Protein AF-0000000075743133 (afdb_homodimer)

Foldseek 3Di:
DFQAEEFEDEQDDQDPNDPLVLLLVLLVVLVVLAHQEYEYEDEAQVQPVDVPHGDPPVVVSNLVSSVVVRHAYEYEYHDQQHHLCVCVVVVLFFFAFLVGDTDHDDRQRHTHCLPPVSVVSSLVSLLVVLVSQVPRPRYAEYAYDEADFQLSPDQDPVNASGGDGQGPSVLVLLLVVVCVVQVFVVSVCVLQVHDDPGSSRDGQDGPDDPGLLQSLLSVLVCLQVVSLVVLLVSVVSSCVRDVDHFYEYEHQWQCLAPCQCSGGGHDLLSNLLRGQEYEYAQEQQAQPDPDRDVLSRLVRLQSNQQSNVNNPHAYAHPEYFQFWHFFAPGTTDTDDLLNRLLSVVSNLLSQHSHYYYYHQEFRCDDGRHPTRHNQYNVSHGDSNSSSNSLSSNLCRVCNLQSNQKDFDDAQEEEEREVLLSSVCCVPPVPPSNPSSLLSSLVSLLCQLQQGDYHYDYLVCLLVLVNQSHQEYEYFPQQEHELSNLVSVLVNFQVRHEYEYEANHCQAYSSGDGDPFPNPNPCCQQQFFTWPDKDFDAKWWKAFCPCPFPQDDGGDIAIAHGMAIFTPGPFAAGTPIPVDDPTHQWGWHRRNNGIYIYHRGSLSNQCSVPNPSRCSSSRVVSSCVVSVHHRQKDKDKPDRSQWHWTWIDRPQKIKIKIWGNAQAKMKMKMAGDVVRPNLAWDWWAFSSPRDIFTDHGRMGIDMDHGSDMGTTIRHD/DFLAEEFEDEQDDLDPRDPLVLLLVLLVVLVVLAHQEYEYEDEAQVQPVDVPHGDPVVVVSNLVSSVVVRHAYEYEYHDQQHHLCVCVVVVLFFAAFLVRDTDHDDRFRHTHCLPPVSVVSSLVSLLVVLVSQVPRPSYAEYAYDEADFQLSPDDDVVNASGGDGQGPSVLVLLLVVVCVVQVFVVSVCVLQVHDDPGSSPDGQDHDDPDGLLQSLLSVLVSLQVVRLVVLLVSVVSSCVRDVDHFYEYEHAWQCLAPCQCSGGGHDLLSNLLRGQEYEYAQEQQAQPDPDRDVLSRLVRLQSNQQSNVNNPHAYAHPEYFQWWHFFAPTTTDTQDLLNRLLSVVSNLLSQHSHYYYYHQEFRCDDGRHPTRHQQYNVSDGDSNSSSNSLSSNLCRVCNLQSNQKDFDDAQEEEEREVLLSSSQCSNDVVRNNVSSLLSSLVSLLCQLQQGDYHYDYLVCLLVLVNQSHQEYEYFPQQEHELSNLVSVLVNFQVAHEYEYEANHCQAYSSGHGDPFPNPNPCCQQQFFTWPDKDFDAKWWKAFCDCPFPQDDGGDIAIAHGMAIFTPGPFAAGIPIPVDDPTGQWGWHHRNNGIYIYHRHSLSNQCSVPNPSRCSSSRVVSSCVVSVHHRQKDKDKPDRSQWHWTWIDRPQKIKIKIWGNFQAKMKMKMAGDVVRPNLAWFWWAFSSPRDIWTDHGRMGIDMDHGSDMGTTITHD

Radius of gyration: 36.22 Å; Cα contacts (8 Å, |Δi|>4): 3420; chains: 2; bounding box: 67×106×87 Å

Nearest PDB structures (foldseek):
  7omi-assembly2_FFF  TM=8.482E-01  e=2.750E-44  Bacteroides salyersiae
  6t7g-assembly1_CCC  TM=8.449E-01  e=3.280E-44  Bacteroides salyersiae CL02T12C01
  6t7g-assembly2_EEE  TM=8.484E-01  e=9.447E-44  Bacteroides salyersiae CL02T12C01
  6t5o-assembly1_AAA  TM=8.511E-01  e=2.885E-43  Bacteroides salyersiae
  6t75-assembly1_AAA  TM=8.515E-01  e=4.105E-43  Bacteroides salyersiae

Organism: Caldivirga maquilingensis (strain ATCC 700844 / DSM 13496 / JCM 10307 / IC-167) (NCBI:txid397948)

Secondary structure (DSSP, 8-state):
----EEEE---BTTB----HHHHHHHHHHHHHHT-SEEEEEEEHHHH-SBTTB---HHHHHHHHHHHHTT-EEEEEEETTS--TTHHHH-GGGSEE-TTSPEEPPSSSS---TTSHHHHHHHHHHHHHHHHHHTTSTTEEEEEEEES--SSTTPPPTTS-------SHHHHHHHHHHHHHHHSSHHHHHHHHT---SSGGG-----S-SB--SHHHHHHHHHHHHHHHHHHHHHHHHHHTT--SS-EEEEESS-TTTT--GGG----HHHHHTTSSEEEEEE-TT-TT-SS--HHHHHHHHHHHHHHHHHTT--EEEEEEE-S--EETTEE-PPPPHHHHHHHHHHHHHTT-S-EEEE-SSPP-SSTTTT-S-SS-TTSPPPHHHHHHHHHHHHHHHTHHHHHH-EEPPPSEEEEE-HHHHHHHHHH-SS-TTHHHHHHHHHHHHHHHTT--EEEEEHHHHHTT--TT-SEEEETT--EE-HHHHHHHHHHHHTT-EEEE-TTTT-EETTSBPPSSSSSTTHHHHHTEEEEEEEEEEEEEEEE--S-STT--TT-EEEEEEEEEEEEESSEEEEEETTEEEEEEEEEEEETTEEEEEESS-HHHHHHHHGGGGSHHHHHHHHHHHTT---SEEEEESSTT-EEEEEEEETTEEEEEEEE-SSS-EEEEEEE-TTT----SEEEEETTT--EEEEBTTEEEEEEPTT-EEEEEE--/----EEEE---BTTB----HHHHHHHHHHHHHHT-SEEEEEEEHHHH-SBTTB---HHHHHHHHHHHHTT-EEEEEEETTS--TTHHHH-GGGSEE-TTSPEEPPSSBS---TTSHHHHHHHHHHHHHHHHHHTTSTTEEEEEEEES--SSTT---TTS-------SHHHHHHHHHHHHHHHSSHHHHHHHHT---SSGGG-----S-SS--SHHHHHHHHHHHHHHHHHHHHHHHHHHTT-SSS-EEEEESS-TTTT--GGG----HHHHHTTSSEEEEEE-TT-TT-SS--HHHHHHHHHHHHHHHHHTT--EEEEEEE-S--EETTEE-PPPPHHHHHHHHHHHHHTT-S-EEEE-SSPP-BSTTTT-S-SS-TTSPPPHHHHHHHHHHHHHHHTHHHHHH-EEPPPSEEEEE-HHHHHHHHHH-GGGHHHHHHHHHHHHHHHHHTT--EEEEEHHHHHTT--TT-SEEEETT--EE-HHHHHHHHHHHHTT-EEEE-TTTT-EETTSPPPSSSSSTTHHHHHTEEEEEEEEEEEEEEEE--S-STT--TT-EEEEEEEEEEEEESSEEEEEETTEEEEEEEEEEEETTEEEEEESS-HHHHHHHHGGGGSHHHHHHHHHHHTT---SEEEEESSTT-EEEEEEEETTEEEEEEEE-SSS-EEEEEEE-TTT----SEEEEETTT--EEEEBTTEEEEEEPTT-EEEEEE--

Sequence (1430 aa):
MSFPVSVWYGVGSVTPLFDEETIKRDLKNIKEAGFKYVRGWVNWRDSEPRPGEYDFSGVENLLKTANDIGLRVILQVYLEFAPDWLPKLHPDSLYVSESGSVIMPQGSPGVCLDHPGVRARAEEFMRKLAQVVIKYPNFYVWDLWSEPNVIQWIYQPTGWRGLFCYCNYSKGRFRDWLKTIYGNVNTLNKAWHRSYLEFNDVEPPRFVSLHFARDNIDWLTFNIVKLKEDLEWRVKVIRSIDNNHPVVSHSHGGTSVFSNPLFGEPDDWEMASVVDAWGTSFYPKHAGRVKVDHVLDSLVLDAARSAALASGKPYWIGELQAGQGVGGLKAVEPVTPDDVALWMWQAIAHEAKAINIYHWYPMMLGFESGGYGLINPDGSLTDRARKAGETARVIYENSDLFLKAKLIDSSVAILYNIESYKWLWIAQRHSSDVLSRSILGVYRVLFNSNYNVDLVSIRQVEGNLISKYKVLIAPLSLVMTLKAALGLRNFVSNGGLLLVDSRFAAIRSDGYIDSGTPAYGLSEVIGGYEDGYMSVDKVNLRITSNLIPGLKTGDLIIGSNYVSWLNSKANEVGVSEFNLSKPSITINDYGKGKAIYVGTSIGLSYEANGPGSGVGKLIEGIMNIAMVQPPVEVKSTREGYIEVRIMRSGADYLLFIINHSYGDQLVNVRINENVINVGNASIKDLVTGASISITNNELQLTLRGRQVVVGLVSIMSFPVSVWYGVGSVTPLFDEETIKRDLKNIKEAGFKYVRGWVNWRDSEPRPGEYDFSGVENLLKTANDIGLRVILQVYLEFAPDWLPKLHPDSLYVSESGSVIMPQGSPGVCLDHPGVRARAEEFMRKLAQVVIKYPNFYVWDLWSEPNVIQWIYQPTGWRGLFCYCNYSKGRFRDWLKTIYGNVNTLNKAWHRSYLEFNDVEPPRFVSLHFARDNIDWLTFNIVKLKEDLEWRVKVIRSIDNNHPVVSHSHGGTSVFSNPLFGEPDDWEMASVVDAWGTSFYPKHAGRVKVDHVLDSLVLDAARSAALASGKPYWIGELQAGQGVGGLKAVEPVTPDDVALWMWQAIAHEAKAINIYHWYPMMLGFESGGYGLINPDGSLTDRARKAGETARVIYENSDLFLKAKLIDSSVAILYNIESYKWLWIAQRHSSDVLSRSILGVYRVLFNSNYNVDLVSIRQVEGNLISKYKVLIAPLSLVMTLKAALGLRNFVSNGGLLLVDSRFAAIRSDGYIDSGTPAYGLSEVIGGYEDGYMSVDKVNLRITSNLIPGLKTGDLIIGSNYVSWLNSKANEVGVSEFNLSKPSITINDYGKGKAIYVGTSIGLSYEANGPGSGVGKLIEGIMNIAMVQPPVEVKSTREGYIEVRIMRSGADYLLFIINHSYGDQLVNVRINENVINVGNASIKDLVTGASISITNNELQLTLRGRQVVVGLVSI

InterPro domains:
  IPR003476 Glycoside hydrolase, family 42 [PTHR36447] (9-674)
  IPR013529 Glycoside hydrolase, family 42, N-terminal [PF02449] (19-385)
  IPR013738 Beta-galactosidase trimerisation [PF08532] (411-602)
  IPR017853 Glycoside hydrolase superfamily [SSF51445] (9-400)
  IPR029062 Class I glutamine amidotransferase-like [G3DSA:3.40.50.880] (409-620)
  IPR029062 Class I glutamine amidotransferase-like [SSF52317] (408-603)

Solvent-accessible surface area (backbone atoms only — not comparable to full-atom values): 70613 Å² total; per-residue (Å²): 121,76,42,47,43,26,36,29,51,58,73,32,98,66,33,78,78,62,52,71,66,53,48,52,49,48,52,48,49,45,42,73,37,36,37,54,33,33,26,36,44,48,44,43,24,74,28,33,77,44,95,91,42,73,48,59,61,69,56,49,50,51,52,50,56,33,42,76,75,67,29,31,34,32,39,34,40,37,67,55,36,39,42,84,62,48,49,76,80,36,67,84,27,44,31,15,37,71,64,62,48,74,44,74,60,69,53,63,39,25,61,37,64,60,28,65,71,52,34,52,51,52,50,48,51,48,46,56,48,51,67,57,52,71,72,42,87,38,54,54,35,40,30,66,37,78,42,63,48,45,36,46,84,48,80,37,92,56,73,42,56,55,71,41,55,61,29,75,44,41,48,47,52,49,44,54,51,46,40,72,74,44,69,45,48,67,55,41,18,65,68,50,60,54,25,52,86,42,60,90,65,67,70,81,77,57,56,68,46,57,36,60,40,33,51,54,50,48,51,52,48,47,57,31,50,45,50,42,51,52,51,44,47,53,50,51,54,46,46,75,77,46,79,79,56,52,41,32,37,22,37,74,30,26,51,76,54,69,40,32,65,69,56,28,44,50,54,56,52,61,46,17,62,70,40,60,28,19,21,22,31,47,57,71,54,39,47,86,51,91,65,79,47,73,61,59,47,51,47,35,45,31,39,27,33,28,24,8,45,72,58,73,24,53,19,30,33,60,28,26,54,45,23,29,15,33,41,72,88,44,65,45,71,74,58,48,36,49,52,44,40,36,52,55,50,49,42,44,61,55,43,31,52,33,39,25,33,34,26,43,53,30,35,71,54,70,63,33,44,73,13,27,13,29,28,42,87,87,69,47,81,34,68,38,33,44,39,43,14,50,49,37,40,50,44,52,75,41,10,64,54,53,62,54,32,36,60,60,85,44,45,35,33,36,47,44,47,64,62,25,50,55,47,37,52,71,39,30,77,86,53,54,56,55,58,22,45,18,48,49,22,48,47,45,48,38,50,66,56,38,39,56,63,36,45,39,46,47,65,38,31,43,65,61,67,56,75,79,35,43,33,42,35,32,58,63,31,30,33,35,45,69,52,32,43,53,22,50,49,52,41,20,37,71,43,16,33,37,41,38,23,31,61,40,21,43,28,36,73,67,38,34,53,48,61,45,33,27,35,81,65,44,23,62,44,43,22,31,33,61,70,49,56,28,48,39,79,68,45,52,30,38,26,68,31,66,83,43,51,90,46,44,63,69,40,57,33,44,26,13,63,31,41,29,29,30,54,57,83,33,46,64,34,16,23,30,81,90,38,81,88,34,35,19,21,31,44,10,78,27,79,62,14,32,17,34,38,34,24,17,34,56,16,44,13,29,65,74,51,38,79,80,13,32,50,54,49,52,53,52,13,52,32,55,74,64,69,56,73,41,55,40,48,78,49,50,75,59,76,79,34,66,49,69,39,55,26,40,29,87,83,32,34,39,40,34,43,34,30,75,41,82,52,69,33,52,36,38,41,36,46,29,57,88,73,50,70,61,40,68,43,62,25,37,21,70,81,78,65,45,76,44,64,28,53,78,30,27,37,73,50,76,40,47,42,33,34,65,45,44,21,41,36,75,116,121,75,42,49,42,27,36,29,51,60,75,31,85,65,30,80,72,61,51,70,66,51,51,53,52,49,52,48,49,45,42,71,36,38,37,54,33,34,27,36,48,48,44,42,18,74,28,31,53,44,95,91,41,74,48,60,64,67,55,48,49,51,53,51,55,32,43,75,73,65,28,32,34,33,40,34,42,37,67,52,36,40,40,57,43,48,48,77,81,36,66,86,27,42,31,16,37,72,88,64,33,69,43,71,62,54,50,40,35,26,62,38,63,60,27,66,72,52,35,52,50,52,50,50,50,50,46,56,48,51,67,57,51,72,71,41,86,38,55,52,35,39,29,67,37,79,40,64,48,45,36,43,64,42,45,41,72,70,75,45,57,57,70,36,55,60,29,73,43,40,48,47,53,48,43,54,52,47,41,73,75,47,68,45,50,67,55,41,18,63,68,52,72,53,84,63,91,45,61,88,67,65,72,81,76,62,94,65,85,86,68,73,48,34,51,52,48,48,51,52,49,47,56,31,50,47,50,43,53,52,50,46,48,53,50,50,54,46,46,73,78,46,80,79,55,51,40,31,36,22,41,75,28,30,53,75,55,70,37,33,67,68,54,28,44,55,54,59,51,63,47,18,62,70,39,62,28,19,21,24,28,47,56,72,53,38,47,88,49,92,68,77,47,71,61,59,49,50,49,32,44,31,41,33,32,27,25,8,44,73,58,73,23,54,21,30,32,58,28,26,53,43,23,30,14,32,41,41,84,42,29,35,69,70,60,49,37,49,54,42,39,35,52,54,51,49,42,44,63,54,43,31,52,32,41,24,34,34,26,43,54,28,34,35,35,27,41,35,44,72,12,26,14,29,29,42,66,66,69,48,81,35,67,37,35,44,38,43,13,52,49,38,40,51,46,51,77,40,11,65,56,53,65,55,34,36,64,59,84,43,45,35,31,38,47,45,49,64,62,25,50,55,49,30,52,69,74,36,72,88,42,43,61,52,57,19,42,17,48,48,21,48,47,45,48,39,51,67,56,36,40,57,63,36,46,39,47,47,66,38,32,43,65,61,67,56,73,80,34,44,34,41,37,33,59,62,32,31,35,35,43,68,51,32,43,52,22,50,48,50,42,19,36,72,43,16,32,37,40,38,23,31,60,39,20,43,27,37,72,68,59,47,67,54,103,42,33,25,34,82,63,44,22,63,42,42,20,32,32,60,69,47,68,50,79,37,81,67,44,55,30,38,26,68,31,68,82,43,51,89,45,43,62,70,39,59,34,44,25,14,61,33,42,29,30,31,55,59,84,34,45,64,33,18,23,30,81,90,38,81,89,33,34,20,21,31,46,11,77,26,80,63,15,33,18,35,38,33,24,18,33,57,16,45,14,30,65,74,51,39,78,81,14,31,52,55,50,51,51,53,12,51,32,55,74,65,70,56,75,43,54,38,49,80,49,49,77,58,74,80,34,68,49,70,40,55,27,39,29,86,80,31,33,38,40,35,43,35,32,75,40,83,53,70,33,51,38,38,42,37,44,30,57,88,73,51,70,61,41,70,43,61,26,37,23,70,81,79,66,46,78,43,64,27,53,77,30,27,34,73,51,75,41,51,41,32,36,64,43,43,24,43,36,76,114

Structure (mmCIF, N/CA/C/O backbone):
data_AF-0000000075743133-model_v1
#
loop_
_entity.id
_entity.type
_entity.pdbx_description
1 polymer beta-galactosidase
#
loop_
_atom_site.group_PDB
_atom_site.id
_atom_site.type_symbol
_atom_site.label_atom_id
_atom_site.label_alt_id
_atom_site.label_comp_id
_atom_site.label_asym_id
_atom_site.label_entity_id
_atom_site.label_seq_id
_atom_site.pdbx_PDB_ins_code
_atom_site.Cartn_x
_atom_site.Cartn_y
_atom_site.Cartn_z
_atom_site.occupancy
_atom_site.B_iso_or_equiv
_atom_site.auth_seq_id
_atom_site.auth_comp_id
_atom_site.auth_asym_id
_atom_site.auth_atom_id
_atom_site.pdbx_PDB_model_num
ATOM 1 N N . MET A 1 1 ? -4.383 47.438 21.5 1 57.47 1 MET A N 1
ATOM 2 C CA . MET A 1 1 ? -4.852 46.031 21.594 1 57.47 1 MET A CA 1
ATOM 3 C C . MET A 1 1 ? -3.783 45.156 22.219 1 57.47 1 MET A C 1
ATOM 5 O O . MET A 1 1 ? -2.594 45.312 21.938 1 57.47 1 MET A O 1
ATOM 9 N N . SER A 1 2 ? -4.105 44.5 23.266 1 75.44 2 SER A N 1
ATOM 10 C CA . SER A 1 2 ? -3.143 43.656 24 1 75.44 2 SER A CA 1
ATOM 11 C C . SER A 1 2 ? -2.939 42.312 23.297 1 75.44 2 SER A C 1
ATOM 13 O O . SER A 1 2 ? -3.891 41.75 22.781 1 75.44 2 SER A O 1
ATOM 15 N N . PHE A 1 3 ? -1.639 42.062 23.141 1 82.88 3 PHE A N 1
ATOM 16 C CA . PHE A 1 3 ? -1.274 40.75 22.672 1 82.88 3 PHE A CA 1
ATOM 17 C C . PHE A 1 3 ? -1.817 39.656 23.609 1 82.88 3 PHE A C 1
ATOM 19 O O . PHE A 1 3 ? -1.392 39.562 24.766 1 82.88 3 PHE A O 1
ATOM 26 N N . PRO A 1 4 ? -2.703 38.844 23.156 1 89.19 4 PRO A N 1
ATOM 27 C CA . PRO A 1 4 ? -3.328 37.906 24.078 1 89.19 4 PRO A CA 1
ATOM 28 C C . PRO A 1 4 ? -2.432 36.719 24.406 1 89.19 4 PRO A C 1
ATOM 30 O O . PRO A 1 4 ? -1.985 36 23.516 1 89.19 4 PRO A O 1
ATOM 33 N N . VAL A 1 5 ? -2.068 36.531 25.672 1 96.62 5 VAL A N 1
ATOM 34 C CA . VAL A 1 5 ? -1.506 35.312 26.234 1 96.62 5 VAL A CA 1
ATOM 35 C C . VAL A 1 5 ? -2.445 34.75 27.297 1 96.62 5 VAL A C 1
ATOM 37 O O . VAL A 1 5 ? -2.625 35.375 28.359 1 96.62 5 VAL A O 1
ATOM 40 N N . SER A 1 6 ? -3.002 33.656 26.953 1 96.06 6 SER A N 1
ATOM 41 C CA . SER A 1 6 ? -3.998 33.062 27.844 1 96.06 6 SER A CA 1
ATOM 42 C C . SER A 1 6 ? -3.541 31.719 28.344 1 96.06 6 SER A C 1
ATOM 44 O O . SER A 1 6 ? -2.584 31.141 27.828 1 96.06 6 SER A O 1
ATOM 46 N N . VAL A 1 7 ? -4.176 31.25 29.344 1 95 7 VAL A N 1
ATOM 47 C CA . VAL A 1 7 ? -4.004 29.891 29.844 1 95 7 VAL A CA 1
ATOM 48 C C . VAL A 1 7 ? -5.359 29.188 29.906 1 95 7 VAL A C 1
ATOM 50 O O . VAL A 1 7 ? -6.352 29.781 30.344 1 95 7 VAL A O 1
ATOM 53 N N . TRP A 1 8 ? -5.375 28.016 29.391 1 92.06 8 TRP A N 1
ATOM 54 C CA . TRP A 1 8 ? -6.594 27.219 29.375 1 92.06 8 TRP A CA 1
ATOM 55 C C . TRP A 1 8 ? -6.969 26.781 30.797 1 92.06 8 TRP A C 1
ATOM 57 O O . TRP A 1 8 ? -6.145 26.219 31.516 1 92.06 8 TRP A O 1
ATOM 67 N N . TYR A 1 9 ? -8.094 27.25 31.188 1 89.75 9 TYR A N 1
ATOM 68 C CA . TYR A 1 9 ? -8.648 26.891 32.5 1 89.75 9 TYR A CA 1
ATOM 69 C C . TYR A 1 9 ? -10.047 26.297 32.344 1 89.75 9 TYR A C 1
ATOM 71 O O . TYR A 1 9 ? -11.008 27.031 32.094 1 89.75 9 TYR A O 1
ATOM 79 N N . GLY A 1 10 ? -10.219 25.078 31.969 1 69 10 GLY A N 1
ATOM 80 C CA . GLY A 1 10 ? -11.523 24.5 31.688 1 69 10 GLY A CA 1
ATOM 81 C C . GLY A 1 10 ? -12.195 23.922 32.906 1 69 10 GLY A C 1
ATOM 82 O O . GLY A 1 10 ? -11.562 23.203 33.688 1 69 10 GLY A O 1
ATOM 83 N N . VAL A 1 11 ? -13.375 24.594 33.312 1 51.75 11 VAL A N 1
ATOM 84 C CA . VAL A 1 11 ? -14.297 24.156 34.375 1 51.75 11 VAL A CA 1
ATOM 85 C C . VAL A 1 11 ? -15.211 23.062 33.812 1 51.75 11 VAL A C 1
ATOM 87 O O . VAL A 1 11 ? -15.742 23.172 32.719 1 51.75 11 VAL A O 1
ATOM 90 N N . GLY A 1 12 ? -14.883 21.625 34.094 1 49.81 12 GLY A N 1
ATOM 91 C CA . GLY A 1 12 ? -15.844 20.594 33.719 1 49.81 12 GLY A CA 1
ATOM 92 C C . GLY A 1 12 ? -15.258 19.203 33.719 1 49.81 12 GLY A C 1
ATOM 93 O O . GLY A 1 12 ? -14.328 18.906 34.469 1 49.81 12 GLY A O 1
ATOM 94 N N . SER A 1 13 ? -15.742 18.391 32.656 1 46.03 13 SER A N 1
ATOM 95 C CA . SER A 1 13 ? -15.703 16.938 32.688 1 46.03 13 SER A CA 1
ATOM 96 C C . SER A 1 1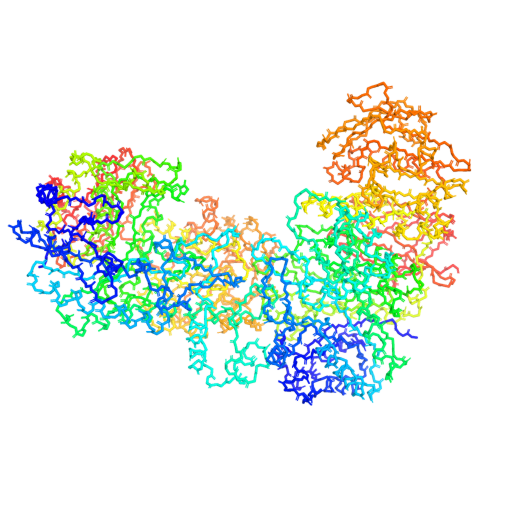3 ? -14.289 16.406 32.875 1 46.03 13 SER A C 1
ATOM 98 O O . SER A 1 13 ? -14.086 15.25 33.25 1 46.03 13 SER A O 1
ATOM 100 N N . VAL A 1 14 ? -13.32 17.109 32.375 1 47.72 14 VAL A N 1
ATOM 101 C CA . VAL A 1 14 ? -12 16.516 32.5 1 47.72 14 VAL A CA 1
ATOM 102 C C . VAL A 1 14 ? -11.305 17.062 33.75 1 47.72 14 VAL A C 1
ATOM 104 O O . VAL A 1 14 ? -10.273 16.547 34.156 1 47.72 14 VAL A O 1
ATOM 107 N N . THR A 1 15 ? -11.859 18.188 34.312 1 49.31 15 THR A N 1
ATOM 108 C CA . THR A 1 15 ? -11.352 18.688 35.594 1 49.31 15 THR A CA 1
ATOM 109 C C . THR A 1 15 ? -12.438 18.641 36.656 1 49.31 15 THR A C 1
ATOM 111 O O . THR A 1 15 ? -13.602 18.922 36.375 1 49.31 15 THR A O 1
ATOM 114 N N . PRO A 1 16 ? -12.133 17.953 37.719 1 49.81 16 PRO A N 1
ATOM 115 C CA . PRO A 1 16 ? -13.133 17.984 38.781 1 49.81 16 PRO A CA 1
ATOM 116 C C . PRO A 1 16 ? -13.789 19.344 38.969 1 49.81 16 PRO A C 1
ATOM 118 O O . PRO A 1 16 ? -13.156 20.375 38.719 1 49.81 16 PRO A O 1
ATOM 121 N N . LEU A 1 17 ? -15.234 19.359 38.844 1 54.22 17 LEU A N 1
ATOM 122 C CA . LEU A 1 17 ? -16 20.547 39.156 1 54.22 17 LEU A CA 1
ATOM 123 C C . LEU A 1 17 ? -15.406 21.297 40.344 1 54.22 17 LEU A C 1
ATOM 125 O O . LEU A 1 17 ? -15.367 20.766 41.438 1 54.22 17 LEU A O 1
ATOM 129 N N . PHE A 1 18 ? -14.625 22.25 40 1 67.75 18 PHE A N 1
ATOM 130 C CA . PHE A 1 18 ? -14.094 23.062 41.094 1 67.75 18 PHE A CA 1
ATOM 131 C C . PHE A 1 18 ? -15.18 23.953 41.688 1 67.75 18 PHE A C 1
ATOM 133 O O . PHE A 1 18 ? -16.062 24.422 40.938 1 67.75 18 PHE A O 1
ATOM 140 N N . ASP A 1 19 ? -15.359 23.922 42.906 1 76.31 19 ASP A N 1
ATOM 141 C CA . ASP A 1 19 ? -16.281 24.812 43.594 1 76.31 19 ASP A CA 1
ATOM 142 C C . ASP A 1 19 ? -15.922 26.281 43.344 1 76.31 19 ASP A C 1
ATOM 144 O O . ASP A 1 19 ? -14.867 26.578 42.781 1 76.31 19 ASP A O 1
ATOM 148 N N . GLU A 1 20 ? -16.797 27.109 43.594 1 82.69 20 GLU A N 1
ATOM 149 C CA . GLU A 1 20 ? -16.672 28.547 43.375 1 82.69 20 GLU A CA 1
ATOM 150 C C . GLU A 1 20 ? -15.406 29.094 44 1 82.69 20 GLU A C 1
ATOM 152 O O . GLU A 1 20 ? -14.742 29.969 43.438 1 82.69 20 GLU A O 1
ATOM 157 N N . GLU A 1 21 ? -15.133 28.562 45.156 1 85.88 21 GLU A N 1
ATOM 158 C CA . GLU A 1 21 ? -13.961 29.047 45.875 1 85.88 21 GLU A CA 1
ATOM 159 C C . GLU A 1 21 ? -12.672 28.688 45.156 1 85.88 21 GLU A C 1
ATOM 161 O O . GLU A 1 21 ? -11.727 29.469 45.094 1 85.88 21 GLU A O 1
ATOM 166 N N . THR A 1 22 ? -12.648 27.516 44.719 1 86.19 22 THR A N 1
ATOM 167 C CA . THR A 1 22 ? -11.484 27.062 43.969 1 86.19 22 THR A CA 1
ATOM 168 C C . THR A 1 22 ? -11.297 27.891 42.688 1 86.19 22 THR A C 1
ATOM 170 O O . THR A 1 22 ? -10.18 28.266 42.344 1 86.19 22 THR A O 1
ATOM 173 N N . ILE A 1 23 ? -12.352 28.156 42 1 88.88 23 ILE A N 1
ATOM 174 C CA . ILE A 1 23 ? -12.305 28.938 40.781 1 88.88 23 ILE A CA 1
ATOM 175 C C . ILE A 1 23 ? -11.766 30.344 41.062 1 88.88 23 ILE A C 1
ATOM 177 O O . ILE A 1 23 ? -10.906 30.844 40.344 1 88.88 23 ILE A O 1
ATOM 181 N N . LYS A 1 24 ? -12.305 30.922 42.125 1 91.12 24 LYS A N 1
ATOM 182 C CA . LYS A 1 24 ? -11.852 32.25 42.5 1 91.12 24 LYS A CA 1
ATOM 183 C C . LYS A 1 24 ? -10.359 32.25 42.812 1 91.12 24 LYS A C 1
ATOM 185 O O . LYS A 1 24 ? -9.625 33.125 42.375 1 91.12 24 LYS A O 1
ATOM 190 N N . ARG A 1 25 ? -9.992 31.266 43.562 1 91.5 25 ARG A N 1
ATOM 191 C CA . ARG A 1 25 ? -8.578 31.156 43.906 1 91.5 25 ARG A CA 1
ATOM 192 C C . ARG A 1 25 ? -7.707 30.984 42.688 1 91.5 25 ARG A C 1
ATOM 194 O O . ARG A 1 25 ? -6.684 31.656 42.531 1 91.5 25 ARG A O 1
ATOM 201 N N . ASP A 1 26 ? -8.078 30.062 41.906 1 92.62 26 ASP A N 1
ATOM 202 C CA . ASP A 1 26 ? -7.27 29.734 40.75 1 92.62 26 ASP A CA 1
ATOM 203 C C . ASP A 1 26 ? -7.18 30.922 39.781 1 92.62 26 ASP A C 1
ATOM 205 O O . ASP A 1 26 ? -6.109 31.219 39.25 1 92.62 26 ASP A O 1
ATOM 209 N N . LEU A 1 27 ? -8.281 31.594 39.531 1 94.88 27 LEU A N 1
ATOM 210 C CA . LEU A 1 27 ? -8.266 32.75 38.656 1 94.88 27 LEU A CA 1
ATOM 211 C C . LEU A 1 27 ? -7.402 33.875 39.25 1 94.88 27 LEU A C 1
ATOM 213 O O . LEU A 1 27 ? -6.711 34.594 38.5 1 94.88 27 LEU A O 1
ATOM 217 N N . LYS A 1 28 ? -7.496 34.031 40.5 1 95.31 28 LYS A N 1
ATOM 218 C CA . LYS A 1 28 ? -6.617 35 41.156 1 95.31 28 LYS A CA 1
ATOM 219 C C . LYS A 1 28 ? -5.148 34.625 40.969 1 95.31 28 LYS A C 1
ATOM 221 O O . LYS A 1 28 ? -4.316 35.5 40.688 1 95.31 28 LYS A O 1
ATOM 226 N N . ASN A 1 29 ? -4.871 33.312 41.156 1 94.94 29 ASN A N 1
ATOM 227 C CA . ASN A 1 29 ? -3.508 32.844 40.969 1 94.94 29 ASN A CA 1
ATOM 228 C C . ASN A 1 29 ? -3.033 33.062 39.531 1 94.94 29 ASN A C 1
ATOM 230 O O . ASN A 1 29 ? -1.873 33.406 39.312 1 94.94 29 ASN A O 1
ATOM 234 N N . ILE A 1 30 ? -3.895 32.812 38.562 1 96.19 30 ILE A N 1
ATOM 235 C CA . ILE A 1 30 ? -3.586 33.031 37.156 1 96.19 30 ILE A CA 1
ATOM 236 C C . ILE A 1 30 ? -3.264 34.5 36.938 1 96.19 30 ILE A C 1
ATOM 238 O O . ILE A 1 30 ? -2.262 34.844 36.281 1 96.19 30 ILE A O 1
ATOM 242 N N . LYS A 1 31 ? -4.07 35.375 37.5 1 96.19 31 LYS A N 1
ATOM 243 C CA . LYS A 1 31 ? -3.832 36.812 37.375 1 96.19 31 LYS A CA 1
ATOM 244 C C . LYS A 1 31 ? -2.525 37.219 38.062 1 96.19 31 LYS A C 1
ATOM 246 O O . LYS A 1 31 ? -1.721 37.938 37.5 1 96.19 31 LYS A O 1
ATOM 251 N N . GLU A 1 32 ? -2.33 36.688 39.219 1 95.56 32 GLU A N 1
ATOM 252 C CA . GLU A 1 32 ? -1.142 37.031 40 1 95.56 32 GLU A CA 1
ATOM 253 C C . GLU A 1 32 ? 0.127 36.531 39.312 1 95.56 32 GLU A C 1
ATOM 255 O O . GLU A 1 32 ? 1.196 37.125 39.469 1 95.56 32 GLU A O 1
ATOM 260 N N . ALA A 1 33 ? 0.019 35.375 38.688 1 94.44 33 ALA A N 1
ATOM 261 C CA . ALA A 1 33 ? 1.16 34.844 37.969 1 94.44 33 ALA A CA 1
ATOM 262 C C . ALA A 1 33 ? 1.562 35.781 36.812 1 94.44 33 ALA A C 1
ATOM 264 O O . ALA A 1 33 ? 2.705 35.75 36.344 1 94.44 33 ALA A O 1
ATOM 265 N N . GLY A 1 34 ? 0.585 36.531 36.312 1 94.88 34 GLY A N 1
ATOM 266 C CA . GLY A 1 34 ? 0.952 37.531 35.312 1 94.88 34 GLY A CA 1
ATOM 267 C C . GLY A 1 34 ? 0.047 37.5 34.094 1 94.88 34 GLY A C 1
ATOM 268 O O . GLY A 1 34 ? 0.196 38.312 33.188 1 94.88 34 GLY A O 1
ATOM 269 N N . PHE A 1 35 ? -0.963 36.688 34.062 1 96.75 35 PHE A N 1
ATOM 270 C CA . PHE A 1 35 ? -1.818 36.531 32.906 1 96.75 35 PHE A CA 1
ATOM 271 C C . PHE A 1 35 ? -2.967 37.531 32.938 1 96.75 35 PHE A C 1
ATOM 273 O O . PHE A 1 35 ? -3.461 37.875 34.031 1 96.75 35 PHE A O 1
ATOM 280 N N . LYS A 1 36 ? -3.361 37.938 31.75 1 96.94 36 LYS A N 1
ATOM 281 C CA . LYS A 1 36 ? -4.492 38.875 31.641 1 96.94 36 LYS A CA 1
ATOM 282 C C . LYS A 1 36 ? -5.684 38.188 30.969 1 96.94 36 LYS A C 1
ATOM 284 O O . LYS A 1 36 ? -6.793 38.719 30.969 1 96.94 36 LYS A O 1
ATOM 289 N N . TYR A 1 37 ? -5.504 37.062 30.406 1 96.94 37 TYR A N 1
ATOM 290 C CA . TYR A 1 37 ? -6.535 36.312 29.688 1 96.94 37 TYR A CA 1
ATOM 291 C C . TYR A 1 37 ? -6.625 34.875 30.203 1 96.94 37 TYR A C 1
ATOM 293 O O . TYR A 1 37 ? -5.621 34.281 30.625 1 96.94 37 TYR A O 1
ATOM 301 N N . VAL A 1 38 ? -7.77 34.344 30.188 1 95.62 38 VAL A N 1
ATOM 302 C CA . VAL A 1 38 ? -8.016 32.938 30.484 1 95.62 38 VAL A CA 1
ATOM 303 C C . VAL A 1 38 ? -8.914 32.344 29.406 1 95.62 38 VAL A C 1
ATOM 305 O O . VAL A 1 38 ? -9.781 33.031 28.859 1 95.62 38 VAL A O 1
ATOM 308 N N . ARG A 1 39 ? -8.609 31.125 28.984 1 95.19 39 ARG A N 1
ATOM 309 C CA . ARG A 1 39 ? -9.469 30.406 28.062 1 95.19 39 ARG A CA 1
ATOM 310 C C . ARG A 1 39 ? -10.305 29.344 28.781 1 95.19 39 ARG A C 1
ATOM 312 O O . ARG A 1 39 ? -9.75 28.406 29.344 1 95.19 39 ARG A O 1
ATOM 319 N N . GLY A 1 40 ? -11.531 29.609 28.781 1 91.81 40 GLY A N 1
ATOM 320 C CA . GLY A 1 40 ? -12.461 28.625 29.312 1 91.81 40 GLY A CA 1
ATOM 321 C C . GLY A 1 40 ? -13.039 27.703 28.266 1 91.81 40 GLY A C 1
ATOM 322 O O . GLY A 1 40 ? -12.688 27.797 27.094 1 91.81 40 GLY A O 1
ATOM 323 N N . TRP A 1 41 ? -13.883 26.781 28.719 1 89.56 41 TRP A N 1
ATOM 324 C CA . TRP A 1 41 ? -14.508 25.844 27.781 1 89.56 41 TRP A CA 1
ATOM 325 C C . TRP A 1 41 ? -15.977 25.641 28.141 1 89.56 41 TRP A C 1
ATOM 327 O O . TRP A 1 41 ? -16.375 25.766 29.297 1 89.56 41 TRP A O 1
ATOM 337 N N . VAL A 1 42 ? -16.734 25.484 27.172 1 91.25 42 VAL A N 1
ATOM 338 C CA . VAL A 1 42 ? -18.141 25.109 27.281 1 91.25 42 VAL A CA 1
ATOM 339 C C . VAL A 1 42 ? -18.422 23.938 26.344 1 91.25 42 VAL A C 1
ATOM 341 O O . VAL A 1 42 ? -18.047 23.953 25.172 1 91.25 42 VAL A O 1
ATOM 344 N N . ASN A 1 43 ? -18.953 22.875 26.891 1 89.69 43 ASN A N 1
ATOM 345 C CA . ASN A 1 43 ? -19.328 21.75 26.031 1 89.69 43 ASN A CA 1
ATOM 346 C C . ASN A 1 43 ? -20.844 21.562 26 1 89.69 43 ASN A C 1
ATOM 348 O O . ASN A 1 43 ? -21.547 21.938 26.938 1 89.69 43 ASN A O 1
ATOM 352 N N . TRP A 1 44 ? -21.281 21 24.984 1 92.38 44 TRP A N 1
ATOM 353 C CA . TRP A 1 44 ? -22.719 20.859 24.719 1 92.38 44 TRP A CA 1
ATOM 354 C C . TRP A 1 44 ? -23.375 19.938 25.719 1 92.38 44 TRP A C 1
ATOM 356 O O . TRP A 1 44 ? -24.438 20.25 26.266 1 92.38 44 TRP A O 1
ATOM 366 N N . ARG A 1 45 ? -22.781 18.828 26.016 1 90.62 45 ARG A N 1
ATOM 367 C CA . ARG A 1 45 ? -23.344 17.812 26.906 1 90.62 45 ARG A CA 1
ATOM 368 C C . ARG A 1 45 ? -23.688 18.406 28.266 1 90.62 45 ARG A C 1
ATOM 370 O O . ARG A 1 45 ? -24.828 18.312 28.719 1 90.62 45 ARG A O 1
ATOM 377 N N . ASP A 1 46 ? -22.719 19.109 28.859 1 88.19 46 ASP A N 1
ATOM 378 C CA . ASP A 1 46 ? -22.906 19.641 30.219 1 88.19 46 ASP A CA 1
ATOM 379 C C . ASP A 1 46 ? -23.859 20.844 30.203 1 88.19 46 ASP A C 1
ATOM 381 O O . ASP A 1 46 ? -24.531 21.109 31.203 1 88.19 46 ASP A O 1
ATOM 385 N N . SER A 1 47 ? -23.953 21.531 29.109 1 93.94 47 SER A N 1
ATOM 386 C CA . SER A 1 47 ? -24.75 22.75 29.016 1 93.94 47 SER A CA 1
ATOM 387 C C . SER A 1 47 ? -26.203 22.438 28.672 1 93.94 47 SER A C 1
ATOM 389 O O . SER A 1 47 ? -27.078 23.297 28.828 1 93.94 47 SER A O 1
ATOM 391 N N . GLU A 1 48 ? -26.469 21.25 28.203 1 94.81 48 GLU A N 1
ATOM 392 C CA . GLU A 1 48 ? -27.828 20.781 27.938 1 94.81 48 GLU A CA 1
ATOM 393 C C . GLU A 1 48 ? -28.047 19.391 28.516 1 94.81 48 GLU A C 1
ATOM 395 O O . GLU A 1 48 ? -28.25 18.438 27.781 1 94.81 48 GLU A O 1
ATOM 400 N N . PRO A 1 49 ? -28.172 19.344 29.797 1 93.75 49 PRO A N 1
ATOM 401 C CA . PRO A 1 49 ? -28.25 18.031 30.438 1 93.75 49 PRO A CA 1
ATOM 402 C C . PRO A 1 49 ? -29.531 17.281 30.094 1 93.75 49 PRO A C 1
ATOM 404 O O . PRO A 1 49 ? -29.578 16.047 30.219 1 93.75 49 PRO A O 1
ATOM 407 N N . ARG A 1 50 ? -30.719 18.031 29.828 1 91.88 50 ARG A N 1
ATOM 408 C CA . ARG A 1 50 ? -32 17.516 29.344 1 91.88 50 ARG A CA 1
ATOM 409 C C . ARG A 1 50 ? -32.469 18.25 28.094 1 91.88 50 ARG A C 1
ATOM 411 O O . ARG A 1 50 ? -32.094 19.422 27.891 1 91.88 50 ARG A O 1
ATOM 418 N N . PRO A 1 51 ? -33.125 17.578 27.203 1 95.06 51 PRO A N 1
ATOM 419 C CA . PRO A 1 51 ? -33.5 18.234 25.953 1 95.06 51 PRO A CA 1
ATOM 420 C C . PRO A 1 51 ? -34.156 19.594 26.172 1 95.06 51 PRO A C 1
ATOM 422 O O . PRO A 1 51 ? -35.219 19.672 26.797 1 95.06 51 PRO A O 1
ATOM 425 N N . GLY A 1 52 ? -33.5 20.594 25.703 1 95.19 52 GLY A N 1
ATOM 426 C CA . GLY A 1 52 ? -34.094 21.922 25.719 1 95.19 52 GLY A CA 1
ATOM 427 C C . GLY A 1 52 ? -33.844 22.672 27 1 95.19 52 GLY A C 1
ATOM 428 O O . GLY A 1 52 ? -34.25 23.844 27.141 1 95.19 52 GLY A O 1
ATOM 429 N N . GLU A 1 53 ? -33.312 22.094 27.922 1 96.94 53 GLU A N 1
ATOM 430 C CA . GLU A 1 53 ? -32.938 22.75 29.172 1 96.94 53 GLU A CA 1
ATOM 431 C C . GLU A 1 53 ? -31.453 23.078 29.203 1 96.94 53 GLU A C 1
ATOM 433 O O . GLU A 1 53 ? -30.609 22.188 29.25 1 96.94 53 GLU A O 1
ATOM 438 N N . TYR A 1 54 ? -31.172 24.359 29.203 1 97 54 TYR A N 1
ATOM 439 C CA . TYR A 1 54 ? -29.781 24.797 29.109 1 97 54 TYR A CA 1
ATOM 440 C C . TYR A 1 54 ? -29.281 25.297 30.469 1 97 54 TYR A C 1
ATOM 442 O O . TYR A 1 54 ? -30.016 25.969 31.203 1 97 54 TYR A O 1
ATOM 450 N N . ASP A 1 55 ? -28.141 24.859 30.812 1 94.69 55 ASP A N 1
ATOM 451 C CA . ASP A 1 55 ? -27.438 25.312 32 1 94.69 55 ASP A CA 1
ATOM 452 C C . ASP A 1 55 ? -26.094 25.922 31.656 1 94.69 55 ASP A C 1
ATOM 454 O O . ASP A 1 55 ? -25.125 25.203 31.406 1 94.69 55 ASP A O 1
ATOM 458 N N . PHE A 1 56 ? -26.078 27.25 31.734 1 94.88 56 PHE A N 1
ATOM 459 C CA . PHE A 1 56 ? -24.844 27.953 31.422 1 94.88 56 PHE A CA 1
ATOM 460 C C . PHE A 1 56 ? -24.219 28.547 32.688 1 94.88 56 PHE A C 1
ATOM 462 O O . PHE A 1 56 ? -23.375 29.453 32.594 1 94.88 56 PHE A O 1
ATOM 469 N N . SER A 1 57 ? -24.594 28.031 33.844 1 91.31 57 SER A N 1
ATOM 470 C CA . SER A 1 57 ? -24.156 28.609 35.094 1 91.31 57 SER A CA 1
ATOM 471 C C . SER A 1 57 ? -22.641 28.531 35.25 1 91.31 57 SER A C 1
ATOM 473 O O . SER A 1 57 ? -22.016 29.438 35.812 1 91.31 57 SER A O 1
ATOM 475 N N . GLY A 1 58 ? -22.047 27.406 34.781 1 87.88 58 GLY A N 1
ATOM 476 C CA . GLY A 1 58 ? -20.609 27.25 34.844 1 87.88 58 GLY A CA 1
ATOM 477 C C . GLY A 1 58 ? -19.844 28.312 34.094 1 87.88 58 GLY A C 1
ATOM 478 O O . GLY A 1 58 ? -18.922 28.938 34.625 1 87.88 58 GLY A O 1
ATOM 479 N N . VAL A 1 59 ? -20.234 28.562 32.875 1 92.12 59 VAL A N 1
ATOM 480 C CA . VAL A 1 59 ? -19.531 29.547 32.062 1 92.12 59 VAL A CA 1
ATOM 481 C C . VAL A 1 59 ? -19.844 30.953 32.562 1 92.12 59 VAL A C 1
ATOM 483 O O . VAL A 1 59 ? -18.984 31.844 32.531 1 92.12 59 VAL A O 1
ATOM 486 N N . GLU A 1 60 ? -21.062 31.188 33 1 93.25 60 GLU A N 1
ATOM 487 C CA . GLU A 1 60 ? -21.406 32.469 33.562 1 93.25 60 GLU A CA 1
ATOM 488 C C . GLU A 1 60 ? -20.562 32.75 34.812 1 93.25 60 GLU A C 1
ATOM 490 O O . GLU A 1 60 ? -20.109 33.875 35.031 1 93.25 60 GLU A O 1
ATOM 495 N N . ASN A 1 61 ? -20.469 31.75 35.625 1 91.12 61 ASN A N 1
ATOM 496 C CA . ASN A 1 61 ? -19.656 31.906 36.844 1 91.12 61 ASN A CA 1
ATOM 497 C C . ASN A 1 61 ? -18.203 32.25 36.469 1 91.12 61 ASN A C 1
ATOM 499 O O . ASN A 1 61 ? -17.578 33.062 37.156 1 91.12 61 ASN A O 1
ATOM 503 N N . LEU A 1 62 ? -17.641 31.562 35.531 1 92.25 62 LEU A N 1
ATOM 504 C CA . LEU A 1 62 ? -16.281 31.859 35.094 1 92.25 62 LEU A CA 1
ATOM 505 C C . LEU A 1 62 ? -16.172 33.281 34.594 1 92.25 62 LEU A C 1
ATOM 507 O O . LEU A 1 62 ? -15.25 34.031 35 1 92.25 62 LEU A O 1
ATOM 511 N N . LEU A 1 63 ? -17.125 33.75 33.75 1 94.88 63 LEU A N 1
ATOM 512 C CA . LEU A 1 63 ? -17.109 35.094 33.188 1 94.88 63 LEU A CA 1
ATOM 513 C C . LEU A 1 63 ? -17.25 36.156 34.25 1 94.88 63 LEU A C 1
ATOM 515 O O . LEU A 1 63 ? -16.516 37.156 34.25 1 94.88 63 LEU A O 1
ATOM 519 N N . LYS A 1 64 ? -18.172 35.906 35.156 1 94.94 64 LYS A N 1
ATOM 520 C CA . LYS A 1 64 ? -18.406 36.875 36.219 1 94.94 64 LYS A CA 1
ATOM 521 C C . LYS A 1 64 ? -17.172 37 37.125 1 94.94 64 LYS A C 1
ATOM 523 O O . LYS A 1 64 ? -16.719 38.094 37.406 1 94.94 64 LYS A O 1
ATOM 528 N N . THR A 1 65 ? -16.656 35.812 37.562 1 94.44 65 THR A N 1
ATOM 529 C CA . THR A 1 65 ? -15.5 35.781 38.469 1 94.44 65 THR A CA 1
ATOM 530 C C . THR A 1 65 ? -14.289 36.438 37.781 1 94.44 65 THR A C 1
ATOM 532 O O . THR A 1 65 ? -13.57 37.219 38.438 1 94.44 65 THR A O 1
ATOM 535 N N . ALA A 1 66 ? -14.023 36.094 36.562 1 96.38 66 ALA A N 1
ATOM 536 C CA . ALA A 1 66 ? -12.93 36.688 35.812 1 96.38 66 ALA A CA 1
ATOM 537 C C . ALA A 1 66 ? -13.102 38.219 35.688 1 96.38 66 ALA A C 1
ATOM 539 O O . ALA A 1 66 ? -12.141 38.969 35.812 1 96.38 66 ALA A O 1
ATOM 540 N N . ASN A 1 67 ? -14.352 38.656 35.375 1 96.62 67 ASN A N 1
ATOM 541 C CA . ASN A 1 67 ? -14.648 40.062 35.25 1 96.62 67 ASN A CA 1
ATOM 542 C C . ASN A 1 67 ? -14.344 40.844 36.531 1 96.62 67 ASN A C 1
ATOM 544 O O . ASN A 1 67 ? -13.789 41.938 36.5 1 96.62 67 ASN A O 1
ATOM 548 N N . ASP A 1 68 ? -14.688 40.312 37.625 1 96.44 68 ASP A N 1
ATOM 549 C CA . ASP A 1 68 ? -14.516 40.938 38.906 1 96.44 68 ASP A CA 1
ATOM 550 C C . ASP A 1 68 ? -13.047 41.25 39.188 1 96.44 68 ASP A C 1
ATOM 552 O O . ASP A 1 68 ? -12.727 42.156 39.938 1 96.44 68 ASP A O 1
ATOM 556 N N . ILE A 1 69 ? -12.156 40.438 38.625 1 96.44 69 ILE A N 1
ATOM 557 C CA . ILE A 1 69 ? -10.75 40.625 38.969 1 96.44 69 ILE A CA 1
ATOM 558 C C . ILE A 1 69 ? -10 41.125 37.719 1 96.44 69 ILE A C 1
ATOM 560 O O . ILE A 1 69 ? -8.766 41.156 37.719 1 96.44 69 ILE A O 1
ATOM 564 N N . GLY A 1 70 ? -10.688 41.406 36.625 1 96 70 GLY A N 1
ATOM 565 C CA . GLY A 1 70 ? -10.117 42.094 35.5 1 96 70 GLY A CA 1
ATOM 566 C C . GLY A 1 70 ? -9.477 41.156 34.469 1 96 70 GLY A C 1
ATOM 567 O O . GLY A 1 70 ? -8.539 41.562 33.781 1 96 70 GLY A O 1
ATOM 568 N N . LEU A 1 71 ? -9.812 39.938 34.438 1 96.69 71 LEU A N 1
ATOM 569 C CA . LEU A 1 71 ? -9.359 39 33.406 1 96.69 71 LEU A CA 1
ATOM 570 C C . LEU A 1 71 ? -10.32 39 32.25 1 96.69 71 LEU A C 1
ATOM 572 O O . LEU A 1 71 ? -11.539 39.062 32.406 1 96.69 71 LEU A O 1
ATOM 576 N N . ARG A 1 72 ? -9.844 38.844 31.016 1 97.31 72 ARG A N 1
ATOM 577 C CA . ARG A 1 72 ? -10.648 38.625 29.828 1 97.31 72 ARG A CA 1
ATOM 578 C C . ARG A 1 72 ? -10.734 37.125 29.516 1 97.31 72 ARG A C 1
ATOM 580 O O . ARG A 1 72 ? -9.836 36.344 29.875 1 97.31 72 ARG A O 1
ATOM 587 N N . VAL A 1 73 ? -11.844 36.781 28.828 1 95.88 73 VAL A N 1
ATOM 588 C CA . VAL A 1 73 ? -12.094 35.344 28.703 1 95.88 73 VAL A CA 1
ATOM 589 C C . VAL A 1 73 ? -12.227 35 27.219 1 95.88 73 VAL A C 1
ATOM 591 O O . VAL A 1 73 ? -12.992 35.625 26.484 1 95.88 73 VAL A O 1
ATOM 594 N N . ILE A 1 74 ? -11.414 34.094 26.719 1 96.12 74 ILE A N 1
ATOM 595 C CA . ILE A 1 74 ? -11.609 33.344 25.469 1 96.12 74 ILE A CA 1
ATOM 596 C C . ILE A 1 74 ? -12.422 32.094 25.75 1 96.12 74 ILE A C 1
ATOM 598 O O . ILE A 1 74 ? -12.195 31.391 26.734 1 96.12 74 ILE A O 1
ATOM 602 N N . LEU A 1 75 ? -13.383 31.828 24.922 1 95.81 75 LEU A N 1
ATOM 603 C CA . LEU A 1 75 ? -14.25 30.688 25.219 1 95.81 75 LEU A CA 1
ATOM 604 C C . LEU A 1 75 ? -14.156 29.641 24.109 1 95.81 75 LEU A C 1
ATOM 606 O O . LEU A 1 75 ? -14.469 29.938 22.938 1 95.81 75 LEU A O 1
ATOM 610 N N . GLN A 1 76 ? -13.719 28.484 24.406 1 95.44 76 GLN A N 1
ATOM 611 C CA . GLN A 1 76 ? -13.727 27.328 23.516 1 95.44 76 GLN A CA 1
ATOM 612 C C . GLN A 1 76 ? -15.07 26.609 23.562 1 95.44 76 GLN A C 1
ATOM 614 O O . GLN A 1 76 ? -15.547 26.25 24.656 1 95.44 76 GLN A O 1
ATOM 619 N N . VAL A 1 77 ? -15.633 26.391 22.406 1 94.69 77 VAL A N 1
ATOM 620 C CA . VAL A 1 77 ? -16.906 25.688 22.312 1 94.69 77 VAL A CA 1
ATOM 621 C C . VAL A 1 77 ? -16.672 24.266 21.812 1 94.69 77 VAL A C 1
ATOM 623 O O . VAL A 1 77 ? -16.109 24.078 20.734 1 94.69 77 VAL A O 1
ATOM 626 N N . TYR A 1 78 ? -17.141 23.297 22.547 1 91.19 78 TYR A N 1
ATOM 627 C CA . TYR A 1 78 ? -16.922 21.906 22.172 1 91.19 78 TYR A CA 1
ATOM 628 C C . TYR A 1 78 ? -18.25 21.203 21.859 1 91.19 78 TYR A C 1
ATOM 630 O O . TYR A 1 78 ? -18.844 20.578 22.75 1 91.19 78 TYR A O 1
ATOM 638 N N . LEU A 1 79 ? -18.578 21.109 20.625 1 90.25 79 LEU A N 1
ATOM 639 C CA . LEU A 1 79 ? -19.828 20.516 20.172 1 90.25 79 LEU A CA 1
ATOM 640 C C . LEU A 1 79 ? -19.719 18.984 20.156 1 90.25 79 LEU A C 1
ATOM 642 O O . LEU A 1 79 ? -20.734 18.297 20.281 1 90.25 79 LEU A O 1
ATOM 646 N N . GLU A 1 80 ? -18.516 18.484 20 1 87.31 80 GLU A N 1
ATOM 647 C CA . GLU A 1 80 ? -18.281 17.047 19.812 1 87.31 80 GLU A CA 1
ATOM 648 C C . GLU A 1 80 ? -18.625 16.266 21.078 1 87.31 80 GLU A C 1
ATOM 650 O O . GLU A 1 80 ? -18.922 15.078 21.016 1 87.31 80 GLU A O 1
ATOM 655 N N . PHE A 1 81 ? -18.547 16.922 22.172 1 87.56 81 PHE A N 1
ATOM 656 C CA . PHE A 1 81 ? -19.094 16.359 23.406 1 87.56 81 PHE A CA 1
ATOM 657 C C . PHE A 1 81 ? -20.609 16.547 23.453 1 87.56 81 PHE A C 1
ATOM 659 O O . PHE A 1 81 ? -21.094 17.438 24.172 1 87.56 81 PHE A O 1
ATOM 666 N N . ALA A 1 82 ? -21.297 15.719 22.781 1 90.38 82 ALA A N 1
ATOM 667 C CA . ALA A 1 82 ? -22.734 15.844 22.609 1 90.38 82 ALA A CA 1
ATOM 668 C C . ALA A 1 82 ? -23.484 15.156 23.75 1 90.38 82 ALA A C 1
ATOM 670 O O . ALA A 1 82 ? -22.969 14.227 24.375 1 90.38 82 ALA A O 1
ATOM 671 N N . PRO A 1 83 ? -24.703 15.648 24.016 1 92.62 83 PRO A N 1
ATOM 672 C CA . PRO A 1 83 ? -25.5 15.016 25.062 1 92.62 83 PRO A CA 1
ATOM 673 C C . PRO A 1 83 ? -25.75 13.531 24.781 1 92.62 83 PRO A C 1
ATOM 675 O O . PRO A 1 83 ? -26.078 13.156 23.656 1 92.62 83 PRO A O 1
ATOM 678 N N . ASP A 1 84 ? -25.734 12.711 25.875 1 90.5 84 ASP A N 1
ATOM 679 C CA . ASP A 1 84 ? -25.891 11.266 25.75 1 90.5 84 ASP A CA 1
ATOM 680 C C . ASP A 1 84 ? -27.344 10.891 25.469 1 90.5 84 ASP A C 1
ATOM 682 O O . ASP A 1 84 ? -27.625 9.75 25.078 1 90.5 84 ASP A O 1
ATOM 686 N N . TRP A 1 85 ? -28.25 11.805 25.688 1 92.69 85 TRP A N 1
ATOM 687 C CA . TRP A 1 85 ? -29.656 11.523 25.438 1 92.69 85 TRP A CA 1
ATOM 688 C C . TRP A 1 85 ? -30 11.656 23.969 1 92.69 85 TRP A C 1
ATOM 690 O O . TRP A 1 85 ? -31.062 11.227 23.516 1 92.69 85 TRP A O 1
ATOM 700 N N . LEU A 1 86 ? -29.156 12.227 23.141 1 93.44 86 LEU A N 1
ATOM 701 C CA . LEU A 1 86 ? -29.438 12.539 21.734 1 93.44 86 LEU A CA 1
ATOM 702 C C . LEU A 1 86 ? -29.766 11.273 20.953 1 93.44 86 LEU A C 1
ATOM 704 O O . LEU A 1 86 ? -30.703 11.266 20.141 1 93.44 86 LEU A O 1
ATOM 708 N N . PRO A 1 87 ? -29.016 10.18 21.141 1 92.06 87 PRO A N 1
ATOM 709 C CA . PRO A 1 87 ? -29.328 8.969 20.375 1 92.06 87 PRO A CA 1
ATOM 710 C C . PRO A 1 87 ? -30.703 8.406 20.688 1 92.06 87 PRO A C 1
ATOM 712 O O . PRO A 1 87 ? -31.312 7.723 19.859 1 92.06 87 PRO A O 1
ATOM 715 N N . LYS A 1 88 ? -31.188 8.641 21.906 1 92.81 88 LYS A N 1
ATOM 716 C CA . LYS A 1 88 ? -32.531 8.227 22.234 1 92.81 88 LYS A CA 1
ATOM 717 C C . LYS A 1 88 ? -33.562 8.984 21.391 1 92.81 88 LYS A C 1
ATOM 719 O O . LYS A 1 88 ? -34.531 8.398 20.922 1 92.81 88 LYS A O 1
ATOM 724 N N . LEU A 1 89 ? -33.344 10.242 21.25 1 94.38 89 LEU A N 1
ATOM 725 C CA . LEU A 1 89 ? -34.25 11.086 20.453 1 94.38 89 LEU A CA 1
ATOM 726 C C . LEU A 1 89 ? -34.031 10.859 18.969 1 94.38 89 LEU A C 1
ATOM 728 O O . LEU A 1 89 ? -34.969 10.953 18.172 1 94.38 89 LEU A O 1
ATOM 732 N N . HIS A 1 90 ? -32.781 10.664 18.609 1 95.5 90 HIS A N 1
ATOM 733 C CA . HIS A 1 90 ? -32.375 10.453 17.234 1 95.5 90 HIS A CA 1
ATOM 734 C C . HIS A 1 90 ? -31.5 9.211 17.094 1 95.5 90 HIS A C 1
ATOM 736 O O . HIS A 1 90 ? -30.297 9.312 16.844 1 95.5 90 HIS A O 1
ATOM 742 N N . PRO A 1 91 ? -32.094 8.055 17.047 1 94.5 91 PRO A N 1
ATOM 743 C CA . PRO A 1 91 ? -31.312 6.809 17.047 1 94.5 91 PRO A CA 1
ATOM 744 C C . PRO A 1 91 ? -30.453 6.648 15.805 1 94.5 91 PRO A C 1
ATOM 746 O O . PRO A 1 91 ? -29.438 5.938 15.828 1 94.5 91 PRO A O 1
ATOM 749 N N . ASP A 1 92 ? -30.781 7.305 14.734 1 95.19 92 ASP A N 1
ATOM 750 C CA . ASP A 1 92 ? -30.047 7.188 13.484 1 95.19 92 ASP A CA 1
ATOM 751 C C . ASP A 1 92 ? -28.953 8.258 13.383 1 95.19 92 ASP A C 1
ATOM 753 O O . ASP A 1 92 ? -28.422 8.508 12.297 1 95.19 92 ASP A O 1
ATOM 757 N N . SER A 1 93 ? -28.641 8.867 14.562 1 94.38 93 SER A N 1
ATOM 758 C CA . SER A 1 93 ? -27.641 9.93 14.562 1 94.38 93 SER A CA 1
ATOM 759 C C . SER A 1 93 ? -26.25 9.391 14.906 1 94.38 93 SER A C 1
ATOM 761 O O . SER A 1 93 ? -25.266 10.133 14.891 1 94.38 93 SER A O 1
ATOM 763 N N . LEU A 1 94 ? -26.141 8.172 15.203 1 93.38 94 LEU A N 1
ATOM 764 C CA . LEU A 1 94 ? -24.859 7.586 15.602 1 93.38 94 LEU A CA 1
ATOM 765 C C . LEU A 1 94 ? -23.922 7.477 14.414 1 93.38 94 LEU A C 1
ATOM 767 O O . LEU A 1 94 ? -24.359 7.258 13.281 1 93.38 94 LEU A O 1
ATOM 771 N N . TYR A 1 95 ? -22.594 7.605 14.688 1 91.12 95 TYR A N 1
ATOM 772 C CA . TYR A 1 95 ? -21.578 7.43 13.648 1 91.12 95 TYR A CA 1
ATOM 773 C C . TYR A 1 95 ? -21.562 5.988 13.148 1 91.12 95 TYR A C 1
ATOM 775 O O . TYR A 1 95 ? -21.859 5.059 13.906 1 91.12 95 TYR A O 1
ATOM 783 N N . VAL A 1 96 ? -21.281 5.871 11.891 1 89.69 96 VAL A N 1
ATOM 784 C CA . VAL A 1 96 ? -21.109 4.555 11.281 1 89.69 96 VAL A CA 1
ATOM 785 C C . VAL A 1 96 ? -19.719 4.445 10.664 1 89.69 96 VAL A C 1
ATOM 787 O O . VAL A 1 96 ? -19.297 5.328 9.906 1 89.69 96 VAL A O 1
ATOM 790 N N . SER A 1 97 ? -19.031 3.41 11.016 1 84 97 SER A N 1
ATOM 791 C CA . SER A 1 97 ? -17.688 3.184 10.516 1 84 97 SER A CA 1
ATOM 792 C C . SER A 1 97 ? -17.719 2.684 9.07 1 84 97 SER A C 1
ATOM 794 O O . SER A 1 97 ? -18.781 2.387 8.531 1 84 97 SER A O 1
ATOM 796 N N . GLU A 1 98 ? -16.547 2.615 8.445 1 80.75 98 GLU A N 1
ATOM 797 C CA . GLU A 1 98 ? -16.359 2.1 7.094 1 80.75 98 GLU A CA 1
ATOM 798 C C . GLU A 1 98 ? -16.875 0.667 6.977 1 80.75 98 GLU A C 1
ATOM 800 O O . GLU A 1 98 ? -17.406 0.274 5.938 1 80.75 98 GLU A O 1
ATOM 805 N N . SER A 1 99 ? -16.75 -0.098 8 1 77.56 99 SER A N 1
ATOM 806 C CA . SER A 1 99 ? -17.172 -1.496 8 1 77.56 99 SER A CA 1
ATOM 807 C C . SER A 1 99 ? -18.672 -1.624 8.234 1 77.56 99 SER A C 1
ATOM 809 O O . SER A 1 99 ? -19.219 -2.723 8.156 1 77.56 99 SER A O 1
ATOM 811 N N . GLY A 1 100 ? -19.297 -0.49 8.586 1 81.25 100 GLY A N 1
ATOM 812 C CA . GLY A 1 100 ? -20.734 -0.504 8.844 1 81.25 100 GLY A CA 1
ATOM 813 C C . GLY A 1 100 ? -21.062 -0.597 10.32 1 81.25 100 GLY A C 1
ATOM 814 O O . GLY A 1 100 ? -22.234 -0.565 10.703 1 81.25 100 GLY A O 1
ATOM 815 N N . SER A 1 101 ? -20.078 -0.636 11.117 1 81.44 101 SER A N 1
ATOM 816 C CA . SER A 1 101 ? -20.312 -0.718 12.562 1 81.44 101 SER A CA 1
ATOM 817 C C . SER A 1 101 ? -20.797 0.614 13.117 1 81.44 101 SER A C 1
ATOM 819 O O . SER A 1 101 ? -20.297 1.674 12.742 1 81.44 101 SER A O 1
ATOM 821 N N . VAL A 1 102 ? -21.781 0.495 13.969 1 87 102 VAL A N 1
ATOM 822 C CA . VAL A 1 102 ? -22.281 1.687 14.641 1 87 102 VAL A CA 1
ATOM 823 C C . VAL A 1 102 ? -21.375 2.037 15.82 1 87 102 VAL A C 1
ATOM 825 O O . VAL A 1 102 ? -21.031 1.168 16.625 1 87 102 VAL A O 1
ATOM 828 N N . ILE A 1 103 ? -21.031 3.285 15.875 1 85.62 103 ILE A N 1
ATOM 829 C CA . ILE A 1 103 ? -20.141 3.756 16.938 1 85.62 103 ILE A CA 1
ATOM 830 C C . ILE A 1 103 ? -20.953 4.453 18.016 1 85.62 103 ILE A C 1
ATOM 832 O O . ILE A 1 103 ? -21.609 5.469 17.766 1 85.62 103 ILE A O 1
ATOM 836 N N . MET A 1 104 ? -20.875 3.928 19.203 1 83.19 104 MET A N 1
ATOM 837 C CA . MET A 1 104 ? -21.594 4.504 20.328 1 83.19 104 MET A CA 1
ATOM 838 C C . MET A 1 104 ? -20.844 5.711 20.891 1 83.19 104 MET A C 1
ATOM 840 O O . MET A 1 104 ? -19.609 5.707 20.969 1 83.19 104 MET A O 1
ATOM 844 N N . PRO A 1 105 ? -21.594 6.672 21.25 1 83.19 105 PRO A N 1
ATOM 845 C CA . PRO A 1 105 ? -20.938 7.848 21.812 1 83.19 105 PRO A CA 1
ATOM 846 C C . PRO A 1 105 ? -20.328 7.582 23.188 1 83.19 105 PRO A C 1
ATOM 848 O O . PRO A 1 105 ? -20.906 6.848 24 1 83.19 105 PRO A O 1
ATOM 851 N N . GLN A 1 106 ? -19.062 7.852 23.391 1 74.31 106 GLN A N 1
ATOM 852 C CA . GLN A 1 106 ? -18.391 7.773 24.688 1 74.31 106 GLN A CA 1
ATOM 853 C C . GLN A 1 106 ? -17.578 9.039 24.969 1 74.31 106 GLN A C 1
ATOM 855 O O . GLN A 1 106 ? -16.391 8.961 25.266 1 74.31 106 GLN A O 1
ATOM 860 N N . GLY A 1 107 ? -18.219 10.195 24.953 1 67.31 107 GLY A N 1
ATOM 861 C CA . GLY A 1 107 ? -17.469 11.438 24.969 1 67.31 107 GLY A CA 1
ATOM 862 C C . GLY A 1 107 ? -17.094 11.922 23.578 1 67.31 107 GLY A C 1
ATOM 863 O O . GLY A 1 107 ? -17.953 12.336 22.812 1 67.31 107 GLY A O 1
ATOM 864 N N . SER A 1 108 ? -15.836 11.594 23.156 1 65.38 108 SER A N 1
ATOM 865 C CA . SER A 1 108 ? -15.438 11.703 21.75 1 65.38 108 SER A CA 1
ATOM 866 C C . SER A 1 108 ? -15.172 10.336 21.141 1 65.38 108 SER A C 1
ATOM 868 O O . SER A 1 108 ? -14.352 9.57 21.656 1 65.38 108 SER A O 1
ATOM 870 N N . PRO A 1 109 ? -16.141 9.781 20.172 1 69.44 109 PRO A N 1
ATOM 871 C CA . PRO A 1 109 ? -16.984 10.695 19.391 1 69.44 109 PRO A CA 1
ATOM 872 C C . PRO A 1 109 ? -18.391 10.844 19.984 1 69.44 109 PRO A C 1
ATOM 874 O O . PRO A 1 109 ? -18.828 9.984 20.75 1 69.44 109 PRO A O 1
ATOM 877 N N . GLY A 1 110 ? -19.031 11.906 19.766 1 81.5 110 GLY A N 1
ATOM 878 C CA . GLY A 1 110 ? -20.438 12.07 20.047 1 81.5 110 GLY A CA 1
ATOM 879 C C . GLY A 1 110 ? -21.328 11.461 18.969 1 81.5 110 GLY A C 1
ATOM 880 O O . GLY A 1 110 ? -21.25 10.266 18.703 1 81.5 110 GLY A O 1
ATOM 881 N N . VAL A 1 111 ? -22.141 12.367 18.438 1 90.31 111 VAL A N 1
ATOM 882 C CA . VAL A 1 111 ? -23.078 11.938 17.406 1 90.31 111 VAL A CA 1
ATOM 883 C C . VAL A 1 111 ? -22.797 12.695 16.109 1 90.31 111 VAL A C 1
ATOM 885 O O . VAL A 1 111 ? -22.062 13.695 16.109 1 90.31 111 VAL A O 1
ATOM 888 N N . CYS A 1 112 ? -23.312 12.148 15.008 1 93.94 112 CYS A N 1
ATOM 889 C CA . CYS A 1 112 ? -23.031 12.703 13.688 1 93.94 112 CYS A CA 1
ATOM 890 C C . CYS A 1 112 ? -23.797 14.008 13.469 1 93.94 112 CYS A C 1
ATOM 892 O O . CYS A 1 112 ? -25.031 14.023 13.484 1 93.94 112 CYS A O 1
ATOM 894 N N . LEU A 1 113 ? -23.047 15.078 13.133 1 94.06 113 LEU A N 1
ATOM 895 C CA . LEU A 1 113 ? -23.641 16.406 12.961 1 94.06 113 LEU A CA 1
ATOM 896 C C . LEU A 1 113 ? -24.266 16.547 11.578 1 94.06 113 LEU A C 1
ATOM 898 O O . LEU A 1 113 ? -24.922 17.547 11.297 1 94.06 113 LEU A O 1
ATOM 902 N N . ASP A 1 114 ? -24.141 15.578 10.703 1 96.12 114 ASP A N 1
ATOM 903 C CA . ASP A 1 114 ? -24.828 15.602 9.414 1 96.12 114 ASP A CA 1
ATOM 904 C C . ASP A 1 114 ? -26.312 15.312 9.586 1 96.12 114 ASP A C 1
ATOM 906 O O . ASP A 1 114 ? -27.109 15.578 8.68 1 96.12 114 ASP A O 1
ATOM 910 N N . HIS A 1 115 ? -26.672 14.672 10.688 1 96.62 115 HIS A N 1
ATOM 911 C CA . HIS A 1 115 ? -28.078 14.461 10.977 1 96.62 115 HIS A CA 1
ATOM 912 C C . HIS A 1 115 ? -28.797 15.781 11.195 1 96.62 115 HIS A C 1
ATOM 914 O O . HIS A 1 115 ? -28.422 16.562 12.078 1 96.62 115 HIS A O 1
ATOM 920 N N . PRO A 1 116 ? -29.859 15.984 10.43 1 97.38 116 PRO A N 1
ATOM 921 C CA . PRO A 1 116 ? -30.5 17.297 10.492 1 97.38 116 PRO A CA 1
ATOM 922 C C . PRO A 1 116 ? -31.062 17.625 11.875 1 97.38 116 PRO A C 1
ATOM 924 O O . PRO A 1 116 ? -31.016 18.766 12.32 1 97.38 116 PRO A O 1
ATOM 927 N N . GLY A 1 117 ? -31.594 16.656 12.539 1 97.06 117 GLY A N 1
ATOM 928 C CA . GLY A 1 117 ? -32.094 16.875 13.883 1 97.06 117 GLY A CA 1
ATOM 929 C C . GLY A 1 117 ? -31.016 17.25 14.875 1 97.06 117 GLY A C 1
ATOM 930 O O . GLY A 1 117 ? -31.203 18.141 15.703 1 97.06 117 GLY A O 1
ATOM 931 N N . VAL A 1 118 ? -29.906 16.547 14.836 1 96.5 118 VAL A N 1
ATOM 932 C CA . VAL A 1 118 ? -28.766 16.844 15.711 1 96.5 118 VAL A CA 1
ATOM 933 C C . VAL A 1 118 ? -28.219 18.234 15.391 1 96.5 118 VAL A C 1
ATOM 935 O O . VAL A 1 118 ? -27.922 19.016 16.297 1 96.5 118 VAL A O 1
ATOM 938 N N . ARG A 1 119 ? -28.078 18.547 14.133 1 97.25 119 ARG A N 1
ATOM 939 C CA . ARG A 1 119 ? -27.562 19.828 13.703 1 97.25 119 ARG A CA 1
ATOM 940 C C . ARG A 1 119 ? -28.438 20.969 14.195 1 97.25 119 ARG A C 1
ATOM 942 O O . ARG A 1 119 ? -27.922 22 14.641 1 97.25 119 ARG A O 1
ATOM 949 N N . ALA A 1 120 ? -29.719 20.812 14.102 1 97.62 120 ALA A N 1
ATOM 950 C CA . ALA A 1 120 ? -30.641 21.828 14.578 1 97.62 120 ALA A CA 1
ATOM 951 C C . ALA A 1 120 ? -30.484 22.078 16.078 1 97.62 120 ALA A C 1
ATOM 953 O O . ALA A 1 120 ? -30.516 23.219 16.531 1 97.62 120 ALA A O 1
ATOM 954 N N . ARG A 1 121 ? -30.297 21.016 16.781 1 97.06 121 ARG A N 1
ATOM 955 C CA . ARG A 1 121 ? -30.125 21.141 18.219 1 97.06 121 ARG A CA 1
ATOM 956 C C . ARG A 1 121 ? -28.781 21.797 18.547 1 97.06 121 ARG A C 1
ATOM 958 O O . ARG A 1 121 ? -28.703 22.594 19.484 1 97.06 121 ARG A O 1
ATOM 965 N N . ALA A 1 122 ? -27.781 21.438 17.859 1 97.12 122 ALA A N 1
ATOM 966 C CA . ALA A 1 122 ? -26.469 22.047 18.047 1 97.12 122 ALA A CA 1
ATOM 967 C C . ALA A 1 122 ? -26.516 23.547 17.766 1 97.12 122 ALA A C 1
ATOM 969 O O . ALA A 1 122 ? -25.891 24.344 18.469 1 97.12 122 ALA A O 1
ATOM 970 N N . GLU A 1 123 ? -27.234 23.875 16.719 1 98.06 123 GLU A N 1
ATOM 971 C CA . GLU A 1 123 ? -27.406 25.281 16.375 1 98.06 123 GLU A CA 1
ATOM 972 C C . GLU A 1 123 ? -28.094 26.047 17.516 1 98.06 123 GLU A C 1
ATOM 974 O O . GLU A 1 123 ? -27.656 27.141 17.875 1 98.06 123 GLU A O 1
ATOM 979 N N . GLU A 1 124 ? -29.109 25.469 18 1 97.88 124 GLU A N 1
ATOM 980 C CA . GLU A 1 124 ? -29.828 26.125 19.094 1 97.88 124 GLU A CA 1
ATOM 981 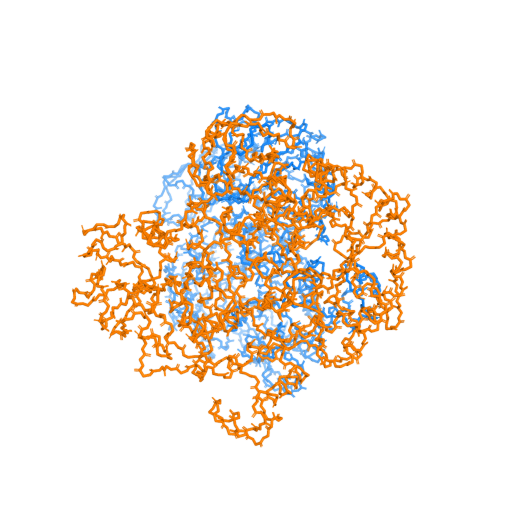C C . GLU A 1 124 ? -28.938 26.281 20.328 1 97.88 124 GLU A C 1
ATOM 983 O O . GLU A 1 124 ? -28.969 27.328 20.984 1 97.88 124 GLU A O 1
ATOM 988 N N . PHE A 1 125 ? -28.234 25.328 20.672 1 97.25 125 PHE A N 1
ATOM 989 C CA . PHE A 1 125 ? -27.281 25.406 21.781 1 97.25 125 PHE A CA 1
ATOM 990 C C . PHE A 1 125 ? -26.328 26.578 21.594 1 97.25 125 PHE A C 1
ATOM 992 O O . PHE A 1 125 ? -26.156 27.391 22.516 1 97.25 125 PHE A O 1
ATOM 999 N N . MET A 1 126 ? -25.703 26.656 20.359 1 98.31 126 MET A N 1
ATOM 1000 C CA . MET A 1 126 ? -24.75 27.719 20.094 1 98.31 126 MET A CA 1
ATOM 1001 C C . MET A 1 126 ? -25.422 29.094 20.188 1 98.31 126 MET A C 1
ATOM 1003 O O . MET A 1 126 ? -24.828 30.047 20.703 1 98.31 126 MET A O 1
ATOM 1007 N N . ARG A 1 127 ? -26.625 29.188 19.703 1 98.25 127 ARG A N 1
ATOM 1008 C CA . ARG A 1 127 ? -27.359 30.453 19.766 1 98.25 127 ARG A CA 1
ATOM 1009 C C . ARG A 1 127 ? -27.625 30.859 21.219 1 98.25 127 ARG A C 1
ATOM 1011 O O . ARG A 1 127 ? -27.375 32 21.594 1 98.25 127 ARG A O 1
ATOM 1018 N N . LYS A 1 128 ? -28.125 29.891 21.984 1 98.12 128 LYS A N 1
ATOM 1019 C CA . LYS A 1 128 ? -28.406 30.172 23.391 1 98.12 128 LYS A CA 1
ATOM 1020 C C . LYS A 1 128 ? -27.125 30.547 24.125 1 98.12 128 LYS A C 1
ATOM 1022 O O . LYS A 1 128 ? -27.141 31.469 24.953 1 98.12 128 LYS A O 1
ATOM 1027 N N . LEU A 1 129 ? -26.078 29.844 23.891 1 97.94 129 LEU A N 1
ATOM 1028 C CA . LEU A 1 129 ? -24.797 30.141 24.5 1 97.94 129 LEU A CA 1
ATOM 1029 C C . LEU A 1 129 ? -24.359 31.562 24.172 1 97.94 129 LEU A C 1
ATOM 1031 O O . LEU A 1 129 ? -23.938 32.312 25.047 1 97.94 129 LEU A O 1
ATOM 1035 N N . ALA A 1 130 ? -24.422 31.953 22.875 1 98.31 130 ALA A N 1
ATOM 1036 C CA . ALA A 1 130 ? -23.984 33.281 22.422 1 98.31 130 ALA A CA 1
ATOM 1037 C C . ALA A 1 130 ? -24.781 34.375 23.109 1 98.31 130 ALA A C 1
ATOM 1039 O O . ALA A 1 130 ? -24.219 35.375 23.516 1 98.31 130 ALA A O 1
ATOM 1040 N N . GLN A 1 131 ? -26.094 34.156 23.312 1 97.94 131 GLN A N 1
ATOM 1041 C CA . GLN A 1 131 ? -26.969 35.156 23.938 1 97.94 131 GLN A CA 1
ATOM 1042 C C . GLN A 1 131 ? -26.547 35.406 25.391 1 97.94 131 GLN A C 1
ATOM 1044 O O . GLN A 1 131 ? -26.688 36.531 25.891 1 97.94 131 GLN A O 1
ATOM 1049 N N . VAL A 1 132 ? -26.047 34.375 25.969 1 97.38 132 VAL A N 1
ATOM 1050 C CA . VAL A 1 132 ? -25.672 34.469 27.375 1 97.38 132 VAL A CA 1
ATOM 1051 C C . VAL A 1 132 ? -24.281 35.125 27.484 1 97.38 132 VAL A C 1
ATOM 1053 O O . VAL A 1 132 ? -24.094 36.031 28.266 1 97.38 132 VAL A O 1
ATOM 1056 N N . VAL A 1 133 ? -23.359 34.656 26.75 1 96.94 133 VAL A N 1
ATOM 1057 C CA . VAL A 1 133 ? -21.938 35 26.875 1 96.94 133 VAL A CA 1
ATOM 1058 C C . VAL A 1 133 ? -21.703 36.438 26.5 1 96.94 133 VAL A C 1
ATOM 1060 O O . VAL A 1 133 ? -20.891 37.125 27.125 1 96.94 133 VAL A O 1
ATOM 1063 N N . ILE A 1 134 ? -22.406 37.031 25.531 1 96.75 134 ILE A N 1
ATOM 1064 C CA . ILE A 1 134 ? -22.141 38.344 24.984 1 96.75 134 ILE A CA 1
ATOM 1065 C C . ILE A 1 134 ? -22.547 39.406 26 1 96.75 134 ILE A C 1
ATOM 1067 O O . ILE A 1 134 ? -22.188 40.594 25.859 1 96.75 134 ILE A O 1
ATOM 1071 N N . LYS A 1 135 ? -23.25 39.031 27.047 1 96.5 135 LYS A N 1
ATOM 1072 C CA . LYS A 1 135 ? -23.688 39.969 28.078 1 96.5 135 LYS A CA 1
ATOM 1073 C C . LYS A 1 135 ? -22.516 40.375 28.969 1 96.5 135 LYS A C 1
ATOM 1075 O O . LYS A 1 135 ? -22.594 41.375 29.719 1 96.5 135 LYS A O 1
ATOM 1080 N N . TYR A 1 136 ? -21.516 39.625 28.938 1 97.38 136 TYR A N 1
ATOM 1081 C CA . TYR A 1 136 ? -20.375 39.906 29.812 1 97.38 136 TYR A CA 1
ATOM 1082 C C . TYR A 1 136 ? -19.312 40.719 29.094 1 97.38 136 TYR A C 1
ATOM 1084 O O . TYR A 1 136 ? -18.766 40.281 28.078 1 97.38 136 TYR A O 1
ATOM 1092 N N . PRO A 1 137 ? -18.953 41.844 29.609 1 96.81 137 PRO A N 1
ATOM 1093 C CA . PRO A 1 137 ? -18.062 42.781 28.891 1 96.81 137 PRO A CA 1
ATOM 1094 C C . PRO A 1 137 ? -16.641 42.219 28.75 1 96.81 137 PRO A C 1
ATOM 1096 O O . PRO A 1 137 ? -15.891 42.688 27.875 1 96.81 137 PRO A O 1
ATOM 1099 N N . ASN A 1 138 ? -16.234 41.281 29.625 1 97 138 ASN A N 1
ATOM 1100 C CA . ASN A 1 138 ? -14.867 40.781 29.578 1 97 138 ASN A CA 1
ATOM 1101 C C . ASN A 1 138 ? -14.734 39.594 28.609 1 97 138 ASN A C 1
ATOM 1103 O O . ASN A 1 138 ? -13.633 39.125 28.375 1 97 138 ASN A O 1
ATOM 1107 N N . PHE A 1 139 ? -15.898 39.156 28.062 1 96.94 139 PHE A N 1
ATOM 1108 C CA . PHE A 1 139 ? -15.789 38.156 27.016 1 96.94 139 PHE A CA 1
ATOM 1109 C C . PHE A 1 139 ? -15.008 38.688 25.828 1 96.94 139 PHE A C 1
ATOM 1111 O O . PHE A 1 139 ? -15.234 39.844 25.406 1 96.94 139 PHE A O 1
ATOM 1118 N N . TYR A 1 140 ? -14.109 37.844 25.219 1 96.44 140 TYR A N 1
ATOM 1119 C CA . TYR A 1 140 ? -13.141 38.438 24.297 1 96.44 140 TYR A CA 1
ATOM 1120 C C . TYR A 1 140 ? -13.188 37.75 22.953 1 96.44 140 TYR A C 1
ATOM 1122 O O . TYR A 1 140 ? -13.203 38.375 21.906 1 96.44 140 TYR A O 1
ATOM 1130 N N . VAL A 1 141 ? -13.109 36.406 22.859 1 97 141 VAL A N 1
ATOM 1131 C CA . VAL A 1 141 ? -12.945 35.688 21.609 1 97 141 VAL A CA 1
ATOM 1132 C C . VAL A 1 141 ? -13.719 34.375 21.688 1 97 141 VAL A C 1
ATOM 1134 O O . VAL A 1 141 ? -13.75 33.719 22.719 1 97 141 VAL A O 1
ATOM 1137 N N . TRP A 1 142 ? -14.32 33.938 20.5 1 97.69 142 TRP A N 1
ATOM 1138 C CA . TRP A 1 142 ? -14.883 32.594 20.312 1 97.69 142 TRP A CA 1
ATOM 1139 C C . TRP A 1 142 ? -13.852 31.656 19.719 1 97.69 142 TRP A C 1
ATOM 1141 O O . TRP A 1 142 ? -13.281 31.938 18.656 1 97.69 142 TRP A O 1
ATOM 1151 N N . ASP A 1 143 ? -13.5 30.609 20.359 1 97.06 143 ASP A N 1
ATOM 1152 C CA . ASP A 1 143 ? -12.828 29.469 19.734 1 97.06 143 ASP A CA 1
ATOM 1153 C C . ASP A 1 143 ? -13.828 28.359 19.391 1 97.06 143 ASP A C 1
ATOM 1155 O O . ASP A 1 143 ? -14.211 27.578 20.266 1 97.06 143 ASP A O 1
ATOM 1159 N N . LEU A 1 144 ? -14.125 28.219 18.125 1 97.44 144 LEU A N 1
ATOM 1160 C CA . LEU A 1 144 ? -15.344 27.5 17.766 1 97.44 144 LEU A CA 1
ATOM 1161 C C . LEU A 1 144 ? -15.031 26.062 17.375 1 97.44 144 LEU A C 1
ATOM 1163 O O . LEU A 1 144 ? -15.945 25.266 17.172 1 97.44 144 LEU A O 1
ATOM 1167 N N . TRP A 1 145 ? -13.82 25.75 17.25 1 94.94 145 TRP A N 1
ATOM 1168 C CA . TRP A 1 145 ? -13.516 24.375 16.875 1 94.94 145 TRP A CA 1
ATOM 1169 C C . TRP A 1 145 ? -12.047 24.062 17.125 1 94.94 145 TRP A C 1
ATOM 1171 O O . TRP A 1 145 ? -11.18 24.406 16.328 1 94.94 145 TRP A O 1
ATOM 1181 N N . SER A 1 146 ? -11.82 23.297 18.172 1 92.06 146 SER A N 1
ATOM 1182 C CA . SER A 1 146 ? -10.477 22.828 18.484 1 92.06 146 SER A CA 1
ATOM 1183 C C . SER A 1 146 ? -10.133 21.562 17.703 1 92.06 146 SER A C 1
ATOM 1185 O O . SER A 1 146 ? -10.828 20.547 17.812 1 92.06 146 SER A O 1
ATOM 1187 N N . GLU A 1 147 ? -9.156 21.625 16.844 1 89.31 147 GLU A N 1
ATOM 1188 C CA . GLU A 1 147 ? -8.586 20.484 16.141 1 89.31 147 GLU A CA 1
ATOM 1189 C C . GLU A 1 147 ? -9.648 19.719 15.367 1 89.31 147 GLU A C 1
ATOM 1191 O O . GLU A 1 147 ? -9.805 18.5 15.547 1 89.31 147 GLU A O 1
ATOM 1196 N N . PRO A 1 148 ? -10.289 20.406 14.414 1 89.69 148 PRO A N 1
ATOM 1197 C CA . PRO A 1 148 ? -11.289 19.719 13.594 1 89.69 148 PRO A CA 1
ATOM 1198 C C . PRO A 1 148 ? -10.734 18.5 12.883 1 89.69 148 PRO A C 1
ATOM 1200 O O . PRO A 1 148 ? -9.625 18.531 12.344 1 89.69 148 PRO A O 1
ATOM 1203 N N . ASN A 1 149 ? -11.461 17.344 12.922 1 84.38 149 ASN A N 1
ATOM 1204 C CA . ASN A 1 149 ? -11.047 16.109 12.234 1 84.38 149 ASN A CA 1
ATOM 1205 C C . ASN A 1 149 ? -12.242 15.227 11.922 1 84.38 149 ASN A C 1
ATOM 1207 O O . ASN A 1 149 ? -13.273 15.297 12.594 1 84.38 149 ASN A O 1
ATOM 1211 N N . VAL A 1 150 ? -12.016 14.328 10.992 1 79.81 150 VAL A N 1
ATOM 1212 C CA . VAL A 1 150 ? -13.109 13.477 10.531 1 79.81 150 VAL A CA 1
ATOM 1213 C C . VAL A 1 150 ? -13.148 12.195 11.359 1 79.81 150 VAL A C 1
ATOM 1215 O O . VAL A 1 150 ? -14.188 11.531 11.43 1 79.81 150 VAL A O 1
ATOM 1218 N N . ILE A 1 151 ? -12.078 11.797 12.055 1 73.56 151 ILE A N 1
ATOM 1219 C CA . ILE A 1 151 ? -12.023 10.516 12.742 1 73.56 151 ILE A CA 1
ATOM 1220 C C . ILE A 1 151 ? -12.492 10.68 14.18 1 73.56 151 ILE A C 1
ATOM 1222 O O . ILE A 1 151 ? -12.648 9.688 14.906 1 73.56 151 ILE A O 1
ATOM 1226 N N . GLN A 1 152 ? -12.664 11.883 14.672 1 70.75 152 GLN A N 1
ATOM 1227 C CA . GLN A 1 152 ? -13.227 12.211 15.977 1 70.75 152 GLN A CA 1
ATOM 1228 C C . GLN A 1 152 ? -12.484 11.484 17.094 1 70.75 152 GLN A C 1
ATOM 1230 O O . GLN A 1 152 ? -13.102 10.992 18.031 1 70.75 152 GLN A O 1
ATOM 1235 N N . TRP A 1 153 ? -11.109 11.164 16.859 1 72.06 153 TRP A N 1
ATOM 1236 C CA . TRP A 1 153 ? -10.156 10.641 17.828 1 72.06 153 TRP A CA 1
ATOM 1237 C C . TRP A 1 153 ? -10.516 9.211 18.234 1 72.06 153 TRP A C 1
ATOM 1239 O O . TRP A 1 153 ? -10.273 8.797 19.375 1 72.06 153 TRP A O 1
ATOM 1249 N N . ILE A 1 154 ? -11.242 8.5 17.344 1 70.69 154 ILE A N 1
ATOM 1250 C CA . ILE A 1 154 ? -11.625 7.137 17.672 1 70.69 154 ILE A CA 1
ATOM 1251 C C . ILE A 1 154 ? -10.586 6.16 17.141 1 70.69 154 ILE A C 1
ATOM 1253 O O . ILE A 1 154 ? -10.039 6.359 16.047 1 70.69 154 ILE A O 1
ATOM 1257 N N . TYR A 1 155 ? -10.219 5.246 18.031 1 65.62 155 TYR A N 1
ATOM 1258 C CA . TYR A 1 155 ? -9.453 4.082 17.594 1 65.62 155 TYR A CA 1
ATOM 1259 C C . TYR A 1 155 ? -10.375 2.896 17.328 1 65.62 155 TYR A C 1
ATOM 1261 O O . TYR A 1 155 ? -11.195 2.533 18.156 1 65.62 155 TYR A O 1
ATOM 1269 N N . GLN A 1 156 ? -10.336 2.545 16.031 1 62.59 156 GLN A N 1
ATOM 1270 C CA . GLN A 1 156 ? -11.109 1.348 15.727 1 62.59 156 GLN A CA 1
ATOM 1271 C C . GLN A 1 156 ? -10.305 0.083 16.016 1 62.59 156 GLN A C 1
ATOM 1273 O O . GLN A 1 156 ? -9.078 0.086 15.906 1 62.59 156 GLN A O 1
ATOM 1278 N N . PRO A 1 157 ? -10.977 -0.854 16.531 1 57.88 157 PRO A N 1
ATOM 1279 C CA . PRO A 1 157 ? -10.289 -2.098 16.891 1 57.88 157 PRO A CA 1
ATOM 1280 C C . PRO A 1 157 ? -9.445 -2.65 15.742 1 57.88 157 PRO A C 1
ATOM 1282 O O . PRO A 1 157 ? -8.578 -3.502 15.953 1 57.88 157 PRO A O 1
ATOM 1285 N N . THR A 1 158 ? -9.805 -2.229 14.648 1 55.09 158 THR A N 1
ATOM 1286 C CA . THR A 1 158 ? -9.055 -2.773 13.523 1 55.09 158 THR A CA 1
ATOM 1287 C C . THR A 1 158 ? -7.688 -2.1 13.406 1 55.09 158 THR A C 1
ATOM 1289 O O . THR A 1 158 ? -6.844 -2.523 12.609 1 55.09 158 THR A O 1
ATOM 1292 N N . GLY A 1 159 ? -7.52 -1.234 14.422 1 53.19 159 GLY A N 1
ATOM 1293 C CA . GLY A 1 159 ? -6.266 -0.497 14.359 1 53.19 159 GLY A CA 1
ATOM 1294 C C . GLY A 1 159 ? -6.254 0.564 13.273 1 53.19 159 GLY A C 1
ATOM 1295 O O . GLY A 1 159 ? -5.32 1.365 13.195 1 53.19 159 GLY A O 1
ATOM 1296 N N . TRP A 1 160 ? -7.352 0.439 12.5 1 56.34 160 TRP A N 1
ATOM 1297 C CA . TRP A 1 160 ? -7.445 1.366 11.375 1 56.34 160 TRP A CA 1
ATOM 1298 C C . TRP A 1 160 ? -8.242 2.609 11.758 1 56.34 160 TRP A C 1
ATOM 1300 O O . TRP A 1 160 ? -9.266 2.514 12.445 1 56.34 160 TRP A O 1
ATOM 1310 N N . ARG A 1 161 ? -7.609 3.656 11.508 1 59.69 161 ARG A N 1
ATOM 1311 C CA . ARG A 1 161 ? -8.32 4.922 11.68 1 59.69 161 ARG A CA 1
ATOM 1312 C C . ARG A 1 161 ? -9.047 5.32 10.406 1 59.69 161 ARG A C 1
ATOM 1314 O O . ARG A 1 161 ? -8.539 6.121 9.617 1 59.69 161 ARG A O 1
ATOM 1321 N N . GLY A 1 162 ? -10.156 4.699 10.18 1 68 162 GLY A N 1
ATOM 1322 C CA . GLY A 1 162 ? -10.906 4.914 8.953 1 68 162 GLY A CA 1
ATOM 1323 C C . GLY A 1 162 ? -11.68 6.219 8.945 1 68 162 GLY A C 1
ATOM 1324 O O . GLY A 1 162 ? -12 6.762 10.008 1 68 162 GLY A O 1
ATOM 1325 N N . LEU A 1 163 ? -11.883 6.793 7.746 1 73.56 163 LEU A N 1
ATOM 1326 C CA . LEU A 1 163 ? -12.719 7.977 7.562 1 73.56 163 LEU A CA 1
ATOM 1327 C C . LEU A 1 163 ? -14.172 7.672 7.902 1 73.56 163 LEU A C 1
ATOM 1329 O O . LEU A 1 163 ? -14.664 6.578 7.621 1 73.56 163 LEU A O 1
ATOM 1333 N N . PHE A 1 164 ? -14.719 8.328 8.648 1 80.38 164 PHE A N 1
ATOM 1334 C CA . PHE A 1 164 ? -16.156 8.289 8.852 1 80.38 164 PHE A CA 1
ATOM 1335 C C . PHE A 1 164 ? -16.766 9.68 8.703 1 80.38 164 PHE A C 1
ATOM 1337 O O . PHE A 1 164 ? -16.047 10.68 8.703 1 80.38 164 PHE A O 1
ATOM 1344 N N . CYS A 1 165 ? -18.062 9.773 8.438 1 90.06 165 CYS A N 1
ATOM 1345 C CA . CYS A 1 165 ? -19.172 8.93 8.844 1 90.06 165 CYS A CA 1
ATOM 1346 C C . CYS A 1 165 ? -19.859 8.305 7.629 1 90.06 165 CYS A C 1
ATOM 1348 O O . CYS A 1 165 ? -20.094 8.992 6.633 1 90.06 165 CYS A O 1
ATOM 1350 N N . TYR A 1 166 ? -20.219 7.047 7.672 1 91.31 166 TYR A N 1
ATOM 1351 C CA . TYR A 1 166 ? -20.922 6.336 6.602 1 91.31 166 TYR A CA 1
ATOM 1352 C C . TYR A 1 166 ? -22.406 6.184 6.918 1 91.31 166 TYR A C 1
ATOM 1354 O O . TYR A 1 166 ? -23.062 5.289 6.391 1 91.31 166 TYR A O 1
ATOM 1362 N N . CYS A 1 167 ? -23.016 6.941 7.824 1 94.5 167 CYS A N 1
ATOM 1363 C CA . CYS A 1 167 ? -24.453 6.91 8.094 1 94.5 167 CYS A CA 1
ATOM 1364 C C . CYS A 1 167 ? -25.25 7.441 6.902 1 94.5 167 CYS A C 1
ATOM 1366 O O . CYS A 1 167 ? -24.672 8 5.969 1 94.5 167 CYS A O 1
ATOM 1368 N N . ASN A 1 168 ? -26.547 7.305 6.934 1 95.56 168 ASN A N 1
ATOM 1369 C CA . ASN A 1 168 ? -27.406 7.672 5.809 1 95.56 168 ASN A CA 1
ATOM 1370 C C . ASN A 1 168 ? -27.344 9.172 5.527 1 95.56 168 ASN A C 1
ATOM 1372 O O . ASN A 1 168 ? -27.453 9.594 4.375 1 95.56 168 ASN A O 1
ATOM 1376 N N . TYR A 1 169 ? -27.156 9.953 6.531 1 96.94 169 TYR A N 1
ATOM 1377 C CA . TYR A 1 169 ? -27.172 11.406 6.375 1 96.94 169 TYR A CA 1
ATOM 1378 C C . TYR A 1 169 ? -25.844 11.898 5.789 1 96.94 169 TYR A C 1
ATOM 1380 O O . TYR A 1 169 ? -25.828 12.773 4.922 1 96.94 169 TYR A O 1
ATOM 1388 N N . SER A 1 170 ? -24.75 11.328 6.285 1 96.38 170 SER A N 1
ATOM 1389 C CA . SER A 1 170 ? -23.469 11.68 5.711 1 96.38 170 SER A CA 1
ATOM 1390 C C . SER A 1 170 ? -23.375 11.242 4.254 1 96.38 170 SER A C 1
ATOM 1392 O O . SER A 1 170 ? -22.828 11.969 3.418 1 96.38 170 SER A O 1
ATOM 1394 N N . LYS A 1 171 ? -23.891 10.062 3.896 1 95.62 171 LYS A N 1
ATOM 1395 C CA . LYS A 1 171 ? -23.953 9.602 2.512 1 95.62 171 LYS A CA 1
ATOM 1396 C C . LYS A 1 171 ? -24.812 10.539 1.66 1 95.62 171 LYS A C 1
ATOM 1398 O O . LYS A 1 171 ? -24.469 10.82 0.508 1 95.62 171 LYS A O 1
ATOM 1403 N N . GLY A 1 172 ? -25.891 10.93 2.268 1 97.62 172 GLY A N 1
ATOM 1404 C CA . GLY A 1 172 ? -26.734 11.891 1.566 1 97.62 172 GLY A CA 1
ATOM 1405 C C . GLY A 1 172 ? -26.016 13.188 1.241 1 97.62 172 GLY A C 1
ATOM 1406 O O . GLY A 1 172 ? -26.125 13.695 0.122 1 97.62 172 GLY A O 1
ATOM 1407 N N . ARG A 1 173 ? -25.312 13.742 2.225 1 97.06 173 ARG A N 1
ATOM 1408 C CA . ARG A 1 173 ? -24.547 14.961 2.006 1 97.06 173 ARG A CA 1
ATOM 1409 C C . ARG A 1 173 ? -23.484 14.75 0.931 1 97.06 173 ARG A C 1
ATOM 1411 O O . ARG A 1 173 ? -23.234 15.641 0.119 1 97.06 173 ARG A O 1
ATOM 1418 N N . PHE A 1 174 ? -22.859 13.625 0.956 1 97.19 174 PHE A N 1
ATOM 1419 C CA . PHE A 1 174 ? -21.875 13.273 -0.063 1 97.19 174 PHE A CA 1
ATOM 1420 C C . PHE A 1 174 ? -22.5 13.281 -1.449 1 97.19 174 PHE A C 1
ATOM 1422 O O . PHE A 1 174 ? -21.953 13.859 -2.387 1 97.19 174 PHE A O 1
ATOM 1429 N N . ARG A 1 175 ? -23.641 12.656 -1.609 1 98 175 ARG A N 1
ATOM 1430 C CA . ARG A 1 175 ? -24.344 12.602 -2.883 1 98 175 ARG A CA 1
ATOM 1431 C C . ARG A 1 175 ? -24.719 14 -3.365 1 98 175 ARG A C 1
ATOM 1433 O O . ARG A 1 175 ? -24.609 14.305 -4.551 1 98 175 ARG A O 1
ATOM 1440 N N . ASP A 1 176 ? -25.141 14.836 -2.432 1 98.06 176 ASP A N 1
ATOM 1441 C CA . ASP A 1 176 ? -25.469 16.219 -2.793 1 98.06 176 ASP A CA 1
ATOM 1442 C C . ASP A 1 176 ? -24.219 16.953 -3.295 1 98.06 176 ASP A C 1
ATOM 1444 O O . ASP A 1 176 ? -24.297 17.703 -4.27 1 98.06 176 ASP A O 1
ATOM 1448 N N . TRP A 1 177 ? -23.109 16.734 -2.6 1 97.94 177 TRP A N 1
ATOM 1449 C CA . TRP A 1 177 ? -21.859 17.344 -3.029 1 97.94 177 TRP A CA 1
ATOM 1450 C C . TRP A 1 177 ? -21.453 16.828 -4.414 1 97.94 177 TRP A C 1
ATOM 1452 O O . TRP A 1 177 ? -21.062 17.625 -5.273 1 97.94 177 TRP A O 1
ATOM 1462 N N . LEU A 1 178 ? -21.609 15.547 -4.684 1 98.19 178 LEU A N 1
ATOM 1463 C CA . LEU A 1 178 ? -21.281 14.969 -5.984 1 98.19 178 LEU A CA 1
ATOM 1464 C C . LEU A 1 178 ? -22.141 15.578 -7.078 1 98.19 178 LEU A C 1
ATOM 1466 O O . LEU A 1 178 ? -21.688 15.766 -8.211 1 98.19 178 LEU A O 1
ATOM 1470 N N . LYS A 1 179 ? -23.422 15.883 -6.785 1 98.12 179 LYS A N 1
ATOM 1471 C CA . LYS A 1 179 ? -24.297 16.531 -7.754 1 98.12 179 LYS A CA 1
ATOM 1472 C C . LYS A 1 179 ? -23.734 17.891 -8.18 1 98.12 179 LYS A C 1
ATOM 1474 O O . LYS A 1 179 ? -23.844 18.266 -9.352 1 98.12 179 LYS A O 1
ATOM 1479 N N . THR A 1 180 ? -23.156 18.547 -7.207 1 97.56 180 THR A N 1
ATOM 1480 C CA . THR A 1 180 ? -22.594 19.875 -7.516 1 97.56 180 THR A CA 1
ATOM 1481 C C . THR A 1 180 ? -21.359 19.75 -8.383 1 97.56 180 THR A C 1
ATOM 1483 O O . THR A 1 180 ? -21.062 20.625 -9.195 1 97.56 180 THR A O 1
ATOM 1486 N N . ILE A 1 181 ? -20.625 18.703 -8.281 1 96.75 181 ILE A N 1
ATOM 1487 C CA . ILE A 1 181 ? -19.359 18.516 -8.977 1 96.75 181 ILE A CA 1
ATOM 1488 C C . ILE A 1 181 ? -19.609 17.953 -10.375 1 96.75 181 ILE A C 1
ATOM 1490 O O . ILE A 1 181 ? -19.031 18.422 -11.359 1 96.75 181 ILE A O 1
ATOM 1494 N N . TYR A 1 182 ? -20.562 17 -10.461 1 97.62 182 TYR A N 1
ATOM 1495 C CA . TYR A 1 182 ? -20.672 16.25 -11.703 1 97.62 182 TYR A CA 1
ATOM 1496 C C . TYR A 1 182 ? -21.938 16.641 -12.469 1 97.62 182 TYR A C 1
ATOM 1498 O O . TYR A 1 182 ? -22.062 16.375 -13.664 1 97.62 182 TYR A O 1
ATOM 1506 N N . GLY A 1 183 ? -22.906 17.188 -11.867 1 97.56 183 GLY A N 1
ATOM 1507 C CA . GLY A 1 183 ? -24.156 17.625 -12.492 1 97.56 183 GLY A CA 1
ATOM 1508 C C . GLY A 1 183 ? -25.156 16.5 -12.68 1 97.56 183 GLY A C 1
ATOM 1509 O O . GLY A 1 183 ? -26.312 16.625 -12.273 1 97.56 183 GLY A O 1
ATOM 1510 N N . ASN A 1 184 ? -24.719 15.336 -13.281 1 96.69 184 ASN A N 1
ATOM 1511 C CA . ASN A 1 184 ? -25.594 14.18 -13.477 1 96.69 184 ASN A CA 1
ATOM 1512 C C . ASN A 1 184 ? -24.844 12.867 -13.258 1 96.69 184 ASN A C 1
ATOM 1514 O O . ASN A 1 184 ? -23.609 12.836 -13.289 1 96.69 184 ASN A O 1
ATOM 1518 N N . VAL A 1 185 ? -25.688 11.805 -13.133 1 95.94 185 VAL A N 1
ATOM 1519 C CA . VAL A 1 185 ? -25.125 10.523 -12.711 1 95.94 185 VAL A CA 1
ATOM 1520 C C . VAL A 1 185 ? -24.297 9.922 -13.844 1 95.94 185 VAL A C 1
ATOM 1522 O O . VAL A 1 185 ? -23.328 9.203 -13.594 1 95.94 185 VAL A O 1
ATOM 1525 N N . ASN A 1 186 ? -24.594 10.172 -15.117 1 95 186 ASN A N 1
ATOM 1526 C CA . ASN A 1 186 ? -23.828 9.641 -16.25 1 95 186 ASN A CA 1
ATOM 1527 C C . ASN A 1 186 ? -22.391 10.172 -16.25 1 95 186 ASN A C 1
ATOM 1529 O O . ASN A 1 186 ? -21.453 9.43 -16.531 1 95 186 ASN A O 1
ATOM 1533 N N . THR A 1 187 ? -22.328 11.484 -15.945 1 96.31 187 THR A N 1
ATOM 1534 C CA . THR A 1 187 ? -21 12.094 -15.867 1 96.31 187 THR A CA 1
ATOM 1535 C C . THR A 1 187 ? -20.203 11.484 -14.727 1 96.31 187 THR A C 1
ATOM 1537 O O . THR A 1 187 ? -19 11.211 -14.875 1 96.31 187 THR A O 1
ATOM 1540 N N . LEU A 1 188 ? -20.859 11.266 -13.625 1 95.62 188 LEU A N 1
ATOM 1541 C CA . LEU A 1 188 ? -20.203 10.609 -12.5 1 95.62 188 LEU A CA 1
ATOM 1542 C C . LEU A 1 188 ? -19.781 9.195 -12.875 1 95.62 188 LEU A C 1
ATOM 1544 O O . LEU A 1 188 ? -18.656 8.781 -12.578 1 95.62 188 LEU A O 1
ATOM 1548 N N . ASN A 1 189 ? -20.641 8.422 -13.539 1 92.62 189 ASN A N 1
ATOM 1549 C CA . ASN A 1 189 ? -20.344 7.055 -13.945 1 92.62 189 ASN A CA 1
ATOM 1550 C C . ASN A 1 189 ? -19.125 6.988 -14.852 1 92.62 189 ASN A C 1
ATOM 1552 O O . ASN A 1 189 ? -18.297 6.086 -14.727 1 92.62 189 ASN A O 1
ATOM 1556 N N . LYS A 1 190 ? -19.031 7.906 -15.703 1 90.69 190 LYS A N 1
ATOM 1557 C CA . LYS A 1 190 ? -17.875 7.957 -16.594 1 90.69 190 LYS A CA 1
ATOM 1558 C C . LYS A 1 190 ? -16.594 8.203 -15.805 1 90.69 190 LYS A C 1
ATOM 1560 O O . LYS A 1 190 ? -15.57 7.555 -16.047 1 90.69 190 LYS A O 1
ATOM 1565 N N . ALA A 1 191 ? -16.672 9.125 -14.852 1 91.38 191 ALA A N 1
ATOM 1566 C CA . ALA A 1 191 ? -15.492 9.484 -14.07 1 91.38 191 ALA A CA 1
ATOM 1567 C C . ALA A 1 191 ? -15.07 8.344 -13.156 1 91.38 191 ALA A C 1
ATOM 1569 O O . ALA A 1 191 ? -13.875 8.078 -12.992 1 91.38 191 ALA A O 1
ATOM 1570 N N . TRP A 1 192 ? -16.109 7.699 -12.531 1 89.56 192 TRP A N 1
ATOM 1571 C CA . TRP A 1 192 ? -15.852 6.676 -11.531 1 89.56 192 TRP A CA 1
ATOM 1572 C C . TRP A 1 192 ? -15.75 5.297 -12.172 1 89.56 192 TRP A C 1
ATOM 1574 O O . TRP A 1 192 ? -15.328 4.332 -11.531 1 89.56 192 TRP A O 1
ATOM 1584 N N . HIS A 1 193 ? -16.078 5.152 -13.445 1 86.38 193 HIS A N 1
ATOM 1585 C CA . HIS A 1 193 ? -16.203 3.867 -14.125 1 86.38 193 HIS A CA 1
ATOM 1586 C C . HIS A 1 193 ? -17.234 2.979 -13.438 1 86.38 193 HIS A C 1
ATOM 1588 O O . HIS A 1 193 ? -16.922 1.847 -13.055 1 86.38 193 HIS A O 1
ATOM 1594 N N . ARG A 1 194 ? -18.453 3.537 -13.312 1 90.44 194 ARG A N 1
ATOM 1595 C CA . ARG A 1 194 ? -19.578 2.857 -12.68 1 90.44 194 ARG A CA 1
ATOM 1596 C C . ARG A 1 194 ? -20.812 2.863 -13.578 1 90.44 194 ARG A C 1
ATOM 1598 O O . ARG A 1 194 ? -20.75 3.326 -14.719 1 90.44 194 ARG A O 1
ATOM 1605 N N . SER A 1 195 ? -21.906 2.197 -13.172 1 91.69 195 SER A N 1
ATOM 1606 C CA . SER A 1 195 ? -23.172 2.152 -13.891 1 91.69 195 SER A CA 1
ATOM 1607 C C . SER A 1 195 ? -24.344 2.346 -12.945 1 91.69 195 SER A C 1
ATOM 1609 O O . SER A 1 195 ? -25.312 1.572 -12.977 1 91.69 195 SER A O 1
ATOM 1611 N N . TYR A 1 196 ? -24.266 3.375 -12.102 1 92.81 196 TYR A N 1
ATOM 1612 C CA . TYR A 1 196 ? -25.375 3.74 -11.25 1 92.81 196 TYR A CA 1
ATOM 1613 C C . TYR A 1 196 ? -26.562 4.246 -12.078 1 92.81 196 TYR A C 1
ATOM 1615 O O . TYR A 1 196 ? -26.375 4.816 -13.148 1 92.81 196 TYR A O 1
ATOM 1623 N N . LEU A 1 197 ? -27.828 4.043 -11.609 1 94.94 197 LEU A N 1
ATOM 1624 C CA . LEU A 1 197 ? -29 4.535 -12.312 1 94.94 197 LEU A CA 1
ATOM 1625 C C . LEU A 1 197 ? -29.328 5.965 -11.898 1 94.94 197 LEU A C 1
ATOM 1627 O O . LEU A 1 197 ? -29.859 6.746 -12.695 1 94.94 197 LEU A O 1
ATOM 1631 N N . GLU A 1 198 ? -29.078 6.305 -10.68 1 95.5 198 GLU A N 1
ATOM 1632 C CA . GLU A 1 198 ? -29.328 7.621 -10.109 1 95.5 198 GLU A CA 1
ATOM 1633 C C . GLU A 1 198 ? -28.375 7.922 -8.969 1 95.5 198 GLU A C 1
ATOM 1635 O O . GLU A 1 198 ? -27.688 7.023 -8.477 1 95.5 198 GLU A O 1
ATOM 1640 N N . PHE A 1 199 ? -28.312 9.18 -8.578 1 95.94 199 PHE A N 1
ATOM 1641 C CA . PHE A 1 199 ? -27.375 9.602 -7.547 1 95.94 199 PHE A CA 1
ATOM 1642 C C . PHE A 1 199 ? -27.656 8.883 -6.23 1 95.94 199 PHE A C 1
ATOM 1644 O O . PHE A 1 199 ? -26.734 8.602 -5.461 1 95.94 199 PHE A O 1
ATOM 1651 N N . ASN A 1 200 ? -28.891 8.539 -5.934 1 95 200 ASN A N 1
ATOM 1652 C CA . ASN A 1 200 ? -29.25 7.902 -4.672 1 95 200 ASN A CA 1
ATOM 1653 C C . ASN A 1 200 ? -28.641 6.504 -4.562 1 95 200 ASN A C 1
ATOM 1655 O O . ASN A 1 200 ? -28.625 5.914 -3.482 1 95 200 ASN A O 1
ATOM 1659 N N . ASP A 1 201 ? -28.094 5.977 -5.738 1 92.88 201 ASP A N 1
ATOM 1660 C CA . ASP A 1 201 ? -27.484 4.656 -5.746 1 92.88 201 ASP A CA 1
ATOM 1661 C C . ASP A 1 201 ? -26 4.738 -5.355 1 92.88 201 ASP A C 1
ATOM 1663 O O . ASP A 1 201 ? -25.375 3.717 -5.055 1 92.88 201 ASP A O 1
ATOM 1667 N N . VAL A 1 202 ? -25.469 5.902 -5.34 1 93.81 202 VAL A N 1
ATOM 1668 C CA . VAL A 1 202 ? -24.031 6.082 -5.18 1 93.81 202 VAL A CA 1
ATOM 1669 C C . VAL A 1 202 ? -23.641 5.809 -3.729 1 93.81 202 VAL A C 1
ATOM 1671 O O . VAL A 1 202 ? -24.281 6.297 -2.799 1 93.81 202 VAL A O 1
ATOM 1674 N N . GLU A 1 203 ? -22.578 4.98 -3.521 1 90.75 203 GLU A N 1
ATOM 1675 C CA . GLU A 1 203 ? -22 4.668 -2.213 1 90.75 203 GLU A CA 1
ATOM 1676 C C . GLU A 1 203 ? -20.562 5.148 -2.109 1 90.75 203 GLU A C 1
ATOM 1678 O O . GLU A 1 203 ? -19.797 5.039 -3.068 1 90.75 203 GLU A O 1
ATOM 1683 N N . PRO A 1 204 ? -20.25 5.723 -0.925 1 89.94 204 PRO A N 1
ATOM 1684 C CA . PRO A 1 204 ? -18.828 6.016 -0.752 1 89.94 204 PRO A CA 1
ATOM 1685 C C . PRO A 1 204 ? -17.953 4.766 -0.813 1 89.94 204 PRO A C 1
ATOM 1687 O O . PRO A 1 204 ? -18.375 3.689 -0.383 1 89.94 204 PRO A O 1
ATOM 1690 N N . PRO A 1 205 ? -16.766 4.914 -1.395 1 83.62 205 PRO A N 1
ATOM 1691 C CA . PRO A 1 205 ? -15.891 3.75 -1.49 1 83.62 205 PRO A CA 1
ATOM 1692 C C . PRO A 1 205 ? -15.453 3.223 -0.124 1 83.62 205 PRO A C 1
ATOM 1694 O O . PRO A 1 205 ? -15.25 4.004 0.808 1 83.62 205 PRO A O 1
ATOM 1697 N N . ARG A 1 206 ? -15.445 1.825 -0.095 1 77.56 206 ARG A N 1
ATOM 1698 C CA . ARG A 1 206 ? -14.969 1.115 1.09 1 77.56 206 ARG A CA 1
ATOM 1699 C C . ARG A 1 206 ? -13.898 0.094 0.724 1 77.56 206 ARG A C 1
ATOM 1701 O O . ARG A 1 206 ? -13.984 -0.557 -0.32 1 77.56 206 ARG A O 1
ATOM 1708 N N . PHE A 1 207 ? -12.953 -0.172 1.417 1 66.81 207 PHE A N 1
ATOM 1709 C CA . PHE A 1 207 ? -11.992 -1.265 1.357 1 66.81 207 PHE A CA 1
ATOM 1710 C C . PHE A 1 207 ? -11.523 -1.497 -0.074 1 66.81 207 PHE A C 1
ATOM 1712 O O . PHE A 1 207 ? -11.555 -2.627 -0.568 1 66.81 207 PHE A O 1
ATOM 1719 N N . VAL A 1 208 ? -11.156 -0.614 -0.853 1 62.38 208 VAL A N 1
ATOM 1720 C CA . VAL A 1 208 ? -10.867 -0.689 -2.281 1 62.38 208 VAL A CA 1
ATOM 1721 C C . VAL A 1 208 ? -9.477 -1.283 -2.502 1 62.38 208 VAL A C 1
ATOM 1723 O O . VAL A 1 208 ? -8.5 -0.843 -1.887 1 62.38 208 VAL A O 1
ATOM 1726 N N . SER A 1 209 ? -9.383 -2.492 -3.139 1 59.19 209 SER A N 1
ATOM 1727 C CA . SER A 1 209 ? -8.062 -2.963 -3.541 1 59.19 209 SER A CA 1
ATOM 1728 C C . SER A 1 209 ? -7.723 -2.506 -4.957 1 59.19 209 SER A C 1
ATOM 1730 O O . SER A 1 209 ? -6.676 -1.897 -5.18 1 59.19 209 SER A O 1
ATOM 1732 N N . LEU A 1 210 ? -8.68 -2.824 -5.949 1 64.62 210 LEU A N 1
ATOM 1733 C CA . LEU A 1 210 ? -8.461 -2.389 -7.324 1 64.62 210 LEU A CA 1
ATOM 1734 C C . LEU A 1 210 ? -9.281 -1.144 -7.641 1 64.62 210 LEU A C 1
ATOM 1736 O O . LEU A 1 210 ? -10.398 -1.245 -8.156 1 64.62 210 LEU A O 1
ATOM 1740 N N . HIS A 1 211 ? -8.797 0.026 -7.148 1 68.19 211 HIS A N 1
ATOM 1741 C CA . HIS A 1 211 ? -9.586 1.246 -7.305 1 68.19 211 HIS A CA 1
ATOM 1742 C C . HIS A 1 211 ? -9.133 2.035 -8.531 1 68.19 211 HIS A C 1
ATOM 1744 O O . HIS A 1 211 ? -7.984 1.907 -8.969 1 68.19 211 HIS A O 1
ATOM 1750 N N . PHE A 1 212 ? -10.164 2.758 -9.07 1 74.81 212 PHE A N 1
ATOM 1751 C CA . PHE A 1 212 ? -9.922 3.686 -10.164 1 74.81 212 PHE A CA 1
ATOM 1752 C C . PHE A 1 212 ? -9.516 5.059 -9.641 1 74.81 212 PHE A C 1
ATOM 1754 O O . PHE A 1 212 ? -9.328 5.996 -10.414 1 74.81 212 PHE A O 1
ATOM 1761 N N . ALA A 1 213 ? -9.383 5.176 -8.383 1 80.19 213 ALA A N 1
ATOM 1762 C CA . ALA A 1 213 ? -8.781 6.285 -7.648 1 80.19 213 ALA A CA 1
ATOM 1763 C C . ALA A 1 213 ? -9.766 7.434 -7.477 1 80.19 213 ALA A C 1
ATOM 1765 O O . ALA A 1 213 ? -9.852 8.031 -6.402 1 80.19 213 ALA A O 1
ATOM 1766 N N . ARG A 1 214 ? -10.609 7.719 -8.609 1 88.31 214 ARG A N 1
ATOM 1767 C CA . ARG A 1 214 ? -11.391 8.953 -8.602 1 88.31 214 ARG A CA 1
ATOM 1768 C C . ARG A 1 214 ? -12.453 8.914 -7.512 1 88.31 214 ARG A C 1
ATOM 1770 O O . ARG A 1 214 ? -12.727 9.93 -6.863 1 88.31 214 ARG A O 1
ATOM 1777 N N . ASP A 1 215 ? -13.102 7.785 -7.324 1 89.69 215 ASP A N 1
ATOM 1778 C CA . ASP A 1 215 ? -14.117 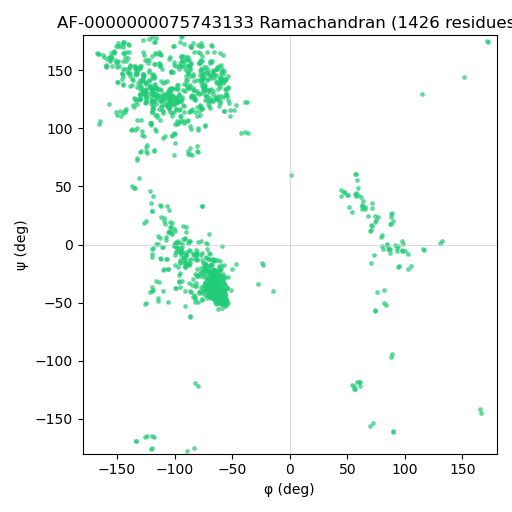7.664 -6.281 1 89.69 215 ASP A CA 1
ATOM 1779 C C . ASP A 1 215 ? -13.516 7.914 -4.898 1 89.69 215 ASP A C 1
ATOM 1781 O O . ASP A 1 215 ? -14.094 8.633 -4.086 1 89.69 215 ASP A O 1
ATOM 1785 N N . ASN A 1 216 ? -12.328 7.379 -4.652 1 87.06 216 ASN A N 1
ATOM 1786 C CA . ASN A 1 216 ? -11.641 7.59 -3.387 1 87.06 216 ASN A CA 1
ATOM 1787 C C . ASN A 1 216 ? -11.211 9.047 -3.219 1 87.06 216 ASN A C 1
ATOM 1789 O O . ASN A 1 216 ? -11.289 9.594 -2.121 1 87.06 216 ASN A O 1
ATOM 1793 N N . ILE A 1 217 ? -10.695 9.617 -4.312 1 89.75 217 ILE A N 1
ATOM 1794 C CA . ILE A 1 217 ? -10.289 11.023 -4.281 1 89.75 217 ILE A CA 1
ATOM 1795 C C . ILE A 1 217 ? -11.484 11.898 -3.93 1 89.75 217 ILE A C 1
ATOM 1797 O O . ILE A 1 217 ? -11.367 12.82 -3.115 1 89.75 217 ILE A O 1
ATOM 1801 N N . ASP A 1 218 ? -12.602 11.578 -4.535 1 92.88 218 ASP A N 1
ATOM 1802 C CA . ASP A 1 218 ? -13.805 12.359 -4.262 1 92.88 218 ASP A CA 1
ATOM 1803 C C . ASP A 1 218 ? -14.234 12.219 -2.805 1 92.88 218 ASP A C 1
ATOM 1805 O O . ASP A 1 218 ? -14.617 13.203 -2.166 1 92.88 218 ASP A O 1
ATOM 1809 N N . TRP A 1 219 ? -14.227 11.008 -2.312 1 91.62 219 TRP A N 1
ATOM 1810 C CA . TRP A 1 219 ? -14.625 10.781 -0.928 1 91.62 219 TRP A CA 1
ATOM 1811 C C . TRP A 1 219 ? -13.711 11.531 0.034 1 91.62 219 TRP A C 1
ATOM 1813 O O . TRP A 1 219 ? -14.188 12.18 0.967 1 91.62 219 TRP A O 1
ATOM 1823 N N . LEU A 1 220 ? -12.461 11.5 -0.185 1 88.44 220 LEU A N 1
ATOM 1824 C CA . LEU A 1 220 ? -11.5 12.219 0.64 1 88.44 220 LEU A CA 1
ATOM 1825 C C . LEU A 1 220 ? -11.703 13.727 0.529 1 88.44 220 LEU A C 1
ATOM 1827 O O . LEU A 1 220 ? -11.688 14.438 1.539 1 88.44 220 LEU A O 1
ATOM 1831 N N . THR A 1 221 ? -11.82 14.188 -0.69 1 91.88 221 THR A N 1
ATOM 1832 C CA . THR A 1 221 ? -12.023 15.609 -0.924 1 91.88 221 THR A CA 1
ATOM 1833 C C . THR A 1 221 ? -13.297 16.094 -0.234 1 91.88 221 THR A C 1
ATOM 1835 O O . THR A 1 221 ? -13.297 17.156 0.387 1 91.88 221 THR A O 1
ATOM 1838 N N . PHE A 1 222 ? -14.352 15.312 -0.354 1 94.56 222 PHE A N 1
ATOM 1839 C CA . PHE A 1 222 ? -15.602 15.656 0.305 1 94.56 222 PHE A CA 1
ATOM 1840 C C . PHE A 1 222 ? -15.391 15.828 1.806 1 94.56 222 PHE A C 1
ATOM 1842 O O . PHE A 1 222 ? -15.891 16.781 2.402 1 94.56 222 PHE A O 1
ATOM 1849 N N . ASN A 1 223 ? -14.703 14.883 2.438 1 91.56 223 ASN A N 1
ATOM 1850 C CA . ASN A 1 223 ? -14.492 14.938 3.879 1 91.56 223 ASN A CA 1
ATOM 1851 C C . ASN A 1 223 ? -13.695 16.188 4.273 1 91.56 223 ASN A C 1
ATOM 1853 O O . ASN A 1 223 ? -13.938 16.766 5.332 1 91.56 223 ASN A O 1
ATOM 1857 N N . ILE A 1 224 ? -12.805 16.594 3.465 1 89.56 224 ILE A N 1
ATOM 1858 C CA . ILE A 1 224 ? -12.031 17.812 3.709 1 89.56 224 ILE A CA 1
ATOM 1859 C C . ILE A 1 224 ? -12.938 19.031 3.588 1 89.56 224 ILE A C 1
ATOM 1861 O O . ILE A 1 224 ? -12.938 19.906 4.457 1 89.56 224 ILE A O 1
ATOM 1865 N N . VAL A 1 225 ? -13.734 19.062 2.557 1 92.25 225 VAL A N 1
ATOM 1866 C CA . VAL A 1 225 ? -14.641 20.188 2.303 1 92.25 225 VAL A CA 1
ATOM 1867 C C . VAL A 1 225 ? -15.695 20.25 3.4 1 92.25 225 VAL A C 1
ATOM 1869 O O . VAL A 1 225 ? -16.109 21.344 3.816 1 92.25 225 VAL A O 1
ATOM 1872 N N . LYS A 1 226 ? -16.078 19.094 3.754 1 94.44 226 LYS A N 1
ATOM 1873 C CA . LYS A 1 226 ? -17.109 19.016 4.789 1 94.44 226 LYS A CA 1
ATOM 1874 C C . LYS A 1 226 ? -16.656 19.703 6.07 1 94.44 226 LYS A C 1
ATOM 1876 O O . LYS A 1 226 ? -17.438 20.375 6.742 1 94.44 226 LYS A O 1
ATOM 1881 N N . LEU A 1 227 ? -15.469 19.562 6.465 1 93.12 227 LEU A N 1
ATOM 1882 C CA . LEU A 1 227 ? -14.945 20.203 7.664 1 93.12 227 LEU A CA 1
ATOM 1883 C C . LEU A 1 227 ? -14.992 21.719 7.535 1 93.12 227 LEU A C 1
ATOM 1885 O O . LEU A 1 227 ? -15.359 22.422 8.484 1 93.12 227 LEU A O 1
ATOM 1889 N N . LYS A 1 228 ? -14.602 22.219 6.41 1 95.5 228 LYS A N 1
ATOM 1890 C CA . LYS A 1 228 ? -14.68 23.656 6.172 1 95.5 228 LYS A CA 1
ATOM 1891 C C . LYS A 1 228 ? -16.125 24.156 6.262 1 95.5 228 LYS A C 1
ATOM 1893 O O . LYS A 1 228 ? -16.406 25.156 6.918 1 95.5 228 LYS A O 1
ATOM 1898 N N . GLU A 1 229 ? -17.016 23.391 5.609 1 96.94 229 GLU A N 1
ATOM 1899 C CA . GLU A 1 229 ? -18.422 23.766 5.605 1 96.94 229 GLU A CA 1
ATOM 1900 C C . GLU A 1 229 ? -19 23.766 7.02 1 96.94 229 GLU A C 1
ATOM 1902 O O . GLU A 1 229 ? -19.812 24.625 7.363 1 96.94 229 GLU A O 1
ATOM 1907 N N . ASP A 1 230 ? -18.625 22.797 7.746 1 96.69 230 ASP A N 1
ATOM 1908 C CA . ASP A 1 230 ? -19.109 22.719 9.125 1 96.69 230 ASP A CA 1
ATOM 1909 C C . ASP A 1 230 ? -18.562 23.859 9.961 1 96.69 230 ASP A C 1
ATOM 1911 O O . ASP A 1 230 ? -19.25 24.375 10.852 1 96.69 230 ASP A O 1
ATOM 1915 N N . LEU A 1 231 ? -17.297 24.266 9.773 1 97.69 231 LEU A N 1
ATOM 1916 C CA . LEU A 1 231 ? -16.766 25.438 10.453 1 97.69 231 LEU A CA 1
ATOM 1917 C C . LEU A 1 231 ? -17.5 26.703 10.016 1 97.69 231 LEU A C 1
ATOM 1919 O O . LEU A 1 231 ? -17.844 27.547 10.844 1 97.69 231 LEU A O 1
ATOM 1923 N N . GLU A 1 232 ? -17.75 26.844 8.711 1 98.38 232 GLU A N 1
ATOM 1924 C CA . GLU A 1 232 ? -18.516 27.969 8.203 1 98.38 232 GLU A CA 1
ATOM 1925 C C . GLU A 1 232 ? -19.891 28.047 8.875 1 98.38 232 GLU A C 1
ATOM 1927 O O . GLU A 1 232 ? -20.359 29.141 9.219 1 98.38 232 GLU A O 1
ATOM 1932 N N . TRP A 1 233 ? -20.438 26.906 8.961 1 98.25 233 TRP A N 1
ATOM 1933 C CA . TRP A 1 233 ? -21.734 26.828 9.609 1 98.25 233 TRP A CA 1
ATOM 1934 C C . TRP A 1 233 ? -21.656 27.312 11.055 1 98.25 233 TRP A C 1
ATOM 1936 O O . TRP A 1 233 ? -22.484 28.109 11.492 1 98.25 233 TRP A O 1
ATOM 1946 N N . ARG A 1 234 ? -20.719 26.891 11.844 1 98.38 234 ARG A N 1
ATOM 1947 C CA . ARG A 1 234 ? -20.531 27.344 13.219 1 98.38 234 ARG A CA 1
ATOM 1948 C C . ARG A 1 234 ? -20.375 28.859 13.289 1 98.38 234 ARG A C 1
ATOM 1950 O O . ARG A 1 234 ? -21 29.516 14.125 1 98.38 234 ARG A O 1
ATOM 1957 N N . VAL A 1 235 ? -19.531 29.359 12.414 1 98.56 235 VAL A N 1
ATOM 1958 C CA . VAL A 1 235 ? -19.25 30.781 12.383 1 98.56 235 VAL A CA 1
ATOM 1959 C C . VAL A 1 235 ? -20.531 31.547 12.055 1 98.56 235 VAL A C 1
ATOM 1961 O O . VAL A 1 235 ? -20.844 32.562 12.703 1 98.56 235 VAL A O 1
ATOM 1964 N N . LYS A 1 236 ? -21.25 31.062 11.094 1 98.5 236 LYS A N 1
ATOM 1965 C CA . LYS A 1 236 ? -22.5 31.719 10.688 1 98.5 236 LYS A CA 1
ATOM 1966 C C . LYS A 1 236 ? -23.484 31.781 11.836 1 98.5 236 LYS A C 1
ATOM 1968 O O . LYS A 1 236 ? -24.172 32.781 12.031 1 98.5 236 LYS A O 1
ATOM 1973 N N . VAL A 1 237 ? -23.609 30.672 12.531 1 98.5 237 VAL A N 1
ATOM 1974 C CA . VAL A 1 237 ? -24.531 30.609 13.656 1 98.5 237 VAL A CA 1
ATOM 1975 C C . VAL A 1 237 ? -24.156 31.656 14.695 1 98.5 237 VAL A C 1
ATOM 1977 O O . VAL A 1 237 ? -25.016 32.438 15.141 1 98.5 237 VAL A O 1
ATOM 1980 N N . ILE A 1 238 ? -22.922 31.734 15.117 1 98.56 238 ILE A N 1
ATOM 1981 C CA . ILE A 1 238 ? -22.469 32.688 16.141 1 98.56 238 ILE A CA 1
ATOM 1982 C C . ILE A 1 238 ? -22.625 34.094 15.625 1 98.56 238 ILE A C 1
ATOM 1984 O O . ILE A 1 238 ? -23.094 35 16.359 1 98.56 238 ILE A O 1
ATOM 1988 N N . ARG A 1 239 ? -22.312 34.406 14.344 1 98.19 239 ARG A N 1
ATOM 1989 C CA . ARG A 1 239 ? -22.375 35.75 13.75 1 98.19 239 ARG A CA 1
ATOM 1990 C C . ARG A 1 239 ? -23.812 36.25 13.664 1 98.19 239 ARG A C 1
ATOM 1992 O O . ARG A 1 239 ? -24.047 37.438 13.602 1 98.19 239 ARG A O 1
ATOM 1999 N N . SER A 1 240 ? -24.734 35.344 13.68 1 97.94 240 SER A N 1
ATOM 2000 C CA . SER A 1 240 ? -26.141 35.75 13.672 1 97.94 240 SER A CA 1
ATOM 2001 C C . SER A 1 240 ? -26.516 36.438 14.977 1 97.94 240 SER A C 1
ATOM 2003 O O . SER A 1 240 ? -27.516 37.156 15.039 1 97.94 240 SER A O 1
ATOM 2005 N N . ILE A 1 241 ? -25.719 36.25 15.992 1 98.25 241 ILE A N 1
ATOM 2006 C CA . ILE A 1 241 ? -26.016 36.812 17.297 1 98.25 241 ILE A CA 1
ATOM 2007 C C . ILE A 1 241 ? -24.906 37.781 17.703 1 98.25 241 ILE A C 1
ATOM 2009 O O . ILE A 1 241 ? -25.172 38.844 18.312 1 98.25 241 ILE A O 1
ATOM 2013 N N . ASP A 1 242 ? -23.688 37.469 17.422 1 97.94 242 ASP A N 1
ATOM 2014 C CA . ASP A 1 242 ? -22.516 38.219 17.859 1 97.94 242 ASP A CA 1
ATOM 2015 C C . ASP A 1 242 ? -21.578 38.531 16.688 1 97.94 242 ASP A C 1
ATOM 2017 O O . ASP A 1 242 ? -20.797 37.656 16.281 1 97.94 242 ASP A O 1
ATOM 2021 N N . ASN A 1 243 ? -21.578 39.781 16.297 1 95.12 243 ASN A N 1
ATOM 2022 C CA . ASN A 1 243 ? -20.703 40.188 15.195 1 95.12 243 ASN A CA 1
ATOM 2023 C C . ASN A 1 243 ? -19.516 41.031 15.695 1 95.12 243 ASN A C 1
ATOM 2025 O O . ASN A 1 243 ? -18.719 41.531 14.898 1 95.12 243 ASN A O 1
ATOM 2029 N N . ASN A 1 244 ? -19.406 41.125 16.906 1 95.19 244 ASN A N 1
ATOM 2030 C CA . ASN A 1 244 ? -18.406 42.031 17.469 1 95.19 244 ASN A CA 1
ATOM 2031 C C . ASN A 1 244 ? -17.156 41.281 17.906 1 95.19 244 ASN A C 1
ATOM 2033 O O . ASN A 1 244 ? -16.047 41.781 17.781 1 95.19 244 ASN A O 1
ATOM 2037 N N . HIS A 1 245 ? -17.281 40.125 18.438 1 97.12 245 HIS A N 1
ATOM 2038 C CA . HIS A 1 245 ? -16.125 39.406 18.984 1 97.12 245 HIS A CA 1
ATOM 2039 C C . HIS A 1 245 ? -15.477 38.531 17.906 1 97.12 245 HIS A C 1
ATOM 2041 O O . HIS A 1 245 ? -16.172 37.938 17.078 1 97.12 245 HIS A O 1
ATOM 2047 N N . PRO A 1 246 ? -14.125 38.438 17.875 1 96.81 246 PRO A N 1
ATOM 2048 C CA . PRO A 1 246 ? -13.438 37.594 16.906 1 96.81 246 PRO A CA 1
ATOM 2049 C C . PRO A 1 246 ? -13.758 36.125 17.078 1 96.81 246 PRO A C 1
ATOM 2051 O O . PRO A 1 246 ? -14.062 35.688 18.203 1 96.81 246 PRO A O 1
ATOM 2054 N N . VAL A 1 247 ? -13.695 35.375 15.977 1 97.81 247 VAL A N 1
ATOM 2055 C CA . VAL A 1 247 ? -13.859 33.938 15.945 1 97.81 247 VAL A CA 1
ATOM 2056 C C . VAL A 1 247 ? -12.562 33.281 15.484 1 97.81 247 VAL A C 1
ATOM 2058 O O . VAL A 1 247 ? -12.008 33.625 14.445 1 97.81 247 VAL A O 1
ATOM 2061 N N . VAL A 1 248 ? -12.055 32.312 16.297 1 97.62 248 VAL A N 1
ATOM 2062 C CA . VAL A 1 248 ? -10.805 31.641 15.938 1 97.62 248 VAL A CA 1
ATOM 2063 C C . VAL A 1 248 ? -11.008 30.125 15.945 1 97.62 248 VAL A C 1
ATOM 2065 O O . VAL A 1 248 ? -12.055 29.625 16.375 1 97.62 248 VAL A O 1
ATOM 2068 N N . SER A 1 249 ? -10.156 29.422 15.359 1 96.25 249 SER A N 1
ATOM 2069 C CA . SER A 1 249 ? -9.984 27.969 15.375 1 96.25 249 SER A CA 1
ATOM 2070 C C . SER A 1 249 ? -8.531 27.578 15.125 1 96.25 249 SER A C 1
ATOM 2072 O O . SER A 1 249 ? -7.691 28.438 14.859 1 96.25 249 SER A O 1
ATOM 2074 N N . HIS A 1 250 ? -8.188 26.344 15.422 1 94.12 250 HIS A N 1
ATOM 2075 C CA . HIS A 1 250 ? -6.801 25.938 15.211 1 94.12 250 HIS A CA 1
ATOM 2076 C C . HIS A 1 250 ? -6.707 24.438 14.906 1 94.12 250 HIS A C 1
ATOM 2078 O O . HIS A 1 250 ? -7.605 23.672 15.258 1 94.12 250 HIS A O 1
ATOM 2084 N N . SER A 1 251 ? -5.672 24.094 14.273 1 90.12 251 SER A N 1
ATOM 2085 C CA . SER A 1 251 ? -5.441 22.703 13.898 1 90.12 251 SER A CA 1
ATOM 2086 C C . SER A 1 251 ? -4.617 21.969 14.961 1 90.12 251 SER A C 1
ATOM 2088 O O . SER A 1 251 ? -4.09 22.594 15.883 1 90.12 251 SER A O 1
ATOM 2090 N N . HIS A 1 252 ? -4.594 20.484 14.984 1 81.44 252 HIS A N 1
ATOM 2091 C CA . HIS A 1 252 ? -3.824 19.625 15.875 1 81.44 252 HIS A CA 1
ATOM 2092 C C . HIS A 1 252 ? -2.326 19.781 15.641 1 81.44 252 HIS A C 1
ATOM 2094 O O . HIS A 1 252 ? -1.52 19.5 16.531 1 81.44 252 HIS A O 1
ATOM 2100 N N . GLY A 1 253 ? -1.963 20.281 14.766 1 71.06 253 GLY A N 1
ATOM 2101 C CA . GLY A 1 253 ? -0.597 20.469 14.297 1 71.06 253 GLY A CA 1
ATOM 2102 C C . GLY A 1 253 ? -0.496 20.594 12.789 1 71.06 253 GLY A C 1
ATOM 2103 O O . GLY A 1 253 ? -1.397 20.172 12.062 1 71.06 253 GLY A O 1
ATOM 2104 N N . GLY A 1 254 ? 0.305 21.328 12.383 1 58.75 254 GLY A N 1
ATOM 2105 C CA . GLY A 1 254 ? 0.397 21.75 10.992 1 58.75 254 GLY A CA 1
ATOM 2106 C C . GLY A 1 254 ? 0.186 20.609 10.008 1 58.75 254 GLY A C 1
ATOM 2107 O O . GLY A 1 254 ? 0.809 19.562 10.133 1 58.75 254 GLY A O 1
ATOM 2108 N N . THR A 1 255 ? -1.097 20.406 9.461 1 50.97 255 THR A N 1
ATOM 2109 C CA . THR A 1 255 ? -1.566 19.422 8.484 1 50.97 255 THR A CA 1
ATOM 2110 C C . THR A 1 255 ? -0.434 19 7.559 1 50.97 255 THR A C 1
ATOM 2112 O O . THR A 1 255 ? -0.449 17.891 7.016 1 50.97 255 THR A O 1
ATOM 2115 N N . SER A 1 256 ? 0.472 19.984 7.262 1 51.72 256 SER A N 1
ATOM 2116 C CA . SER A 1 256 ? 1.519 19.781 6.266 1 51.72 256 SER A CA 1
ATOM 2117 C C . SER A 1 256 ? 2.535 18.75 6.746 1 51.72 256 SER A C 1
ATOM 2119 O O . SER A 1 256 ? 3.209 18.109 5.938 1 51.72 256 SER A O 1
ATOM 2121 N N . VAL A 1 257 ? 2.643 18.656 8.008 1 51.94 257 VAL A N 1
ATOM 2122 C CA . VAL A 1 257 ? 3.809 17.891 8.445 1 51.94 257 VAL A CA 1
ATOM 2123 C C . VAL A 1 257 ? 3.355 16.609 9.156 1 51.94 257 VAL A C 1
ATOM 2125 O O . VAL A 1 257 ? 3.92 15.539 8.93 1 51.94 257 VAL A O 1
ATOM 2128 N N . PHE A 1 258 ? 2.484 16.703 10.039 1 49.5 258 PHE A N 1
ATOM 2129 C CA . PHE A 1 258 ? 2.256 15.523 10.875 1 49.5 258 PHE A CA 1
ATOM 2130 C C . PHE A 1 258 ? 0.903 14.898 10.562 1 49.5 258 PHE A C 1
ATOM 2132 O O . PHE A 1 258 ? 0.691 13.711 10.82 1 49.5 258 PHE A O 1
ATOM 2139 N N . SER A 1 259 ? -0.033 15.773 10.359 1 48.09 259 SER A N 1
ATOM 2140 C CA . SER A 1 259 ? -1.358 15.164 10.43 1 48.09 259 SER A CA 1
ATOM 2141 C C . SER A 1 259 ? -1.775 14.594 9.078 1 48.09 259 SER A C 1
ATOM 2143 O O . SER A 1 259 ? -1.971 15.344 8.117 1 48.09 259 SER A O 1
ATOM 2145 N N . ASN A 1 260 ? -1.318 13.453 8.875 1 51.09 260 ASN A N 1
ATOM 2146 C CA . ASN A 1 260 ? -1.615 12.625 7.715 1 51.09 260 ASN A CA 1
ATOM 2147 C C . ASN A 1 260 ? -3.119 12.5 7.488 1 51.09 260 ASN A C 1
ATOM 2149 O O . ASN A 1 260 ? -3.893 12.445 8.445 1 51.09 260 ASN A O 1
ATOM 2153 N N . PRO A 1 261 ? -3.605 13.109 6.426 1 51.38 261 PRO A N 1
ATOM 2154 C CA . PRO A 1 261 ? -5.016 12.812 6.156 1 51.38 261 PRO A CA 1
ATOM 2155 C C . PRO A 1 261 ? -5.465 11.492 6.77 1 51.38 261 PRO A C 1
ATOM 2157 O O . PRO A 1 261 ? -6.664 11.281 6.984 1 51.38 261 PRO A O 1
ATOM 2160 N N . LEU A 1 262 ? -4.453 10.688 7.094 1 52.88 262 LEU A N 1
ATOM 2161 C CA . LEU A 1 262 ? -4.793 9.461 7.801 1 52.88 262 LEU A CA 1
ATOM 2162 C C . LEU A 1 262 ? -5.465 9.773 9.133 1 52.88 262 LEU A C 1
ATOM 2164 O O . LEU A 1 262 ? -6.215 8.945 9.664 1 52.88 262 LEU A O 1
ATOM 2168 N N . PHE A 1 263 ? -5.25 11.133 9.391 1 59.78 263 PHE A N 1
ATOM 2169 C CA . PHE A 1 263 ? -5.828 11.484 10.68 1 59.78 263 PHE A CA 1
ATOM 2170 C C . PHE A 1 263 ? -7.113 12.281 10.5 1 59.78 263 PHE A C 1
ATOM 2172 O O . PHE A 1 263 ? -7.605 12.898 11.445 1 59.78 263 PHE A O 1
ATOM 2179 N N . GLY A 1 264 ? -7.551 12.312 9.305 1 74.25 264 GLY A N 1
ATOM 2180 C CA . GLY A 1 264 ? -8.836 12.953 9.07 1 74.25 264 GLY A CA 1
ATOM 2181 C C . GLY A 1 264 ? -8.797 14.461 9.211 1 74.25 264 GLY A C 1
ATOM 2182 O O . GLY A 1 264 ? -9.797 15.078 9.578 1 74.25 264 GLY A O 1
ATOM 2183 N N . GLU A 1 265 ? -7.656 15.133 8.883 1 79.56 265 GLU A N 1
ATOM 2184 C CA . GLU A 1 265 ? -7.461 16.562 9.133 1 79.56 265 GLU A CA 1
ATOM 2185 C C . GLU A 1 265 ? -7.984 17.391 7.969 1 79.56 265 GLU A C 1
ATOM 2187 O O . GLU A 1 265 ? -8.109 16.906 6.848 1 79.56 265 GLU A O 1
ATOM 2192 N N . PRO A 1 266 ? -8.266 18.688 8.281 1 87.31 266 PRO A N 1
ATOM 2193 C CA . PRO A 1 266 ? -8.719 19.594 7.227 1 87.31 266 PRO A CA 1
ATOM 2194 C C . PRO A 1 266 ? -7.57 20.203 6.434 1 87.31 266 PRO A C 1
ATOM 2196 O O . PRO A 1 266 ? -6.406 19.891 6.68 1 87.31 266 PRO A O 1
ATOM 2199 N N . ASP A 1 267 ? -7.902 20.922 5.395 1 89.5 267 ASP A N 1
ATOM 2200 C CA . ASP A 1 267 ? -6.977 21.812 4.695 1 89.5 267 ASP A CA 1
ATOM 2201 C C . ASP A 1 267 ? -6.836 23.141 5.434 1 89.5 267 ASP A C 1
ATOM 2203 O O . ASP A 1 267 ? -7.734 23.984 5.383 1 89.5 267 ASP A O 1
ATOM 2207 N N . ASP A 1 268 ? -5.68 23.391 6.012 1 91.88 268 ASP A N 1
ATOM 2208 C CA . ASP A 1 268 ? -5.484 24.562 6.855 1 91.88 268 ASP A CA 1
ATOM 2209 C C . ASP A 1 268 ? -5.715 25.859 6.07 1 91.88 268 ASP A C 1
ATOM 2211 O O . ASP A 1 268 ? -6.195 26.844 6.625 1 91.88 268 ASP A O 1
ATOM 2215 N N . TRP A 1 269 ? -5.301 25.891 4.824 1 92.81 269 TRP A N 1
ATOM 2216 C CA . TRP A 1 269 ? -5.477 27.078 4 1 92.81 269 TRP A CA 1
ATOM 2217 C C . TRP A 1 269 ? -6.957 27.391 3.805 1 92.81 269 TRP A C 1
ATOM 2219 O O . TRP A 1 269 ? -7.359 28.562 3.818 1 92.81 269 TRP A O 1
ATOM 2229 N N . GLU A 1 270 ? -7.715 26.359 3.688 1 92.38 270 GLU A N 1
ATOM 2230 C CA . GLU A 1 270 ? -9.156 26.547 3.516 1 92.38 270 GLU A CA 1
ATOM 2231 C C . GLU A 1 270 ? -9.82 26.922 4.832 1 92.38 270 GLU A C 1
ATOM 2233 O O . GLU A 1 270 ? -10.688 27.812 4.863 1 92.38 270 GLU A O 1
ATOM 2238 N N . MET A 1 271 ? -9.43 26.297 5.867 1 94.56 271 MET A N 1
ATOM 2239 C CA . MET A 1 271 ? -10 26.594 7.18 1 94.56 271 MET A CA 1
ATOM 2240 C C . MET A 1 271 ? -9.703 28.031 7.598 1 94.56 271 MET A C 1
ATOM 2242 O O . MET A 1 271 ? -10.555 28.688 8.18 1 94.56 271 MET A O 1
ATOM 2246 N N . ALA A 1 272 ? -8.508 28.484 7.273 1 95.44 272 ALA A N 1
ATOM 2247 C CA . ALA A 1 272 ? -8.07 29.828 7.66 1 95.44 272 ALA A CA 1
ATOM 2248 C C . ALA A 1 272 ? -8.953 30.891 7.035 1 95.44 272 ALA A C 1
ATOM 2250 O O . ALA A 1 272 ? -9.172 31.953 7.629 1 95.44 272 ALA A O 1
ATOM 2251 N N . SER A 1 273 ? -9.461 30.641 5.918 1 95.69 273 SER A N 1
ATOM 2252 C CA . SER A 1 273 ? -10.258 31.625 5.199 1 95.69 273 SER A CA 1
ATOM 2253 C C . SER A 1 273 ? -11.602 31.859 5.887 1 95.69 273 SER A C 1
ATOM 2255 O O . SER A 1 273 ? -12.297 32.844 5.598 1 95.69 273 SER A O 1
ATOM 2257 N N . VAL A 1 274 ? -11.977 31.016 6.828 1 97.38 274 VAL A N 1
ATOM 2258 C CA . VAL A 1 274 ? -13.328 30.984 7.383 1 97.38 274 VAL A CA 1
ATOM 2259 C C . VAL A 1 274 ? -13.359 31.812 8.672 1 97.38 274 VAL A C 1
ATOM 2261 O O . VAL A 1 274 ? -14.414 32.344 9.047 1 97.38 274 VAL A O 1
ATOM 2264 N N . VAL A 1 275 ? -12.234 31.969 9.375 1 97.88 275 VAL A N 1
ATOM 2265 C CA . VAL A 1 275 ? -12.211 32.531 10.711 1 97.88 275 VAL A CA 1
ATOM 2266 C C . VAL A 1 275 ? -11.398 33.844 10.703 1 97.88 275 VAL A C 1
ATOM 2268 O O . VAL A 1 275 ? -10.805 34.188 9.688 1 97.88 275 VAL A O 1
ATOM 2271 N N . ASP A 1 276 ? -11.422 34.5 11.867 1 97.44 276 ASP A N 1
ATOM 2272 C CA . ASP A 1 276 ? -10.688 35.75 11.992 1 97.44 276 ASP A CA 1
ATOM 2273 C C . ASP A 1 276 ? -9.203 35.5 12.25 1 97.44 276 ASP A C 1
ATOM 2275 O O . ASP A 1 276 ? -8.359 36.344 11.938 1 97.44 276 ASP A O 1
ATOM 2279 N N . ALA A 1 277 ? -8.875 34.406 12.828 1 97.19 277 ALA A N 1
ATOM 2280 C CA . ALA A 1 277 ? -7.504 33.906 13 1 97.19 277 ALA A CA 1
ATOM 2281 C C . ALA A 1 277 ? -7.457 32.375 13.008 1 97.19 277 ALA A C 1
ATOM 2283 O O . ALA A 1 277 ? -8.352 31.734 13.547 1 97.19 277 ALA A O 1
ATOM 2284 N N . TRP A 1 278 ? -6.488 31.844 12.383 1 95.69 278 TRP A N 1
ATOM 2285 C CA . TRP A 1 278 ? -6.266 30.406 12.336 1 95.69 278 TRP A CA 1
ATOM 2286 C C . TRP A 1 278 ? -4.953 30.031 13.023 1 95.69 278 TRP A C 1
ATOM 2288 O O . TRP A 1 278 ? -3.957 30.75 12.898 1 95.69 278 TRP A O 1
ATOM 2298 N N . GLY A 1 279 ? -4.984 28.984 13.844 1 94.62 279 GLY A N 1
ATOM 2299 C CA . GLY A 1 279 ? -3.785 28.641 14.594 1 94.62 279 GLY A CA 1
ATOM 2300 C C . GLY A 1 279 ? -3.455 27.172 14.562 1 94.62 279 GLY A C 1
ATOM 2301 O O . GLY A 1 279 ? -3.906 26.438 13.672 1 94.62 279 GLY A O 1
ATOM 2302 N N . THR A 1 280 ? -2.52 26.75 15.398 1 94.06 280 THR A N 1
ATOM 2303 C CA . THR A 1 280 ? -2.066 25.359 15.523 1 94.06 280 THR A CA 1
ATOM 2304 C C . THR A 1 280 ? -1.825 25 16.984 1 94.06 280 THR A C 1
ATOM 2306 O O . THR A 1 280 ? -1.563 25.875 17.812 1 94.06 280 THR A O 1
ATOM 2309 N N . SER A 1 281 ? -2.061 23.734 17.281 1 93.44 281 SER A N 1
ATOM 2310 C CA . SER A 1 281 ? -1.498 23.203 18.516 1 93.44 281 SER A CA 1
ATOM 2311 C C . SER A 1 281 ? 0.015 23.031 18.406 1 93.44 281 SER A C 1
ATOM 2313 O O . SER A 1 281 ? 0.536 22.703 17.344 1 93.44 281 SER A O 1
ATOM 2315 N N . PHE A 1 282 ? 0.73 23.312 19.438 1 94.31 282 PHE A N 1
ATOM 2316 C CA . PHE A 1 282 ? 2.188 23.281 19.469 1 94.31 282 PHE A CA 1
ATOM 2317 C C . PHE A 1 282 ? 2.701 22.547 20.688 1 94.31 282 PHE A C 1
ATOM 2319 O O . PHE A 1 282 ? 2.74 23.094 21.797 1 94.31 282 PHE A O 1
ATOM 2326 N N . TYR A 1 283 ? 3.107 21.25 20.5 1 92.69 283 TYR A N 1
ATOM 2327 C CA . TYR A 1 283 ? 3.531 20.359 21.578 1 92.69 283 TYR A CA 1
ATOM 2328 C C . TYR A 1 283 ? 4.922 19.797 21.297 1 92.69 283 TYR A C 1
ATOM 2330 O O . TYR A 1 283 ? 5.062 18.641 20.875 1 92.69 283 TYR A O 1
ATOM 2338 N N . PRO A 1 284 ? 5.969 20.5 21.609 1 93.12 284 PRO A N 1
ATOM 2339 C CA . PRO A 1 284 ? 7.328 20.062 21.281 1 93.12 284 PRO A CA 1
ATOM 2340 C C . PRO A 1 284 ? 7.734 18.781 22.016 1 93.12 284 PRO A C 1
ATOM 2342 O O . PRO A 1 284 ? 8.586 18.031 21.531 1 93.12 284 PRO A O 1
ATOM 2345 N N . LYS A 1 285 ? 7.184 18.516 23.188 1 92.19 285 LYS A N 1
ATOM 2346 C CA . LYS A 1 285 ? 7.504 17.328 23.969 1 92.19 285 LYS A CA 1
ATOM 2347 C C . LYS A 1 285 ? 6.266 16.453 24.188 1 92.19 285 LYS A C 1
ATOM 2349 O O . LYS A 1 285 ? 6.027 15.977 25.297 1 92.19 285 LYS A O 1
ATOM 2354 N N . HIS A 1 286 ? 5.539 16.344 23.156 1 88.31 286 HIS A N 1
ATOM 2355 C CA . HIS A 1 286 ? 4.359 15.492 23.219 1 88.31 286 HIS A CA 1
ATOM 2356 C C . HIS A 1 286 ? 4.746 14.023 23.375 1 88.31 286 HIS A C 1
ATOM 2358 O O . HIS A 1 286 ? 5.734 13.578 22.781 1 88.31 286 HIS A O 1
ATOM 2364 N N . ALA A 1 287 ? 3.977 13.227 23.984 1 76.06 287 ALA A N 1
ATOM 2365 C CA . ALA A 1 287 ? 4.262 11.812 24.25 1 76.06 287 ALA A CA 1
ATOM 2366 C C . ALA A 1 287 ? 4.234 11.008 22.953 1 76.06 287 ALA A C 1
ATOM 2368 O O . ALA A 1 287 ? 4.848 9.938 22.875 1 76.06 287 ALA A O 1
ATOM 2369 N N . GLY A 1 288 ? 3.477 11.461 21.953 1 74.94 288 GLY A N 1
ATOM 2370 C CA . GLY A 1 288 ? 3.369 10.75 20.688 1 74.94 288 GLY A CA 1
ATOM 2371 C C . GLY A 1 288 ? 4.578 10.938 19.781 1 74.94 288 GLY A C 1
ATOM 2372 O O . GLY A 1 288 ? 4.707 10.273 18.75 1 74.94 288 GLY A O 1
ATOM 2373 N N . ARG A 1 289 ? 5.445 11.797 20.109 1 75.88 289 ARG A N 1
ATOM 2374 C CA . ARG A 1 289 ? 6.633 12.039 19.297 1 75.88 289 ARG A CA 1
ATOM 2375 C C . ARG A 1 289 ? 7.734 11.031 19.625 1 75.88 289 ARG A C 1
ATOM 2377 O O . ARG A 1 289 ? 7.883 10.625 20.781 1 75.88 289 ARG A O 1
ATOM 2384 N N . VAL A 1 290 ? 8.406 10.703 18.625 1 62.75 290 VAL A N 1
ATOM 2385 C CA . VAL A 1 290 ? 9.516 9.781 18.812 1 62.75 290 VAL A CA 1
ATOM 2386 C C . VAL A 1 290 ? 10.695 10.5 19.469 1 62.75 290 VAL A C 1
ATOM 2388 O O . VAL A 1 290 ? 11.383 9.93 20.328 1 62.75 290 VAL A O 1
ATOM 2391 N N . LYS A 1 291 ? 10.969 11.758 19.078 1 76.81 291 LYS A N 1
ATOM 2392 C CA . LYS A 1 291 ? 12.07 12.562 19.609 1 76.81 291 LYS A CA 1
ATOM 2393 C C . LYS A 1 291 ? 11.734 14.047 19.578 1 76.81 291 LYS A C 1
ATOM 2395 O O . LYS A 1 291 ? 10.945 14.492 18.734 1 76.81 291 LYS A O 1
ATOM 2400 N N . VAL A 1 292 ? 12.32 14.75 20.453 1 84.44 292 VAL A N 1
ATOM 2401 C CA . VAL A 1 292 ? 12.25 16.203 20.406 1 84.44 292 VAL A CA 1
ATOM 2402 C C . VAL A 1 292 ? 13.016 16.719 19.188 1 84.44 292 VAL A C 1
ATOM 2404 O O . VAL A 1 292 ? 14.156 16.312 18.953 1 84.44 292 VAL A O 1
ATOM 2407 N N . ASP A 1 293 ? 12.375 17.484 18.344 1 91.5 293 ASP A N 1
ATOM 2408 C CA . ASP A 1 293 ? 12.945 18.016 17.109 1 91.5 293 ASP A CA 1
ATOM 2409 C C . ASP A 1 293 ? 12.539 19.469 16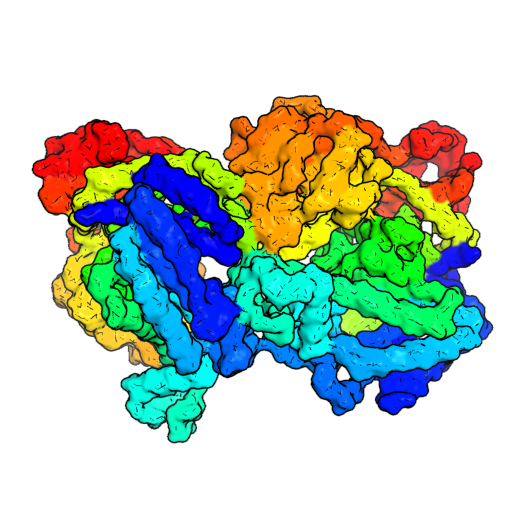.906 1 91.5 293 ASP A C 1
ATOM 2411 O O . ASP A 1 293 ? 11.453 19.75 16.391 1 91.5 293 ASP A O 1
ATOM 2415 N N . HIS A 1 294 ? 13.453 20.406 17.281 1 95 294 HIS A N 1
ATOM 2416 C CA . HIS A 1 294 ? 13.133 21.828 17.25 1 95 294 HIS A CA 1
ATOM 2417 C C . HIS A 1 294 ? 12.922 22.312 15.812 1 95 294 HIS A C 1
ATOM 2419 O O . HIS A 1 294 ? 12.258 23.312 15.586 1 95 294 HIS A O 1
ATOM 2425 N N . VAL A 1 295 ? 13.508 21.625 14.828 1 95.38 295 VAL A N 1
ATOM 2426 C CA . VAL A 1 295 ? 13.289 21.984 13.43 1 95.38 295 VAL A CA 1
ATOM 2427 C C . VAL A 1 295 ? 11.859 21.656 13.016 1 95.38 295 VAL A C 1
ATOM 2429 O O . VAL A 1 295 ? 11.203 22.438 12.328 1 95.38 295 VAL A O 1
ATOM 2432 N N . LEU A 1 296 ? 11.453 20.469 13.43 1 92.75 296 LEU A N 1
ATOM 2433 C CA . LEU A 1 296 ? 10.055 20.125 13.219 1 92.75 296 LEU A CA 1
ATOM 2434 C C . LEU A 1 296 ? 9.125 21.141 13.867 1 92.75 296 LEU A C 1
ATOM 2436 O O . LEU A 1 296 ? 8.094 21.5 13.305 1 92.75 296 LEU A O 1
ATOM 2440 N N . ASP A 1 297 ? 9.477 21.625 15.039 1 94.38 297 ASP A N 1
ATOM 2441 C CA . ASP A 1 297 ? 8.688 22.641 15.727 1 94.38 297 ASP A CA 1
ATOM 2442 C C . ASP A 1 297 ? 8.578 23.906 14.883 1 94.38 297 ASP A C 1
ATOM 2444 O O . ASP A 1 297 ? 7.477 24.438 14.703 1 94.38 297 ASP A O 1
ATOM 2448 N N . SER A 1 298 ? 9.664 24.312 14.375 1 96.12 298 SER A N 1
ATOM 2449 C CA . SER A 1 298 ? 9.68 25.516 13.539 1 96.12 298 SER A CA 1
ATOM 2450 C C . SER A 1 298 ? 8.844 25.312 12.281 1 96.12 298 SER A C 1
ATOM 2452 O O . SER A 1 298 ? 8.164 26.234 11.828 1 96.12 298 SER A O 1
ATOM 2454 N N . LEU A 1 299 ? 8.945 24.141 11.703 1 94.81 299 LEU A N 1
ATOM 2455 C CA . LEU A 1 299 ? 8.156 23.844 10.516 1 94.81 299 LEU A CA 1
ATOM 2456 C C . LEU A 1 299 ? 6.664 23.938 10.812 1 94.81 299 LEU A C 1
ATOM 2458 O O . LEU A 1 299 ? 5.902 24.5 10.023 1 94.81 299 LEU A O 1
ATOM 2462 N N . VAL A 1 300 ? 6.238 23.391 11.953 1 92.75 300 VAL A N 1
ATOM 2463 C CA . VAL A 1 300 ? 4.836 23.422 12.359 1 92.75 300 VAL A CA 1
ATOM 2464 C C . VAL A 1 300 ? 4.359 24.875 12.461 1 92.75 300 VAL A C 1
ATOM 2466 O O . VAL A 1 300 ? 3.281 25.219 11.969 1 92.75 300 VAL A O 1
ATOM 2469 N N . LEU A 1 301 ? 5.152 25.688 13.031 1 95.62 301 LEU A N 1
ATOM 2470 C CA . LEU A 1 301 ? 4.801 27.094 13.227 1 95.62 301 LEU A CA 1
ATOM 2471 C C . LEU A 1 301 ? 4.75 27.828 11.898 1 95.62 301 LEU A C 1
ATOM 2473 O O . LEU A 1 301 ? 3.797 28.578 11.625 1 95.62 301 LEU A O 1
ATOM 2477 N N . ASP A 1 302 ? 5.727 27.578 11.055 1 95.62 302 ASP A N 1
ATOM 2478 C CA . ASP A 1 302 ? 5.77 28.266 9.766 1 95.62 302 ASP A CA 1
ATOM 2479 C C . ASP A 1 302 ? 4.645 27.781 8.852 1 95.62 302 ASP A C 1
ATOM 2481 O O . ASP A 1 302 ? 4.109 28.547 8.055 1 95.62 302 ASP A O 1
ATOM 2485 N N . ALA A 1 303 ? 4.297 26.531 8.953 1 93.62 303 ALA A N 1
ATOM 2486 C CA . ALA A 1 303 ? 3.188 26 8.164 1 93.62 303 ALA A CA 1
ATOM 2487 C C . ALA A 1 303 ? 1.87 26.656 8.555 1 93.62 303 ALA A C 1
ATOM 2489 O O . ALA A 1 303 ? 1.097 27.094 7.695 1 93.62 303 ALA A O 1
ATOM 2490 N N . ALA A 1 304 ? 1.639 26.75 9.867 1 93.5 304 ALA A N 1
ATOM 2491 C CA . ALA A 1 304 ? 0.421 27.391 10.359 1 93.5 304 ALA A CA 1
ATOM 2492 C C . ALA A 1 304 ? 0.385 28.875 9.977 1 93.5 304 ALA A C 1
ATOM 2494 O O . ALA A 1 304 ? -0.649 29.375 9.539 1 93.5 304 ALA A O 1
ATOM 2495 N N . ARG A 1 305 ? 1.48 29.5 10.156 1 95.62 305 ARG A N 1
ATOM 2496 C CA . ARG A 1 305 ? 1.587 30.891 9.773 1 95.62 305 ARG A CA 1
ATOM 2497 C C . ARG A 1 305 ? 1.296 31.078 8.289 1 95.62 305 ARG A C 1
ATOM 2499 O O . ARG A 1 305 ? 0.513 31.953 7.91 1 95.62 305 ARG A O 1
ATOM 2506 N N . SER A 1 306 ? 1.927 30.219 7.473 1 95.69 306 SER A N 1
ATOM 2507 C CA . SER A 1 306 ? 1.767 30.328 6.023 1 95.69 306 SER A CA 1
ATOM 2508 C C . SER A 1 306 ? 0.311 30.125 5.617 1 95.69 306 SER A C 1
ATOM 2510 O O . SER A 1 306 ? -0.203 30.844 4.758 1 95.69 306 SER A O 1
ATOM 2512 N N . ALA A 1 307 ? -0.335 29.219 6.207 1 94.31 307 ALA A N 1
ATOM 2513 C CA . ALA A 1 307 ? -1.734 28.938 5.891 1 94.31 307 ALA A CA 1
ATOM 2514 C C . ALA A 1 307 ? -2.623 30.125 6.254 1 94.31 307 ALA A C 1
ATOM 2516 O O . ALA A 1 307 ? -3.475 30.547 5.461 1 94.31 307 ALA A O 1
ATOM 2517 N N . ALA A 1 308 ? -2.436 30.672 7.43 1 95.88 308 ALA A N 1
ATOM 2518 C CA . ALA A 1 308 ? -3.242 31.812 7.883 1 95.88 308 ALA A CA 1
ATOM 2519 C C . ALA A 1 308 ? -3.004 33.031 7.016 1 95.88 308 ALA A C 1
ATOM 2521 O O . ALA A 1 308 ? -3.953 33.688 6.555 1 95.88 308 ALA A O 1
ATOM 2522 N N . LEU A 1 309 ? -1.772 33.312 6.742 1 95.38 309 LEU A N 1
ATOM 2523 C CA . LEU A 1 309 ? -1.404 34.531 6.02 1 95.38 309 LEU A CA 1
ATOM 2524 C C . LEU A 1 309 ? -1.896 34.469 4.578 1 95.38 309 LEU A C 1
ATOM 2526 O O . LEU A 1 309 ? -2.146 35.5 3.961 1 95.38 309 LEU A O 1
ATOM 2530 N N . ALA A 1 310 ? -1.982 33.281 4.07 1 94.69 310 ALA A N 1
ATOM 2531 C CA . ALA A 1 310 ? -2.465 33.125 2.703 1 94.69 310 ALA A CA 1
ATOM 2532 C C . ALA A 1 310 ? -3.854 33.75 2.535 1 94.69 310 ALA A C 1
ATOM 2534 O O . ALA A 1 310 ? -4.223 34.156 1.439 1 94.69 310 ALA A O 1
ATOM 2535 N N . SER A 1 311 ? -4.609 33.781 3.578 1 95 311 SER A N 1
ATOM 2536 C CA . SER A 1 311 ? -5.938 34.406 3.533 1 95 311 SER A CA 1
ATOM 2537 C C . SER A 1 311 ? -5.934 35.781 4.195 1 95 311 SER A C 1
ATOM 2539 O O . SER A 1 311 ? -6.996 36.312 4.5 1 95 311 SER A O 1
ATOM 2541 N N . GLY A 1 312 ? -4.797 36.25 4.488 1 95.56 312 GLY A N 1
ATOM 2542 C CA . GLY A 1 312 ? -4.676 37.562 5.094 1 95.56 312 GLY A CA 1
ATOM 2543 C C . GLY A 1 312 ? -5.066 37.594 6.559 1 95.56 312 GLY A C 1
ATOM 2544 O O . GLY A 1 312 ? -5.441 38.625 7.094 1 95.56 312 GLY A O 1
ATOM 2545 N N . LYS A 1 313 ? -5.043 36.469 7.176 1 96.12 313 LYS A N 1
ATOM 2546 C CA . LYS A 1 313 ? -5.426 36.375 8.578 1 96.12 313 LYS A CA 1
ATOM 2547 C C . LYS A 1 313 ? -4.195 36.25 9.477 1 96.12 313 LYS A C 1
ATOM 2549 O O . LYS A 1 313 ? -3.156 35.75 9.047 1 96.12 313 LYS A O 1
ATOM 2554 N N . PRO A 1 314 ? -4.266 36.781 10.695 1 95.88 314 PRO A N 1
ATOM 2555 C CA . PRO A 1 314 ? -3.205 36.469 11.648 1 95.88 314 PRO A CA 1
ATOM 2556 C C . PRO A 1 314 ? -3.232 35 12.109 1 95.88 314 PRO A C 1
ATOM 2558 O O . PRO A 1 314 ? -4.246 34.312 11.945 1 95.88 314 PRO A O 1
ATOM 2561 N N . TYR A 1 315 ? -2.09 34.531 12.578 1 94.44 315 TYR A N 1
ATOM 2562 C CA . TYR A 1 315 ? -2.033 33.188 13.117 1 94.44 315 TYR A CA 1
ATOM 2563 C C . TYR A 1 315 ? -1.771 33.188 14.617 1 94.44 315 TYR A C 1
ATOM 2565 O O . TYR A 1 315 ? -1.189 34.156 15.141 1 94.44 315 TYR A O 1
ATOM 2573 N N . TRP A 1 316 ? -2.201 32.156 15.297 1 96.81 316 TRP A N 1
ATOM 2574 C CA . TRP A 1 316 ? -2.053 32.094 16.75 1 96.81 316 TRP A CA 1
ATOM 2575 C C . TRP A 1 316 ? -1.777 30.656 17.203 1 96.81 316 TRP A C 1
ATOM 2577 O O . TRP A 1 316 ? -1.838 29.719 16.406 1 96.81 316 TRP A O 1
ATOM 2587 N N . ILE A 1 317 ? -1.324 30.516 18.438 1 97.38 317 ILE A N 1
ATOM 2588 C CA . ILE A 1 317 ? -1.146 29.203 19.047 1 97.38 317 ILE A CA 1
ATOM 2589 C C . ILE A 1 317 ? -2.385 28.844 19.859 1 97.38 317 ILE A C 1
ATOM 2591 O O . ILE A 1 317 ? -2.639 29.438 20.922 1 97.38 317 ILE A O 1
ATOM 2595 N N . GLY A 1 318 ? -3.1 27.844 19.312 1 96.19 318 GLY A N 1
ATOM 2596 C CA . GLY A 1 318 ? -4.324 27.453 19.984 1 96.19 318 GLY A CA 1
ATOM 2597 C C . GLY A 1 318 ? -4.078 26.656 21.25 1 96.19 318 GLY A C 1
ATOM 2598 O O . GLY A 1 318 ? -4.855 26.734 22.203 1 96.19 318 GLY A O 1
ATOM 2599 N N . GLU A 1 319 ? -3.07 25.875 21.234 1 95.06 319 GLU A N 1
ATOM 2600 C CA . GLU A 1 319 ? -2.637 25.109 22.391 1 95.06 319 GLU A CA 1
ATOM 2601 C C . GLU A 1 319 ? -1.113 25.016 22.453 1 95.06 319 GLU A C 1
ATOM 2603 O O . GLU A 1 319 ? -0.479 24.438 21.578 1 95.06 319 GLU A O 1
ATOM 2608 N N . LEU A 1 320 ? -0.567 25.594 23.484 1 96.62 320 LEU A N 1
ATOM 2609 C CA . LEU A 1 320 ? 0.865 25.469 23.734 1 96.62 320 LEU A CA 1
ATOM 2610 C C . LEU A 1 320 ? 1.133 24.547 24.906 1 96.62 320 LEU A C 1
ATOM 2612 O O . LEU A 1 320 ? 0.573 24.719 26 1 96.62 320 LEU A O 1
ATOM 2616 N N . GLN A 1 321 ? 1.974 23.656 24.75 1 94.81 321 GLN A N 1
ATOM 2617 C CA . GLN A 1 321 ? 2.305 22.703 25.797 1 94.81 321 GLN A CA 1
ATOM 2618 C C . GLN A 1 321 ? 2.842 23.422 27.047 1 94.81 321 GLN A C 1
ATOM 2620 O O . GLN A 1 321 ? 3.68 24.312 26.922 1 94.81 321 GLN A O 1
ATOM 2625 N N . ALA A 1 322 ? 2.428 22.953 28.203 1 93.88 322 ALA A N 1
ATOM 2626 C CA . ALA A 1 322 ? 2.83 23.594 29.453 1 93.88 322 ALA A CA 1
ATOM 2627 C C . ALA A 1 322 ? 3.555 22.609 30.359 1 93.88 322 ALA A C 1
ATOM 2629 O O . ALA A 1 322 ? 4.41 23 31.156 1 93.88 322 ALA A O 1
ATOM 2630 N N . GLY A 1 323 ? 3.109 21.438 30.422 1 93.69 323 GLY A N 1
ATOM 2631 C CA . GLY A 1 323 ? 3.699 20.422 31.266 1 93.69 323 GLY A CA 1
ATOM 2632 C C . GLY A 1 323 ? 4.199 19.219 30.484 1 93.69 323 GLY A C 1
ATOM 2633 O O . GLY A 1 323 ? 4.195 19.219 29.25 1 93.69 323 GLY A O 1
ATOM 2634 N N . GLN A 1 324 ? 4.66 18.203 31.344 1 92.88 324 GLN A N 1
ATOM 2635 C CA . GLN A 1 324 ? 5.254 17 30.781 1 92.88 324 GLN A CA 1
ATOM 2636 C C . GLN A 1 324 ? 4.246 16.234 29.922 1 92.88 324 GLN A C 1
ATOM 2638 O O . GLN A 1 324 ? 3.072 16.125 30.266 1 92.88 324 GLN A O 1
ATOM 2643 N N . GLY A 1 325 ? 4.746 15.812 28.672 1 91.31 325 GLY A N 1
ATOM 2644 C CA . GLY A 1 325 ? 3.906 14.953 27.859 1 91.31 325 GLY A CA 1
ATOM 2645 C C . GLY A 1 325 ? 3.727 13.57 28.438 1 91.31 325 GLY A C 1
ATOM 2646 O O . GLY A 1 325 ? 4.707 12.867 28.703 1 91.31 325 GLY A O 1
ATOM 2647 N N . VAL A 1 326 ? 2.486 13.227 28.625 1 89.19 326 VAL A N 1
ATOM 2648 C CA . VAL A 1 326 ? 2.154 11.914 29.172 1 89.19 326 VAL A CA 1
ATOM 2649 C C . VAL A 1 326 ? 1.048 11.273 28.344 1 89.19 326 VAL A C 1
ATOM 2651 O O . VAL A 1 326 ? 0.123 11.953 27.891 1 89.19 326 VAL A O 1
ATOM 2654 N N . GLY A 1 327 ? 1.141 10.07 28.016 1 83.75 327 GLY A N 1
ATOM 2655 C CA . GLY A 1 327 ? 0.147 9.234 27.344 1 83.75 327 GLY A CA 1
ATOM 2656 C C . GLY A 1 327 ? 0.26 7.766 27.719 1 83.75 327 GLY A C 1
ATOM 2657 O O . GLY A 1 327 ? 1.234 7.105 27.359 1 83.75 327 GLY A O 1
ATOM 2658 N N . GLY A 1 328 ? -0.794 7.297 28.391 1 80.94 328 GLY A N 1
ATOM 2659 C CA . GLY A 1 328 ? -0.692 5.934 28.891 1 80.94 328 GLY A CA 1
ATOM 2660 C C . GLY A 1 328 ? 0.455 5.734 29.859 1 80.94 328 GLY A C 1
ATOM 2661 O O . GLY A 1 328 ? 0.549 6.434 30.859 1 80.94 328 GLY A O 1
ATOM 2662 N N . LEU A 1 329 ? 1.288 4.887 29.422 1 79.94 329 LEU A N 1
ATOM 2663 C CA . LEU A 1 329 ? 2.42 4.598 30.297 1 79.94 329 LEU A CA 1
ATOM 2664 C C . LEU A 1 329 ? 3.654 5.383 29.859 1 79.94 329 LEU A C 1
ATOM 2666 O O . LEU A 1 329 ? 4.676 5.371 30.562 1 79.94 329 LEU A O 1
ATOM 2670 N N . LYS A 1 330 ? 3.512 6.035 28.75 1 82.31 330 LYS A N 1
ATOM 2671 C CA . LYS A 1 330 ? 4.637 6.809 28.234 1 82.31 330 LYS A CA 1
ATOM 2672 C C . LYS A 1 330 ? 4.707 8.18 28.906 1 82.31 330 LYS A C 1
ATOM 2674 O O . LYS A 1 330 ? 3.691 8.867 29.031 1 82.31 330 LYS A O 1
ATOM 2679 N N . ALA A 1 331 ? 5.805 8.594 29.344 1 87.69 331 ALA A N 1
ATOM 2680 C CA . ALA A 1 331 ? 6.125 9.93 29.859 1 87.69 331 ALA A CA 1
ATOM 2681 C C . ALA A 1 331 ? 7.438 10.438 29.266 1 87.69 331 ALA A C 1
ATOM 2683 O O . ALA A 1 331 ? 8.469 9.781 29.375 1 87.69 331 ALA A O 1
ATOM 2684 N N . VAL A 1 332 ? 7.359 11.555 28.656 1 90 332 VAL A N 1
ATOM 2685 C CA . VAL A 1 332 ? 8.562 12.094 28.016 1 90 332 VAL A CA 1
ATOM 2686 C C . VAL A 1 332 ? 9.336 12.953 29.016 1 90 332 VAL A C 1
ATOM 2688 O O . VAL A 1 332 ? 8.961 13.031 30.188 1 90 332 VAL A O 1
ATOM 2691 N N . GLU A 1 333 ? 10.43 13.578 28.625 1 89 333 GLU A N 1
ATOM 2692 C CA . GLU A 1 333 ? 11.234 14.406 29.516 1 89 333 GLU A CA 1
ATOM 2693 C C . GLU A 1 333 ? 10.414 15.547 30.109 1 89 333 GLU A C 1
ATOM 2695 O O . GLU A 1 333 ? 9.562 16.125 29.422 1 89 333 GLU A O 1
ATOM 2700 N N . PRO A 1 334 ? 10.648 15.812 31.328 1 91.56 334 PRO A N 1
ATOM 2701 C CA . PRO A 1 334 ? 9.906 16.906 31.969 1 91.56 334 PRO A CA 1
ATOM 2702 C C . PRO A 1 334 ? 10.094 18.234 31.266 1 91.56 334 PRO A C 1
ATOM 2704 O O . PRO A 1 334 ? 11.164 18.516 30.719 1 91.56 334 PRO A O 1
ATOM 2707 N N . VAL A 1 335 ? 9.117 18.984 31.297 1 95.5 335 VAL A N 1
ATOM 2708 C CA . VAL A 1 335 ? 9.156 20.328 30.766 1 95.5 335 VAL A CA 1
ATOM 2709 C C . VAL A 1 335 ? 9.695 21.297 31.828 1 95.5 335 VAL A C 1
ATOM 2711 O O . VAL A 1 335 ? 9.195 21.328 32.938 1 95.5 335 VAL A O 1
ATOM 2714 N N . THR A 1 336 ? 10.688 22.047 31.5 1 96.31 336 THR A N 1
ATOM 2715 C CA . THR A 1 336 ? 11.297 23 32.406 1 96.31 336 THR A CA 1
ATOM 2716 C C . THR A 1 336 ? 10.703 24.391 32.219 1 96.31 336 THR A C 1
ATOM 2718 O O . THR A 1 336 ? 10.016 24.641 31.219 1 96.31 336 THR A O 1
ATOM 2721 N N . PRO A 1 337 ? 10.883 25.281 33.219 1 97.06 337 PRO A N 1
ATOM 2722 C CA . PRO A 1 337 ? 10.438 26.656 33.031 1 97.06 337 PRO A CA 1
ATOM 2723 C C . PRO A 1 337 ? 11.023 27.297 31.766 1 97.06 337 PRO A C 1
ATOM 2725 O O . PRO A 1 337 ? 10.32 28.016 31.047 1 97.06 337 PRO A O 1
ATOM 2728 N N . ASP A 1 338 ? 12.234 27 31.469 1 97 338 ASP A N 1
ATOM 2729 C CA . ASP A 1 338 ? 12.898 27.578 30.297 1 97 338 ASP A CA 1
ATOM 2730 C C . ASP A 1 338 ? 12.297 27.031 29 1 97 338 ASP A C 1
ATOM 2732 O O . ASP A 1 338 ? 12.25 27.734 27.984 1 97 338 ASP A O 1
ATOM 2736 N N . ASP A 1 339 ? 11.859 25.812 29.031 1 96.94 339 ASP A N 1
ATOM 2737 C CA . ASP A 1 339 ? 11.18 25.25 27.859 1 96.94 339 ASP A CA 1
ATOM 2738 C C . ASP A 1 339 ? 9.945 26.062 27.484 1 96.94 339 ASP A C 1
ATOM 2740 O O . ASP A 1 339 ? 9.773 26.438 26.328 1 96.94 339 ASP A O 1
ATOM 2744 N N . VAL A 1 340 ? 9.133 26.328 28.453 1 97.31 340 VAL A N 1
ATOM 2745 C CA . VAL A 1 340 ? 7.871 27.031 28.219 1 97.31 340 VAL A CA 1
ATOM 2746 C C . VAL A 1 340 ? 8.141 28.438 27.703 1 97.31 340 VAL A C 1
ATOM 2748 O O . VAL A 1 340 ? 7.516 28.875 26.734 1 97.31 340 VAL A O 1
ATOM 2751 N N . ALA A 1 341 ? 9.062 29.094 28.375 1 98 341 ALA A N 1
ATOM 2752 C CA . ALA A 1 341 ? 9.414 30.438 27.938 1 98 341 ALA A CA 1
ATOM 2753 C C . ALA A 1 341 ? 9.93 30.422 26.5 1 98 341 ALA A C 1
ATOM 2755 O O . ALA A 1 341 ? 9.539 31.266 25.688 1 98 341 ALA A O 1
ATOM 2756 N N . LEU A 1 342 ? 10.836 29.547 26.234 1 98.25 342 LEU A N 1
ATOM 2757 C CA . LEU A 1 342 ? 11.391 29.422 24.891 1 98.25 342 LEU A CA 1
ATOM 2758 C C . LEU A 1 342 ? 10.289 29.203 23.859 1 98.25 342 LEU A C 1
ATOM 2760 O O . LEU A 1 342 ? 10.266 29.859 22.812 1 98.25 342 LEU A O 1
ATOM 2764 N N . TRP A 1 343 ? 9.367 28.297 24.156 1 97.94 343 TRP A N 1
ATOM 2765 C CA . TRP A 1 343 ? 8.312 27.969 23.203 1 97.94 343 TRP A CA 1
ATOM 2766 C C . TRP A 1 343 ? 7.398 29.156 22.969 1 97.94 343 TRP A C 1
ATOM 2768 O O . TRP A 1 343 ? 6.914 29.375 21.859 1 97.94 343 TRP A O 1
ATOM 2778 N N . MET A 1 344 ? 7.102 29.938 23.969 1 98.38 344 MET A N 1
ATOM 2779 C CA . MET A 1 344 ? 6.316 31.156 23.812 1 98.38 344 MET A CA 1
ATOM 2780 C C . MET A 1 344 ? 7.023 32.156 22.906 1 98.38 344 MET A C 1
ATOM 2782 O O . MET A 1 344 ? 6.422 32.656 21.953 1 98.38 344 MET A O 1
ATOM 2786 N N . TRP A 1 345 ? 8.281 32.344 23.156 1 98.56 345 TRP A N 1
ATOM 2787 C CA . TRP A 1 345 ? 9.047 33.281 22.344 1 98.56 345 TRP A CA 1
ATOM 2788 C C . TRP A 1 345 ? 9.211 32.781 20.906 1 98.56 345 TRP A C 1
ATOM 2790 O O . TRP A 1 345 ? 9.188 33.531 19.953 1 98.56 345 TRP A O 1
ATOM 2800 N N . GLN A 1 346 ? 9.469 31.469 20.797 1 98.31 346 GLN A N 1
ATOM 2801 C CA . GLN A 1 346 ? 9.578 30.875 19.469 1 98.31 346 GLN A CA 1
ATOM 2802 C C . GLN A 1 346 ? 8.32 31.125 18.641 1 98.31 346 GLN A C 1
ATOM 2804 O O . GLN A 1 346 ? 8.391 31.453 17.453 1 98.31 346 GLN A O 1
ATOM 2809 N N . ALA A 1 347 ? 7.168 30.938 19.281 1 97.88 347 ALA A N 1
ATOM 2810 C CA . ALA A 1 347 ? 5.898 31.203 18.609 1 97.88 347 ALA A CA 1
ATOM 2811 C C . ALA A 1 347 ? 5.84 32.656 18.109 1 97.88 347 ALA A C 1
ATOM 2813 O O . ALA A 1 347 ? 5.461 32.875 16.953 1 97.88 347 ALA A O 1
ATOM 2814 N N . ILE A 1 348 ? 6.23 33.562 18.922 1 98.19 348 ILE A N 1
ATOM 2815 C CA . ILE A 1 348 ? 6.215 34.969 18.547 1 98.19 348 ILE A CA 1
ATOM 2816 C C . ILE A 1 348 ? 7.25 35.219 17.453 1 98.19 348 ILE A C 1
ATOM 2818 O O . ILE A 1 348 ? 6.992 35.969 16.5 1 98.19 348 ILE A O 1
ATOM 2822 N N . ALA A 1 349 ? 8.406 34.562 17.578 1 98 349 ALA A N 1
ATOM 2823 C CA . ALA A 1 349 ? 9.461 34.688 16.578 1 98 349 ALA A CA 1
ATOM 2824 C C . ALA A 1 349 ? 8.984 34.188 15.219 1 98 349 ALA A C 1
ATOM 2826 O O . ALA A 1 349 ? 9.578 34.531 14.188 1 98 349 ALA A O 1
ATOM 2827 N N . HIS A 1 350 ? 7.977 33.406 15.234 1 97.38 350 HIS A N 1
ATOM 2828 C CA . HIS A 1 350 ? 7.363 32.938 13.992 1 97.38 350 HIS A CA 1
ATOM 2829 C C . HIS A 1 350 ? 6.066 33.688 13.703 1 97.38 350 HIS A C 1
ATOM 2831 O O . HIS A 1 350 ? 5.203 33.188 12.977 1 97.38 350 HIS A O 1
ATOM 2837 N N . GLU A 1 351 ? 5.848 34.781 14.375 1 97.19 351 GLU A N 1
ATOM 2838 C CA . GLU A 1 351 ? 4.855 35.812 14.055 1 97.19 351 GLU A CA 1
ATOM 2839 C C . GLU A 1 351 ? 3.508 35.5 14.688 1 97.19 351 GLU A C 1
ATOM 2841 O O . GLU A 1 351 ? 2.465 35.938 14.203 1 97.19 351 GLU A O 1
ATOM 2846 N N . ALA A 1 352 ? 3.43 34.656 15.656 1 97.81 352 ALA A N 1
ATOM 2847 C CA . ALA A 1 352 ? 2.172 34.438 16.359 1 97.81 352 ALA A CA 1
ATOM 2848 C C . ALA A 1 352 ? 1.629 35.75 16.938 1 97.81 352 ALA A C 1
ATOM 2850 O O . ALA A 1 352 ? 2.391 36.562 17.453 1 97.81 352 ALA A O 1
ATOM 2851 N N . LYS A 1 353 ? 0.3 35.906 16.891 1 98 353 LYS A N 1
ATOM 2852 C CA . LYS A 1 353 ? -0.323 37.125 17.391 1 98 353 LYS A CA 1
ATOM 2853 C C . LYS A 1 353 ? -1.123 36.844 18.656 1 98 353 LYS A C 1
ATOM 2855 O O . LYS A 1 353 ? -1.714 37.75 19.234 1 98 353 LYS A O 1
ATOM 2860 N N . ALA A 1 354 ? -1.172 35.656 19.047 1 98 354 ALA A N 1
ATOM 2861 C CA . ALA A 1 354 ? -1.747 35.25 20.312 1 98 354 ALA A CA 1
ATOM 2862 C C . ALA A 1 354 ? -1.218 33.875 20.734 1 98 354 ALA A C 1
ATOM 2864 O O . ALA A 1 354 ? -0.776 33.094 19.891 1 98 354 ALA A O 1
ATOM 2865 N N . ILE A 1 355 ? -1.19 33.594 22.016 1 98.06 355 ILE A N 1
ATOM 2866 C CA . ILE A 1 355 ? -0.751 32.312 22.562 1 98.06 355 ILE A CA 1
ATOM 2867 C C . ILE A 1 355 ? -1.728 31.844 23.641 1 98.06 355 ILE A C 1
ATOM 2869 O O . ILE A 1 355 ? -2.049 32.594 24.562 1 98.06 355 ILE A O 1
ATOM 2873 N N . ASN A 1 356 ? -2.184 30.688 23.453 1 97.44 356 ASN A N 1
ATOM 2874 C CA . ASN A 1 356 ? -2.922 30.031 24.516 1 97.44 356 ASN A CA 1
ATOM 2875 C C . ASN A 1 356 ? -2.154 28.844 25.078 1 97.44 356 ASN A C 1
ATOM 2877 O O . ASN A 1 356 ? -1.87 27.875 24.359 1 97.44 356 ASN A O 1
ATOM 2881 N N . ILE A 1 357 ? -1.85 28.938 26.359 1 96.88 357 ILE A N 1
ATOM 2882 C CA . ILE A 1 357 ? -1.141 27.859 27.016 1 96.88 357 ILE A CA 1
ATOM 2883 C C . ILE A 1 357 ? -2.133 26.781 27.453 1 96.88 357 ILE A C 1
ATOM 2885 O O . ILE A 1 357 ? -3.178 27.094 28.031 1 96.88 357 ILE A O 1
ATOM 2889 N N . TYR A 1 358 ? -1.877 25.594 27.078 1 91.94 358 TYR A N 1
ATOM 2890 C CA . TYR A 1 358 ? -2.68 24.438 27.453 1 91.94 358 TYR A CA 1
ATOM 2891 C C . TYR A 1 358 ? -1.886 23.5 28.359 1 91.94 358 TYR A C 1
ATOM 2893 O O . TYR A 1 358 ? -0.882 22.922 27.922 1 91.94 358 TYR A O 1
ATOM 2901 N N . HIS A 1 359 ? -2.281 23.219 29.75 1 90.38 359 HIS A N 1
ATOM 2902 C CA . HIS A 1 359 ? -3.373 23.859 30.484 1 90.38 359 HIS A CA 1
ATOM 2903 C C . HIS A 1 359 ? -2.967 24.156 31.922 1 90.38 359 HIS A C 1
ATOM 2905 O O . HIS A 1 359 ? -1.824 23.906 32.312 1 90.38 359 HIS A O 1
ATOM 2911 N N . TRP A 1 360 ? -3.779 24.859 32.594 1 93.94 360 TRP A N 1
ATOM 2912 C CA . TRP A 1 360 ? -3.438 25.312 33.938 1 93.94 360 TRP A CA 1
ATOM 2913 C C . TRP A 1 360 ? -3.16 24.141 34.844 1 93.94 360 TRP A C 1
ATOM 2915 O O . TRP A 1 360 ? -2.064 24.016 35.406 1 93.94 360 TRP A O 1
ATOM 2925 N N . TYR A 1 361 ? -4.039 23.172 35 1 90.62 361 TYR A N 1
ATOM 2926 C CA . TYR A 1 361 ? -3.855 21.953 35.781 1 90.62 361 TYR A CA 1
ATOM 2927 C C . TYR A 1 361 ? -3.373 20.812 34.875 1 90.62 361 TYR A C 1
ATOM 2929 O O . TYR A 1 361 ? -3.646 20.797 33.688 1 90.62 361 TYR A O 1
ATOM 2937 N N . PRO A 1 362 ? -2.65 19.828 35.469 1 89.19 362 PRO A N 1
ATOM 2938 C CA . PRO A 1 362 ? -2.441 18.609 34.688 1 89.19 362 PRO A CA 1
ATOM 2939 C C . PRO A 1 362 ? -3.744 17.859 34.375 1 89.19 362 PRO A C 1
ATOM 2941 O O . PRO A 1 362 ? -4.746 18.078 35.062 1 89.19 362 PRO A O 1
ATOM 2944 N N . MET A 1 363 ? -3.721 17.172 33.281 1 87.5 363 MET A N 1
ATOM 2945 C CA . MET A 1 363 ? -4.871 16.312 33.031 1 87.5 363 MET A CA 1
ATOM 2946 C C . MET A 1 363 ? -5.133 15.398 34.219 1 87.5 363 MET A C 1
ATOM 2948 O O . MET A 1 363 ? -4.258 14.617 34.625 1 87.5 363 MET A O 1
ATOM 2952 N N . MET A 1 364 ? -6.305 15.523 34.719 1 82.19 364 MET A N 1
ATOM 2953 C CA . MET A 1 364 ? -6.57 14.875 36 1 82.19 364 MET A CA 1
ATOM 2954 C C . MET A 1 364 ? -7.156 13.484 35.812 1 82.19 364 MET A C 1
ATOM 2956 O O . MET A 1 364 ? -7.211 12.68 36.75 1 82.19 364 MET A O 1
ATOM 2960 N N . LEU A 1 365 ? -7.566 13.148 34.594 1 78.31 365 LEU A N 1
ATOM 2961 C CA . LEU A 1 365 ? -8.195 11.859 34.344 1 78.31 365 LEU A CA 1
ATOM 2962 C C . LEU A 1 365 ? -7.883 11.367 32.938 1 78.31 365 LEU A C 1
ATOM 2964 O O . LEU A 1 365 ? -7.605 12.172 32.031 1 78.31 365 LEU A O 1
ATOM 2968 N N . GLY A 1 366 ? -7.922 10.023 32.812 1 79.94 366 GLY A N 1
ATOM 2969 C CA . GLY A 1 366 ? -7.887 9.406 31.5 1 79.94 366 GLY A CA 1
ATOM 2970 C C . GLY A 1 366 ? -6.48 9.125 31.016 1 79.94 366 GLY A C 1
ATOM 2971 O O . GLY A 1 366 ? -5.539 9.062 31.812 1 79.94 366 GLY A O 1
ATOM 2972 N N . PHE A 1 367 ? -6.344 8.953 29.672 1 79.19 367 PHE A N 1
ATOM 2973 C CA . PHE A 1 367 ? -5.164 8.469 28.969 1 79.19 367 PHE A CA 1
ATOM 2974 C C . PHE A 1 367 ? -3.979 9.398 29.203 1 79.19 367 PHE A C 1
ATOM 2976 O O . PHE A 1 367 ? -2.83 8.945 29.25 1 79.19 367 PHE A O 1
ATOM 2983 N N . GLU A 1 368 ? -4.219 10.68 29.484 1 87.38 368 GLU A N 1
ATOM 2984 C CA . GLU A 1 368 ? -3.166 11.688 29.594 1 87.38 368 GLU A CA 1
ATOM 2985 C C . GLU A 1 368 ? -3.027 12.18 31.031 1 87.38 368 GLU A C 1
ATOM 2987 O O . GLU A 1 368 ? -2.445 13.234 31.281 1 87.38 368 GLU A O 1
ATOM 2992 N N . SER A 1 369 ? -3.469 11.344 32 1 85.44 369 SER A N 1
ATOM 2993 C CA . SER A 1 369 ? -3.484 11.719 33.406 1 85.44 369 SER A CA 1
ATOM 2994 C C . SER A 1 369 ? -2.08 12.047 33.906 1 85.44 369 SER A C 1
ATOM 2996 O O . SER A 1 369 ? -1.148 11.266 33.719 1 85.44 369 SER A O 1
ATOM 2998 N N . GLY A 1 370 ? -2.037 13.227 34.5 1 86.31 370 GLY A N 1
ATOM 2999 C CA . GLY A 1 370 ? -0.786 13.648 35.125 1 86.31 370 GLY A CA 1
ATOM 3000 C C . GLY A 1 370 ? 0.037 14.562 34.219 1 86.31 370 GLY A C 1
ATOM 3001 O O . GLY A 1 370 ? 1.013 15.164 34.688 1 86.31 370 GLY A O 1
ATOM 3002 N N . GLY A 1 371 ? -0.394 14.766 33.031 1 90.44 371 GLY A N 1
ATOM 3003 C CA . GLY A 1 371 ? 0.477 15.461 32.094 1 90.44 371 GLY A CA 1
ATOM 3004 C C . GLY A 1 371 ? -0.047 16.828 31.703 1 90.44 371 GLY A C 1
ATOM 3005 O O . GLY A 1 371 ? -1.154 17.203 32.094 1 90.44 371 GLY A O 1
ATOM 3006 N N . TYR A 1 372 ? 0.852 17.734 31.078 1 92.31 372 TYR A N 1
ATOM 3007 C CA . TYR A 1 372 ? 0.607 18.891 30.219 1 92.31 372 TYR A CA 1
ATOM 3008 C C . TYR A 1 372 ? 0.245 20.109 31.062 1 92.31 372 TYR A C 1
ATOM 3010 O O . TYR A 1 372 ? 0.072 21.219 30.516 1 92.31 372 TYR A O 1
ATOM 3018 N N . GLY A 1 373 ? 0.117 20 32.344 1 92.5 373 GLY A N 1
ATOM 3019 C CA . GLY A 1 373 ? -0.327 21.125 33.156 1 92.5 373 GLY A CA 1
ATOM 3020 C C . GLY A 1 373 ? 0.806 22.047 33.562 1 92.5 373 GLY A C 1
ATOM 3021 O O . GLY A 1 373 ? 1.951 21.609 33.688 1 92.5 373 GLY A O 1
ATOM 3022 N N . LEU A 1 374 ? 0.458 23.281 33.844 1 94.81 374 LEU A N 1
ATOM 3023 C CA . LEU A 1 374 ? 1.408 24.297 34.25 1 94.81 374 LEU A CA 1
ATOM 3024 C C . LEU A 1 374 ? 1.678 24.219 35.75 1 94.81 374 LEU A C 1
ATOM 3026 O O . LEU A 1 374 ? 2.766 24.562 36.219 1 94.81 374 LEU A O 1
ATOM 3030 N N . ILE A 1 375 ? 0.683 23.766 36.531 1 93.88 375 ILE A N 1
ATOM 3031 C CA . ILE A 1 375 ? 0.837 23.781 37.969 1 93.88 375 ILE A CA 1
ATOM 3032 C C . ILE A 1 375 ? 0.731 22.359 38.531 1 93.88 375 ILE A C 1
ATOM 3034 O O . ILE A 1 375 ? 0.55 21.406 37.75 1 93.88 375 ILE A O 1
ATOM 3038 N N . ASN A 1 376 ? 0.891 22.266 39.844 1 90.69 376 ASN A N 1
ATOM 3039 C CA . ASN A 1 376 ? 0.737 20.969 40.5 1 90.69 376 ASN A CA 1
ATOM 3040 C C . ASN A 1 376 ? -0.733 20.594 40.688 1 90.69 376 ASN A C 1
ATOM 3042 O O . ASN A 1 376 ? -1.592 21.484 40.75 1 90.69 376 ASN A O 1
ATOM 3046 N N . PRO A 1 377 ? -1.033 19.359 40.812 1 85.75 377 PRO A N 1
ATOM 3047 C CA . PRO A 1 377 ? -2.42 18.922 40.969 1 85.75 377 PRO A CA 1
ATOM 3048 C C . PRO A 1 377 ? -3.09 19.5 42.219 1 85.75 377 PRO A C 1
ATOM 3050 O O . PRO A 1 377 ? -4.316 19.641 42.25 1 85.75 377 PRO A O 1
ATOM 3053 N N . ASP A 1 378 ? -2.316 19.922 43.219 1 86.25 378 ASP A N 1
ATOM 3054 C CA . ASP A 1 378 ? -2.891 20.438 44.438 1 86.25 378 ASP A CA 1
ATOM 3055 C C . ASP A 1 378 ? -3.162 21.938 44.344 1 86.25 378 ASP A C 1
ATOM 3057 O O . ASP A 1 378 ? -3.586 22.562 45.312 1 86.25 378 ASP A O 1
ATOM 3061 N N . GLY A 1 379 ? -2.906 22.516 43.188 1 87 379 GLY A N 1
ATOM 3062 C CA . GLY A 1 379 ? -3.189 23.922 42.969 1 87 379 GLY A CA 1
ATOM 3063 C C . GLY A 1 379 ? -2.004 24.828 43.25 1 87 379 GLY A C 1
ATOM 3064 O O . GLY A 1 379 ? -2.047 26.031 42.969 1 87 379 GLY A O 1
ATOM 3065 N N . SER A 1 380 ? -0.912 24.219 43.719 1 91 380 SER A N 1
ATOM 3066 C CA . SER A 1 380 ? 0.261 25.047 44 1 91 380 SER A CA 1
ATOM 3067 C C . SER A 1 380 ? 0.995 25.438 42.719 1 91 380 SER A C 1
ATOM 3069 O O . SER A 1 380 ? 1.071 24.641 41.781 1 91 380 SER A O 1
ATOM 3071 N N . LEU A 1 381 ? 1.543 26.578 42.75 1 94.38 381 LEU A N 1
ATOM 3072 C CA . LEU A 1 381 ? 2.258 27.094 41.594 1 94.38 381 LEU A CA 1
ATOM 3073 C C . LEU A 1 381 ? 3.619 26.438 41.438 1 94.38 381 LEU A C 1
ATOM 3075 O O . LEU A 1 381 ? 4.297 26.156 42.438 1 94.38 381 LEU A O 1
ATOM 3079 N N . THR A 1 382 ? 3.984 26.172 40.281 1 95.31 382 THR A N 1
ATOM 3080 C CA . THR A 1 382 ? 5.312 25.656 39.938 1 95.31 382 THR A CA 1
ATOM 3081 C C . THR A 1 382 ? 6.199 26.781 39.406 1 95.31 382 THR A C 1
ATOM 3083 O O . THR A 1 382 ? 5.719 27.891 39.125 1 95.31 382 THR A O 1
ATOM 3086 N N . ASP A 1 383 ? 7.469 26.438 39.25 1 96.19 383 ASP A N 1
ATOM 3087 C CA . ASP A 1 383 ? 8.391 27.375 38.625 1 96.19 383 ASP A CA 1
ATOM 3088 C C . ASP A 1 383 ? 8.023 27.594 37.156 1 96.19 383 ASP A C 1
ATOM 3090 O O . ASP A 1 383 ? 8.234 28.672 36.594 1 96.19 383 ASP A O 1
ATOM 3094 N N . ARG A 1 384 ? 7.438 26.625 36.562 1 95.94 384 ARG A N 1
ATOM 3095 C CA . ARG A 1 384 ? 6.996 26.75 35.188 1 95.94 384 ARG A CA 1
ATOM 3096 C C . ARG A 1 384 ? 5.895 27.797 35.031 1 95.94 384 ARG A C 1
ATOM 3098 O O . ARG A 1 384 ? 5.93 28.625 34.125 1 95.94 384 ARG A O 1
ATOM 3105 N N . ALA A 1 385 ? 4.992 27.734 36 1 96.5 385 ALA A N 1
ATOM 3106 C CA . ALA A 1 385 ? 3.879 28.672 35.969 1 96.5 385 ALA A CA 1
ATOM 3107 C C . ALA A 1 385 ? 4.371 30.109 36.188 1 96.5 385 ALA A C 1
ATOM 3109 O O . ALA A 1 385 ? 3.91 31.031 35.531 1 96.5 385 ALA A O 1
ATOM 3110 N N . ARG A 1 386 ? 5.273 30.25 37.094 1 96.75 386 ARG A N 1
ATOM 3111 C CA . ARG A 1 386 ? 5.824 31.562 37.375 1 96.75 386 ARG A CA 1
ATOM 3112 C C . ARG A 1 386 ? 6.562 32.125 36.156 1 96.75 386 ARG A C 1
ATOM 3114 O O . ARG A 1 386 ? 6.375 33.281 35.781 1 96.75 386 ARG A O 1
ATOM 3121 N N . LYS A 1 387 ? 7.367 31.266 35.594 1 97.5 387 LYS A N 1
ATOM 3122 C CA . LYS A 1 387 ? 8.141 31.688 34.406 1 97.5 387 LYS A CA 1
ATOM 3123 C C . LYS A 1 387 ? 7.223 32.031 33.25 1 97.5 387 LYS A C 1
ATOM 3125 O O . LYS A 1 387 ? 7.469 33 32.531 1 97.5 387 LYS A O 1
ATOM 3130 N N . ALA A 1 388 ? 6.207 31.266 33.031 1 97.81 388 ALA A N 1
ATOM 3131 C CA . ALA A 1 388 ? 5.234 31.562 32 1 97.81 388 ALA A CA 1
ATOM 3132 C C . ALA A 1 388 ? 4.57 32.906 32.219 1 97.81 388 ALA A C 1
ATOM 3134 O O . ALA A 1 388 ? 4.398 33.688 31.281 1 97.81 388 ALA A O 1
ATOM 3135 N N . GLY A 1 389 ? 4.195 33.156 33.469 1 97.06 389 GLY A N 1
ATOM 3136 C CA . GLY A 1 389 ? 3.6 34.438 33.812 1 97.06 389 GLY A CA 1
ATOM 3137 C C . GLY A 1 389 ? 4.543 35.625 33.594 1 97.06 389 GLY A C 1
ATOM 3138 O O . GLY A 1 389 ? 4.133 36.688 33.125 1 97.06 389 GLY A O 1
ATOM 3139 N N . GLU A 1 390 ? 5.758 35.406 34.031 1 97.25 390 GLU A N 1
ATOM 3140 C CA . GLU A 1 390 ? 6.773 36.406 33.812 1 97.25 390 GLU A CA 1
ATOM 3141 C C . GLU A 1 390 ? 6.949 36.719 32.312 1 97.25 390 GLU A C 1
ATOM 3143 O O . GLU A 1 390 ? 7.066 37.875 31.938 1 97.25 390 GLU A O 1
ATOM 3148 N N . THR A 1 391 ? 7.012 35.688 31.578 1 98.12 391 THR A N 1
ATOM 3149 C CA . THR A 1 391 ? 7.133 35.844 30.125 1 98.12 391 THR A CA 1
ATOM 3150 C C . THR A 1 391 ? 5.922 36.562 29.547 1 98.12 391 THR A C 1
ATOM 3152 O O . THR A 1 391 ? 6.066 37.469 28.719 1 98.12 391 THR A O 1
ATOM 3155 N N . ALA A 1 392 ? 4.73 36.25 30.016 1 98.06 392 ALA A N 1
ATOM 3156 C CA . ALA A 1 392 ? 3.504 36.906 29.578 1 98.06 392 ALA A CA 1
ATOM 3157 C C . ALA A 1 392 ? 3.555 38.406 29.875 1 98.06 392 ALA A C 1
ATOM 3159 O O . ALA A 1 392 ? 3.129 39.219 29.062 1 98.06 392 ALA A O 1
ATOM 3160 N N . ARG A 1 393 ? 4.09 38.781 31.016 1 97.06 393 ARG A N 1
ATOM 3161 C CA . ARG A 1 393 ? 4.184 40.188 31.406 1 97.06 393 ARG A CA 1
ATOM 3162 C C . ARG A 1 393 ? 5.055 40.969 30.422 1 97.06 393 ARG A C 1
ATOM 3164 O O . ARG A 1 393 ? 4.711 42.094 30.031 1 97.06 393 ARG A O 1
ATOM 3171 N N . VAL A 1 394 ? 6.156 40.344 30.094 1 97.56 394 VAL A N 1
ATOM 3172 C CA . VAL A 1 394 ? 7.039 41 29.125 1 97.56 394 VAL A CA 1
ATOM 3173 C C . VAL A 1 394 ? 6.305 41.188 27.812 1 97.56 394 VAL A C 1
ATOM 3175 O O . VAL A 1 394 ? 6.422 42.219 27.172 1 97.56 394 VAL A O 1
ATOM 3178 N N . ILE A 1 395 ? 5.562 40.188 27.391 1 98.06 395 ILE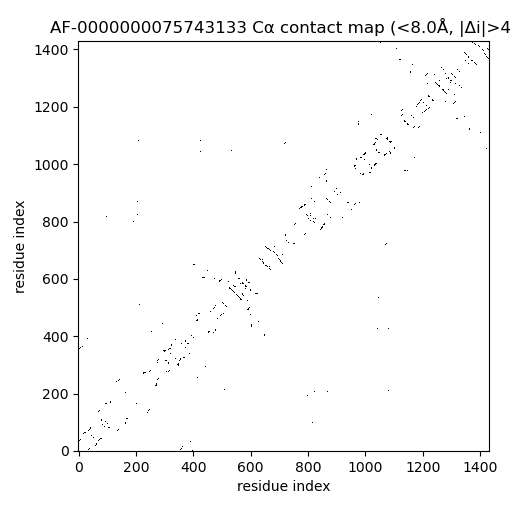 A N 1
ATOM 3179 C CA . ILE A 1 395 ? 4.812 40.25 26.141 1 98.06 395 ILE A CA 1
ATOM 3180 C C . ILE A 1 395 ? 3.764 41.375 26.219 1 98.06 395 ILE A C 1
ATOM 3182 O O . ILE A 1 395 ? 3.623 42.156 25.297 1 98.06 395 ILE A O 1
ATOM 3186 N N . TYR A 1 396 ? 3.053 41.5 27.422 1 97.06 396 TYR A N 1
ATOM 3187 C CA . TYR A 1 396 ? 2.045 42.562 27.625 1 97.06 396 TYR A CA 1
ATOM 3188 C C . TYR A 1 396 ? 2.67 43.938 27.562 1 97.06 396 TYR A C 1
ATOM 3190 O O . TYR A 1 396 ? 2.107 44.844 26.969 1 97.06 396 TYR A O 1
ATOM 3198 N N . GLU A 1 397 ? 3.756 44.031 28.109 1 96.31 397 GLU A N 1
ATOM 3199 C CA . GLU A 1 397 ? 4.434 45.312 28.188 1 96.31 397 GLU A CA 1
ATOM 3200 C C . GLU A 1 397 ? 4.859 45.781 26.797 1 96.31 397 GLU A C 1
ATOM 3202 O O . GLU A 1 397 ? 5.059 47 26.578 1 96.31 397 GLU A O 1
ATOM 3207 N N . ASN A 1 398 ? 5.023 44.875 25.922 1 96.12 398 ASN A N 1
ATOM 3208 C CA . ASN A 1 398 ? 5.469 45.156 24.578 1 96.12 398 ASN A CA 1
ATOM 3209 C C . ASN A 1 398 ? 4.441 44.719 23.531 1 96.12 398 ASN A C 1
ATOM 3211 O O . ASN A 1 398 ? 4.805 44.312 22.422 1 96.12 398 ASN A O 1
ATOM 3215 N N . SER A 1 399 ? 3.191 44.719 23.891 1 96.19 399 SER A N 1
ATOM 3216 C CA . SER A 1 399 ? 2.1 44.188 23.078 1 96.19 399 SER A CA 1
ATOM 3217 C C . SER A 1 399 ? 2.053 44.844 21.703 1 96.19 399 SER A C 1
ATOM 3219 O O . SER A 1 399 ? 1.947 44.188 20.688 1 96.19 399 SER A O 1
ATOM 3221 N N . ASP A 1 400 ? 2.053 46.188 21.609 1 95.19 400 ASP A N 1
ATOM 3222 C CA . ASP A 1 400 ? 1.951 46.906 20.344 1 95.19 400 ASP A CA 1
ATOM 3223 C C . ASP A 1 400 ? 3.08 46.5 19.406 1 95.19 400 ASP A C 1
ATOM 3225 O O . ASP A 1 400 ? 2.859 46.344 18.203 1 95.19 400 ASP A O 1
ATOM 3229 N N . LEU A 1 401 ? 4.258 46.375 19.984 1 94.81 401 LEU A N 1
ATOM 3230 C CA . LEU A 1 401 ? 5.43 45.969 19.203 1 94.81 401 LEU A CA 1
ATOM 3231 C C . LEU A 1 401 ? 5.223 44.594 18.578 1 94.81 401 LEU A C 1
ATOM 3233 O O . LEU A 1 401 ? 5.422 44.438 17.375 1 94.81 401 LEU A O 1
ATOM 3237 N N . PHE A 1 402 ? 4.809 43.625 19.359 1 96.62 402 PHE A N 1
ATOM 3238 C CA . PHE A 1 402 ? 4.691 42.25 18.891 1 96.62 402 PHE A CA 1
ATOM 3239 C C . PHE A 1 402 ? 3.494 42.094 17.969 1 96.62 402 PHE A C 1
ATOM 3241 O O . PHE A 1 402 ? 3.527 41.281 17.031 1 96.62 402 PHE A O 1
ATOM 3248 N N . LEU A 1 403 ? 2.385 42.844 18.156 1 96.19 403 LEU A N 1
ATOM 3249 C CA . LEU A 1 403 ? 1.202 42.75 17.297 1 96.19 403 LEU A CA 1
ATOM 3250 C C . LEU A 1 403 ? 1.499 43.312 15.906 1 96.19 403 LEU A C 1
ATOM 3252 O O . LEU A 1 403 ? 0.94 42.844 14.914 1 96.19 403 LEU A O 1
ATOM 3256 N N . LYS A 1 404 ? 2.363 44.25 15.828 1 95.38 404 LYS A N 1
ATOM 3257 C CA . LYS A 1 404 ? 2.695 44.906 14.547 1 95.38 404 LYS A CA 1
ATOM 3258 C C . LYS A 1 404 ? 3.838 44.156 13.859 1 95.38 404 LYS A C 1
ATOM 3260 O O . LYS A 1 404 ? 4.07 44.344 12.664 1 95.38 404 LYS A O 1
ATOM 3265 N N . ALA A 1 405 ? 4.551 43.344 14.586 1 95.75 405 ALA A N 1
ATOM 3266 C CA . ALA A 1 405 ? 5.762 42.688 14.086 1 95.75 405 ALA A CA 1
ATOM 3267 C C . ALA A 1 405 ? 5.43 41.688 12.977 1 95.75 405 ALA A C 1
ATOM 3269 O O . ALA A 1 405 ? 4.477 40.938 13.102 1 95.75 405 ALA A O 1
ATOM 3270 N N . LYS A 1 406 ? 6.145 41.75 11.922 1 95.5 406 LYS A N 1
ATOM 3271 C CA . LYS A 1 406 ? 6.047 40.812 10.805 1 95.5 406 LYS A CA 1
ATOM 3272 C C . LYS A 1 406 ? 7.418 40.25 10.43 1 95.5 406 LYS A C 1
ATOM 3274 O O . LYS A 1 406 ? 8.406 41 10.43 1 95.5 406 LYS A O 1
ATOM 3279 N N . LEU A 1 407 ? 7.414 39.031 10.219 1 95.25 407 LEU A N 1
ATOM 3280 C CA . LEU A 1 407 ? 8.656 38.438 9.727 1 95.25 407 LEU A CA 1
ATOM 3281 C C . LEU A 1 407 ? 9.07 39.062 8.406 1 95.25 407 LEU A C 1
ATOM 3283 O O . LEU A 1 407 ? 8.227 39.406 7.574 1 95.25 407 LEU A O 1
ATOM 3287 N N . ILE A 1 408 ? 10.328 39.219 8.273 1 92.56 408 ILE A N 1
ATOM 3288 C CA . ILE A 1 408 ? 10.82 39.688 6.98 1 92.56 408 ILE A CA 1
ATOM 3289 C C . ILE A 1 408 ? 10.383 38.688 5.887 1 92.56 408 ILE A C 1
ATOM 3291 O O . ILE A 1 408 ? 10.25 37.5 6.133 1 92.56 408 ILE A O 1
ATOM 3295 N N . ASP A 1 409 ? 10.211 39.219 4.711 1 90.25 409 ASP A N 1
ATOM 3296 C CA . ASP A 1 409 ? 9.664 38.438 3.6 1 90.25 409 ASP A CA 1
ATOM 3297 C C . ASP A 1 409 ? 10.594 37.281 3.24 1 90.25 409 ASP A C 1
ATOM 3299 O O . ASP A 1 409 ? 11.812 37.406 3.258 1 90.25 409 ASP A O 1
ATOM 3303 N N . SER A 1 410 ? 9.992 36.188 2.973 1 92.5 410 SER A N 1
ATOM 3304 C CA . SER A 1 410 ? 10.734 35.031 2.488 1 92.5 410 SER A CA 1
ATOM 3305 C C . SER A 1 410 ? 10.836 35.031 0.967 1 92.5 410 SER A C 1
ATOM 3307 O O . SER A 1 410 ? 9.859 35.344 0.278 1 92.5 410 SER A O 1
ATOM 3309 N N . SER A 1 411 ? 11.984 34.75 0.449 1 95.75 411 SER A N 1
ATOM 3310 C CA . SER A 1 411 ? 12.188 34.562 -0.986 1 95.75 411 SER A CA 1
ATOM 3311 C C . SER A 1 411 ? 12.07 33.094 -1.391 1 95.75 411 SER A C 1
ATOM 3313 O O . SER A 1 411 ? 12.07 32.781 -2.58 1 95.75 411 SER A O 1
ATOM 3315 N N . VAL A 1 412 ? 11.945 32.219 -0.396 1 98 412 VAL A N 1
ATOM 3316 C CA . VAL A 1 412 ? 11.93 30.797 -0.633 1 98 412 VAL A CA 1
ATOM 3317 C C . VAL A 1 412 ? 10.625 30.203 -0.095 1 98 412 VAL A C 1
ATOM 3319 O O . VAL A 1 412 ? 10.172 30.562 0.987 1 98 412 VAL A O 1
ATOM 3322 N N . ALA A 1 413 ? 10.008 29.344 -0.871 1 98.19 413 ALA A N 1
ATOM 3323 C CA . ALA A 1 413 ? 8.797 28.656 -0.427 1 98.19 413 ALA A CA 1
ATOM 3324 C C . ALA A 1 413 ? 8.883 27.156 -0.721 1 98.19 413 ALA A C 1
ATOM 3326 O O . ALA A 1 413 ? 9.57 26.734 -1.654 1 98.19 413 ALA A O 1
ATOM 3327 N N . ILE A 1 414 ? 8.281 26.359 0.096 1 97.44 414 ILE A N 1
ATOM 3328 C CA . ILE A 1 414 ? 8.07 24.938 -0.119 1 97.44 414 ILE A CA 1
ATOM 3329 C C . ILE A 1 414 ? 6.609 24.672 -0.497 1 97.44 414 ILE A C 1
ATOM 3331 O O . ILE A 1 414 ? 5.695 25.172 0.159 1 97.44 414 ILE A O 1
ATOM 3335 N N . LEU A 1 415 ? 6.375 23.938 -1.531 1 96.88 415 LEU A N 1
ATOM 3336 C CA . LEU A 1 415 ? 5.02 23.625 -1.969 1 96.88 415 LEU A CA 1
ATOM 3337 C C . LEU A 1 415 ? 4.41 22.531 -1.103 1 96.88 415 LEU A C 1
ATOM 3339 O O . LEU A 1 415 ? 4.977 21.438 -0.983 1 96.88 415 LEU A O 1
ATOM 3343 N N . TYR A 1 416 ? 3.352 22.828 -0.476 1 92.62 416 TYR A N 1
ATOM 3344 C CA . TYR A 1 416 ? 2.49 21.812 0.109 1 92.62 416 TYR A CA 1
ATOM 3345 C C . TYR A 1 416 ? 1.43 21.344 -0.887 1 92.62 416 TYR A C 1
ATOM 3347 O O . TYR A 1 416 ? 0.457 22.062 -1.138 1 92.62 416 TYR A O 1
ATOM 3355 N N . ASN A 1 417 ? 1.629 20.172 -1.384 1 92.62 417 ASN A N 1
ATOM 3356 C CA . ASN A 1 417 ? 0.756 19.625 -2.42 1 92.62 417 ASN A CA 1
ATOM 3357 C C . ASN A 1 417 ? -0.233 18.609 -1.846 1 92.62 417 ASN A C 1
ATOM 3359 O O . ASN A 1 417 ? 0.039 17.406 -1.834 1 92.62 417 ASN A O 1
ATOM 3363 N N . ILE A 1 418 ? -1.448 19.062 -1.5 1 89.56 418 ILE A N 1
ATOM 3364 C CA . ILE A 1 418 ? -2.453 18.234 -0.847 1 89.56 418 ILE A CA 1
ATOM 3365 C C . ILE A 1 418 ? -2.945 17.156 -1.816 1 89.56 418 ILE A C 1
ATOM 3367 O O . ILE A 1 418 ? -3.445 16.109 -1.396 1 89.56 418 ILE A O 1
ATOM 3371 N N . GLU A 1 419 ? -2.84 17.422 -3.146 1 91.31 419 GLU A N 1
ATOM 3372 C CA . GLU A 1 419 ? -3.246 16.422 -4.125 1 91.31 419 GLU A CA 1
ATOM 3373 C C . GLU A 1 419 ? -2.363 15.18 -4.043 1 91.31 419 GLU A C 1
ATOM 3375 O O . GLU A 1 419 ? -2.852 14.055 -4.164 1 91.31 419 GLU A O 1
ATOM 3380 N N . SER A 1 420 ? -1.078 15.414 -3.865 1 89.56 420 SER A N 1
ATOM 3381 C CA . SER A 1 420 ? -0.159 14.289 -3.691 1 89.56 420 SER A CA 1
ATOM 3382 C C . SER A 1 420 ? -0.448 13.531 -2.4 1 89.56 420 SER A C 1
ATOM 3384 O O . SER A 1 420 ? -0.304 12.312 -2.346 1 89.56 420 SER A O 1
ATOM 3386 N N . TYR A 1 421 ? -0.874 14.289 -1.484 1 83.19 421 TYR A N 1
ATOM 3387 C CA . TYR A 1 421 ? -1.246 13.664 -0.219 1 83.19 421 TYR A CA 1
ATOM 3388 C C . TYR A 1 421 ? -2.447 12.742 -0.396 1 83.19 421 TYR A C 1
ATOM 3390 O O . TYR A 1 421 ? -2.471 11.633 0.139 1 83.19 421 TYR A O 1
ATOM 3398 N N . LYS A 1 422 ? -3.416 13.156 -1.057 1 84.25 422 LYS A N 1
ATOM 3399 C CA . LYS A 1 422 ? -4.609 12.352 -1.306 1 84.25 422 LYS A CA 1
ATOM 3400 C C . LYS A 1 422 ? -4.258 11.055 -2.027 1 84.25 422 LYS A C 1
ATOM 3402 O O . LYS A 1 422 ? -4.77 9.984 -1.684 1 84.25 422 LYS A O 1
ATOM 3407 N N . TRP A 1 423 ? -3.385 11.211 -2.941 1 83.88 423 TRP A N 1
ATOM 3408 C CA . TRP A 1 423 ? -2.971 10.039 -3.703 1 83.88 423 TRP A CA 1
ATOM 3409 C C . TRP A 1 423 ? -2.211 9.055 -2.82 1 83.88 423 TRP A C 1
ATOM 3411 O O . TRP A 1 423 ? -2.387 7.84 -2.938 1 83.88 423 TRP A O 1
ATOM 3421 N N . LEU A 1 424 ? -1.371 9.594 -1.989 1 81.38 424 LEU A N 1
ATOM 3422 C CA . LEU A 1 424 ? -0.587 8.75 -1.098 1 81.38 424 LEU A CA 1
ATOM 3423 C C . LEU A 1 424 ? -1.495 7.977 -0.145 1 81.38 424 LEU A C 1
ATOM 3425 O O . LEU A 1 424 ? -1.197 6.836 0.215 1 81.38 424 LEU A O 1
ATOM 3429 N N . TRP A 1 425 ? -2.592 8.562 0.148 1 77.12 425 TRP A N 1
ATOM 3430 C CA . TRP A 1 425 ? -3.559 7.902 1.02 1 77.12 425 TRP A CA 1
ATOM 3431 C C . TRP A 1 425 ? -4.211 6.719 0.314 1 77.12 425 TRP A C 1
ATOM 3433 O O . TRP A 1 425 ? -4.488 5.691 0.938 1 77.12 425 TRP A O 1
ATOM 3443 N N . ILE A 1 426 ? -4.398 6.848 -0.921 1 76.44 426 ILE A N 1
ATOM 3444 C CA . ILE A 1 426 ? -5.082 5.824 -1.705 1 76.44 426 ILE A CA 1
ATOM 3445 C C . ILE A 1 426 ? -4.098 4.719 -2.076 1 76.44 426 ILE A C 1
ATOM 3447 O O . ILE A 1 426 ? -4.441 3.533 -2.029 1 76.44 426 ILE A O 1
ATOM 3451 N N . ALA A 1 427 ? -2.889 5.129 -2.523 1 70.44 427 ALA A N 1
ATOM 3452 C CA . ALA A 1 427 ? -1.907 4.184 -3.053 1 70.44 427 ALA A CA 1
ATOM 3453 C C . ALA A 1 427 ? -1.305 3.336 -1.935 1 70.44 427 ALA A C 1
ATOM 3455 O O . ALA A 1 427 ? -0.859 2.211 -2.172 1 70.44 427 ALA A O 1
ATOM 3456 N N . GLN A 1 428 ? -0.917 3.889 -0.864 1 61 428 GLN A N 1
ATOM 3457 C CA . GLN A 1 428 ? -0.262 3.162 0.219 1 61 428 GLN A CA 1
ATOM 3458 C C . GLN A 1 428 ? -0.939 3.441 1.558 1 61 428 GLN A C 1
ATOM 3460 O O . GLN A 1 428 ? -1.009 4.59 1.996 1 61 428 GLN A O 1
ATOM 3465 N N . ARG A 1 429 ? -1.74 2.635 1.957 1 51.38 429 ARG A N 1
ATOM 3466 C CA . ARG A 1 429 ? -2.275 3.004 3.264 1 51.38 429 ARG A CA 1
ATOM 3467 C C . ARG A 1 429 ? -1.16 3.15 4.293 1 51.38 429 ARG A C 1
ATOM 3469 O O . ARG A 1 429 ? -1.297 3.898 5.262 1 51.38 429 ARG A O 1
ATOM 3476 N N . HIS A 1 430 ? 0.091 2.471 4.164 1 49.19 430 HIS A N 1
ATOM 3477 C CA . HIS A 1 430 ? 1.007 2.443 5.297 1 49.19 430 HIS A CA 1
ATOM 3478 C C . HIS A 1 430 ? 2.094 3.502 5.156 1 49.19 430 HIS A C 1
ATOM 3480 O O . HIS A 1 430 ? 2.986 3.602 6 1 49.19 430 HIS A O 1
ATOM 3486 N N . SER A 1 431 ? 2.088 4.324 4.078 1 54.94 431 SER A N 1
ATOM 3487 C CA . SER A 1 431 ? 3.27 5.168 3.938 1 54.94 431 SER A CA 1
ATOM 3488 C C . SER A 1 431 ? 2.898 6.648 3.959 1 54.94 431 SER A C 1
ATOM 3490 O O . SER A 1 431 ? 3.514 7.457 3.264 1 54.94 431 SER A O 1
ATOM 3492 N N . SER A 1 432 ? 1.925 6.93 4.742 1 54.91 432 SER A N 1
ATOM 3493 C CA . SER A 1 432 ? 1.362 8.266 4.574 1 54.91 432 SER A CA 1
ATOM 3494 C C . SER A 1 432 ? 2.301 9.336 5.125 1 54.91 432 SER A C 1
ATOM 3496 O O . SER A 1 432 ? 2.115 10.523 4.863 1 54.91 432 SER A O 1
ATOM 3498 N N . ASP A 1 433 ? 3.545 8.891 5.676 1 73.44 433 ASP A N 1
ATOM 3499 C CA . ASP A 1 433 ? 4.328 9.992 6.23 1 73.44 433 ASP A CA 1
ATOM 3500 C C . ASP A 1 433 ? 5.484 10.367 5.309 1 73.44 433 ASP A C 1
ATOM 3502 O O . ASP A 1 433 ? 6.348 11.164 5.676 1 73.44 433 ASP A O 1
ATOM 3506 N N . VAL A 1 434 ? 5.441 9.844 4.152 1 82.62 434 VAL A N 1
ATOM 3507 C CA . VAL A 1 434 ? 6.562 10.047 3.238 1 82.62 434 VAL A CA 1
ATOM 3508 C C . VAL A 1 434 ? 6.613 11.5 2.791 1 82.62 434 VAL A C 1
ATOM 3510 O O . VAL A 1 434 ? 7.695 12.094 2.701 1 82.62 434 VAL A O 1
ATOM 3513 N N . LEU A 1 435 ? 5.492 12.117 2.553 1 86.06 435 LEU A N 1
ATOM 3514 C CA . LEU A 1 435 ? 5.461 13.5 2.1 1 86.06 435 LEU A CA 1
ATOM 3515 C C . LEU A 1 435 ? 5.895 14.453 3.215 1 86.06 435 LEU A C 1
ATOM 3517 O O . LEU A 1 435 ? 6.676 15.375 2.982 1 86.06 435 LEU A O 1
ATOM 3521 N N . SER A 1 436 ? 5.375 14.203 4.422 1 86.62 436 SER A N 1
ATOM 3522 C CA . SER A 1 436 ? 5.734 15.07 5.539 1 86.62 436 SER A CA 1
ATOM 3523 C C . SER A 1 436 ? 7.227 14.984 5.848 1 86.62 436 SER A C 1
ATOM 3525 O O . SER A 1 436 ? 7.863 15.992 6.152 1 86.62 436 SER A O 1
ATOM 3527 N N . ARG A 1 437 ? 7.777 13.812 5.766 1 89.44 437 ARG A N 1
ATOM 3528 C CA . ARG A 1 437 ? 9.203 13.633 6.008 1 89.44 437 ARG A CA 1
ATOM 3529 C C . ARG A 1 437 ? 10.031 14.312 4.922 1 89.44 437 ARG A C 1
ATOM 3531 O O . ARG A 1 437 ? 11.109 14.844 5.199 1 89.44 437 ARG A O 1
ATOM 3538 N N . SER A 1 438 ? 9.461 14.258 3.717 1 92.56 438 SER A N 1
ATOM 3539 C CA . SER A 1 438 ? 10.141 14.922 2.613 1 92.56 438 SER A CA 1
ATOM 3540 C C . SER A 1 438 ? 10.164 16.438 2.811 1 92.56 438 SER A C 1
ATOM 3542 O O . SER A 1 438 ? 11.195 17.078 2.609 1 92.56 438 SER A O 1
ATOM 3544 N N . ILE A 1 439 ? 9.094 16.984 3.219 1 93.56 439 ILE A N 1
ATOM 3545 C CA . ILE A 1 439 ? 9.008 18.422 3.475 1 93.56 439 ILE A CA 1
ATOM 3546 C C . ILE A 1 439 ? 9.93 18.781 4.633 1 93.56 439 ILE A C 1
ATOM 3548 O O . ILE A 1 439 ? 10.664 19.781 4.555 1 93.56 439 ILE A O 1
ATOM 3552 N N . LEU A 1 440 ? 9.922 17.953 5.652 1 94 440 LEU A N 1
ATOM 3553 C CA . LEU A 1 440 ? 10.758 18.219 6.816 1 94 440 LEU A CA 1
ATOM 3554 C C . LEU A 1 440 ? 12.234 18.219 6.434 1 94 440 LEU A C 1
ATOM 3556 O O . LEU A 1 440 ? 13 19.078 6.898 1 94 440 LEU A O 1
ATOM 3560 N N . GLY A 1 441 ? 12.586 17.281 5.602 1 95.5 441 GLY A N 1
ATOM 3561 C CA . GLY A 1 441 ? 13.977 17.219 5.18 1 95.5 441 GLY A CA 1
ATOM 3562 C C . GLY A 1 441 ? 14.43 18.469 4.445 1 95.5 441 GLY A C 1
ATOM 3563 O O . GLY A 1 441 ? 15.5 19.016 4.73 1 95.5 441 GLY A O 1
ATOM 3564 N N . VAL A 1 442 ? 13.602 18.969 3.529 1 97 442 VAL A N 1
ATOM 3565 C CA . VAL A 1 442 ? 13.914 20.188 2.791 1 97 442 VAL A CA 1
ATOM 3566 C C . VAL A 1 442 ? 13.938 21.375 3.746 1 97 442 VAL A C 1
ATOM 3568 O O . VAL A 1 442 ? 14.852 22.203 3.693 1 97 442 VAL A O 1
ATOM 3571 N N . TYR A 1 443 ? 12.969 21.422 4.59 1 96.88 443 TYR A N 1
ATOM 3572 C CA . TYR A 1 443 ? 12.891 22.5 5.559 1 96.88 443 TYR A CA 1
ATOM 3573 C C . TYR A 1 443 ? 14.109 22.516 6.469 1 96.88 443 TYR A C 1
ATOM 3575 O O . TYR A 1 443 ? 14.641 23.578 6.793 1 96.88 443 TYR A O 1
ATOM 3583 N N . ARG A 1 444 ? 14.523 21.359 6.867 1 97 444 ARG A N 1
ATOM 3584 C CA . ARG A 1 444 ? 15.672 21.234 7.766 1 97 444 ARG A CA 1
ATOM 3585 C C . ARG A 1 444 ? 16.938 21.797 7.117 1 97 444 ARG A C 1
ATOM 3587 O O . ARG A 1 444 ? 17.734 22.469 7.777 1 97 444 ARG A O 1
ATOM 3594 N N . VAL A 1 445 ? 17.109 21.562 5.859 1 97.5 445 VAL A N 1
ATOM 3595 C CA . VAL A 1 445 ? 18.25 22.125 5.145 1 97.5 445 VAL A CA 1
ATOM 3596 C C . VAL A 1 445 ? 18.172 23.656 5.156 1 97.5 445 VAL A C 1
ATOM 3598 O O . VAL A 1 445 ? 19.172 24.328 5.449 1 97.5 445 VAL A O 1
ATOM 3601 N N . LEU A 1 446 ? 17.016 24.172 4.879 1 97.88 446 LEU A N 1
ATOM 3602 C CA . LEU A 1 446 ? 16.828 25.609 4.801 1 97.88 446 LEU A CA 1
ATOM 3603 C C . LEU A 1 446 ? 16.938 26.25 6.18 1 97.88 446 LEU A C 1
ATOM 3605 O O . LEU A 1 446 ? 17.531 27.328 6.324 1 97.88 446 LEU A O 1
ATOM 3609 N N . PHE A 1 447 ? 16.344 25.547 7.176 1 97.06 447 PHE A N 1
ATOM 3610 C CA . PHE A 1 447 ? 16.438 26 8.555 1 97.06 447 PHE A CA 1
ATOM 3611 C C . PHE A 1 447 ? 17.891 26.109 9.008 1 97.06 447 PHE A C 1
ATOM 3613 O O . PHE A 1 447 ? 18.297 27.125 9.562 1 97.06 447 PHE A O 1
ATOM 3620 N N . ASN A 1 448 ? 18.641 25.109 8.711 1 96.19 448 ASN A N 1
ATOM 3621 C CA . ASN A 1 448 ? 20.047 25.078 9.109 1 96.19 448 ASN A CA 1
ATOM 3622 C C . ASN A 1 448 ? 20.859 26.156 8.406 1 96.19 448 ASN A C 1
ATOM 3624 O O . ASN A 1 448 ? 21.891 26.594 8.914 1 96.19 448 ASN A O 1
ATOM 3628 N N . SER A 1 449 ? 20.344 26.578 7.285 1 95.5 449 SER A N 1
ATOM 3629 C CA . SER A 1 449 ? 21.016 27.641 6.531 1 95.5 449 SER A CA 1
ATOM 3630 C C . SER A 1 449 ? 20.406 29 6.832 1 95.5 449 SER A C 1
ATOM 3632 O O . SER A 1 449 ? 20.734 30 6.18 1 95.5 449 SER A O 1
ATOM 3634 N N . ASN A 1 450 ? 19.453 29.094 7.711 1 95.94 450 ASN A N 1
ATOM 3635 C CA . ASN A 1 450 ? 18.875 30.312 8.297 1 95.94 450 ASN A CA 1
ATOM 3636 C C . ASN A 1 450 ? 17.984 31.047 7.309 1 95.94 450 ASN A C 1
ATOM 3638 O O . ASN A 1 450 ? 17.859 32.281 7.359 1 95.94 450 ASN A O 1
ATOM 3642 N N . TYR A 1 451 ? 17.469 30.312 6.371 1 96.06 451 TYR A N 1
ATOM 3643 C CA . TYR A 1 451 ? 16.484 30.922 5.473 1 96.06 451 TYR A CA 1
ATOM 3644 C C . TYR A 1 451 ? 15.125 31.031 6.148 1 96.06 451 TYR A C 1
ATOM 3646 O O . TYR A 1 451 ? 14.734 30.156 6.922 1 96.06 451 TYR A O 1
ATOM 3654 N N . ASN A 1 452 ? 14.438 32.156 5.867 1 94.69 452 ASN A N 1
ATOM 3655 C CA . ASN A 1 452 ? 13 32.156 6.109 1 94.69 452 ASN A CA 1
ATOM 3656 C C . ASN A 1 452 ? 12.242 31.359 5.055 1 94.69 452 ASN A C 1
ATOM 3658 O O . ASN A 1 452 ? 12.547 31.453 3.861 1 94.69 452 ASN A O 1
ATOM 3662 N N . VAL A 1 453 ? 11.359 30.594 5.52 1 96.25 453 VAL A N 1
ATOM 3663 C CA . VAL A 1 453 ? 10.68 29.703 4.586 1 96.25 453 VAL A CA 1
ATOM 3664 C C . VAL A 1 453 ? 9.172 29.828 4.758 1 96.25 453 VAL A C 1
ATOM 3666 O O . VAL A 1 453 ? 8.672 29.859 5.887 1 96.25 453 VAL A O 1
ATOM 3669 N N . ASP A 1 454 ? 8.484 30.016 3.711 1 96.62 454 ASP A N 1
ATOM 3670 C CA . ASP A 1 454 ? 7.031 29.891 3.682 1 96.62 454 ASP A CA 1
ATOM 3671 C C . ASP A 1 454 ? 6.609 28.578 3.041 1 96.62 454 ASP A C 1
ATOM 3673 O O . ASP A 1 454 ? 7.352 28 2.24 1 96.62 454 ASP A O 1
ATOM 3677 N N . LEU A 1 455 ? 5.527 28.078 3.498 1 95.69 455 LEU A N 1
ATOM 3678 C CA . LEU A 1 455 ? 4.855 27.031 2.746 1 95.69 455 LEU A CA 1
ATOM 3679 C C . LEU A 1 455 ? 3.736 27.609 1.887 1 95.69 455 LEU A C 1
ATOM 3681 O O . LEU A 1 455 ? 3.033 28.531 2.309 1 95.69 455 LEU A O 1
ATOM 3685 N N . VAL A 1 456 ? 3.65 27.125 0.666 1 96.56 456 VAL A N 1
ATOM 3686 C CA . VAL A 1 456 ? 2.576 27.562 -0.217 1 96.56 456 VAL A CA 1
ATOM 3687 C C . VAL A 1 456 ? 1.744 26.359 -0.656 1 96.56 456 VAL A C 1
ATOM 3689 O O . VAL A 1 456 ? 2.287 25.281 -0.921 1 96.56 456 VAL A O 1
ATOM 3692 N N . SER A 1 457 ? 0.442 26.5 -0.644 1 94.75 457 SER A N 1
ATOM 3693 C CA . SER A 1 457 ? -0.449 25.422 -1.071 1 94.75 457 SER A CA 1
ATOM 3694 C C . SER A 1 457 ? -0.532 25.344 -2.592 1 94.75 457 SER A C 1
ATOM 3696 O O . SER A 1 457 ? -0.288 26.344 -3.283 1 94.75 457 SER A O 1
ATOM 3698 N N . ILE A 1 458 ? -0.878 24.203 -3.102 1 95.44 458 ILE A N 1
ATOM 3699 C CA . ILE A 1 458 ? -1.04 24.016 -4.539 1 95.44 458 ILE A CA 1
ATOM 3700 C C . ILE A 1 458 ? -2.115 24.969 -5.066 1 95.44 458 ILE A C 1
ATOM 3702 O O . ILE A 1 458 ? -2.045 25.422 -6.211 1 95.44 458 ILE A O 1
ATOM 3706 N N . ARG A 1 459 ? -3.09 25.375 -4.27 1 93.56 459 ARG A N 1
ATOM 3707 C CA . ARG A 1 459 ? -4.133 26.312 -4.68 1 93.56 459 ARG A CA 1
ATOM 3708 C C . ARG A 1 459 ? -3.551 27.688 -4.953 1 93.56 459 ARG A C 1
ATOM 3710 O O . ARG A 1 459 ? -4.02 28.406 -5.844 1 93.56 459 ARG A O 1
ATOM 3717 N N . GLN A 1 460 ? -2.625 28.031 -4.145 1 97.06 460 GLN A N 1
ATOM 3718 C CA . GLN A 1 460 ? -1.952 29.297 -4.395 1 97.06 460 GLN A CA 1
ATOM 3719 C C . GLN A 1 460 ? -1.204 29.266 -5.723 1 97.06 460 GLN A C 1
ATOM 3721 O O . GLN A 1 460 ? -1.169 30.281 -6.438 1 97.06 460 GLN A O 1
ATOM 3726 N N . VAL A 1 461 ? -0.618 28.141 -6.027 1 98.06 461 VAL A N 1
ATOM 3727 C CA . VAL A 1 461 ? 0.038 27.969 -7.32 1 98.06 461 VAL A CA 1
ATOM 3728 C C . VAL A 1 461 ? -0.996 28.078 -8.438 1 98.06 461 VAL A C 1
ATOM 3730 O O . VAL A 1 461 ? -0.777 28.781 -9.43 1 98.06 461 VAL A O 1
ATOM 3733 N N . GLU A 1 462 ? -2.102 27.453 -8.281 1 97.31 462 GLU A N 1
ATOM 3734 C CA . GLU A 1 462 ? -3.184 27.469 -9.258 1 97.31 462 GLU A CA 1
ATOM 3735 C C . GLU A 1 462 ? -3.674 28.891 -9.508 1 97.31 462 GLU A C 1
ATOM 3737 O O . GLU A 1 462 ? -4.059 29.234 -10.625 1 97.31 462 GLU A O 1
ATOM 3742 N N . GLY A 1 463 ? -3.629 29.688 -8.461 1 96.19 463 GLY A N 1
ATOM 3743 C CA . GLY A 1 463 ? -4.121 31.047 -8.562 1 96.19 463 GLY A CA 1
ATOM 3744 C C . GLY A 1 463 ? -3.041 32.062 -8.93 1 96.19 463 GLY A C 1
ATOM 3745 O O . GLY A 1 463 ? -3.283 33.25 -8.945 1 96.19 463 GLY A O 1
ATOM 3746 N N . ASN A 1 464 ? -1.881 31.625 -9.195 1 96.25 464 ASN A N 1
ATOM 3747 C CA . ASN A 1 464 ? -0.745 32.469 -9.531 1 96.25 464 ASN A CA 1
ATOM 3748 C C . ASN A 1 464 ? -0.424 33.469 -8.414 1 96.25 464 ASN A C 1
ATOM 3750 O O . ASN A 1 464 ? -0.197 34.656 -8.664 1 96.25 464 ASN A O 1
ATOM 3754 N N . LEU A 1 465 ? -0.475 33 -7.199 1 96.19 465 LEU A N 1
ATOM 3755 C CA . LEU A 1 465 ? -0.269 33.844 -6.027 1 96.19 465 LEU A CA 1
ATOM 3756 C C . LEU A 1 465 ? 1.094 33.562 -5.398 1 96.19 465 LEU A C 1
ATOM 3758 O O . LEU A 1 465 ? 1.24 33.625 -4.176 1 96.19 465 LEU A O 1
ATOM 3762 N N . ILE A 1 466 ? 2.115 33.219 -6.215 1 97.62 466 ILE A N 1
ATOM 3763 C CA . ILE A 1 466 ? 3.41 32.844 -5.648 1 97.62 466 ILE A CA 1
ATOM 3764 C C . ILE A 1 466 ? 4.504 33.688 -6.289 1 97.62 466 ILE A C 1
ATOM 3766 O O . ILE A 1 466 ? 5.688 33.344 -6.211 1 97.62 466 ILE A O 1
ATOM 3770 N N . SER A 1 467 ? 4.152 34.781 -6.895 1 97 467 SER A N 1
ATOM 3771 C CA . SER A 1 467 ? 5.078 35.594 -7.684 1 97 467 SER A CA 1
ATOM 3772 C C . SER A 1 467 ? 6.113 36.25 -6.797 1 97 467 SER A C 1
ATOM 3774 O O . SER A 1 467 ? 7.172 36.688 -7.277 1 97 467 SER A O 1
ATOM 3776 N N . LYS A 1 468 ? 5.867 36.438 -5.578 1 96.12 468 LYS A N 1
ATOM 3777 C CA . LYS A 1 468 ? 6.785 37.156 -4.695 1 96.12 468 LYS A CA 1
ATOM 3778 C C . LYS A 1 468 ? 8.008 36.312 -4.375 1 96.12 468 LYS A C 1
ATOM 3780 O O . LYS A 1 468 ? 9.031 36.812 -3.912 1 96.12 468 LYS A O 1
ATOM 3785 N N . TYR A 1 469 ? 7.949 35.031 -4.566 1 98.06 469 TYR A N 1
ATOM 3786 C CA . TYR A 1 469 ? 9.055 34.156 -4.23 1 98.06 469 TYR A CA 1
ATOM 3787 C C . TYR A 1 469 ? 10.039 34.062 -5.391 1 98.06 469 TYR A C 1
ATOM 3789 O O . TYR A 1 469 ? 9.641 34.125 -6.559 1 98.06 469 TYR A O 1
ATOM 3797 N N . LYS A 1 470 ? 11.281 33.844 -5.078 1 98.44 470 LYS A N 1
ATOM 3798 C CA . LYS A 1 470 ? 12.328 33.625 -6.066 1 98.44 470 LYS A CA 1
ATOM 3799 C C . LYS A 1 470 ? 12.586 32.156 -6.293 1 98.44 470 LYS A C 1
ATOM 3801 O O . LYS A 1 470 ? 12.969 31.734 -7.387 1 98.44 470 LYS A O 1
ATOM 3806 N N . VAL A 1 471 ? 12.398 31.344 -5.254 1 98.75 471 VAL A N 1
ATOM 3807 C CA . VAL A 1 471 ? 12.641 29.906 -5.328 1 98.75 471 VAL A CA 1
ATOM 3808 C C . VAL A 1 471 ? 11.43 29.156 -4.785 1 98.75 471 VAL A C 1
ATOM 3810 O O . VAL A 1 471 ? 10.93 29.469 -3.699 1 98.75 471 VAL A O 1
ATOM 3813 N N . LEU A 1 472 ? 10.93 28.25 -5.535 1 98.81 472 LEU A N 1
ATOM 3814 C CA . LEU A 1 472 ? 9.914 27.297 -5.094 1 98.81 472 LEU A CA 1
ATOM 3815 C C . LEU A 1 472 ? 10.445 25.875 -5.125 1 98.81 472 LEU A C 1
ATOM 3817 O O . LEU A 1 472 ? 10.93 25.406 -6.164 1 98.81 472 LEU A O 1
ATOM 3821 N N . ILE A 1 473 ? 10.445 25.219 -3.994 1 98.62 473 ILE A N 1
ATOM 3822 C CA . ILE A 1 473 ? 10.836 23.812 -3.898 1 98.62 473 ILE A CA 1
ATOM 3823 C C . ILE A 1 473 ? 9.586 22.938 -3.756 1 98.62 473 ILE A C 1
ATOM 3825 O O . ILE A 1 473 ? 8.727 23.203 -2.914 1 98.62 473 ILE A O 1
ATOM 3829 N N . ALA A 1 474 ? 9.406 21.938 -4.605 1 97.94 474 ALA A N 1
ATOM 3830 C CA . ALA A 1 474 ? 8.219 21.094 -4.613 1 97.94 474 ALA A CA 1
ATOM 3831 C C . ALA A 1 474 ? 8.586 19.641 -4.32 1 97.94 474 ALA A C 1
ATOM 3833 O O . ALA A 1 474 ? 8.594 18.797 -5.227 1 97.94 474 ALA A O 1
ATOM 3834 N N . PRO A 1 475 ? 8.766 19.312 -3.053 1 95.38 475 PRO A N 1
ATOM 3835 C CA . PRO A 1 475 ? 9.164 17.953 -2.719 1 95.38 475 PRO A CA 1
ATOM 3836 C C . PRO A 1 475 ? 8.047 16.938 -2.934 1 95.38 475 PRO A C 1
ATOM 3838 O O . PRO A 1 475 ? 6.914 17.156 -2.502 1 95.38 475 PRO A O 1
ATOM 3841 N N . LEU A 1 476 ? 8.352 15.875 -3.547 1 91.75 476 LEU A N 1
ATOM 3842 C CA . LEU A 1 476 ? 7.48 14.719 -3.762 1 91.75 476 LEU A CA 1
ATOM 3843 C C . LEU A 1 476 ? 6.109 15.156 -4.262 1 91.75 476 LEU A C 1
ATOM 3845 O O . LEU A 1 476 ? 5.086 14.766 -3.699 1 91.75 476 LEU A O 1
ATOM 3849 N N . SER A 1 477 ? 6.09 16.062 -5.207 1 95.81 477 SER A N 1
ATOM 3850 C CA . SER A 1 477 ? 4.859 16.531 -5.832 1 95.81 477 SER A CA 1
ATOM 3851 C C . SER A 1 477 ? 4.438 15.609 -6.973 1 95.81 477 SER A C 1
ATOM 3853 O O . SER A 1 477 ? 4.445 16.016 -8.141 1 95.81 477 SER A O 1
ATOM 3855 N N . LEU A 1 478 ? 3.883 14.477 -6.613 1 93.25 478 LEU A N 1
ATOM 3856 C CA . LEU A 1 478 ? 3.545 13.375 -7.508 1 93.25 478 LEU A CA 1
ATOM 3857 C C . LEU A 1 478 ? 2.338 13.727 -8.375 1 93.25 478 LEU A C 1
ATOM 3859 O O . LEU A 1 478 ? 2.254 13.305 -9.531 1 93.25 478 LEU A O 1
ATOM 3863 N N . VAL A 1 479 ? 1.38 14.422 -7.773 1 94.19 479 VAL A N 1
ATOM 3864 C CA . VAL A 1 479 ? 0.119 14.727 -8.438 1 94.19 479 VAL A CA 1
ATOM 3865 C C . VAL A 1 479 ? 0.084 16.203 -8.828 1 94.19 479 VAL A C 1
ATOM 3867 O O . VAL A 1 479 ? 0.578 17.062 -8.086 1 94.19 479 VAL A O 1
ATOM 3870 N N . MET A 1 480 ? -0.449 16.453 -10 1 96.88 480 MET A N 1
ATOM 3871 C CA . MET A 1 480 ? -0.546 17.844 -10.461 1 96.88 480 MET A CA 1
ATOM 3872 C C . MET A 1 480 ? -1.902 18.109 -11.109 1 96.88 480 MET A C 1
ATOM 3874 O O . MET A 1 480 ? -2.494 17.203 -11.703 1 96.88 480 MET A O 1
ATOM 3878 N N . THR A 1 481 ? -2.438 19.234 -10.906 1 96.75 481 THR A N 1
ATOM 3879 C CA . THR A 1 481 ? -3.588 19.703 -11.672 1 96.75 481 THR A CA 1
ATOM 3880 C C . THR A 1 481 ? -3.137 20.516 -12.883 1 96.75 481 THR A C 1
ATOM 3882 O O . THR A 1 481 ? -2.018 21.031 -12.914 1 96.75 481 THR A O 1
ATOM 3885 N N . LEU A 1 482 ? -4.047 20.594 -13.883 1 96.75 482 LEU A N 1
ATOM 3886 C CA . LEU A 1 482 ? -3.744 21.438 -15.039 1 96.75 482 LEU A CA 1
ATOM 3887 C C . LEU A 1 482 ? -3.506 22.875 -14.625 1 96.75 482 LEU A C 1
ATOM 3889 O O . LEU A 1 482 ? -2.559 23.516 -15.086 1 96.75 482 LEU A O 1
ATOM 3893 N N . LYS A 1 483 ? -4.277 23.359 -13.711 1 97.88 483 LYS A N 1
ATOM 3894 C CA . LYS A 1 483 ? -4.152 24.734 -13.25 1 97.88 483 LYS A CA 1
ATOM 3895 C C . LYS A 1 483 ? -2.822 24.953 -12.539 1 97.88 483 LYS A C 1
ATOM 3897 O O . LYS A 1 483 ? -2.176 26 -12.727 1 97.88 483 LYS A O 1
ATOM 3902 N N . ALA A 1 484 ? -2.445 24.047 -11.703 1 98.25 484 ALA A N 1
ATOM 3903 C CA . ALA A 1 484 ? -1.179 24.188 -10.992 1 98.25 484 ALA A CA 1
ATOM 3904 C C . ALA A 1 484 ? 0.004 24.109 -11.953 1 98.25 484 ALA A C 1
ATOM 3906 O O . ALA A 1 484 ? 1.005 24.812 -11.773 1 98.25 484 ALA A O 1
ATOM 3907 N N . ALA A 1 485 ? -0.107 23.203 -12.938 1 98.25 485 ALA A N 1
ATOM 3908 C CA . ALA A 1 485 ? 0.94 23.125 -13.953 1 98.25 485 ALA A CA 1
ATOM 3909 C C . ALA A 1 485 ? 1.117 24.453 -14.672 1 98.25 485 ALA A C 1
ATOM 3911 O O . ALA A 1 485 ? 2.244 24.922 -14.875 1 98.25 485 ALA A O 1
ATOM 3912 N N . LEU A 1 486 ? 0.024 25.078 -15.023 1 98.19 486 LEU A N 1
ATOM 3913 C CA . LEU A 1 486 ? 0.066 26.391 -15.656 1 98.19 486 LEU A CA 1
ATOM 3914 C C . LEU A 1 486 ? 0.652 27.438 -14.719 1 98.19 486 LEU A C 1
ATOM 3916 O O . LEU A 1 486 ? 1.418 28.297 -15.141 1 98.19 486 LEU A O 1
ATOM 3920 N N . GLY A 1 487 ? 0.299 27.312 -13.445 1 98.69 487 GLY A N 1
ATOM 3921 C CA . GLY A 1 487 ? 0.862 28.219 -12.461 1 98.69 487 GLY A CA 1
ATOM 3922 C C . GLY A 1 487 ? 2.365 28.078 -12.312 1 98.69 487 GLY A C 1
ATOM 3923 O O . GLY A 1 487 ? 3.076 29.078 -12.203 1 98.69 487 GLY A O 1
ATOM 3924 N N . LEU A 1 488 ? 2.877 26.875 -12.305 1 98.75 488 LEU A N 1
ATOM 3925 C CA . LEU A 1 488 ? 4.312 26.641 -12.211 1 98.75 488 LEU A CA 1
ATOM 3926 C C . LEU A 1 488 ? 5.027 27.172 -13.453 1 98.75 488 LEU A C 1
ATOM 3928 O O . LEU A 1 488 ? 6.113 27.734 -13.352 1 98.75 488 LEU A O 1
ATOM 3932 N N . ARG A 1 489 ? 4.398 26.906 -14.633 1 98.38 489 ARG A N 1
ATOM 3933 C CA . ARG A 1 489 ? 4.941 27.438 -15.875 1 98.38 489 ARG A CA 1
ATOM 3934 C C . ARG A 1 489 ? 5.078 28.953 -15.812 1 98.38 489 ARG A C 1
ATOM 3936 O O . ARG A 1 489 ? 6.117 29.5 -16.188 1 98.38 489 ARG A O 1
ATOM 3943 N N . ASN A 1 490 ? 4.07 29.562 -15.359 1 98.56 490 ASN A N 1
ATOM 3944 C CA . ASN A 1 490 ? 4.074 31.016 -15.227 1 98.56 490 ASN A CA 1
ATOM 3945 C C . ASN A 1 490 ? 5.148 31.484 -14.242 1 98.56 490 ASN A C 1
ATOM 3947 O O . ASN A 1 490 ? 5.855 32.469 -14.508 1 98.56 490 ASN A O 1
ATOM 3951 N N . PHE A 1 491 ? 5.258 30.875 -13.172 1 98.62 491 PHE A N 1
ATOM 3952 C CA . PHE A 1 491 ? 6.23 31.219 -12.141 1 98.62 491 PHE A CA 1
ATOM 3953 C C . PHE A 1 491 ? 7.645 31.203 -12.711 1 98.62 491 PHE A C 1
ATOM 3955 O O . PHE A 1 491 ? 8.406 32.156 -12.555 1 98.62 491 PHE A O 1
ATOM 3962 N N . VAL A 1 492 ? 8.023 30.062 -13.367 1 98.75 492 VAL A N 1
ATOM 3963 C CA . VAL A 1 492 ? 9.375 29.891 -13.883 1 98.75 492 VAL A CA 1
ATOM 3964 C C . VAL A 1 492 ? 9.594 30.844 -15.062 1 98.75 492 VAL A C 1
ATOM 3966 O O . VAL A 1 492 ? 10.617 31.531 -15.133 1 98.75 492 VAL A O 1
ATOM 3969 N N . SER A 1 493 ? 8.594 30.984 -15.93 1 98.44 493 SER A N 1
ATOM 3970 C CA . SER A 1 493 ? 8.742 31.844 -17.109 1 98.44 493 SER A CA 1
ATOM 3971 C C . SER A 1 493 ? 8.977 33.281 -16.719 1 98.44 493 SER A C 1
ATOM 3973 O O . SER A 1 493 ? 9.594 34.062 -17.469 1 98.44 493 SER A O 1
ATOM 3975 N N . ASN A 1 494 ? 8.555 33.688 -15.547 1 98.5 494 ASN A N 1
ATOM 3976 C CA . ASN A 1 494 ? 8.664 35.062 -15.094 1 98.5 494 ASN A CA 1
ATOM 3977 C C . ASN A 1 494 ? 9.859 35.25 -14.156 1 98.5 494 ASN A C 1
ATOM 3979 O O . ASN A 1 494 ? 9.93 36.25 -13.43 1 98.5 494 ASN A O 1
ATOM 3983 N N . GLY A 1 495 ? 10.648 34.281 -14.133 1 98.44 495 GLY A N 1
ATOM 3984 C CA . GLY A 1 495 ? 11.922 34.531 -13.477 1 98.44 495 GLY A CA 1
ATOM 3985 C C . GLY A 1 495 ? 12.133 33.688 -12.242 1 98.44 495 GLY A C 1
ATOM 3986 O O . GLY A 1 495 ? 13.203 33.688 -11.641 1 98.44 495 GLY A O 1
ATOM 3987 N N . GLY A 1 496 ? 11.141 32.906 -11.828 1 98.62 496 GLY A N 1
ATOM 3988 C CA . GLY A 1 496 ? 11.273 32.031 -10.664 1 98.62 496 GLY A CA 1
ATOM 3989 C C . GLY A 1 496 ? 12.156 30.828 -10.906 1 98.62 496 GLY A C 1
ATOM 3990 O O . GLY A 1 496 ? 12.352 30.406 -12.047 1 98.62 496 GLY A O 1
ATOM 3991 N N . LEU A 1 497 ? 12.781 30.312 -9.867 1 98.81 497 LEU A N 1
ATOM 3992 C CA . LEU A 1 497 ? 13.516 29.047 -9.914 1 98.81 497 LEU A CA 1
ATOM 3993 C C . LEU A 1 497 ? 12.719 27.938 -9.242 1 98.81 497 LEU A C 1
ATOM 3995 O O . LEU A 1 497 ? 12.336 28.047 -8.078 1 98.81 497 LEU A O 1
ATOM 3999 N N . LEU A 1 498 ? 12.453 26.891 -9.984 1 98.88 498 LEU A N 1
ATOM 4000 C CA . LEU A 1 498 ? 11.688 25.734 -9.5 1 98.88 498 LEU A CA 1
ATOM 4001 C C . LEU A 1 498 ? 12.594 24.531 -9.273 1 98.88 498 LEU A C 1
ATOM 4003 O O . LEU A 1 498 ? 13.32 24.125 -10.188 1 98.88 498 LEU A O 1
ATOM 4007 N N . LEU A 1 499 ? 12.648 24.047 -8.047 1 98.81 499 LEU A N 1
ATOM 4008 C CA . LEU A 1 499 ? 13.336 22.797 -7.738 1 98.81 499 LEU A CA 1
ATOM 4009 C C . LEU A 1 499 ? 12.328 21.672 -7.5 1 98.81 499 LEU A C 1
ATOM 4011 O O . LEU A 1 499 ? 11.5 21.75 -6.594 1 98.81 499 LEU A O 1
ATOM 4015 N N . VAL A 1 500 ? 12.359 20.641 -8.352 1 98.38 500 VAL A N 1
ATOM 4016 C CA . VAL A 1 500 ? 11.477 19.5 -8.195 1 98.38 500 VAL A CA 1
ATOM 4017 C C . VAL A 1 500 ? 12.305 18.219 -8.086 1 98.38 500 VAL A C 1
ATOM 4019 O O . VAL A 1 500 ? 13.484 18.203 -8.445 1 98.38 500 VAL A O 1
ATOM 4022 N N . ASP A 1 501 ? 11.648 17.219 -7.449 1 96.94 501 ASP A N 1
ATOM 4023 C CA . ASP A 1 501 ? 12.398 15.977 -7.316 1 96.94 501 ASP A CA 1
ATOM 4024 C C . ASP A 1 501 ? 11.633 14.805 -7.93 1 96.94 501 ASP A C 1
ATOM 4026 O O . ASP A 1 501 ? 10.766 15.008 -8.781 1 96.94 501 ASP A O 1
ATOM 4030 N N . SER A 1 502 ? 12.016 13.602 -7.637 1 93.38 502 SER A N 1
ATOM 4031 C CA . SER A 1 502 ? 11.656 12.406 -8.391 1 93.38 502 SER A CA 1
ATOM 4032 C C . SER A 1 502 ? 10.141 12.289 -8.547 1 93.38 502 SER A C 1
ATOM 4034 O O . SER A 1 502 ? 9.391 12.656 -7.648 1 93.38 502 SER A O 1
ATOM 4036 N N . ARG A 1 503 ? 9.688 11.766 -9.719 1 93.88 503 ARG A N 1
ATOM 4037 C CA . ARG A 1 503 ? 8.305 11.43 -10.055 1 93.88 503 ARG A CA 1
ATOM 4038 C C . ARG A 1 503 ? 7.422 12.672 -10.055 1 93.88 503 ARG A C 1
ATOM 4040 O O . ARG A 1 503 ? 6.234 12.594 -9.727 1 93.88 503 ARG A O 1
ATOM 4047 N N . PHE A 1 504 ? 8.047 13.859 -10.414 1 96.69 504 PHE A N 1
ATOM 4048 C CA . PHE A 1 504 ? 7.359 15.148 -10.453 1 96.69 504 PHE A CA 1
ATOM 4049 C C . PHE A 1 504 ? 6.215 15.117 -11.461 1 96.69 504 PHE A C 1
ATOM 4051 O O . PHE A 1 504 ? 6.43 14.844 -12.641 1 96.69 504 PHE A O 1
ATOM 4058 N N . ALA A 1 505 ? 4.93 15.352 -10.945 1 97.25 505 ALA A N 1
ATOM 4059 C CA . ALA A 1 505 ? 3.725 15.406 -11.766 1 97.25 505 ALA A CA 1
ATOM 4060 C C . ALA A 1 505 ? 3.531 14.109 -12.539 1 97.25 505 ALA A C 1
ATOM 4062 O O . ALA A 1 505 ? 3.234 14.133 -13.742 1 97.25 505 ALA A O 1
ATOM 4063 N N . ALA A 1 506 ? 3.709 13.023 -11.898 1 94.31 506 ALA A N 1
ATOM 4064 C CA . ALA A 1 506 ? 3.596 11.703 -12.516 1 94.31 506 ALA A CA 1
ATOM 4065 C C . ALA A 1 506 ? 2.135 11.312 -12.711 1 94.31 506 ALA A C 1
ATOM 4067 O O . ALA A 1 506 ? 1.812 10.523 -13.609 1 94.31 506 ALA A O 1
ATOM 4068 N N . ILE A 1 507 ? 1.276 11.836 -11.883 1 92.94 507 ILE A N 1
ATOM 4069 C CA . ILE A 1 507 ? -0.137 11.477 -11.891 1 92.94 507 ILE A CA 1
ATOM 4070 C C . ILE A 1 507 ? -0.99 12.734 -12.031 1 92.94 507 ILE A C 1
ATOM 4072 O O . ILE A 1 507 ? -0.709 13.758 -11.398 1 92.94 507 ILE A O 1
ATOM 4076 N N . ARG A 1 508 ? -2.029 12.656 -12.805 1 92.56 508 ARG A N 1
ATOM 4077 C CA . ARG A 1 508 ? -3.006 13.734 -12.898 1 92.56 508 ARG A CA 1
ATOM 4078 C C . ARG A 1 508 ? -3.934 13.742 -11.688 1 92.56 508 ARG A C 1
ATOM 4080 O O . ARG A 1 508 ? -4.125 12.711 -11.047 1 92.56 508 ARG A O 1
ATOM 4087 N N . SER A 1 509 ? -4.52 14.852 -11.453 1 89.75 509 SER A N 1
ATOM 4088 C CA . SER A 1 509 ? -5.379 14.992 -10.281 1 89.75 509 SER A CA 1
ATOM 4089 C C . SER A 1 509 ? -6.625 14.125 -10.406 1 89.75 509 SER A C 1
ATOM 4091 O O . SER A 1 509 ? -7.332 13.898 -9.422 1 89.75 509 SER A O 1
ATOM 4093 N N . ASP A 1 510 ? -6.918 13.602 -11.562 1 87.44 510 ASP A N 1
ATOM 4094 C CA . ASP A 1 510 ? -8.055 12.703 -11.734 1 87.44 510 ASP A CA 1
ATOM 4095 C C . ASP A 1 510 ? -7.629 11.242 -11.594 1 87.44 510 ASP A C 1
ATOM 4097 O O . ASP A 1 510 ? -8.445 10.336 -11.766 1 87.44 510 ASP A O 1
ATOM 4101 N N . GLY A 1 511 ? -6.41 10.992 -11.352 1 86.44 511 GLY A N 1
ATOM 4102 C CA . GLY A 1 511 ? -5.93 9.648 -11.055 1 86.44 511 GLY A CA 1
ATOM 4103 C C . GLY A 1 511 ? -5.281 8.969 -12.25 1 86.44 511 GLY A C 1
ATOM 4104 O O . GLY A 1 511 ? -4.676 7.906 -12.109 1 86.44 511 GLY A O 1
ATOM 4105 N N . TYR A 1 512 ? -5.301 9.562 -13.469 1 89 512 TYR A N 1
ATOM 4106 C CA . TYR A 1 512 ? -4.727 8.984 -14.68 1 89 512 TYR A CA 1
ATOM 4107 C C . TYR A 1 512 ? -3.258 9.375 -14.82 1 89 512 TYR A C 1
ATOM 4109 O O . TYR A 1 512 ? -2.828 10.406 -14.305 1 89 512 TYR A O 1
ATOM 4117 N N . ILE A 1 513 ? -2.531 8.562 -15.492 1 88.94 513 ILE A N 1
ATOM 4118 C CA . ILE A 1 513 ? -1.218 8.984 -15.961 1 88.94 513 ILE A CA 1
ATOM 4119 C C . ILE A 1 513 ? -1.358 9.695 -17.312 1 88.94 513 ILE A C 1
ATOM 4121 O O . ILE A 1 513 ? -2.361 9.523 -18 1 88.94 513 ILE A O 1
ATOM 4125 N N . ASP A 1 514 ? -0.419 10.539 -17.594 1 89.38 514 ASP A N 1
ATOM 4126 C CA . ASP A 1 514 ? -0.389 11.234 -18.875 1 89.38 514 ASP A CA 1
ATOM 4127 C C . ASP A 1 514 ? 0.509 10.516 -19.875 1 89.38 514 ASP A C 1
ATOM 4129 O O . ASP A 1 514 ? 1.053 9.453 -19.578 1 89.38 514 ASP A O 1
ATOM 4133 N N . SER A 1 515 ? 0.519 10.992 -21.141 1 86.31 515 SER A N 1
ATOM 4134 C CA . SER A 1 515 ? 1.354 10.438 -22.203 1 86.31 515 SER A CA 1
ATOM 4135 C C . SER A 1 515 ? 2.832 10.523 -21.828 1 86.31 515 SER A C 1
ATOM 4137 O O . SER A 1 515 ? 3.656 9.797 -22.406 1 86.31 515 SER A O 1
ATOM 4139 N N . GLY A 1 516 ? 3.08 11.344 -20.906 1 88.25 516 GLY A N 1
ATOM 4140 C CA . GLY A 1 516 ? 4.441 11.492 -20.422 1 88.25 516 GLY A CA 1
ATOM 4141 C C . GLY A 1 516 ? 4.516 12.039 -19 1 88.25 516 GLY A C 1
ATOM 4142 O O . GLY A 1 516 ? 3.535 12.594 -18.5 1 88.25 516 GLY A O 1
ATOM 4143 N N . THR A 1 517 ? 5.691 11.766 -18.375 1 91.81 517 THR A N 1
ATOM 4144 C CA . THR A 1 517 ? 5.996 12.32 -17.062 1 91.81 517 THR A CA 1
ATOM 4145 C C . THR A 1 517 ? 7.148 13.312 -17.156 1 91.81 517 THR A C 1
ATOM 4147 O O . THR A 1 517 ? 8.227 12.977 -17.641 1 91.81 517 THR A O 1
ATOM 4150 N N . PRO A 1 518 ? 6.918 14.602 -16.641 1 96 518 PRO A N 1
ATOM 4151 C CA . PRO A 1 518 ? 5.75 15.117 -15.922 1 96 518 PRO A CA 1
ATOM 4152 C C . PRO A 1 518 ? 4.562 15.391 -16.844 1 96 518 PRO A C 1
ATOM 4154 O O . PRO A 1 518 ? 4.734 15.516 -18.062 1 96 518 PRO A O 1
ATOM 4157 N N . ALA A 1 519 ? 3.408 15.492 -16.219 1 94.81 519 ALA A N 1
ATOM 4158 C CA . ALA A 1 519 ? 2.148 15.719 -16.922 1 94.81 519 ALA A CA 1
ATOM 4159 C C . ALA A 1 519 ? 1.988 17.188 -17.297 1 94.81 519 ALA A C 1
ATOM 4161 O O . ALA A 1 519 ? 2.768 18.047 -16.859 1 94.81 519 ALA A O 1
ATOM 4162 N N . TYR A 1 520 ? 1.009 17.469 -18.219 1 95.06 520 TYR A N 1
ATOM 4163 C CA . TYR A 1 520 ? 0.465 18.781 -18.531 1 95.06 520 TYR A CA 1
ATOM 4164 C C . TYR A 1 520 ? 1.542 19.703 -19.109 1 95.06 520 TYR A C 1
ATOM 4166 O O . TYR A 1 520 ? 1.579 20.891 -18.812 1 95.06 520 TYR A O 1
ATOM 4174 N N . GLY A 1 521 ? 2.467 19.141 -19.844 1 93 521 GLY A N 1
ATOM 4175 C CA . GLY A 1 521 ? 3.436 19.938 -20.562 1 93 521 GLY A CA 1
ATOM 4176 C C . GLY A 1 521 ? 4.57 20.438 -19.688 1 93 521 GLY A C 1
ATOM 4177 O O . GLY A 1 521 ? 5.43 21.203 -20.156 1 93 521 GLY A O 1
ATOM 4178 N N . LEU A 1 522 ? 4.664 20.016 -18.438 1 97.5 522 LEU A N 1
ATOM 4179 C CA . LEU A 1 522 ? 5.707 20.469 -17.531 1 97.5 522 LEU A CA 1
ATOM 4180 C C . LEU A 1 522 ? 7.07 19.938 -17.953 1 97.5 522 LEU A C 1
ATOM 4182 O O . LEU A 1 522 ? 8.102 20.375 -17.438 1 97.5 522 LEU A O 1
ATOM 4186 N N . SER A 1 523 ? 7.059 19.031 -18.953 1 96.31 523 SER A N 1
ATOM 4187 C CA . SER A 1 523 ? 8.312 18.547 -19.516 1 96.31 523 SER A CA 1
ATOM 4188 C C . SER A 1 523 ? 9.109 19.672 -20.172 1 96.31 523 SER A C 1
ATOM 4190 O O . SER A 1 523 ? 10.336 19.656 -20.172 1 96.31 523 SER A O 1
ATOM 4192 N N . GLU A 1 524 ? 8.414 20.688 -20.672 1 96.81 524 GLU A N 1
ATOM 4193 C CA . GLU A 1 524 ? 9.094 21.844 -21.25 1 96.81 524 GLU A CA 1
ATOM 4194 C C . GLU A 1 524 ? 9.781 22.672 -20.172 1 96.81 524 GLU A C 1
ATOM 4196 O O . GLU A 1 524 ? 10.852 23.234 -20.406 1 96.81 524 GLU A O 1
ATOM 4201 N N . VAL A 1 525 ? 9.164 22.703 -19.031 1 98.06 525 VAL A N 1
ATOM 4202 C CA . VAL A 1 525 ? 9.68 23.516 -17.938 1 98.06 525 VAL A CA 1
ATOM 4203 C C . VAL A 1 525 ? 10.945 22.875 -17.375 1 98.06 525 VAL A C 1
ATOM 4205 O O . VAL A 1 525 ? 11.961 23.547 -17.188 1 98.06 525 VAL A O 1
ATOM 4208 N N . ILE A 1 526 ? 10.922 21.547 -17.188 1 97.38 526 ILE A N 1
ATOM 4209 C CA . ILE A 1 526 ? 12.07 20.906 -16.562 1 97.38 526 ILE A CA 1
ATOM 4210 C C . ILE A 1 526 ? 13.07 20.469 -17.641 1 97.38 526 ILE A C 1
ATOM 4212 O O . ILE A 1 526 ? 14.18 20.047 -17.328 1 97.38 526 ILE A O 1
ATOM 4216 N N . GLY A 1 527 ? 12.656 20.5 -18.938 1 96.75 527 GLY A N 1
ATOM 4217 C CA . GLY A 1 527 ? 13.555 20.234 -20.047 1 96.75 527 GLY A CA 1
ATOM 4218 C C . GLY A 1 527 ? 13.648 18.766 -20.391 1 96.75 527 GLY A C 1
ATOM 4219 O O . GLY A 1 527 ? 14.688 18.297 -20.875 1 96.75 527 GLY A O 1
ATOM 4220 N N . GLY A 1 528 ? 12.57 18 -20.078 1 95.38 528 GLY A N 1
ATOM 4221 C CA . GLY A 1 528 ? 12.648 16.594 -20.422 1 95.38 528 GLY A CA 1
ATOM 4222 C C . GLY A 1 528 ? 11.484 15.773 -19.875 1 95.38 528 GLY A C 1
ATOM 4223 O O . GLY A 1 528 ? 10.641 16.297 -19.156 1 95.38 528 GLY A O 1
ATOM 4224 N N . TYR A 1 529 ? 11.492 14.477 -20.297 1 94.5 529 TYR A N 1
ATOM 4225 C CA . TYR A 1 529 ? 10.531 13.477 -19.828 1 94.5 529 TYR A CA 1
ATOM 4226 C C . TYR A 1 529 ? 11.242 12.344 -19.094 1 94.5 529 TYR A C 1
ATOM 4228 O O . TYR A 1 529 ? 12.352 11.961 -19.453 1 94.5 529 TYR A O 1
ATOM 4236 N N . GLU A 1 530 ? 10.523 11.852 -18.062 1 93.44 530 GLU A N 1
ATOM 4237 C CA . GLU A 1 530 ? 11.047 10.68 -17.375 1 93.44 530 GLU A CA 1
ATOM 4238 C C . GLU A 1 530 ? 11.172 9.492 -18.312 1 93.44 530 GLU A C 1
ATOM 4240 O O . GLU A 1 530 ? 10.211 9.125 -19 1 93.44 530 GLU A O 1
ATOM 4245 N N . ASP A 1 531 ? 12.352 8.961 -18.406 1 92.31 531 ASP A N 1
ATOM 4246 C CA . ASP A 1 531 ? 12.625 7.805 -19.25 1 92.31 531 ASP A CA 1
ATOM 4247 C C . ASP A 1 531 ? 12.5 6.508 -18.453 1 92.31 531 ASP A C 1
ATOM 4249 O O . ASP A 1 531 ? 12.227 5.449 -19.031 1 92.31 531 ASP A O 1
ATOM 4253 N N . GLY A 1 532 ? 12.82 6.633 -17.219 1 92.12 532 GLY A N 1
ATOM 4254 C CA . GLY A 1 532 ? 12.734 5.488 -16.328 1 92.12 532 GLY A CA 1
ATOM 4255 C C . GLY A 1 532 ? 12.859 5.863 -14.859 1 92.12 532 GLY A C 1
ATOM 4256 O O . GLY A 1 532 ? 13.25 6.988 -14.531 1 92.12 532 GLY A O 1
ATOM 4257 N N . TYR A 1 533 ? 12.492 4.977 -14.008 1 93.56 533 TYR A N 1
ATOM 4258 C CA . TYR A 1 533 ? 12.578 5.164 -12.562 1 93.56 533 TYR A CA 1
ATOM 4259 C C . TYR A 1 533 ? 12.492 3.83 -11.828 1 93.56 533 TYR A C 1
ATOM 4261 O O . TYR A 1 533 ? 12.109 2.814 -12.422 1 93.56 533 TYR A O 1
ATOM 4269 N N . MET A 1 534 ? 12.852 3.746 -10.633 1 93.44 534 MET A N 1
ATOM 4270 C CA . MET A 1 534 ? 12.656 2.588 -9.766 1 93.44 534 MET A CA 1
ATOM 4271 C C . MET A 1 534 ? 12.75 2.984 -8.297 1 93.44 534 MET A C 1
ATOM 4273 O O . MET A 1 534 ? 13.336 4.016 -7.965 1 93.44 534 MET A O 1
ATOM 4277 N N . SER A 1 535 ? 12.125 2.234 -7.453 1 91.81 535 SER A N 1
ATOM 4278 C CA . SER A 1 535 ? 12.242 2.416 -6.012 1 91.81 535 SER A CA 1
ATOM 4279 C C . SER A 1 535 ? 13.594 1.918 -5.508 1 91.81 535 SER A C 1
ATOM 4281 O O . SER A 1 535 ? 14.086 0.881 -5.957 1 91.81 535 SER A O 1
ATOM 4283 N N . VAL A 1 536 ? 14.141 2.68 -4.645 1 91.81 536 VAL A N 1
ATOM 4284 C CA . VAL A 1 536 ? 15.422 2.318 -4.051 1 91.81 536 VAL A CA 1
ATOM 4285 C C . VAL A 1 536 ? 15.469 2.768 -2.594 1 91.81 536 VAL A C 1
ATOM 4287 O O . VAL A 1 536 ? 14.805 3.738 -2.217 1 91.81 536 VAL A O 1
ATOM 4290 N N . ASP A 1 537 ? 16.25 2.035 -1.768 1 89.56 537 ASP A N 1
ATOM 4291 C CA . ASP A 1 537 ? 16.516 2.525 -0.416 1 89.56 537 ASP A CA 1
ATOM 4292 C C . ASP A 1 537 ? 17.547 3.643 -0.425 1 89.56 537 ASP A C 1
ATOM 4294 O O . ASP A 1 537 ? 17.375 4.668 0.234 1 89.56 537 ASP A O 1
ATOM 4298 N N . LYS A 1 538 ? 18.672 3.436 -1.152 1 94.56 538 LYS A N 1
ATOM 4299 C CA . LYS A 1 538 ? 19.797 4.367 -1.263 1 94.56 538 LYS A CA 1
ATOM 4300 C C . LYS A 1 538 ? 20.422 4.324 -2.658 1 94.56 538 LYS A C 1
ATOM 4302 O O . LYS A 1 538 ? 20.516 3.254 -3.262 1 94.56 538 LYS A O 1
ATOM 4307 N N . VAL A 1 539 ? 20.75 5.48 -3.227 1 96.19 539 VAL A N 1
ATOM 4308 C CA . VAL A 1 539 ? 21.359 5.551 -4.551 1 96.19 539 VAL A CA 1
ATOM 4309 C C . VAL A 1 539 ? 22.344 6.715 -4.605 1 96.19 539 VAL A C 1
ATOM 4311 O O . VAL A 1 539 ? 22.125 7.75 -3.967 1 96.19 539 VAL A O 1
ATOM 4314 N N . ASN A 1 540 ? 23.391 6.562 -5.344 1 97.44 540 ASN A N 1
ATOM 4315 C CA . ASN A 1 540 ? 24.344 7.645 -5.566 1 97.44 540 ASN A CA 1
ATOM 4316 C C . ASN A 1 540 ? 24.094 8.344 -6.902 1 97.44 540 ASN A C 1
ATOM 4318 O O . ASN A 1 540 ? 23.953 7.688 -7.934 1 97.44 540 ASN A O 1
ATOM 4322 N N . LEU A 1 541 ? 23.922 9.609 -6.887 1 97.88 541 LEU A N 1
ATOM 4323 C CA . LEU A 1 541 ? 23.953 10.453 -8.078 1 97.88 541 LEU A CA 1
ATOM 4324 C C . LEU A 1 541 ? 25.281 11.195 -8.18 1 97.88 541 LEU A C 1
ATOM 4326 O O . LEU A 1 541 ? 25.641 11.961 -7.281 1 97.88 541 LEU A O 1
ATOM 4330 N N . ARG A 1 542 ? 25.969 11 -9.242 1 98.06 542 ARG A N 1
ATOM 4331 C CA . ARG A 1 542 ? 27.281 11.609 -9.453 1 98.06 542 ARG A CA 1
ATOM 4332 C C . ARG A 1 542 ? 27.156 12.891 -10.273 1 98.06 542 ARG A C 1
ATOM 4334 O O . ARG A 1 542 ? 26.578 12.891 -11.359 1 98.06 542 ARG A O 1
ATOM 4341 N N . ILE A 1 543 ? 27.766 13.953 -9.727 1 98.12 543 ILE A N 1
ATOM 4342 C CA . ILE A 1 543 ? 27.75 15.242 -10.414 1 98.12 543 ILE A CA 1
ATOM 4343 C C . ILE A 1 543 ? 28.703 15.203 -11.602 1 98.12 543 ILE A C 1
ATOM 4345 O O . ILE A 1 543 ? 29.844 14.727 -11.477 1 98.12 543 ILE A O 1
ATOM 4349 N N . THR A 1 544 ? 28.234 15.68 -12.719 1 98.06 544 THR A N 1
ATOM 4350 C CA . THR A 1 544 ? 29 15.555 -13.953 1 98.06 544 THR A CA 1
ATOM 4351 C C . THR A 1 544 ? 29.344 16.922 -14.516 1 98.06 544 THR A C 1
ATOM 4353 O O . THR A 1 544 ? 29.953 17.031 -15.586 1 98.06 544 THR A O 1
ATOM 4356 N N . SER A 1 545 ? 28.891 18.031 -13.898 1 96.88 545 SER A N 1
ATOM 4357 C CA . SER A 1 545 ? 29.156 19.375 -14.375 1 96.88 545 SER A CA 1
ATOM 4358 C C . SER A 1 545 ? 29.328 20.344 -13.211 1 96.88 545 SER A C 1
ATOM 4360 O O . SER A 1 545 ? 29.156 19.969 -12.047 1 96.88 545 SER A O 1
ATOM 4362 N N . ASN A 1 546 ? 29.688 21.562 -13.523 1 96.94 546 ASN A N 1
ATOM 4363 C CA . ASN A 1 546 ? 29.859 22.609 -12.516 1 96.94 546 ASN A CA 1
ATOM 4364 C C . ASN A 1 546 ? 28.797 23.703 -12.648 1 96.94 546 ASN A C 1
ATOM 4366 O O . ASN A 1 546 ? 29.078 24.875 -12.414 1 96.94 546 ASN A O 1
ATOM 4370 N N . LEU A 1 547 ? 27.625 23.266 -13.07 1 96.88 547 LEU A N 1
ATOM 4371 C CA . LEU A 1 547 ? 26.578 24.219 -13.406 1 96.88 547 LEU A CA 1
ATOM 4372 C C . LEU A 1 547 ? 25.922 24.766 -12.148 1 96.88 547 LEU A C 1
ATOM 4374 O O . LEU A 1 547 ? 25.297 25.844 -12.18 1 96.88 547 LEU A O 1
ATOM 4378 N N . ILE A 1 548 ? 25.969 24.062 -11.047 1 97.38 548 ILE A N 1
ATOM 4379 C CA . ILE A 1 548 ? 25.438 24.5 -9.766 1 97.38 548 ILE A CA 1
ATOM 4380 C C . ILE A 1 548 ? 26.578 24.906 -8.844 1 97.38 548 ILE A C 1
ATOM 4382 O O . ILE A 1 548 ? 27.438 24.094 -8.5 1 97.38 548 ILE A O 1
ATOM 4386 N N . PRO A 1 549 ? 26.562 26.156 -8.477 1 97.38 549 PRO A N 1
ATOM 4387 C CA . PRO A 1 549 ? 27.641 26.625 -7.605 1 97.38 549 PRO A CA 1
ATOM 4388 C C . PRO A 1 549 ? 27.797 25.766 -6.355 1 97.38 549 PRO A C 1
ATOM 4390 O O . PRO A 1 549 ? 26.797 25.359 -5.75 1 97.38 549 PRO A O 1
ATOM 4393 N N . GLY A 1 550 ? 29.047 25.453 -6.059 1 95.44 550 GLY A N 1
ATOM 4394 C CA . GLY A 1 550 ? 29.328 24.688 -4.859 1 95.44 550 GLY A CA 1
ATOM 4395 C C . GLY A 1 550 ? 29.438 23.188 -5.125 1 95.44 550 GLY A C 1
ATOM 4396 O O . GLY A 1 550 ? 29.969 22.438 -4.301 1 95.44 550 GLY A O 1
ATOM 4397 N N . LEU A 1 551 ? 28.891 22.781 -6.266 1 96.75 551 LEU A N 1
ATOM 4398 C CA . LEU A 1 551 ? 29 21.391 -6.672 1 96.75 551 LEU A CA 1
ATOM 4399 C C . LEU A 1 551 ? 30.047 21.234 -7.781 1 96.75 551 LEU A C 1
ATOM 4401 O O . LEU A 1 551 ? 30.078 22.031 -8.719 1 96.75 551 LEU A O 1
ATOM 4405 N N . LYS A 1 552 ? 30.922 20.203 -7.59 1 96.94 552 LYS A N 1
ATOM 4406 C CA . LYS A 1 552 ? 31.953 19.906 -8.578 1 96.94 552 LYS A CA 1
ATOM 4407 C C . LYS A 1 552 ? 31.766 18.516 -9.172 1 96.94 552 LYS A C 1
ATOM 4409 O O . LYS A 1 552 ? 31.188 17.625 -8.531 1 96.94 552 LYS A O 1
ATOM 4414 N N . THR A 1 553 ? 32.344 18.484 -10.383 1 97.31 553 THR A N 1
ATOM 4415 C CA . THR A 1 553 ? 32.312 17.172 -11.016 1 97.31 553 THR A CA 1
ATOM 4416 C C . THR A 1 553 ? 32.938 16.109 -10.094 1 97.31 553 THR A C 1
ATOM 4418 O O . THR A 1 553 ? 34 16.312 -9.523 1 97.31 553 THR A O 1
ATOM 4421 N N . GLY A 1 554 ? 32.219 15.031 -9.93 1 96.38 554 GLY A N 1
ATOM 4422 C CA . GLY A 1 554 ? 32.688 13.961 -9.07 1 96.38 554 GLY A CA 1
ATOM 4423 C C . GLY A 1 554 ? 32 13.93 -7.719 1 96.38 554 GLY A C 1
ATOM 4424 O O . GLY A 1 554 ? 32.031 12.906 -7.031 1 96.38 554 GLY A O 1
ATOM 4425 N N . ASP A 1 555 ? 31.406 15.062 -7.285 1 97.19 555 ASP A N 1
ATOM 4426 C CA . ASP A 1 555 ? 30.641 15.07 -6.043 1 97.19 555 ASP A CA 1
ATOM 4427 C C . ASP A 1 555 ? 29.484 14.078 -6.102 1 97.19 555 ASP A C 1
ATOM 4429 O O . ASP A 1 555 ? 29.062 13.672 -7.184 1 97.19 555 ASP A O 1
ATOM 4433 N N . LEU A 1 556 ? 29.078 13.617 -4.938 1 96.81 556 LEU A N 1
ATOM 4434 C CA . LEU A 1 556 ? 27.969 12.664 -4.859 1 96.81 556 LEU A CA 1
ATOM 4435 C C . LEU A 1 556 ? 26.781 13.273 -4.121 1 96.81 556 LEU A C 1
ATOM 4437 O O . LEU A 1 556 ? 26.969 13.977 -3.123 1 96.81 556 LEU A O 1
ATOM 4441 N N . ILE A 1 557 ? 25.656 13.133 -4.652 1 97.5 557 ILE A N 1
ATOM 4442 C CA . ILE A 1 557 ? 24.391 13.32 -3.949 1 97.5 557 ILE A CA 1
ATOM 4443 C C . ILE A 1 557 ? 23.766 11.961 -3.641 1 97.5 557 ILE A C 1
ATOM 4445 O O . ILE A 1 557 ? 23.547 11.156 -4.547 1 97.5 557 ILE A O 1
ATOM 4449 N N . ILE A 1 558 ? 23.516 11.703 -2.391 1 97.56 558 ILE A N 1
ATOM 4450 C CA . ILE A 1 558 ? 22.875 10.453 -1.995 1 97.56 558 ILE A CA 1
ATOM 4451 C C . ILE A 1 558 ? 21.359 10.578 -2.137 1 97.56 558 ILE A C 1
ATOM 4453 O O . ILE A 1 558 ? 20.766 11.547 -1.653 1 97.56 558 ILE A O 1
ATOM 4457 N N . GLY A 1 559 ? 20.797 9.641 -2.885 1 95.62 559 GLY A N 1
ATOM 4458 C CA . GLY A 1 559 ? 19.359 9.633 -3.096 1 95.62 559 GLY A CA 1
ATOM 4459 C C . GLY A 1 559 ? 18.641 8.578 -2.285 1 95.62 559 GLY A C 1
ATOM 4460 O O . GLY A 1 559 ? 19.266 7.664 -1.744 1 95.62 559 GLY A O 1
ATOM 4461 N N . SER A 1 560 ? 17.297 8.766 -2.121 1 93.5 560 SER A N 1
ATOM 4462 C CA . SER A 1 560 ? 16.438 7.828 -1.406 1 93.5 560 SER A CA 1
ATOM 4463 C C . SER A 1 560 ? 15.062 7.727 -2.066 1 93.5 560 SER A C 1
ATOM 4465 O O . SER A 1 560 ? 14.703 8.562 -2.895 1 93.5 560 SER A O 1
ATOM 4467 N N . ASN A 1 561 ? 14.312 6.633 -1.766 1 90.81 561 ASN A N 1
ATOM 4468 C CA . ASN A 1 561 ? 12.93 6.391 -2.148 1 90.81 561 ASN A CA 1
ATOM 4469 C C . ASN A 1 561 ? 12.812 6.031 -3.627 1 90.81 561 ASN A C 1
ATOM 4471 O O . ASN A 1 561 ? 12.203 5.016 -3.977 1 90.81 561 ASN A O 1
ATOM 4475 N N . TYR A 1 562 ? 13.344 6.938 -4.551 1 92.88 562 TYR A N 1
ATOM 4476 C CA . TYR A 1 562 ? 13.328 6.691 -5.988 1 92.88 562 TYR A CA 1
ATOM 4477 C C . TYR A 1 562 ? 14.648 7.109 -6.625 1 92.88 562 TYR A C 1
ATOM 4479 O O . TYR A 1 562 ? 15.359 7.961 -6.09 1 92.88 562 TYR A O 1
ATOM 4487 N N . VAL A 1 563 ? 14.914 6.508 -7.68 1 96.19 563 VAL A N 1
ATOM 4488 C CA . VAL A 1 563 ? 15.844 7.062 -8.656 1 96.19 563 VAL A CA 1
ATOM 4489 C C . VAL A 1 563 ? 15.172 7.145 -10.023 1 96.19 563 VAL A C 1
ATOM 4491 O O . VAL A 1 563 ? 14.445 6.23 -10.422 1 96.19 563 VAL A O 1
ATOM 4494 N N . SER A 1 564 ? 15.266 8.266 -10.656 1 96.06 564 SER A N 1
ATOM 4495 C CA . SER A 1 564 ? 14.727 8.461 -11.992 1 96.06 564 SER A CA 1
ATOM 4496 C C . SER A 1 564 ? 15.727 9.172 -12.898 1 96.06 564 SER A C 1
ATOM 4498 O O . SER A 1 564 ? 16.656 9.828 -12.414 1 96.06 564 SER A O 1
ATOM 4500 N N . TRP A 1 565 ? 15.672 8.93 -14.172 1 96.69 565 TRP A N 1
ATOM 4501 C CA . TRP A 1 565 ? 16.5 9.602 -15.172 1 96.69 565 TRP A CA 1
ATOM 4502 C C . TRP A 1 565 ? 15.656 10.07 -16.359 1 96.69 565 TRP A C 1
ATOM 4504 O O . TRP A 1 565 ? 14.57 9.531 -16.609 1 96.69 565 TRP A O 1
ATOM 4514 N N . LEU A 1 566 ? 16.125 11.164 -17.031 1 96.56 566 LEU A N 1
ATOM 4515 C CA . LEU A 1 566 ? 15.305 11.867 -18.016 1 96.56 566 LEU A CA 1
ATOM 4516 C C . LEU A 1 566 ? 15.867 11.68 -19.422 1 96.56 566 LEU A C 1
ATOM 4518 O O . LEU A 1 566 ? 17.094 11.602 -19.594 1 96.56 566 LEU A O 1
ATOM 4522 N N . ASN A 1 567 ? 14.93 11.508 -20.375 1 94.62 567 ASN A N 1
ATOM 4523 C CA . ASN A 1 567 ? 15.234 11.961 -21.734 1 94.62 567 ASN A CA 1
ATOM 4524 C C . ASN A 1 567 ? 15.188 13.484 -21.828 1 94.62 567 ASN A C 1
ATOM 4526 O O . ASN A 1 567 ? 14.109 14.07 -21.859 1 94.62 567 ASN A O 1
ATOM 4530 N N . SER A 1 568 ? 16.375 14.133 -21.828 1 93.81 568 SER A N 1
ATOM 4531 C CA . SER A 1 568 ? 16.391 15.562 -21.531 1 93.81 568 SER A CA 1
ATOM 4532 C C . SER A 1 568 ? 17.125 16.328 -22.625 1 93.81 568 SER A C 1
ATOM 4534 O O . SER A 1 568 ? 18.094 15.836 -23.203 1 93.81 568 SER A O 1
ATOM 4536 N N . LYS A 1 569 ? 16.609 17.547 -22.953 1 92.69 569 LYS A N 1
ATOM 4537 C CA . LYS A 1 569 ? 17.312 18.547 -23.734 1 92.69 569 LYS A CA 1
ATOM 4538 C C . LYS A 1 569 ? 17.938 19.609 -22.844 1 92.69 569 LYS A C 1
ATOM 4540 O O . LYS A 1 569 ? 18.609 20.516 -23.344 1 92.69 569 LYS A O 1
ATOM 4545 N N . ALA A 1 570 ? 17.703 19.453 -21.547 1 93.81 570 ALA A N 1
ATOM 4546 C CA . ALA A 1 570 ? 18.25 20.391 -20.562 1 93.81 570 ALA A CA 1
ATOM 4547 C C . ALA A 1 570 ? 19.719 20.109 -20.312 1 93.81 570 ALA A C 1
ATOM 4549 O O . ALA A 1 570 ? 20.281 19.141 -20.828 1 93.81 570 ALA A O 1
ATOM 4550 N N . ASN A 1 571 ? 20.312 21.031 -19.578 1 95.12 571 ASN A N 1
ATOM 4551 C CA . ASN A 1 571 ? 21.719 20.844 -19.188 1 95.12 571 ASN A CA 1
ATOM 4552 C C . ASN A 1 571 ? 21.859 19.766 -18.109 1 95.12 571 ASN A C 1
ATOM 4554 O O . ASN A 1 571 ? 21.188 19.828 -17.078 1 95.12 571 ASN A O 1
ATOM 4558 N N . GLU A 1 572 ? 22.75 18.828 -18.406 1 95.38 572 GLU A N 1
ATOM 4559 C CA . GLU A 1 572 ? 23 17.75 -17.453 1 95.38 572 GLU A CA 1
ATOM 4560 C C . GLU A 1 572 ? 23.844 18.25 -16.281 1 95.38 572 GLU A C 1
ATOM 4562 O O . GLU A 1 572 ? 24.859 18.922 -16.453 1 95.38 572 GLU A O 1
ATOM 4567 N N . VAL A 1 573 ? 23.391 17.875 -15.125 1 97.69 573 VAL A N 1
ATOM 4568 C CA . VAL A 1 573 ? 24.109 18.219 -13.906 1 97.69 573 VAL A CA 1
ATOM 4569 C C . VAL A 1 573 ? 24.656 16.969 -13.242 1 97.69 573 VAL A C 1
ATOM 4571 O O . VAL A 1 573 ? 25.703 17 -12.578 1 97.69 573 VAL A O 1
ATOM 4574 N N . GLY A 1 574 ? 23.922 15.812 -13.391 1 97.88 574 GLY A N 1
ATOM 4575 C CA . GLY A 1 574 ? 24.375 14.578 -12.773 1 97.88 574 GLY A CA 1
ATOM 4576 C C . GLY A 1 574 ? 23.672 13.352 -13.297 1 97.88 574 GLY A C 1
ATOM 4577 O O . GLY A 1 574 ? 22.625 13.461 -13.938 1 97.88 574 GLY A O 1
ATOM 4578 N N . VAL A 1 575 ? 24.297 12.172 -13 1 97.88 575 VAL A N 1
ATOM 4579 C CA . VAL A 1 575 ? 23.75 10.883 -13.414 1 97.88 575 VAL A CA 1
ATOM 4580 C C . VAL A 1 575 ? 23.703 9.938 -12.211 1 97.88 575 VAL A C 1
ATOM 4582 O O . VAL A 1 575 ? 24.438 10.117 -11.242 1 97.88 575 VAL A O 1
ATOM 4585 N N . SER A 1 576 ? 22.781 9 -12.266 1 96.81 576 SER A N 1
ATOM 4586 C CA . SER A 1 576 ? 22.688 7.992 -11.219 1 96.81 576 SER A CA 1
ATOM 4587 C C . SER A 1 576 ? 23.547 6.781 -11.547 1 96.81 576 SER A C 1
ATOM 4589 O O . SER A 1 576 ? 23.875 6.539 -12.711 1 96.81 576 SER A O 1
ATOM 4591 N N . GLU A 1 577 ? 23.859 5.973 -10.57 1 94.5 577 GLU A N 1
ATOM 4592 C CA . GLU A 1 577 ? 24.656 4.762 -10.75 1 94.5 577 GLU A CA 1
ATOM 4593 C C . GLU A 1 577 ? 23.875 3.709 -11.539 1 94.5 577 GLU A C 1
ATOM 4595 O O . GLU A 1 577 ? 24.469 2.781 -12.102 1 94.5 577 GLU A O 1
ATOM 4600 N N . PHE A 1 578 ? 22.594 3.848 -11.602 1 90.62 578 PHE A N 1
ATOM 4601 C CA . PHE A 1 578 ? 21.781 2.854 -12.289 1 90.62 578 PHE A CA 1
ATOM 4602 C C . PHE A 1 578 ? 21.656 3.178 -13.773 1 90.62 578 PHE A C 1
ATOM 4604 O O . PHE A 1 578 ? 21.25 2.328 -14.562 1 90.62 578 PHE A O 1
ATOM 4611 N N . ASN A 1 579 ? 21.969 4.438 -14.125 1 91.31 579 ASN A N 1
ATOM 4612 C CA . ASN A 1 579 ? 21.938 4.863 -15.523 1 91.31 579 ASN A CA 1
ATOM 4613 C C . ASN A 1 579 ? 22.953 5.965 -15.797 1 91.31 579 ASN A C 1
ATOM 4615 O O . ASN A 1 579 ? 22.719 7.129 -15.469 1 91.31 579 ASN A O 1
ATOM 4619 N N . LEU A 1 580 ? 23.969 5.656 -16.547 1 88.62 580 LEU A N 1
ATOM 4620 C CA . LEU A 1 580 ? 25.062 6.594 -16.781 1 88.62 580 LEU A CA 1
ATOM 4621 C C . LEU A 1 580 ? 24.875 7.359 -18.078 1 88.62 580 LEU A C 1
ATOM 4623 O O . LEU A 1 580 ? 25.578 8.328 -18.344 1 88.62 580 LEU A O 1
ATOM 4627 N N . SER A 1 581 ? 23.875 7 -18.828 1 93.31 581 SER A N 1
ATOM 4628 C CA . SER A 1 581 ? 23.719 7.562 -20.172 1 93.31 581 SER A CA 1
ATOM 4629 C C . SER A 1 581 ? 22.688 8.695 -20.172 1 93.31 581 SER A C 1
ATOM 4631 O O . SER A 1 581 ? 22.656 9.5 -21.109 1 93.31 581 SER A O 1
ATOM 4633 N N . LYS A 1 582 ? 21.875 8.742 -19.141 1 95.88 582 LYS A N 1
ATOM 4634 C CA . LYS A 1 582 ? 20.844 9.766 -19.047 1 95.88 582 LYS A CA 1
ATOM 4635 C C . LYS A 1 582 ? 20.906 10.508 -17.719 1 95.88 582 LYS A C 1
ATOM 4637 O O . LYS A 1 582 ? 21.188 9.906 -16.688 1 95.88 582 LYS A O 1
ATOM 4642 N N . PRO A 1 583 ? 20.609 11.75 -17.781 1 97.81 583 PRO A N 1
ATOM 4643 C CA . PRO A 1 583 ? 20.797 12.547 -16.578 1 97.81 583 PRO A CA 1
ATOM 4644 C C . PRO A 1 583 ? 19.719 12.297 -15.523 1 97.81 583 PRO A C 1
ATOM 4646 O O . PRO A 1 583 ? 18.547 12.102 -15.875 1 97.81 583 PRO A O 1
ATOM 4649 N N . SER A 1 584 ? 20.109 12.32 -14.258 1 98.25 584 SER A N 1
ATOM 4650 C CA . SER A 1 584 ? 19.203 12.266 -13.117 1 98.25 584 SER A CA 1
ATOM 4651 C C . SER A 1 584 ? 19.094 13.625 -12.43 1 98.25 584 SER A C 1
ATOM 4653 O O . SER A 1 584 ? 18.25 13.82 -11.555 1 98.25 584 SER A O 1
ATOM 4655 N N . ILE A 1 585 ? 19.938 14.531 -12.734 1 98.44 585 ILE A N 1
ATOM 4656 C CA . ILE A 1 585 ? 19.875 15.922 -12.305 1 98.44 585 ILE A CA 1
ATOM 4657 C C . ILE A 1 585 ? 20.047 16.844 -13.508 1 98.44 585 ILE A C 1
ATOM 4659 O O . ILE A 1 585 ? 21 16.703 -14.273 1 98.44 585 ILE A O 1
ATOM 4663 N N . THR A 1 586 ? 19.125 17.719 -13.711 1 98.12 586 THR A N 1
ATOM 4664 C CA . THR A 1 586 ? 19.188 18.625 -14.852 1 98.12 586 THR A CA 1
ATOM 4665 C C . THR A 1 586 ? 18.844 20.047 -14.43 1 98.12 586 THR A C 1
ATOM 4667 O O . THR A 1 586 ? 18.234 20.266 -13.375 1 98.12 586 THR A O 1
ATOM 4670 N N . ILE A 1 587 ? 19.297 21.016 -15.086 1 98.56 587 ILE A N 1
ATOM 4671 C CA . ILE A 1 587 ? 18.906 22.422 -14.969 1 98.56 587 ILE A CA 1
ATOM 4672 C C . ILE A 1 587 ? 18.484 22.953 -16.328 1 98.56 587 ILE A C 1
ATOM 4674 O O . ILE A 1 587 ? 19.188 22.797 -17.328 1 98.56 587 ILE A O 1
ATOM 4678 N N . ASN A 1 588 ? 17.281 23.453 -16.406 1 98.69 588 ASN A N 1
ATOM 4679 C CA . ASN A 1 588 ? 16.703 23.938 -17.656 1 98.69 588 ASN A CA 1
ATOM 4680 C C . ASN A 1 588 ? 16.328 25.422 -17.562 1 98.69 588 ASN A C 1
ATOM 4682 O O . ASN A 1 588 ? 15.781 25.859 -16.547 1 98.69 588 ASN A O 1
ATOM 4686 N N . ASP A 1 589 ? 16.672 26.156 -18.609 1 98.25 589 ASP A N 1
ATOM 4687 C CA . ASP A 1 589 ? 16.188 27.531 -18.734 1 98.25 589 ASP A CA 1
ATOM 4688 C C . ASP A 1 589 ? 14.781 27.547 -19.359 1 98.25 589 ASP A C 1
ATOM 4690 O O . ASP A 1 589 ? 14.523 26.859 -20.344 1 98.25 589 ASP A O 1
ATOM 4694 N N . TYR A 1 590 ? 13.898 28.266 -18.797 1 98.25 590 TYR A N 1
ATOM 4695 C CA . TYR A 1 590 ? 12.539 28.422 -19.297 1 98.25 590 TYR A CA 1
ATOM 4696 C C . TYR A 1 590 ? 12.047 29.844 -19.078 1 98.25 590 TYR A C 1
ATOM 4698 O O . TYR A 1 590 ? 11.781 30.25 -17.953 1 98.25 590 TYR A O 1
ATOM 4706 N N . GLY A 1 591 ? 11.797 30.625 -20.203 1 98.25 591 GLY A N 1
ATOM 4707 C CA . GLY A 1 591 ? 11.547 32.062 -20.047 1 98.25 591 GLY A CA 1
ATOM 4708 C C . GLY A 1 591 ? 12.664 32.781 -19.328 1 98.25 591 GLY A C 1
ATOM 4709 O O . GLY A 1 591 ? 13.828 32.688 -19.719 1 98.25 591 GLY A O 1
ATOM 4710 N N . LYS A 1 592 ? 12.273 33.438 -18.281 1 98.44 592 LYS A N 1
ATOM 4711 C CA . LYS A 1 592 ? 13.25 34.219 -17.547 1 98.44 592 LYS A CA 1
ATOM 4712 C C . LYS A 1 592 ? 13.781 33.469 -16.344 1 98.44 592 LYS A C 1
ATOM 4714 O O . LYS A 1 592 ? 14.656 33.938 -15.617 1 98.44 592 LYS A O 1
ATOM 4719 N N . GLY A 1 593 ? 13.242 32.281 -16.125 1 98.5 593 GLY A N 1
ATOM 4720 C CA . GLY A 1 593 ? 13.633 31.531 -14.938 1 98.5 593 GLY A CA 1
ATOM 4721 C C . GLY A 1 593 ? 14.297 30.203 -15.25 1 98.5 593 GLY A C 1
ATOM 4722 O O . GLY A 1 593 ? 14.875 30.031 -16.328 1 98.5 593 GLY A O 1
ATOM 4723 N N . LYS A 1 594 ? 14.406 29.328 -14.203 1 98.62 594 LYS A N 1
ATOM 4724 C CA . LYS A 1 594 ? 15.07 28.031 -14.328 1 98.62 594 LYS A CA 1
ATOM 4725 C C . LYS A 1 594 ? 14.312 26.953 -13.57 1 98.62 594 LYS A C 1
ATOM 4727 O O . LYS A 1 594 ? 13.594 27.25 -12.609 1 98.62 594 LYS A O 1
ATOM 4732 N N . ALA A 1 595 ? 14.445 25.766 -14.055 1 98.75 595 ALA A N 1
ATOM 4733 C CA . ALA A 1 595 ? 13.938 24.594 -13.352 1 98.75 595 ALA A CA 1
ATOM 4734 C C . ALA A 1 595 ? 15.031 23.547 -13.164 1 98.75 595 ALA A C 1
ATOM 4736 O O . ALA A 1 595 ? 15.789 23.266 -14.102 1 98.75 595 ALA A O 1
ATOM 4737 N N . ILE A 1 596 ? 15.141 23.078 -11.969 1 98.62 596 ILE A N 1
ATOM 4738 C CA . ILE A 1 596 ? 16.094 22.031 -11.641 1 98.62 596 ILE A CA 1
ATOM 4739 C C . ILE A 1 596 ? 15.344 20.75 -11.258 1 98.62 596 ILE A C 1
ATOM 4741 O O . ILE A 1 596 ? 14.438 20.797 -10.422 1 98.62 596 ILE A O 1
ATOM 4745 N N . TYR A 1 597 ? 15.695 19.672 -11.875 1 98.38 597 TYR A N 1
ATOM 4746 C CA . TYR A 1 597 ? 15.133 18.359 -11.586 1 98.38 597 TYR A CA 1
ATOM 4747 C C . TYR A 1 597 ? 16.156 17.469 -10.914 1 98.38 597 TYR A C 1
ATOM 4749 O O . TYR A 1 597 ? 17.297 17.359 -11.375 1 98.38 597 TYR A O 1
ATOM 4757 N N . VAL A 1 598 ? 15.789 16.891 -9.828 1 98.44 598 VAL A N 1
ATOM 4758 C CA . VAL A 1 598 ? 16.625 15.898 -9.156 1 98.44 598 VAL A CA 1
ATOM 4759 C C . VAL A 1 598 ? 15.898 14.555 -9.102 1 98.44 598 VAL A C 1
ATOM 4761 O O . VAL A 1 598 ? 14.859 14.43 -8.445 1 98.44 598 VAL A O 1
ATOM 4764 N N . GLY A 1 599 ? 16.453 13.531 -9.75 1 97.62 599 GLY A N 1
ATOM 4765 C CA . GLY A 1 599 ? 15.797 12.25 -9.953 1 97.62 599 GLY A CA 1
ATOM 4766 C C . GLY A 1 599 ? 15.789 11.375 -8.719 1 97.62 599 GLY A C 1
ATOM 4767 O O . GLY A 1 599 ? 16 10.164 -8.805 1 97.62 599 GLY A O 1
ATOM 4768 N N . THR A 1 600 ? 15.711 11.969 -7.504 1 97.19 600 THR A N 1
ATOM 4769 C CA . THR A 1 600 ? 15.516 11.281 -6.227 1 97.19 600 THR A CA 1
ATOM 4770 C C . THR A 1 600 ? 14.75 12.172 -5.25 1 97.19 600 THR A C 1
ATOM 4772 O O . THR A 1 600 ? 14.453 13.328 -5.559 1 97.19 600 THR A O 1
ATOM 4775 N N . SER A 1 601 ? 14.32 11.648 -4.09 1 95.75 601 SER A N 1
ATOM 4776 C CA . SER A 1 601 ? 13.641 12.445 -3.074 1 95.75 601 SER A CA 1
ATOM 4777 C C . SER A 1 601 ? 14.641 13.125 -2.143 1 95.75 601 SER A C 1
ATOM 4779 O O . SER A 1 601 ? 15.078 12.531 -1.156 1 95.75 601 SER A O 1
ATOM 4781 N N . ILE A 1 602 ? 14.867 14.312 -2.404 1 96.12 602 ILE A N 1
ATOM 4782 C CA . ILE A 1 602 ? 15.969 15 -1.745 1 96.12 602 ILE A CA 1
ATOM 4783 C C . ILE A 1 602 ? 15.648 15.195 -0.264 1 96.12 602 ILE A C 1
ATOM 4785 O O . ILE A 1 602 ? 16.531 15.047 0.59 1 96.12 602 ILE A O 1
ATOM 4789 N N . GLY A 1 603 ? 14.383 15.516 0.065 1 96.25 603 GLY A N 1
ATOM 4790 C CA . GLY A 1 603 ? 14.016 15.664 1.465 1 96.25 603 GLY A CA 1
ATOM 4791 C C . GLY A 1 603 ? 14.156 14.375 2.258 1 96.25 603 GLY A C 1
ATOM 4792 O O . GLY A 1 603 ? 14.734 14.367 3.346 1 96.25 603 GLY A O 1
ATOM 4793 N N . LEU A 1 604 ? 13.672 13.297 1.687 1 94.44 604 LEU A N 1
ATOM 4794 C CA . LEU A 1 604 ? 13.773 11.992 2.342 1 94.44 604 LEU A CA 1
ATOM 4795 C C . LEU A 1 604 ? 15.234 11.586 2.512 1 94.44 604 LEU A C 1
ATOM 4797 O O . LEU A 1 604 ? 15.609 10.992 3.529 1 94.44 604 LEU A O 1
ATOM 4801 N N . SER A 1 605 ? 15.977 11.922 1.522 1 96.69 605 SER A N 1
ATOM 4802 C CA . SER A 1 605 ? 17.406 11.594 1.578 1 96.69 605 SER A CA 1
ATOM 4803 C C . SER A 1 605 ? 18.094 12.328 2.721 1 96.69 605 SER A C 1
ATOM 4805 O O . SER A 1 605 ? 18.891 11.742 3.451 1 96.69 605 SER A O 1
ATOM 4807 N N . TYR A 1 606 ? 17.781 13.555 2.84 1 96.88 606 TYR A N 1
ATOM 4808 C CA . TYR A 1 606 ? 18.406 14.32 3.91 1 96.88 606 TYR A CA 1
ATOM 4809 C C . TYR A 1 606 ? 18 13.789 5.277 1 96.88 606 TYR A C 1
ATOM 4811 O O . TYR A 1 606 ? 18.828 13.727 6.195 1 96.88 606 TYR A O 1
ATOM 4819 N N . GLU A 1 607 ? 16.766 13.445 5.449 1 93.69 607 GLU A N 1
ATOM 4820 C CA . GLU A 1 607 ? 16.312 12.891 6.719 1 93.69 607 GLU A CA 1
ATOM 4821 C C . GLU A 1 607 ? 17 11.562 7.023 1 93.69 607 GLU A C 1
ATOM 4823 O O . GLU A 1 607 ? 17.312 11.273 8.18 1 93.69 607 GLU A O 1
ATOM 4828 N N . ALA A 1 608 ? 17.219 10.812 6.008 1 93.75 608 ALA A N 1
ATOM 4829 C CA . ALA A 1 608 ? 17.781 9.477 6.188 1 93.75 608 ALA A CA 1
ATOM 4830 C C . ALA A 1 608 ? 19.297 9.539 6.355 1 93.75 608 ALA A C 1
ATOM 4832 O O . ALA A 1 608 ? 19.875 8.773 7.129 1 93.75 608 ALA A O 1
ATOM 4833 N N . ASN A 1 609 ? 19.953 10.516 5.617 1 94.88 609 ASN A N 1
ATOM 4834 C CA . ASN A 1 609 ? 21.406 10.445 5.508 1 94.88 609 ASN A CA 1
ATOM 4835 C C . ASN A 1 609 ? 22.078 11.688 6.082 1 94.88 609 ASN A C 1
ATOM 4837 O O . ASN A 1 609 ? 23.312 11.758 6.172 1 94.88 609 ASN A O 1
ATOM 4841 N N . GLY A 1 610 ? 21.344 12.695 6.438 1 93.75 610 GLY A N 1
ATOM 4842 C CA . GLY A 1 610 ? 21.875 13.891 7.078 1 93.75 610 GLY A CA 1
ATOM 4843 C C . GLY A 1 610 ? 22.719 14.742 6.148 1 93.75 610 GLY A C 1
ATOM 4844 O O . GLY A 1 610 ? 22.547 14.703 4.926 1 93.75 610 GLY A O 1
ATOM 4845 N N . PRO A 1 611 ? 23.594 15.523 6.738 1 92.25 611 PRO A N 1
ATOM 4846 C CA . PRO A 1 611 ? 24.422 16.453 5.957 1 92.25 611 PRO A CA 1
ATOM 4847 C C . PRO A 1 611 ? 25.328 15.75 4.961 1 92.25 611 PRO A C 1
ATOM 4849 O O . PRO A 1 611 ? 25.719 16.328 3.945 1 92.25 611 PRO A O 1
ATOM 4852 N N . GLY A 1 612 ? 25.609 14.484 5.23 1 94.44 612 GLY A N 1
ATOM 4853 C CA . GLY A 1 612 ? 26.469 13.711 4.355 1 94.44 612 GLY A CA 1
ATOM 4854 C C . GLY A 1 612 ? 25.812 13.352 3.039 1 94.44 612 GLY A C 1
ATOM 4855 O O . GLY A 1 612 ? 26.484 12.867 2.121 1 94.44 612 GLY A O 1
ATOM 4856 N N . SER A 1 613 ? 24.531 13.672 2.812 1 96.38 613 SER A N 1
ATOM 4857 C CA . SER A 1 613 ? 23.781 13.289 1.614 1 96.38 613 SER A CA 1
ATOM 4858 C C . SER A 1 613 ? 24.172 14.164 0.424 1 96.38 613 SER A C 1
ATOM 4860 O O . SER A 1 613 ? 23.875 13.82 -0.723 1 96.38 613 SER A O 1
ATOM 4862 N N . GLY A 1 614 ? 24.75 15.336 0.712 1 97.12 614 GLY A N 1
ATOM 4863 C CA . GLY A 1 614 ? 25.062 16.281 -0.348 1 97.12 614 GLY A CA 1
ATOM 4864 C C . GLY A 1 614 ? 23.906 17.188 -0.721 1 97.12 614 GLY A C 1
ATOM 4865 O O . GLY A 1 614 ? 24.062 18.109 -1.51 1 97.12 614 GLY A O 1
ATOM 4866 N N . VAL A 1 615 ? 22.734 17 -0.134 1 97.44 615 VAL A N 1
ATOM 4867 C CA . VAL A 1 615 ? 21.531 17.766 -0.454 1 97.44 615 VAL A CA 1
ATOM 4868 C C . VAL A 1 615 ? 21.703 19.219 -0.009 1 97.44 615 VAL A C 1
ATOM 4870 O O . VAL A 1 615 ? 21.25 20.141 -0.688 1 97.44 615 VAL A O 1
ATOM 4873 N N . GLY A 1 616 ? 22.359 19.422 1.156 1 96.94 616 GLY A N 1
ATOM 4874 C CA . GLY A 1 616 ? 22.625 20.781 1.624 1 96.94 616 GLY A CA 1
ATOM 4875 C C . GLY A 1 616 ? 23.406 21.609 0.625 1 96.94 616 GLY A C 1
ATOM 4876 O O . GLY A 1 616 ? 23.047 22.75 0.349 1 96.94 616 GLY A O 1
ATOM 4877 N N . LYS A 1 617 ? 24.422 21 0.052 1 96.75 617 LYS A N 1
ATOM 4878 C CA . LYS A 1 617 ? 25.25 21.672 -0.947 1 96.75 617 LYS A CA 1
ATOM 4879 C C . LYS A 1 617 ? 24.438 21.984 -2.203 1 96.75 617 LYS A C 1
ATOM 4881 O O . LYS A 1 617 ? 24.609 23.047 -2.812 1 96.75 617 LYS A O 1
ATOM 4886 N N . LEU A 1 618 ? 23.656 21.047 -2.555 1 97.75 618 LEU A N 1
ATOM 4887 C CA . LEU A 1 618 ? 22.797 21.234 -3.715 1 97.75 618 LEU A CA 1
ATOM 4888 C C . LEU A 1 618 ? 21.875 22.438 -3.52 1 97.75 618 LEU A C 1
ATOM 4890 O O . LEU A 1 618 ? 21.797 23.312 -4.387 1 97.75 618 LEU A O 1
ATOM 4894 N N . ILE A 1 619 ? 21.203 22.516 -2.41 1 97.62 619 ILE A N 1
ATOM 4895 C CA . ILE A 1 619 ? 20.234 23.578 -2.156 1 97.62 619 ILE A CA 1
ATOM 4896 C C . ILE A 1 619 ? 20.953 24.922 -2.029 1 97.62 619 ILE A C 1
ATOM 4898 O O . ILE A 1 619 ? 20.484 25.938 -2.541 1 97.62 619 ILE A O 1
ATOM 4902 N N . GLU A 1 620 ? 22.109 24.922 -1.423 1 96.75 620 GLU A N 1
ATOM 4903 C CA . GLU A 1 620 ? 22.906 26.141 -1.341 1 96.75 620 GLU A CA 1
ATOM 4904 C C . GLU A 1 620 ? 23.281 26.641 -2.73 1 96.75 620 GLU A C 1
ATOM 4906 O O . GLU A 1 620 ? 23.219 27.844 -2.992 1 96.75 620 GLU A O 1
ATOM 4911 N N . GLY A 1 621 ? 23.703 25.703 -3.553 1 97.81 621 GLY A N 1
ATOM 4912 C CA . GLY A 1 621 ? 24.016 26.062 -4.926 1 97.81 621 GLY A CA 1
ATOM 4913 C C . GLY A 1 621 ? 22.844 26.672 -5.668 1 97.81 621 GLY A C 1
ATOM 4914 O O . GLY A 1 621 ? 23 27.625 -6.418 1 97.81 621 GLY A O 1
ATOM 4915 N N . ILE A 1 622 ? 21.719 26.141 -5.422 1 97.56 622 ILE A N 1
ATOM 4916 C CA . ILE A 1 622 ? 20.5 26.578 -6.07 1 97.56 622 ILE A CA 1
ATOM 4917 C C . ILE A 1 622 ? 20.141 27.984 -5.574 1 97.56 622 ILE A C 1
ATOM 4919 O O . ILE A 1 622 ? 19.734 28.844 -6.363 1 97.56 622 ILE A O 1
ATOM 4923 N N . MET A 1 623 ? 20.266 28.25 -4.277 1 97.69 623 MET A N 1
ATOM 4924 C CA . MET A 1 623 ? 20.031 29.578 -3.725 1 97.69 623 MET A CA 1
ATOM 4925 C C . MET A 1 623 ? 20.969 30.609 -4.352 1 97.69 623 MET A C 1
ATOM 4927 O O . MET A 1 623 ? 20.562 31.734 -4.637 1 97.69 623 MET A O 1
ATOM 4931 N N . ASN A 1 624 ? 22.188 30.156 -4.625 1 97.38 624 ASN A N 1
ATOM 4932 C CA . ASN A 1 624 ? 23.156 31.047 -5.254 1 97.38 624 ASN A CA 1
ATOM 4933 C C . ASN A 1 624 ? 22.766 31.391 -6.688 1 97.38 624 ASN A C 1
ATOM 4935 O O . ASN A 1 624 ? 22.891 32.531 -7.117 1 97.38 624 ASN A O 1
ATOM 4939 N N . ILE A 1 625 ? 22.266 30.422 -7.379 1 98 625 ILE A N 1
ATOM 4940 C CA . ILE A 1 625 ? 21.797 30.672 -8.742 1 98 625 ILE A CA 1
ATOM 4941 C C . ILE A 1 625 ? 20.656 31.688 -8.719 1 98 625 ILE A C 1
ATOM 4943 O O . ILE A 1 625 ? 20.609 32.594 -9.562 1 98 625 ILE A O 1
ATOM 4947 N N . ALA A 1 626 ? 19.828 31.531 -7.762 1 97.69 626 ALA A N 1
ATOM 4948 C CA . ALA A 1 626 ? 18.656 32.406 -7.656 1 97.69 626 ALA A CA 1
ATOM 4949 C C . ALA A 1 626 ? 19.016 33.75 -7.016 1 97.69 626 ALA A C 1
ATOM 4951 O O . ALA A 1 626 ? 18.172 34.625 -6.895 1 97.69 626 ALA A O 1
ATOM 4952 N N . MET A 1 627 ? 20.203 33.875 -6.523 1 95.88 627 MET A N 1
ATOM 4953 C CA . MET A 1 627 ? 20.688 35.062 -5.855 1 95.88 627 MET A CA 1
ATOM 4954 C C . MET A 1 627 ? 19.875 35.375 -4.602 1 95.88 627 MET A C 1
ATOM 4956 O O . MET A 1 627 ? 19.469 36.5 -4.379 1 95.88 627 MET A O 1
ATOM 4960 N N . VAL A 1 628 ? 19.578 34.375 -3.934 1 96.44 628 VAL A N 1
ATOM 4961 C CA . VAL A 1 628 ? 18.859 34.469 -2.662 1 96.44 628 VAL A CA 1
ATOM 4962 C C . VAL A 1 628 ? 19.844 34.25 -1.508 1 96.44 628 VAL A C 1
ATOM 4964 O O . VAL A 1 628 ? 20.594 33.281 -1.509 1 96.44 628 VAL A O 1
ATOM 4967 N N . GLN A 1 629 ? 19.859 35.156 -0.589 1 94.94 629 GLN A N 1
ATOM 4968 C CA . GLN A 1 629 ? 20.688 35.031 0.598 1 94.94 629 GLN A CA 1
ATOM 4969 C C . GLN A 1 629 ? 19.859 35 1.869 1 94.94 629 GLN A C 1
ATOM 4971 O O . GLN A 1 629 ? 18.781 35.594 1.925 1 94.94 629 GLN A O 1
ATOM 4976 N N . PRO A 1 630 ? 20.344 34.25 2.824 1 95.75 630 PRO A N 1
ATOM 4977 C CA . PRO A 1 630 ? 19.625 34.281 4.102 1 95.75 630 PRO A CA 1
ATOM 4978 C C . PRO A 1 630 ? 19.75 35.625 4.816 1 95.75 630 PRO A C 1
ATOM 4980 O O . PRO A 1 630 ? 20.688 36.375 4.566 1 95.75 630 PRO A O 1
ATOM 4983 N N . PRO A 1 631 ? 18.844 35.906 5.664 1 95.44 631 PRO A N 1
ATOM 4984 C CA . PRO A 1 631 ? 18.875 37.188 6.379 1 95.44 631 PRO A CA 1
ATOM 4985 C C . PRO A 1 631 ? 20.031 37.281 7.367 1 95.44 631 PRO A C 1
ATOM 4987 O O . PRO A 1 631 ? 20.438 38.375 7.746 1 95.44 631 PRO A O 1
ATOM 4990 N N . VAL A 1 632 ? 20.547 36.094 7.816 1 96.12 632 VAL A N 1
ATOM 4991 C CA . VAL A 1 632 ? 21.641 36.094 8.766 1 96.12 632 VAL A CA 1
ATOM 4992 C C . VAL A 1 632 ? 22.578 34.906 8.469 1 96.12 632 VAL A C 1
ATOM 4994 O O . VAL A 1 632 ? 22.172 33.938 7.793 1 96.12 632 VAL A O 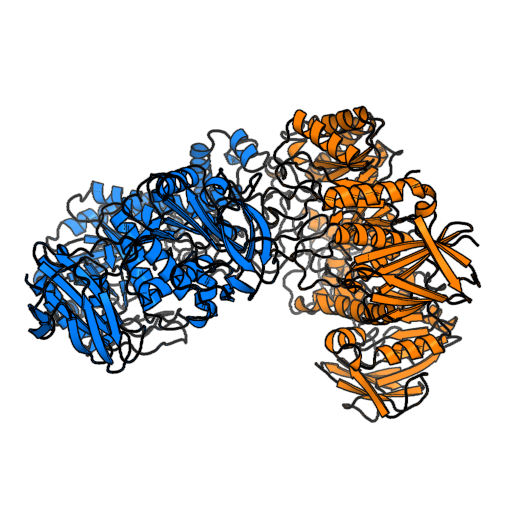1
ATOM 4997 N N . GLU A 1 633 ? 23.766 34.969 8.891 1 96.06 633 GLU A N 1
ATOM 4998 C CA . GLU A 1 633 ? 24.703 33.875 9.047 1 96.06 633 GLU A CA 1
ATOM 4999 C C . GLU A 1 633 ? 25.016 33.594 10.516 1 96.06 633 GLU A C 1
ATOM 5001 O O . GLU A 1 633 ? 25.25 34.531 11.281 1 96.06 633 GLU A O 1
ATOM 5006 N N . VAL A 1 634 ? 24.969 32.344 10.898 1 97.5 634 VAL A N 1
ATOM 5007 C CA . VAL A 1 634 ? 25.109 32 12.305 1 97.5 634 VAL A CA 1
ATOM 5008 C C . VAL A 1 634 ? 26.219 30.969 12.477 1 97.5 634 VAL A C 1
ATOM 5010 O O . VAL A 1 634 ? 26.266 29.984 11.727 1 97.5 634 VAL A O 1
ATOM 5013 N N . LYS A 1 635 ? 27.125 31.109 13.367 1 96.38 635 LYS A N 1
ATOM 5014 C CA . LYS A 1 635 ? 28.094 30.141 13.852 1 96.38 635 LYS A CA 1
ATOM 5015 C C . LYS A 1 635 ? 27.938 29.891 15.352 1 96.38 635 LYS A C 1
ATOM 5017 O O . LYS A 1 635 ? 27.688 30.828 16.109 1 96.38 635 LYS A O 1
ATOM 5022 N N . SER A 1 636 ? 27.938 28.719 15.766 1 96.38 636 SER A N 1
ATOM 5023 C CA . SER A 1 636 ? 27.797 28.375 17.172 1 96.38 636 SER A CA 1
ATOM 5024 C C . SER A 1 636 ? 28.625 27.156 17.531 1 96.38 636 SER A C 1
ATOM 5026 O O . SER A 1 636 ? 29.141 26.469 16.656 1 96.38 636 SER A O 1
ATOM 5028 N N . THR A 1 637 ? 28.703 26.844 18.812 1 94.38 637 THR A N 1
ATOM 5029 C CA . THR A 1 637 ? 29.469 25.703 19.297 1 94.38 637 THR A CA 1
ATOM 5030 C C . THR A 1 637 ? 28.781 24.391 18.906 1 94.38 637 THR A C 1
ATOM 5032 O O . THR A 1 637 ? 29.453 23.391 18.656 1 94.38 637 THR A O 1
ATOM 5035 N N . ARG A 1 638 ? 27.531 24.375 18.906 1 90 638 ARG A N 1
ATOM 5036 C CA . ARG A 1 638 ? 26.75 23.234 18.422 1 90 638 ARG A CA 1
ATOM 5037 C C . ARG A 1 638 ? 25.844 23.656 17.266 1 90 638 ARG A C 1
ATOM 5039 O O . ARG A 1 638 ? 24.719 24.094 17.484 1 90 638 ARG A O 1
ATOM 5046 N N . GLU A 1 639 ? 26.281 23.297 16.172 1 89 639 GLU A N 1
ATOM 5047 C CA . GLU A 1 639 ? 25.594 23.734 14.969 1 89 639 GLU A CA 1
ATOM 5048 C C . GLU A 1 639 ? 24.188 23.125 14.875 1 89 639 GLU A C 1
ATOM 5050 O O . GLU A 1 639 ? 23.969 22 15.328 1 89 639 GLU A O 1
ATOM 5055 N N . GLY A 1 640 ? 23.328 23.953 14.367 1 91.75 640 GLY A N 1
ATOM 5056 C CA . GLY A 1 640 ? 21.984 23.453 14.07 1 91.75 640 GLY A CA 1
ATOM 5057 C C . GLY A 1 640 ? 21.016 23.703 15.203 1 91.75 640 GLY A C 1
ATOM 5058 O O . GLY A 1 640 ? 19.812 23.438 15.055 1 91.75 640 GLY A O 1
ATOM 5059 N N . TYR A 1 641 ? 21.469 24.281 16.281 1 96.25 641 TYR A N 1
ATOM 5060 C CA . TYR A 1 641 ? 20.578 24.391 17.438 1 96.25 641 TYR A CA 1
ATOM 5061 C C . TYR A 1 641 ? 20.25 25.859 17.734 1 96.25 641 TYR A C 1
ATOM 5063 O O . TYR A 1 641 ? 19.562 26.156 18.703 1 96.25 641 TYR A O 1
ATOM 5071 N N . ILE A 1 642 ? 20.781 26.781 16.938 1 97.94 642 ILE A N 1
ATOM 5072 C CA . ILE A 1 642 ? 20.5 28.203 17.109 1 97.94 642 ILE A CA 1
ATOM 5073 C C . ILE A 1 642 ? 19.531 28.656 16.016 1 97.94 642 ILE A C 1
ATOM 5075 O O . ILE A 1 642 ? 19.797 28.453 14.82 1 97.94 642 ILE A O 1
ATOM 5079 N N . GLU A 1 643 ? 18.453 29.203 16.391 1 98.31 643 GLU A N 1
ATOM 5080 C CA . GLU A 1 643 ? 17.484 29.812 15.469 1 98.31 643 GLU A CA 1
ATOM 5081 C C . GLU A 1 643 ? 17.484 31.328 15.594 1 98.31 643 GLU A C 1
ATOM 5083 O O . GLU A 1 643 ? 17.344 31.875 16.688 1 98.31 643 GLU A O 1
ATOM 5088 N N . VAL A 1 644 ? 17.688 32 14.5 1 97.19 644 VAL A N 1
ATOM 5089 C CA . VAL A 1 644 ? 17.656 33.469 14.484 1 97.19 644 VAL A CA 1
ATOM 5090 C C . VAL A 1 644 ? 16.547 33.938 13.547 1 97.19 644 VAL A C 1
ATOM 5092 O O . VAL A 1 644 ? 16.469 33.531 12.398 1 97.19 644 VAL A O 1
ATOM 5095 N N . ARG A 1 645 ? 15.695 34.812 14.039 1 97.06 645 ARG A N 1
ATOM 5096 C CA . ARG A 1 645 ? 14.609 35.406 13.266 1 97.06 645 ARG A CA 1
ATOM 5097 C C . ARG A 1 645 ? 14.617 36.938 13.359 1 97.06 645 ARG A C 1
ATOM 5099 O O . ARG A 1 645 ? 14.898 37.5 14.43 1 97.06 645 ARG A O 1
ATOM 5106 N N . ILE A 1 646 ? 14.336 37.562 12.25 1 95.5 646 ILE A N 1
ATOM 5107 C CA . ILE A 1 646 ? 14.242 39.031 12.203 1 95.5 646 ILE A CA 1
ATOM 5108 C C . ILE A 1 646 ? 12.828 39.438 11.812 1 95.5 646 ILE A C 1
ATOM 5110 O O . ILE A 1 646 ? 12.281 38.938 10.828 1 95.5 646 ILE A O 1
ATOM 5114 N N . MET A 1 647 ? 12.242 40.312 12.602 1 95.88 647 MET A N 1
ATOM 5115 C CA . MET A 1 647 ? 10.922 40.844 12.297 1 95.88 647 MET A CA 1
ATOM 5116 C C . MET A 1 647 ? 10.984 42.375 12.195 1 95.88 647 MET A C 1
ATOM 5118 O O . MET A 1 647 ? 11.844 43 12.805 1 95.88 647 MET A O 1
ATOM 5122 N N . ARG A 1 648 ? 10.109 42.875 11.336 1 93.25 648 ARG A N 1
ATOM 5123 C CA . ARG A 1 648 ? 9.922 44.312 11.242 1 93.25 648 ARG A CA 1
ATOM 5124 C C . ARG A 1 648 ? 8.648 44.75 11.969 1 93.25 648 ARG A C 1
ATOM 5126 O O . ARG A 1 648 ? 7.594 44.125 11.812 1 93.25 648 ARG A O 1
ATOM 5133 N N . SER A 1 649 ? 8.773 45.656 12.797 1 91.75 649 SER A N 1
ATOM 5134 C CA . SER A 1 649 ? 7.645 46.281 13.492 1 91.75 649 SER A CA 1
ATOM 5135 C C . SER A 1 649 ? 7.668 47.781 13.344 1 91.75 649 SER A C 1
ATOM 5137 O O . SER A 1 649 ? 8.203 48.5 14.203 1 91.75 649 SER A O 1
ATOM 5139 N N . GLY A 1 650 ? 6.973 48.344 12.359 1 86.94 650 GLY A N 1
ATOM 5140 C CA . GLY A 1 650 ? 7.102 49.781 12.047 1 86.94 650 GLY A CA 1
ATOM 5141 C C . GLY A 1 650 ? 8.516 50.156 11.648 1 86.94 650 GLY A C 1
ATOM 5142 O O . GLY A 1 650 ? 9.078 49.594 10.703 1 86.94 650 GLY A O 1
ATOM 5143 N N . ALA A 1 651 ? 9.078 51.062 12.383 1 85.06 651 ALA A N 1
ATOM 5144 C CA . ALA A 1 651 ? 10.438 51.531 12.109 1 85.06 651 ALA A CA 1
ATOM 5145 C C . ALA A 1 651 ? 11.461 50.688 12.859 1 85.06 651 ALA A C 1
ATOM 5147 O O . ALA A 1 651 ? 12.664 50.75 12.586 1 85.06 651 ALA A O 1
ATOM 5148 N N . ASP A 1 652 ? 10.945 49.812 13.688 1 87.5 652 ASP A N 1
ATOM 5149 C CA . ASP A 1 652 ? 11.812 48.969 14.523 1 87.5 652 ASP A CA 1
ATOM 5150 C C . ASP A 1 652 ? 11.969 47.562 13.953 1 87.5 652 ASP A C 1
ATOM 5152 O O . ASP A 1 652 ? 11.203 47.156 13.078 1 87.5 652 ASP A O 1
ATOM 5156 N N . TYR A 1 653 ? 13.086 47.031 14.352 1 91.62 653 TYR A N 1
ATOM 5157 C CA . TYR A 1 653 ? 13.305 45.594 14.062 1 91.62 653 TYR A CA 1
ATOM 5158 C C . TYR A 1 653 ? 13.438 44.812 15.344 1 91.62 653 TYR A C 1
ATOM 5160 O O . TYR A 1 653 ? 13.859 45.344 16.375 1 91.62 653 TYR A O 1
ATOM 5168 N N . LEU A 1 654 ? 12.922 43.625 15.305 1 94.94 654 LEU A N 1
ATOM 5169 C CA . LEU A 1 654 ? 13.117 42.656 16.375 1 94.94 654 LEU A CA 1
ATOM 5170 C C . LEU A 1 654 ? 14.047 41.531 15.914 1 94.94 654 LEU A C 1
ATOM 5172 O O . LEU A 1 654 ? 13.93 41.031 14.797 1 94.94 654 LEU A O 1
ATOM 5176 N N . LEU A 1 655 ? 15.062 41.281 16.703 1 95.44 655 LEU A N 1
ATOM 5177 C CA . LEU A 1 655 ? 15.977 40.156 16.5 1 95.44 655 LEU A CA 1
ATOM 5178 C C . LEU A 1 655 ? 15.789 39.094 17.578 1 95.44 655 LEU A C 1
ATOM 5180 O O . LEU A 1 655 ? 16.016 39.344 18.75 1 95.44 655 LEU A O 1
ATOM 5184 N N . PHE A 1 656 ? 15.336 37.906 17.188 1 97.88 656 PHE A N 1
ATOM 5185 C CA . PHE A 1 656 ? 15.234 36.75 18.094 1 97.88 656 PHE A CA 1
ATOM 5186 C C . PHE A 1 656 ? 16.422 35.812 17.922 1 97.88 656 PHE A C 1
ATOM 5188 O O . PHE A 1 656 ? 16.75 35.406 16.812 1 97.88 656 PHE A O 1
ATOM 5195 N N . ILE A 1 657 ? 17.141 35.469 18.938 1 98.06 657 ILE A N 1
ATOM 5196 C CA . ILE A 1 657 ? 18.188 34.469 18.969 1 98.06 657 ILE A CA 1
ATOM 5197 C C . ILE A 1 657 ? 17.812 33.375 19.984 1 98.06 657 ILE A C 1
ATOM 5199 O O . ILE A 1 657 ? 17.797 33.625 21.188 1 98.06 657 ILE A O 1
ATOM 5203 N N . ILE A 1 658 ? 17.578 32.188 19.5 1 98.5 658 ILE A N 1
ATOM 5204 C CA . ILE A 1 658 ? 17.016 31.109 20.312 1 98.5 658 ILE A CA 1
ATOM 5205 C C . ILE A 1 658 ? 18 29.938 20.375 1 98.5 658 ILE A C 1
ATOM 5207 O O . ILE A 1 658 ? 18.391 29.391 19.359 1 98.5 658 ILE A O 1
ATOM 5211 N N . ASN A 1 659 ? 18.406 29.516 21.578 1 98.44 659 ASN A N 1
ATOM 5212 C CA . ASN A 1 659 ? 19.219 28.328 21.797 1 98.44 659 ASN A CA 1
ATOM 5213 C C . ASN A 1 659 ? 18.344 27.109 22.125 1 98.44 659 ASN A C 1
ATOM 5215 O O . ASN A 1 659 ? 17.938 26.922 23.266 1 98.44 659 ASN A O 1
ATOM 5219 N N . HIS A 1 660 ? 18.203 26.219 21.188 1 97.81 660 HIS A N 1
ATOM 5220 C CA . HIS A 1 660 ? 17.312 25.078 21.359 1 97.81 660 HIS A CA 1
ATOM 5221 C C . HIS A 1 660 ? 18.016 23.953 22.125 1 97.81 660 HIS A C 1
ATOM 5223 O O . HIS A 1 660 ? 17.375 22.969 22.516 1 97.81 660 HIS A O 1
ATOM 5229 N N . SER A 1 661 ? 19.328 24.094 22.359 1 96.19 661 SER A N 1
ATOM 5230 C CA . SER A 1 661 ? 20.047 23.078 23.125 1 96.19 661 SER A CA 1
ATOM 5231 C C . SER A 1 661 ? 19.938 23.328 24.625 1 96.19 661 SER A C 1
ATOM 5233 O O . SER A 1 661 ? 19.438 24.391 25.047 1 96.19 661 SER A O 1
ATOM 5235 N N . TYR A 1 662 ? 20.359 22.391 25.438 1 93.56 662 TYR A N 1
ATOM 5236 C CA . TYR A 1 662 ? 20.281 22.5 26.891 1 93.56 662 TYR A CA 1
ATOM 5237 C C . TYR A 1 662 ? 21.609 22.938 27.484 1 93.56 662 TYR A C 1
ATOM 5239 O O . TYR A 1 662 ? 21.719 23.172 28.688 1 93.56 662 TYR A O 1
ATOM 5247 N N . GLY A 1 663 ? 22.547 23.172 26.656 1 95.5 663 GLY A N 1
ATOM 5248 C CA . GLY A 1 663 ? 23.844 23.625 27.094 1 95.5 663 GLY A CA 1
ATOM 5249 C C . GLY A 1 663 ? 24.172 25.047 26.641 1 95.5 663 GLY A C 1
ATOM 5250 O O . GLY A 1 663 ? 23.531 25.562 25.719 1 95.5 663 GLY A O 1
ATOM 5251 N N . ASP A 1 664 ? 25.156 25.594 27.219 1 97.31 664 ASP A N 1
ATOM 5252 C CA . ASP A 1 664 ? 25.594 26.938 26.828 1 97.31 664 ASP A CA 1
ATOM 5253 C C . ASP A 1 664 ? 26.25 26.906 25.453 1 97.31 664 ASP A C 1
ATOM 5255 O O . ASP A 1 664 ? 26.922 25.938 25.094 1 97.31 664 ASP A O 1
ATOM 5259 N N . GLN A 1 665 ? 26.047 28.016 24.719 1 97.5 665 GLN A N 1
ATOM 5260 C CA . GLN A 1 665 ? 26.656 28.109 23.391 1 97.5 665 GLN A CA 1
ATOM 5261 C C . GLN A 1 665 ? 27.219 29.5 23.141 1 97.5 665 GLN A C 1
ATOM 5263 O O . GLN A 1 665 ? 26.594 30.516 23.484 1 97.5 665 GLN A O 1
ATOM 5268 N N . LEU A 1 666 ? 28.391 29.469 22.578 1 97.81 666 LEU A N 1
ATOM 5269 C CA . LEU A 1 666 ? 28.906 30.703 21.969 1 97.81 666 LEU A CA 1
ATOM 5270 C C . LEU A 1 666 ? 28.328 30.891 20.578 1 97.81 666 LEU A C 1
ATOM 5272 O O . LEU A 1 666 ? 28.406 29.984 19.734 1 97.81 666 LEU A O 1
ATOM 5276 N N . VAL A 1 667 ? 27.688 32.125 20.375 1 97.81 667 VAL A N 1
ATOM 5277 C CA . VAL A 1 667 ? 26.969 32.344 19.125 1 97.81 667 VAL A CA 1
ATOM 5278 C C . VAL A 1 667 ? 27.484 33.625 18.469 1 97.81 667 VAL A C 1
ATOM 5280 O O . VAL A 1 667 ? 27.641 34.656 19.125 1 97.81 667 VAL A O 1
ATOM 5283 N N . ASN A 1 668 ? 27.828 33.5 17.219 1 97.56 668 ASN A N 1
ATOM 5284 C CA . ASN A 1 668 ? 28.109 34.656 16.344 1 97.56 668 ASN A CA 1
ATOM 5285 C C . ASN A 1 668 ? 27.047 34.812 15.273 1 97.56 668 ASN A C 1
ATOM 5287 O O . ASN A 1 668 ? 26.766 33.875 14.516 1 97.56 668 ASN A O 1
ATOM 5291 N N . VAL A 1 669 ? 26.438 36 15.258 1 96.81 669 VAL A N 1
ATOM 5292 C CA . VAL A 1 669 ? 25.406 36.281 14.266 1 96.81 669 VAL A CA 1
ATOM 5293 C C . VAL A 1 669 ? 25.828 37.469 13.391 1 96.81 669 VAL A C 1
ATOM 5295 O O . VAL A 1 669 ? 26.125 38.562 13.891 1 96.81 669 VAL A O 1
ATOM 5298 N N . ARG A 1 670 ? 25.891 37.281 12.078 1 96.88 670 ARG A N 1
ATOM 5299 C CA . ARG A 1 670 ? 26.078 38.344 11.094 1 96.88 670 ARG A CA 1
ATOM 5300 C C . ARG A 1 670 ? 24.781 38.656 10.359 1 96.88 670 ARG A C 1
ATOM 5302 O O . ARG A 1 670 ? 24.219 37.781 9.688 1 96.88 670 ARG A O 1
ATOM 5309 N N . ILE A 1 671 ? 24.297 39.844 10.477 1 95.12 671 ILE A N 1
ATOM 5310 C CA . ILE A 1 671 ? 23.062 40.25 9.82 1 95.12 671 ILE A CA 1
ATOM 5311 C C . ILE A 1 671 ? 23.359 40.688 8.391 1 95.12 671 ILE A C 1
ATOM 5313 O O . ILE A 1 671 ? 24.281 41.469 8.156 1 95.12 671 ILE A O 1
ATOM 5317 N N . ASN A 1 672 ? 22.672 40.156 7.531 1 94.06 672 ASN A N 1
ATOM 5318 C CA . ASN A 1 672 ? 22.781 40.562 6.137 1 94.06 672 ASN A CA 1
ATOM 5319 C C . ASN A 1 672 ? 22.391 42.031 5.953 1 94.06 672 ASN A C 1
ATOM 5321 O O . ASN A 1 672 ? 21.25 42.406 6.227 1 94.06 672 ASN A O 1
ATOM 5325 N N . GLU A 1 673 ? 23.203 42.812 5.344 1 91.5 673 GLU A N 1
ATOM 5326 C CA . GLU A 1 673 ? 23.031 44.25 5.25 1 91.5 673 GLU A CA 1
ATOM 5327 C C . GLU A 1 673 ? 21.891 44.625 4.305 1 91.5 673 GLU A C 1
ATOM 5329 O O . GLU A 1 673 ? 21.312 45.719 4.395 1 91.5 673 GLU A O 1
ATOM 5334 N N . ASN A 1 674 ? 21.656 43.656 3.455 1 86.19 674 ASN A N 1
ATOM 5335 C CA . ASN A 1 674 ? 20.562 43.906 2.516 1 86.19 674 ASN A CA 1
ATOM 5336 C C . ASN A 1 674 ? 19.203 43.781 3.191 1 86.19 674 ASN A C 1
ATOM 5338 O O . ASN A 1 674 ? 18.188 44.219 2.646 1 86.19 674 ASN A O 1
ATOM 5342 N N . VAL A 1 675 ? 19.219 43.062 4.309 1 81.62 675 VAL A N 1
ATOM 5343 C CA . VAL A 1 675 ? 18 42.938 5.094 1 81.62 675 VAL A CA 1
ATOM 5344 C C . VAL A 1 675 ? 17.875 44.125 6.07 1 81.62 675 VAL A C 1
ATOM 5346 O O . VAL A 1 675 ? 16.891 44.844 6.055 1 81.62 675 VAL A O 1
ATOM 5349 N N . ILE A 1 676 ? 18.828 44.188 6.938 1 81.44 676 ILE A N 1
ATOM 5350 C CA . ILE A 1 676 ? 18.969 45.281 7.887 1 81.44 676 ILE A CA 1
ATOM 5351 C C . ILE A 1 676 ? 20.422 45.75 7.949 1 81.44 676 ILE A C 1
ATOM 5353 O O . ILE A 1 676 ? 21.328 44.938 8.164 1 81.44 676 ILE A O 1
ATOM 5357 N N . ASN A 1 677 ? 20.562 46.938 7.602 1 87.19 677 ASN A N 1
ATOM 5358 C CA . ASN A 1 677 ? 21.891 47.5 7.805 1 87.19 677 ASN A CA 1
ATOM 5359 C C . ASN A 1 677 ? 21.953 48.344 9.07 1 87.19 677 ASN A C 1
ATOM 5361 O O . ASN A 1 677 ? 21.656 49.562 9.047 1 87.19 677 ASN A O 1
ATOM 5365 N N . VAL A 1 678 ? 22.375 47.719 10.125 1 82 678 VAL A N 1
ATOM 5366 C CA . VAL A 1 678 ? 22.391 48.406 11.414 1 82 678 VAL A CA 1
ATOM 5367 C C . VAL A 1 678 ? 23.781 49 11.68 1 82 678 VAL A C 1
ATOM 5369 O O . VAL A 1 678 ? 23.938 49.906 12.508 1 82 678 VAL A O 1
ATOM 5372 N N . GLY A 1 679 ? 24.766 48.625 10.945 1 86.38 679 GLY A N 1
ATOM 5373 C CA . GLY A 1 679 ? 26.125 49.062 11.195 1 86.38 679 GLY A CA 1
ATOM 5374 C C . GLY A 1 679 ? 26.594 48.781 12.609 1 86.38 679 GLY A C 1
ATOM 5375 O O . GLY A 1 679 ? 26.625 47.656 13.047 1 86.38 679 GLY A O 1
ATOM 5376 N N . ASN A 1 680 ? 26.969 49.844 13.336 1 87.81 680 ASN A N 1
ATOM 5377 C CA . ASN A 1 680 ? 27.266 49.781 14.758 1 87.81 680 ASN A CA 1
ATOM 5378 C C . ASN A 1 680 ? 26.078 50.25 15.602 1 87.81 680 ASN A C 1
ATOM 5380 O O . ASN A 1 680 ? 25.578 51.344 15.422 1 87.81 680 ASN A O 1
ATOM 5384 N N . ALA A 1 681 ? 25.609 49.281 16.359 1 85.31 681 ALA A N 1
ATOM 5385 C CA . ALA A 1 681 ? 24.422 49.625 17.156 1 85.31 681 ALA A CA 1
ATOM 5386 C C . ALA A 1 681 ? 24.391 48.844 18.453 1 85.31 681 ALA A C 1
ATOM 5388 O O . ALA A 1 681 ? 25.312 48.062 18.75 1 85.31 681 ALA A O 1
ATOM 5389 N N . SER A 1 682 ? 23.438 49.219 19.25 1 88.44 682 SER A N 1
ATOM 5390 C CA . SER A 1 682 ? 23.156 48.469 20.469 1 88.44 682 SER A CA 1
ATOM 5391 C C . SER A 1 682 ? 21.719 47.938 20.453 1 88.44 682 SER A C 1
ATOM 5393 O O . SER A 1 682 ? 20.781 48.656 20.078 1 88.44 682 SER A O 1
ATOM 5395 N N . ILE A 1 683 ? 21.625 46.688 20.766 1 89.5 683 ILE A N 1
ATOM 5396 C CA . ILE A 1 683 ? 20.328 46 20.859 1 89.5 683 ILE A CA 1
ATOM 5397 C C . ILE A 1 683 ? 19.938 45.812 22.312 1 89.5 683 ILE A C 1
ATOM 5399 O O . ILE A 1 683 ? 20.781 45.469 23.156 1 89.5 683 ILE A O 1
ATOM 5403 N N . LYS A 1 684 ? 18.719 46.125 22.578 1 94.44 684 LYS A N 1
ATOM 5404 C CA . LYS A 1 684 ? 18.203 45.906 23.922 1 94.44 684 LYS A CA 1
ATOM 5405 C C . LYS A 1 684 ? 17.422 44.594 24.016 1 94.44 684 LYS A C 1
ATOM 5407 O O . LYS A 1 684 ? 16.469 44.375 23.281 1 94.44 684 LYS A O 1
ATOM 5412 N N . ASP A 1 685 ? 17.828 43.75 24.891 1 96.31 685 ASP A N 1
ATOM 5413 C CA . ASP A 1 685 ? 17.078 42.531 25.172 1 96.31 685 ASP A CA 1
ATOM 5414 C C . ASP A 1 685 ? 15.844 42.844 26.016 1 96.31 685 ASP A C 1
ATOM 5416 O O . ASP A 1 685 ? 15.953 43.219 27.188 1 96.31 685 ASP A O 1
ATOM 5420 N N . LEU A 1 686 ? 14.719 42.594 25.484 1 96.88 686 LEU A N 1
ATOM 5421 C CA . LEU A 1 686 ? 13.469 42.969 26.141 1 96.88 686 LEU A CA 1
ATOM 5422 C C . LEU A 1 686 ? 13.188 42.062 27.344 1 96.88 686 LEU A C 1
ATOM 5424 O O . LEU A 1 686 ? 12.359 42.375 28.188 1 96.88 686 LEU A O 1
ATOM 5428 N N . VAL A 1 687 ? 13.852 40.906 27.406 1 96.12 687 VAL A N 1
ATOM 5429 C CA . VAL A 1 687 ? 13.617 39.938 28.5 1 96.12 687 VAL A CA 1
ATOM 5430 C C . VAL A 1 687 ? 14.461 40.344 29.703 1 96.12 687 VAL A C 1
ATOM 5432 O O . VAL A 1 687 ? 13.945 40.375 30.828 1 96.12 687 VAL A O 1
ATOM 5435 N N . THR A 1 688 ? 15.719 40.688 29.5 1 94.25 688 THR A N 1
ATOM 5436 C CA . THR A 1 688 ? 16.641 40.906 30.609 1 94.25 688 THR A CA 1
ATOM 5437 C C . THR A 1 688 ? 16.906 42.375 30.812 1 94.25 688 THR A C 1
ATOM 5439 O O . THR A 1 688 ? 17.422 42.812 31.844 1 94.25 688 THR A O 1
ATOM 5442 N N . GLY A 1 689 ? 16.672 43.156 29.812 1 93.75 689 GLY A N 1
ATOM 5443 C CA . GLY A 1 689 ? 17.031 44.562 29.844 1 93.75 689 GLY A CA 1
ATOM 5444 C C . GLY A 1 689 ? 18.484 44.812 29.453 1 93.75 689 GLY A C 1
ATOM 5445 O O . GLY A 1 689 ? 18.906 45.969 29.312 1 93.75 689 GLY A O 1
ATOM 5446 N N . ALA A 1 690 ? 19.188 43.812 29.156 1 93.19 690 ALA A N 1
ATOM 5447 C CA . ALA A 1 690 ? 20.594 43.938 28.828 1 93.19 690 ALA A CA 1
ATOM 5448 C C . ALA A 1 690 ? 20.797 44.531 27.438 1 93.19 690 ALA A C 1
ATOM 5450 O O . ALA A 1 690 ? 19.969 44.375 26.562 1 93.19 690 ALA A O 1
ATOM 5451 N N . SER A 1 691 ? 21.922 45.25 27.328 1 93.25 691 SER A N 1
ATOM 5452 C CA . SER A 1 691 ? 22.328 45.781 26.031 1 93.25 691 SER A CA 1
ATOM 5453 C C . SER A 1 691 ? 23.359 44.875 25.344 1 93.25 691 SER A C 1
ATOM 5455 O O . SER A 1 691 ? 24.297 44.438 25.984 1 93.25 691 SER A O 1
ATOM 5457 N N . ILE A 1 692 ? 23.141 44.625 24.094 1 92.81 692 ILE A N 1
ATOM 5458 C CA . ILE A 1 692 ? 24.047 43.812 23.297 1 92.81 692 ILE A CA 1
ATOM 5459 C C . ILE A 1 692 ? 24.641 44.656 22.172 1 92.81 692 ILE A C 1
ATOM 5461 O O . ILE A 1 692 ? 23.891 45.25 21.391 1 92.81 692 ILE A O 1
ATOM 5465 N N . SER A 1 693 ? 25.922 44.656 22.016 1 91.81 693 SER A N 1
ATOM 5466 C CA . SER A 1 693 ? 26.578 45.5 21.016 1 91.81 693 SER A CA 1
ATOM 5467 C C . SER A 1 693 ? 26.641 44.781 19.672 1 91.81 693 SER A C 1
ATOM 5469 O O . SER A 1 693 ? 26.875 43.562 19.609 1 91.81 693 SER A O 1
ATOM 5471 N N . ILE A 1 694 ? 26.344 45.438 18.625 1 91.69 694 ILE A N 1
ATOM 5472 C CA . ILE A 1 694 ? 26.547 45.031 17.25 1 91.69 694 ILE A CA 1
ATOM 5473 C C . ILE A 1 694 ? 27.641 45.875 16.594 1 91.69 694 ILE A C 1
ATOM 5475 O O . ILE A 1 694 ? 27.641 47.094 16.688 1 91.69 694 ILE A O 1
ATOM 5479 N N . THR A 1 695 ? 28.594 45.25 16.062 1 92.94 695 THR A N 1
ATOM 5480 C CA . THR A 1 695 ? 29.672 45.938 15.336 1 92.94 695 THR A CA 1
ATOM 5481 C C . THR A 1 695 ? 29.719 45.438 13.891 1 92.94 695 THR A C 1
ATOM 5483 O O . THR A 1 695 ? 29.891 44.25 13.625 1 92.94 695 THR A O 1
ATOM 5486 N N . ASN A 1 696 ? 29.625 46.406 12.969 1 93.12 696 ASN A N 1
ATOM 5487 C CA . ASN A 1 696 ? 29.641 46.062 11.547 1 93.12 696 ASN A CA 1
ATOM 5488 C C . ASN A 1 696 ? 28.641 44.969 11.211 1 93.12 696 ASN A C 1
ATOM 5490 O O . ASN A 1 696 ? 29.016 43.969 10.602 1 93.12 696 ASN A O 1
ATOM 5494 N N . ASN A 1 697 ? 27.391 45.031 11.766 1 94.19 697 ASN A N 1
ATOM 5495 C CA . ASN A 1 697 ? 26.266 44.125 11.531 1 94.19 697 ASN A CA 1
ATOM 5496 C C . ASN A 1 697 ? 26.516 42.75 12.148 1 94.19 697 ASN A C 1
ATOM 5498 O O . ASN A 1 697 ? 25.875 41.75 11.766 1 94.19 697 ASN A O 1
ATOM 5502 N N . GLU A 1 698 ? 27.5 42.656 13.078 1 95 698 GLU A N 1
ATOM 5503 C CA . GLU A 1 698 ? 27.828 41.375 13.711 1 95 698 GLU A CA 1
ATOM 5504 C C . GLU A 1 698 ? 27.688 41.469 15.227 1 95 698 GLU A C 1
ATOM 5506 O O . GLU A 1 698 ? 28.047 42.469 15.828 1 95 698 GLU A O 1
ATOM 5511 N N . LEU A 1 699 ? 27.203 40.469 15.812 1 94.56 699 LEU A N 1
ATOM 5512 C CA . LEU A 1 699 ? 27.156 40.375 17.266 1 94.56 699 LEU A CA 1
ATOM 5513 C C . LEU A 1 699 ? 27.641 39.031 17.75 1 94.56 699 LEU A C 1
ATOM 5515 O O . LEU A 1 699 ? 27.516 38.031 17.031 1 94.56 699 LEU A O 1
ATOM 5519 N N . GLN A 1 700 ? 28.25 38.969 18.891 1 95.69 700 GLN A N 1
ATOM 5520 C CA . GLN A 1 700 ? 28.719 37.75 19.562 1 95.69 700 GLN A CA 1
ATOM 5521 C C . GLN A 1 700 ? 28.203 37.719 21 1 95.69 700 GLN A C 1
ATOM 5523 O O . GLN A 1 700 ? 28.266 38.719 21.719 1 95.69 700 GLN A O 1
ATOM 5528 N N . LEU A 1 701 ? 27.703 36.594 21.391 1 95.56 701 LEU A N 1
ATOM 5529 C CA . LEU A 1 701 ? 27.234 36.469 22.75 1 95.56 701 LEU A CA 1
ATOM 5530 C C . LEU A 1 701 ? 27.219 35 23.172 1 95.56 701 LEU A C 1
ATOM 5532 O O . LEU A 1 701 ? 27.328 34.094 22.344 1 95.56 701 LEU A O 1
ATOM 5536 N N . THR A 1 702 ? 27.188 34.75 24.453 1 96.62 702 THR A N 1
ATOM 5537 C CA . THR A 1 702 ? 26.984 33.438 25.031 1 96.62 702 THR A CA 1
ATOM 5538 C C . THR A 1 702 ? 25.547 33.25 25.5 1 96.62 702 THR A C 1
ATOM 5540 O O . THR A 1 702 ? 25.047 34.062 26.297 1 96.62 702 THR A O 1
ATOM 5543 N N . LEU A 1 703 ? 24.906 32.25 24.969 1 97.19 703 LEU A N 1
ATOM 5544 C CA . LEU A 1 703 ? 23.547 31.906 25.391 1 97.19 703 LEU A CA 1
ATOM 5545 C C . LEU A 1 703 ? 23.547 30.688 26.312 1 97.19 703 LEU A C 1
ATOM 5547 O O . LEU A 1 703 ? 24.219 29.703 26.031 1 97.19 703 LEU A O 1
ATOM 5551 N N . ARG A 1 704 ? 22.828 30.766 27.359 1 96.5 704 ARG A N 1
ATOM 5552 C CA . ARG A 1 704 ? 22.594 29.594 28.188 1 96.5 704 ARG A CA 1
ATOM 5553 C C . ARG A 1 704 ? 21.656 28.609 27.5 1 96.5 704 ARG A C 1
ATOM 5555 O O . ARG A 1 704 ? 21.031 28.953 26.5 1 96.5 704 ARG A O 1
ATOM 5562 N N . GLY A 1 705 ? 21.703 27.438 28.109 1 96.81 705 GLY A N 1
ATOM 5563 C CA . GLY A 1 705 ? 20.766 26.469 27.578 1 96.81 705 GLY A CA 1
ATOM 5564 C C . GLY A 1 705 ? 19.328 26.969 27.594 1 96.81 705 GLY A C 1
ATOM 5565 O O . GLY A 1 705 ? 18.844 27.484 28.609 1 96.81 705 GLY A O 1
ATOM 5566 N N . ARG A 1 706 ? 18.641 26.875 26.438 1 97.5 706 ARG A N 1
ATOM 5567 C CA . ARG A 1 706 ? 17.234 27.188 26.25 1 97.5 706 ARG A CA 1
ATOM 5568 C C . ARG A 1 706 ? 16.984 28.688 26.344 1 97.5 706 ARG A C 1
ATOM 5570 O O . ARG A 1 706 ? 15.844 29.141 26.453 1 97.5 706 ARG A O 1
ATOM 5577 N N . GLN A 1 707 ? 18 29.484 26.328 1 97.62 707 GLN A N 1
ATOM 5578 C CA . GLN A 1 707 ? 17.828 30.938 26.438 1 97.62 707 GLN A CA 1
ATOM 5579 C C . GLN A 1 707 ? 17.375 31.547 25.125 1 97.62 707 GLN A C 1
ATOM 5581 O O . GLN A 1 707 ? 17.766 31.078 24.047 1 97.62 707 GLN A O 1
ATOM 5586 N N . VAL A 1 708 ? 16.547 32.594 25.219 1 98.38 708 VAL A N 1
ATOM 5587 C CA . VAL A 1 708 ? 16.094 33.344 24.062 1 98.38 708 VAL A CA 1
ATOM 5588 C C . VAL A 1 708 ? 16.422 34.844 24.266 1 98.38 708 VAL A C 1
ATOM 5590 O O . VAL A 1 708 ? 16.078 35.406 25.297 1 98.38 708 VAL A O 1
ATOM 5593 N N . VAL A 1 709 ? 17.078 35.375 23.312 1 97.81 709 VAL A N 1
ATOM 5594 C CA . VAL A 1 709 ? 17.25 36.844 23.266 1 97.81 709 VAL A CA 1
ATOM 5595 C C . VAL A 1 709 ? 16.156 37.469 22.391 1 97.81 709 VAL A C 1
ATOM 5597 O O . VAL A 1 709 ? 15.945 37.031 21.25 1 97.81 709 VAL A O 1
ATOM 5600 N N . VAL A 1 710 ? 15.445 38.375 23 1 98.06 710 VAL A N 1
ATOM 5601 C CA . VAL A 1 710 ? 14.484 39.188 22.266 1 98.06 710 VAL A CA 1
ATOM 5602 C C . VAL A 1 710 ? 15.008 40.625 22.141 1 98.06 710 VAL A C 1
ATOM 5604 O O . VAL A 1 710 ? 14.711 41.469 22.984 1 98.06 710 VAL A O 1
ATOM 5607 N N . GLY A 1 711 ? 15.68 40.844 21.031 1 95.5 711 GLY A N 1
ATOM 5608 C CA . GLY A 1 711 ? 16.406 42.094 20.875 1 95.5 711 GLY A CA 1
ATOM 5609 C C . GLY A 1 711 ? 15.648 43.125 20.094 1 95.5 711 GLY A C 1
ATOM 5610 O O . GLY A 1 711 ? 15.266 42.906 18.938 1 95.5 711 GLY A O 1
ATOM 5611 N N . LEU A 1 712 ? 15.43 44.25 20.672 1 94.5 712 LEU A N 1
ATOM 5612 C CA . LEU A 1 712 ? 14.898 45.406 19.969 1 94.5 712 LEU A CA 1
ATOM 5613 C C . LEU A 1 712 ? 16.031 46.219 19.328 1 94.5 712 LEU A C 1
ATOM 5615 O O . LEU A 1 712 ? 16.938 46.656 20.016 1 94.5 712 LEU A O 1
ATOM 5619 N N . VAL A 1 713 ? 15.984 46.219 18.047 1 86.69 713 VAL A N 1
ATOM 5620 C CA . VAL A 1 713 ? 16.969 47 17.266 1 86.69 713 VAL A CA 1
ATOM 5621 C C . VAL A 1 713 ? 16.359 48.344 16.844 1 86.69 713 VAL A C 1
ATOM 5623 O O . VAL A 1 713 ? 15.414 48.375 16.078 1 86.69 713 VAL A O 1
ATOM 5626 N N . SER A 1 714 ? 16.781 49.375 17.547 1 73 714 SER A N 1
ATOM 5627 C CA . SER A 1 714 ? 16.266 50.688 17.203 1 73 714 SER A CA 1
ATOM 5628 C C . SER A 1 714 ? 17.156 51.406 16.188 1 73 714 SER A C 1
ATOM 5630 O O . SER A 1 714 ? 18.359 51.531 16.406 1 73 714 SER A O 1
ATOM 5632 N N . ILE A 1 715 ? 16.734 51.469 14.977 1 63.94 715 ILE A N 1
ATOM 5633 C CA . ILE A 1 715 ? 17.516 52.219 13.984 1 63.94 715 ILE A CA 1
ATOM 5634 C C . ILE A 1 715 ? 17.156 53.688 14.023 1 63.94 715 ILE A C 1
ATOM 5636 O O . ILE A 1 715 ? 15.992 54.031 14.203 1 63.94 715 ILE A O 1
ATOM 5640 N N . MET B 1 1 ? -2.109 -25.484 -37.031 1 59.84 1 MET B N 1
ATOM 5641 C CA . MET B 1 1 ? -2.594 -24.609 -35.938 1 59.84 1 MET B CA 1
ATOM 5642 C C . MET B 1 1 ? -1.478 -23.719 -35.438 1 59.84 1 MET B C 1
ATOM 5644 O O . MET B 1 1 ? -0.325 -24.141 -35.344 1 59.84 1 MET B O 1
ATOM 5648 N N . SER B 1 2 ? -1.682 -22.469 -35.5 1 76.25 2 SER B N 1
ATOM 5649 C CA . SER B 1 2 ? -0.658 -21.516 -35.094 1 76.25 2 SER B CA 1
ATOM 5650 C C . SER B 1 2 ? -0.566 -21.406 -33.594 1 76.25 2 SER B C 1
ATOM 5652 O O . SER B 1 2 ? -1.585 -21.438 -32.906 1 76.25 2 SER B O 1
ATOM 5654 N N . PHE B 1 3 ? 0.703 -21.531 -33.156 1 83.38 3 PHE B N 1
ATOM 5655 C CA . PHE B 1 3 ? 0.979 -21.266 -31.734 1 83.38 3 PHE B CA 1
ATOM 5656 C C . PHE B 1 3 ? 0.525 -19.859 -31.359 1 83.38 3 PHE B C 1
ATOM 5658 O O . PHE B 1 3 ? 1.084 -18.875 -31.844 1 83.38 3 PHE B O 1
ATOM 5665 N N . PRO B 1 4 ? -0.442 -19.719 -30.516 1 90.12 4 PRO B N 1
ATOM 5666 C CA . PRO B 1 4 ? -0.973 -18.391 -30.25 1 90.12 4 PRO B CA 1
ATOM 5667 C C . PRO B 1 4 ? -0.071 -17.562 -29.328 1 90.12 4 PRO B C 1
ATOM 5669 O O . PRO B 1 4 ? 0.245 -18 -28.219 1 90.12 4 PRO B O 1
ATOM 5672 N N . VAL B 1 5 ? 0.455 -16.453 -29.797 1 97.06 5 VAL B N 1
ATOM 5673 C CA . VAL B 1 5 ? 1.051 -15.383 -29 1 97.06 5 VAL B CA 1
ATOM 5674 C C . VAL B 1 5 ? 0.226 -14.109 -29.141 1 97.06 5 VAL B C 1
ATOM 5676 O O . VAL B 1 5 ? 0.188 -13.5 -30.219 1 97.06 5 VAL B O 1
ATOM 5679 N N . SER B 1 6 ? -0.431 -13.766 -28.094 1 97.06 6 SER B N 1
ATOM 5680 C CA . SER B 1 6 ? -1.326 -12.617 -28.125 1 97.06 6 SER B CA 1
ATOM 5681 C C . SER B 1 6 ? -0.846 -11.516 -27.188 1 97.06 6 SER B C 1
ATOM 5683 O O . SER B 1 6 ? 0.035 -11.742 -26.359 1 97.06 6 SER B O 1
ATOM 5685 N N . VAL B 1 7 ? -1.361 -10.352 -27.359 1 95.81 7 VAL B N 1
ATOM 5686 C CA . VAL B 1 7 ? -1.165 -9.234 -26.438 1 95.81 7 VAL B CA 1
ATOM 5687 C C . VAL B 1 7 ? -2.52 -8.703 -25.984 1 95.81 7 VAL B C 1
ATOM 5689 O O . VAL B 1 7 ? -3.441 -8.555 -26.781 1 95.81 7 VAL B O 1
ATOM 5692 N N . TRP B 1 8 ? -2.613 -8.5 -24.672 1 93.69 8 TRP B N 1
ATOM 5693 C CA . TRP B 1 8 ? -3.848 -7.984 -24.094 1 93.69 8 TRP B CA 1
ATOM 5694 C C . TRP B 1 8 ? -4.062 -6.527 -24.484 1 93.69 8 TRP B C 1
ATOM 5696 O O . TRP B 1 8 ? -3.176 -5.688 -24.312 1 93.69 8 TRP B O 1
ATOM 5706 N N . TYR B 1 9 ? -5.105 -6.297 -25.141 1 90.69 9 TYR B N 1
ATOM 5707 C CA . TYR B 1 9 ? -5.516 -4.957 -25.547 1 90.69 9 TYR B CA 1
ATOM 5708 C C . TYR B 1 9 ? -6.926 -4.645 -25.062 1 90.69 9 TYR B C 1
ATOM 5710 O O . TYR B 1 9 ? -7.906 -5.16 -25.594 1 90.69 9 TYR B O 1
ATOM 5718 N N . GLY B 1 10 ? -7.109 -4.277 -23.844 1 70.44 10 GLY B N 1
ATOM 5719 C CA . GLY B 1 10 ? -8.445 -4.066 -23.328 1 70.44 10 GLY B CA 1
ATOM 5720 C C . GLY B 1 10 ? -8.93 -2.635 -23.469 1 70.44 10 GLY B C 1
ATOM 5721 O O . GLY B 1 10 ? -8.164 -1.691 -23.25 1 70.44 10 GLY B O 1
ATOM 5722 N N . VAL B 1 11 ? -10.055 -2.523 -24.391 1 53.06 11 VAL B N 1
ATOM 5723 C CA . VAL B 1 11 ? -10.836 -1.313 -24.625 1 53.06 11 VAL B CA 1
ATOM 5724 C C . VAL B 1 11 ? -11.852 -1.13 -23.5 1 53.06 11 VAL B C 1
ATOM 5726 O O . VAL B 1 11 ? -12.43 -2.104 -23.016 1 53.06 11 VAL B O 1
ATOM 5729 N N . GLY B 1 12 ? -11.547 -0.142 -22.375 1 51.91 12 GLY B N 1
ATOM 5730 C CA . GLY B 1 12 ? -12.633 0.121 -21.438 1 51.91 12 GLY B CA 1
ATOM 5731 C C . GLY B 1 12 ? -12.172 0.836 -20.172 1 51.91 12 GLY B C 1
ATOM 5732 O O . GLY B 1 12 ? -11.211 1.604 -20.219 1 51.91 12 GLY B O 1
ATOM 5733 N N . SER B 1 13 ? -12.875 0.431 -19.047 1 47.53 13 SER B N 1
ATOM 5734 C CA . SER B 1 13 ? -12.93 1.196 -17.812 1 47.53 13 SER B CA 1
ATOM 5735 C C . SER B 1 13 ? -11.531 1.475 -17.266 1 47.53 13 SER B C 1
ATOM 5737 O O . SER B 1 13 ? -11.336 2.416 -16.5 1 47.53 13 SER B O 1
ATOM 5739 N N . VAL B 1 14 ? -10.602 0.549 -17.453 1 49.56 14 VAL B N 1
ATOM 5740 C CA . VAL B 1 14 ? -9.297 0.787 -16.859 1 49.56 14 VAL B CA 1
ATOM 5741 C C . VAL B 1 14 ? -8.391 1.507 -17.859 1 49.56 14 VAL B C 1
ATOM 5743 O O . VAL B 1 14 ? -7.34 2.031 -17.484 1 49.56 14 VAL B O 1
ATOM 5746 N N . THR B 1 15 ? -8.773 1.494 -19.141 1 50.75 15 THR B N 1
ATOM 5747 C CA . THR B 1 15 ? -8.07 2.273 -20.156 1 50.75 15 THR B CA 1
ATOM 5748 C C . THR B 1 15 ? -9.016 3.27 -20.828 1 50.75 15 THR B C 1
ATOM 5750 O O . THR B 1 15 ? -10.18 2.951 -21.094 1 50.75 15 THR B O 1
ATOM 5753 N N . PRO B 1 16 ? -8.672 4.559 -20.734 1 50.03 16 PRO B N 1
ATOM 5754 C CA . PRO B 1 16 ? -9.562 5.488 -21.422 1 50.03 16 PRO B CA 1
ATOM 5755 C C . PRO B 1 16 ? -10.086 4.926 -22.75 1 50.03 16 PRO B C 1
ATOM 5757 O O . PRO B 1 16 ? -9.383 4.16 -23.422 1 50.03 16 PRO B O 1
ATOM 5760 N N . LEU B 1 17 ? -11.484 4.891 -22.797 1 54.72 17 LEU B N 1
ATOM 5761 C CA . LEU B 1 17 ? -12.156 4.5 -24.031 1 54.72 17 LEU B CA 1
ATOM 5762 C C . LEU B 1 17 ? -11.438 5.074 -25.25 1 54.72 17 LEU B C 1
ATOM 5764 O O . LEU B 1 17 ? -11.43 6.293 -25.453 1 54.72 17 LEU B O 1
ATOM 5768 N N . PHE B 1 18 ? -10.625 4.277 -25.812 1 67.12 18 PHE B N 1
ATOM 5769 C CA . PHE B 1 18 ? -9.984 4.727 -27.047 1 67.12 18 PHE B CA 1
ATOM 5770 C C . PHE B 1 18 ? -11.008 4.863 -28.156 1 67.12 18 PHE B C 1
ATOM 5772 O O . PHE B 1 18 ? -11.969 4.086 -28.234 1 67.12 18 PHE B O 1
ATOM 5779 N N . ASP B 1 19 ? -11.008 5.941 -28.781 1 76.88 19 ASP B N 1
ATOM 5780 C CA . ASP B 1 19 ? -11.844 6.148 -29.969 1 76.88 19 ASP B CA 1
ATOM 5781 C C . ASP B 1 19 ? -11.484 5.164 -31.078 1 76.88 19 ASP B C 1
ATOM 5783 O O . ASP B 1 19 ? -10.5 4.43 -30.969 1 76.88 19 ASP B O 1
ATOM 5787 N N . GLU B 1 20 ? -12.312 5.055 -32 1 83.31 20 GLU B N 1
ATOM 5788 C CA . GLU B 1 20 ? -12.18 4.098 -33.094 1 83.31 20 GLU B CA 1
ATOM 5789 C C . GLU B 1 20 ? -10.844 4.254 -33.812 1 83.31 20 GLU B C 1
ATOM 5791 O O . GLU B 1 20 ? -10.211 3.266 -34.188 1 83.31 20 GLU B O 1
ATOM 5796 N N . GLU B 1 21 ? -10.461 5.457 -33.906 1 87.06 21 GLU B N 1
ATOM 5797 C CA . GLU B 1 21 ? -9.203 5.719 -34.625 1 87.06 21 GLU B CA 1
ATOM 5798 C C . GLU B 1 21 ? -8.016 5.18 -33.812 1 87.06 21 GLU B C 1
ATOM 5800 O O . GLU B 1 21 ? -7.07 4.645 -34.406 1 87.06 21 GLU B O 1
ATOM 5805 N N . THR B 1 22 ? -8.07 5.336 -32.625 1 86.94 22 THR B N 1
ATOM 5806 C CA . THR B 1 22 ? -7.008 4.836 -31.75 1 86.94 22 THR B CA 1
ATOM 5807 C C . THR B 1 22 ? -6.949 3.311 -31.797 1 86.94 22 THR B C 1
ATOM 5809 O O . THR B 1 22 ? -5.867 2.725 -31.859 1 86.94 22 THR B O 1
ATOM 5812 N N . ILE B 1 23 ? -8.086 2.709 -31.766 1 89.12 23 ILE B N 1
ATOM 5813 C CA . ILE B 1 23 ? -8.156 1.253 -31.797 1 89.12 23 ILE B CA 1
ATOM 5814 C C . ILE B 1 23 ? -7.551 0.748 -33.125 1 89.12 23 ILE B C 1
ATOM 5816 O O . ILE B 1 23 ? -6.754 -0.193 -33.125 1 89.12 23 ILE B O 1
ATOM 5820 N N . LYS B 1 24 ? -7.961 1.412 -34.188 1 92.25 24 LYS B N 1
ATOM 5821 C CA . LYS B 1 24 ? -7.438 1.029 -35.5 1 92.25 24 LYS B CA 1
ATOM 5822 C C . LYS B 1 24 ? -5.914 1.154 -35.531 1 92.25 24 LYS B C 1
ATOM 5824 O O . LYS B 1 24 ? -5.223 0.247 -36 1 92.25 24 LYS B O 1
ATOM 5829 N N . ARG B 1 25 ? -5.469 2.232 -35.062 1 92.44 25 ARG B N 1
ATOM 5830 C CA . ARG B 1 25 ? -4.031 2.475 -35.031 1 92.44 25 ARG B CA 1
ATOM 5831 C C . ARG B 1 25 ? -3.312 1.43 -34.188 1 92.44 25 ARG B C 1
ATOM 5833 O O . ARG B 1 25 ? -2.297 0.873 -34.594 1 92.44 25 ARG B O 1
ATOM 5840 N N . ASP B 1 26 ? -3.809 1.223 -33.031 1 93.12 26 ASP B N 1
ATOM 5841 C CA . ASP B 1 26 ? -3.148 0.323 -32.094 1 93.12 26 ASP B CA 1
ATOM 5842 C C . ASP B 1 26 ? -3.137 -1.11 -32.625 1 93.12 26 ASP B C 1
ATOM 5844 O O . ASP B 1 26 ? -2.129 -1.81 -32.5 1 93.12 26 ASP B O 1
ATOM 5848 N N . LEU B 1 27 ? -4.23 -1.534 -33.156 1 95.31 27 LEU B N 1
ATOM 5849 C CA . LEU B 1 27 ? -4.289 -2.889 -33.688 1 95.31 27 LEU B CA 1
ATOM 5850 C C . LEU B 1 27 ? -3.34 -3.043 -34.875 1 95.31 27 LEU B C 1
ATOM 5852 O O . LEU B 1 27 ? -2.717 -4.094 -35.031 1 95.31 27 LEU B O 1
ATOM 5856 N N . LYS B 1 28 ? -3.289 -2.02 -35.656 1 96 28 LYS B N 1
ATOM 5857 C CA . LYS B 1 28 ? -2.32 -2.039 -36.75 1 96 28 LYS B CA 1
ATOM 5858 C C . LYS B 1 28 ? -0.895 -2.146 -36.219 1 96 28 LYS B C 1
ATOM 5860 O O . LYS B 1 28 ? -0.082 -2.904 -36.75 1 96 28 LYS B O 1
ATOM 5865 N N . ASN B 1 29 ? -0.599 -1.371 -35.188 1 95.62 29 ASN B N 1
ATOM 5866 C CA . ASN B 1 29 ? 0.723 -1.414 -34.562 1 95.62 29 ASN B CA 1
ATOM 5867 C C . ASN B 1 29 ? 1.028 -2.793 -34 1 95.62 29 ASN B C 1
ATOM 5869 O O . ASN B 1 29 ? 2.16 -3.271 -34.062 1 95.62 29 ASN B O 1
ATOM 5873 N N . ILE B 1 30 ? 0.054 -3.395 -33.375 1 96.5 30 ILE B N 1
ATOM 5874 C CA . ILE B 1 30 ? 0.203 -4.734 -32.812 1 96.5 30 ILE B CA 1
ATOM 5875 C C . ILE B 1 30 ? 0.528 -5.727 -33.938 1 96.5 30 ILE B C 1
ATOM 5877 O O . ILE B 1 30 ? 1.456 -6.527 -33.812 1 96.5 30 ILE B O 1
ATOM 5881 N N . LYS B 1 31 ? -0.181 -5.621 -35 1 96.69 31 LYS B N 1
ATOM 5882 C CA . LYS B 1 31 ? 0.07 -6.484 -36.156 1 96.69 31 LYS B CA 1
ATOM 5883 C C . LYS B 1 31 ? 1.454 -6.227 -36.75 1 96.69 31 LYS B C 1
ATOM 5885 O O . LYS B 1 31 ? 2.203 -7.168 -37.031 1 96.69 31 LYS B O 1
ATOM 5890 N N . GLU B 1 32 ? 1.758 -5.004 -36.875 1 96.12 32 GLU B N 1
ATOM 5891 C CA . GLU B 1 32 ? 3.035 -4.629 -37.5 1 96.12 32 GLU B CA 1
ATOM 5892 C C . GLU B 1 32 ? 4.207 -5.047 -36.594 1 96.12 32 GLU B C 1
ATOM 5894 O O . GLU B 1 32 ? 5.297 -5.328 -37.094 1 96.12 32 GLU B O 1
ATOM 5899 N N . ALA B 1 33 ? 3.994 -5.031 -35.312 1 94.88 33 ALA B N 1
ATOM 5900 C CA . ALA B 1 33 ? 5.031 -5.477 -34.406 1 94.88 33 ALA B CA 1
ATOM 5901 C C . ALA B 1 33 ? 5.324 -6.965 -34.562 1 94.88 33 ALA B C 1
ATOM 5903 O O . ALA B 1 33 ? 6.41 -7.438 -34.219 1 94.88 33 ALA B O 1
ATOM 5904 N N . GLY B 1 34 ? 4.332 -7.715 -35.062 1 95.5 34 GLY B N 1
ATOM 5905 C CA . GLY B 1 34 ? 4.594 -9.117 -35.344 1 95.5 34 GLY B CA 1
ATOM 5906 C C . GLY B 1 34 ? 3.551 -10.055 -34.781 1 95.5 34 GLY B C 1
ATOM 5907 O O . GLY B 1 34 ? 3.605 -11.266 -35 1 95.5 34 GLY B O 1
ATOM 5908 N N . PHE B 1 35 ? 2.547 -9.539 -34.156 1 97.19 35 PHE B N 1
ATOM 5909 C CA . PHE B 1 35 ? 1.557 -10.383 -33.5 1 97.19 35 PHE B CA 1
ATOM 5910 C C . PHE B 1 35 ? 0.442 -10.766 -34.438 1 97.19 35 PHE B C 1
ATOM 5912 O O . PHE B 1 35 ? 0.08 -9.984 -35.344 1 97.19 35 PHE B O 1
ATOM 5919 N N . LYS B 1 36 ? -0.086 -11.922 -34.25 1 97.31 36 LYS B N 1
ATOM 5920 C CA . LYS B 1 36 ? -1.2 -12.398 -35.062 1 97.31 36 LYS B CA 1
ATOM 5921 C C . LYS B 1 36 ? -2.479 -12.5 -34.219 1 97.31 36 LYS B C 1
ATOM 5923 O O . LYS B 1 36 ? -3.564 -12.695 -34.781 1 97.31 36 LYS B O 1
ATOM 5928 N N . TYR B 1 37 ? -2.398 -12.414 -32.938 1 97.31 37 TYR B N 1
ATOM 5929 C CA . TYR B 1 37 ? -3.521 -12.539 -32.031 1 97.31 37 TYR B CA 1
ATOM 5930 C C . TYR B 1 37 ? -3.582 -11.344 -31.078 1 97.31 37 TYR B C 1
ATOM 5932 O O . TYR B 1 37 ? -2.551 -10.773 -30.719 1 97.31 37 TYR B O 1
ATOM 5940 N N . VAL B 1 38 ? -4.766 -10.969 -30.719 1 96.19 38 VAL B N 1
ATOM 5941 C CA . VAL B 1 38 ? -5 -9.969 -29.688 1 96.19 38 VAL B CA 1
ATOM 5942 C C . VAL B 1 38 ? -6.023 -10.484 -28.672 1 96.19 38 VAL B C 1
ATOM 5944 O O . VAL B 1 38 ? -6.941 -11.227 -29.047 1 96.19 38 VAL B O 1
ATOM 5947 N N . ARG B 1 39 ? -5.781 -10.211 -27.391 1 95.62 39 ARG B N 1
ATOM 5948 C CA . ARG B 1 39 ? -6.766 -10.547 -26.375 1 95.62 39 ARG B CA 1
ATOM 5949 C C . ARG B 1 39 ? -7.523 -9.305 -25.906 1 95.62 39 ARG B C 1
ATOM 5951 O O . ARG B 1 39 ? -6.938 -8.383 -25.328 1 95.62 39 ARG B O 1
ATOM 5958 N N . GLY B 1 40 ? -8.758 -9.312 -26.203 1 92.25 40 GLY B N 1
ATOM 5959 C CA . GLY B 1 40 ? -9.641 -8.266 -25.703 1 92.25 40 GLY B CA 1
ATOM 5960 C C . GLY B 1 40 ? -10.352 -8.633 -24.422 1 92.25 40 GLY B C 1
ATOM 5961 O O . GLY B 1 40 ? -10.125 -9.711 -23.859 1 92.25 40 GLY B O 1
ATOM 5962 N N . TRP B 1 41 ? -11.133 -7.73 -23.922 1 89.81 41 TRP B N 1
ATOM 5963 C CA . TRP B 1 41 ? -11.891 -7.992 -22.703 1 89.81 41 TRP B CA 1
ATOM 5964 C C . TRP B 1 41 ? -13.312 -7.438 -22.828 1 89.81 41 TRP B C 1
ATOM 5966 O O . TRP B 1 41 ? -13.555 -6.508 -23.594 1 89.81 41 TRP B O 1
ATOM 5976 N N . VAL B 1 42 ? -14.203 -8.07 -22.234 1 91.94 42 VAL B N 1
ATOM 5977 C CA . VAL B 1 42 ? -15.586 -7.633 -22.062 1 91.94 42 VAL B CA 1
ATOM 5978 C C . VAL B 1 42 ? -16 -7.797 -20.609 1 91.94 42 VAL B C 1
ATOM 5980 O O . VAL B 1 42 ? -15.781 -8.852 -20 1 91.94 42 VAL B O 1
ATOM 5983 N N . ASN B 1 43 ? -16.469 -6.73 -20 1 89.62 43 ASN B N 1
ATOM 5984 C CA . ASN B 1 43 ? -16.953 -6.84 -18.625 1 89.62 43 ASN B CA 1
ATOM 5985 C C . ASN B 1 43 ? -18.469 -6.609 -18.562 1 89.62 43 ASN B C 1
ATOM 5987 O O . ASN B 1 43 ? -19.031 -5.953 -19.422 1 89.62 43 ASN B O 1
ATOM 5991 N N . TRP B 1 44 ? -19.062 -7.156 -17.609 1 92.94 44 TRP B N 1
ATOM 5992 C CA . TRP B 1 44 ? -20.516 -7.18 -17.453 1 92.94 44 TRP B CA 1
ATOM 5993 C C . TRP B 1 44 ? -21.047 -5.773 -17.203 1 92.94 44 TRP B C 1
ATOM 5995 O O . TRP B 1 44 ? -22.031 -5.359 -17.828 1 92.94 44 TRP B O 1
ATOM 6005 N N . ARG B 1 45 ? -20.438 -5.031 -16.391 1 90.81 45 ARG B N 1
ATOM 6006 C CA . ARG B 1 45 ? -20.906 -3.703 -16 1 90.81 45 ARG B CA 1
ATOM 6007 C C . ARG B 1 45 ? -21.062 -2.797 -17.219 1 90.81 45 ARG B C 1
ATOM 6009 O O . ARG B 1 45 ? -22.125 -2.225 -17.438 1 90.81 45 ARG B O 1
ATOM 6016 N N . ASP B 1 46 ? -20.016 -2.758 -18.062 1 88.69 46 ASP B N 1
ATOM 6017 C CA . ASP B 1 46 ? -20.016 -1.856 -19.203 1 88.69 46 ASP B CA 1
ATOM 6018 C C . ASP B 1 46 ? -20.938 -2.375 -20.312 1 88.69 46 ASP B C 1
ATOM 6020 O O . ASP B 1 46 ? -21.469 -1.592 -21.094 1 88.69 46 ASP B O 1
ATOM 6024 N N . SER B 1 47 ? -21.141 -3.65 -20.312 1 94 47 SER B N 1
ATOM 6025 C CA . SER B 1 47 ? -21.922 -4.277 -21.375 1 94 47 SER B CA 1
ATOM 6026 C C . SER B 1 47 ? -23.406 -4.266 -21.047 1 94 47 SER B C 1
ATOM 6028 O O . SER B 1 47 ? -24.25 -4.504 -21.922 1 94 47 SER B O 1
ATOM 6030 N N . GLU B 1 48 ? -23.766 -4.043 -19.812 1 94.94 48 GLU B N 1
ATOM 6031 C CA . GLU B 1 48 ? -25.156 -3.881 -19.391 1 94.94 48 GLU B CA 1
ATOM 6032 C C . GLU B 1 48 ? -25.312 -2.658 -18.484 1 94.94 48 GLU B C 1
ATOM 6034 O O . GLU B 1 48 ? -25.609 -2.791 -17.297 1 94.94 48 GLU B O 1
ATOM 6039 N N . PRO B 1 49 ? -25.219 -1.533 -19.094 1 92.06 49 PRO B N 1
ATOM 6040 C CA . PRO B 1 49 ? -25.234 -0.303 -18.297 1 92.06 49 PRO B CA 1
ATOM 6041 C C . PRO B 1 49 ? -26.562 -0.083 -17.562 1 92.06 49 PRO B C 1
ATOM 6043 O O . PRO B 1 49 ? -26.594 0.603 -16.547 1 92.06 49 PRO B O 1
ATOM 6046 N N . ARG B 1 50 ? -27.75 -0.644 -18.156 1 93.81 50 ARG B N 1
ATOM 6047 C CA . ARG B 1 50 ? -29.078 -0.661 -17.547 1 93.81 50 ARG B CA 1
ATOM 6048 C C . ARG B 1 50 ? -29.688 -2.059 -17.609 1 93.81 50 ARG B C 1
ATOM 6050 O O . ARG B 1 50 ? -29.359 -2.85 -18.484 1 93.81 50 ARG B O 1
ATOM 6057 N N . PRO B 1 51 ? -30.531 -2.324 -16.625 1 95.12 51 PRO B N 1
ATOM 6058 C CA . PRO B 1 51 ? -31.078 -3.682 -16.609 1 95.12 51 PRO B CA 1
ATOM 6059 C C . PRO B 1 51 ? -31.688 -4.098 -17.953 1 95.12 51 PRO B C 1
ATOM 6061 O O . PRO B 1 51 ? -32.625 -3.469 -18.422 1 95.12 51 PRO B O 1
ATOM 6064 N N . GLY B 1 52 ? -31.078 -5.066 -18.5 1 95.56 52 GLY B N 1
ATOM 6065 C CA . GLY B 1 52 ? -31.641 -5.656 -19.688 1 95.56 52 GLY B CA 1
ATOM 6066 C C . GLY B 1 52 ? -31.219 -4.957 -20.969 1 95.56 52 GLY B C 1
ATOM 6067 O O . GLY B 1 52 ? -31.578 -5.387 -22.062 1 95.56 52 GLY B O 1
ATOM 6068 N N . GLU B 1 53 ? -30.531 -3.961 -20.859 1 96.56 53 GLU B N 1
ATOM 6069 C CA . GLU B 1 53 ? -30 -3.258 -22.016 1 96.56 53 GLU B CA 1
ATOM 6070 C C . GLU B 1 53 ? -28.516 -3.582 -22.234 1 96.56 53 GLU B C 1
ATOM 6072 O O . GLU B 1 53 ? -27.672 -3.174 -21.438 1 96.56 53 GLU B O 1
ATOM 6077 N N . TYR B 1 54 ? -28.25 -4.312 -23.297 1 97 54 TYR B N 1
ATOM 6078 C CA . TYR B 1 54 ? -26.891 -4.758 -23.531 1 97 54 TYR B CA 1
ATOM 6079 C C . TYR B 1 54 ? -26.219 -3.906 -24.609 1 97 54 TYR B C 1
ATOM 6081 O O . TYR B 1 54 ? -26.844 -3.539 -25.594 1 97 54 TYR B O 1
ATOM 6089 N N . ASP B 1 55 ? -25.031 -3.494 -24.359 1 94.56 55 ASP B N 1
ATOM 6090 C CA . ASP B 1 55 ? -24.188 -2.775 -25.312 1 94.56 55 ASP B CA 1
ATOM 6091 C C . ASP B 1 55 ? -22.891 -3.523 -25.562 1 94.56 55 ASP B C 1
ATOM 6093 O O . ASP B 1 55 ? -21.953 -3.443 -24.766 1 94.56 55 ASP B O 1
ATOM 6097 N N . PHE B 1 56 ? -22.812 -4.168 -26.719 1 94.88 56 PHE B N 1
ATOM 6098 C CA . PHE B 1 56 ? -21.625 -4.926 -27.078 1 94.88 56 PHE B CA 1
ATOM 6099 C C . PHE B 1 56 ? -20.844 -4.219 -28.188 1 94.88 56 PHE B C 1
ATOM 6101 O O . PHE B 1 56 ? -20.016 -4.836 -28.859 1 94.88 56 PHE B O 1
ATOM 6108 N N . SER B 1 57 ? -21.109 -2.926 -28.391 1 91.81 57 SER B N 1
ATOM 6109 C CA . SER B 1 57 ? -20.516 -2.188 -29.5 1 91.81 57 SER B CA 1
ATOM 6110 C C . SER B 1 57 ? -18.984 -2.182 -29.391 1 91.81 57 SER B C 1
ATOM 6112 O O . SER B 1 57 ? -18.297 -2.232 -30.406 1 91.81 57 SER B O 1
ATOM 6114 N N . GLY B 1 58 ? -18.453 -2.131 -28.156 1 88.56 58 GLY B N 1
ATOM 6115 C CA . GLY B 1 58 ? -17.016 -2.117 -27.969 1 88.56 58 GLY B CA 1
ATOM 6116 C C . GLY B 1 58 ? -16.328 -3.389 -28.438 1 88.56 58 GLY B C 1
ATOM 6117 O O . GLY B 1 58 ? -15.352 -3.332 -29.188 1 88.56 58 GLY B O 1
ATOM 6118 N N . VAL B 1 59 ? -16.859 -4.504 -28.031 1 92.19 59 VAL B N 1
ATOM 6119 C CA . VAL B 1 59 ? -16.25 -5.773 -28.406 1 92.19 59 VAL B CA 1
ATOM 6120 C C . VAL B 1 59 ? -16.469 -6.035 -29.906 1 92.19 59 VAL B C 1
ATOM 6122 O O . VAL B 1 59 ? -15.609 -6.605 -30.578 1 92.19 59 VAL B O 1
ATOM 6125 N N . GLU B 1 60 ? -17.625 -5.637 -30.391 1 93.75 60 GLU B N 1
ATOM 6126 C CA . GLU B 1 60 ? -17.875 -5.785 -31.828 1 93.75 60 GLU B CA 1
ATOM 6127 C C . GLU B 1 60 ? -16.906 -4.949 -32.656 1 93.75 60 GLU B C 1
ATOM 6129 O O . GLU B 1 60 ? -16.391 -5.406 -33.688 1 93.75 60 GLU B O 1
ATOM 6134 N N . ASN B 1 61 ? -16.703 -3.77 -32.219 1 91.88 61 ASN B N 1
ATOM 6135 C CA . ASN B 1 61 ? -15.75 -2.916 -32.906 1 91.88 61 ASN B CA 1
ATOM 6136 C C . ASN B 1 61 ? -14.352 -3.529 -32.906 1 91.88 61 ASN B C 1
ATOM 6138 O O . ASN B 1 61 ? -13.648 -3.473 -33.906 1 91.88 61 ASN B O 1
ATOM 6142 N N . LEU B 1 62 ? -13.93 -4.047 -31.781 1 92.62 62 LEU B N 1
ATOM 6143 C CA . LEU B 1 62 ? -12.641 -4.719 -31.688 1 92.62 62 LEU B CA 1
ATOM 6144 C C . LEU B 1 62 ? -12.562 -5.883 -32.656 1 92.62 62 LEU B C 1
ATOM 6146 O O . LEU B 1 62 ? -11.594 -6 -33.438 1 92.62 62 LEU B O 1
ATOM 6150 N N . LEU B 1 63 ? -13.594 -6.738 -32.688 1 95.19 63 LEU B N 1
ATOM 6151 C CA . LEU B 1 63 ? -13.617 -7.926 -33.562 1 95.19 63 LEU B CA 1
ATOM 6152 C C . LEU B 1 63 ? -13.625 -7.539 -35.031 1 95.19 63 LEU B C 1
ATOM 6154 O O . LEU B 1 63 ? -12.883 -8.117 -35.812 1 95.19 63 LEU B O 1
ATOM 6158 N N . LYS B 1 64 ? -14.422 -6.559 -35.344 1 95.31 64 LYS B N 1
ATOM 6159 C CA . LYS B 1 64 ? -14.516 -6.105 -36.719 1 95.31 64 LYS B CA 1
ATOM 6160 C C . LYS B 1 64 ? -13.188 -5.531 -37.188 1 95.31 64 LYS B C 1
ATOM 6162 O O . LYS B 1 64 ? -12.695 -5.898 -38.281 1 95.31 64 LYS B O 1
ATOM 6167 N N . THR B 1 65 ? -12.633 -4.621 -36.406 1 94.94 65 THR B N 1
ATOM 6168 C CA . THR B 1 65 ? -11.383 -3.965 -36.75 1 94.94 65 THR B CA 1
ATOM 6169 C C . THR B 1 65 ? -10.25 -4.984 -36.875 1 94.94 65 THR B C 1
ATOM 6171 O O . THR B 1 65 ? -9.453 -4.918 -37.812 1 94.94 65 THR B O 1
ATOM 6174 N N . ALA B 1 66 ? -10.141 -5.883 -35.938 1 96.44 66 ALA B N 1
ATOM 6175 C CA . ALA B 1 66 ? -9.133 -6.934 -36 1 96.44 66 ALA B CA 1
ATOM 6176 C C . ALA B 1 66 ? -9.305 -7.816 -37.219 1 96.44 66 ALA B C 1
ATOM 6178 O O . ALA B 1 66 ? -8.328 -8.172 -37.875 1 96.44 66 ALA B O 1
ATOM 6179 N N . ASN B 1 67 ? -10.531 -8.164 -37.531 1 97.06 67 ASN B N 1
ATOM 6180 C CA . ASN B 1 67 ? -10.828 -8.992 -38.688 1 97.06 67 ASN B CA 1
ATOM 6181 C C . ASN B 1 67 ? -10.359 -8.336 -40 1 97.06 67 ASN B C 1
ATOM 6183 O O . ASN B 1 67 ? -9.797 -9 -40.875 1 97.06 67 ASN B O 1
ATOM 6187 N N . ASP B 1 68 ? -10.617 -7.098 -40.094 1 96.81 68 ASP B N 1
ATOM 6188 C CA . ASP B 1 68 ? -10.281 -6.34 -41.281 1 96.81 68 ASP B CA 1
ATOM 6189 C C . ASP B 1 68 ? -8.781 -6.398 -41.562 1 96.81 68 ASP B C 1
ATOM 6191 O O . ASP B 1 68 ? -8.359 -6.27 -42.719 1 96.81 68 ASP B O 1
ATOM 6195 N N . ILE B 1 69 ? -7.98 -6.562 -40.531 1 96.69 69 ILE B N 1
ATOM 6196 C CA . ILE B 1 69 ? -6.543 -6.52 -40.781 1 96.69 69 ILE B CA 1
ATOM 6197 C C . ILE B 1 69 ? -5.934 -7.895 -40.5 1 96.69 69 ILE B C 1
ATOM 6199 O O . ILE B 1 69 ? -4.711 -8.039 -40.469 1 96.69 69 ILE B O 1
ATOM 6203 N N . GLY B 1 70 ? -6.734 -8.883 -40.25 1 96.56 70 GLY B N 1
ATOM 6204 C CA . GLY B 1 70 ? -6.293 -10.266 -40.219 1 96.56 70 GLY B CA 1
ATOM 6205 C C . GLY B 1 70 ? -5.789 -10.695 -38.844 1 96.56 70 GLY B C 1
ATOM 6206 O O . GLY B 1 70 ? -4.93 -11.578 -38.75 1 96.56 70 GLY B O 1
ATOM 6207 N N . LEU B 1 71 ? -6.172 -10.078 -37.812 1 97.12 71 LEU B N 1
ATOM 6208 C CA . LEU B 1 71 ? -5.855 -10.492 -36.438 1 97.12 71 LEU B CA 1
ATOM 6209 C C . LEU B 1 71 ? -6.949 -11.406 -35.875 1 97.12 71 LEU B C 1
ATOM 6211 O O . LEU B 1 71 ? -8.133 -11.172 -36.125 1 97.12 71 LEU B O 1
ATOM 6215 N N . ARG B 1 72 ? -6.613 -12.43 -35.188 1 97.38 72 ARG B N 1
ATOM 6216 C CA . ARG B 1 72 ? -7.559 -13.242 -34.438 1 97.38 72 ARG B CA 1
ATOM 6217 C C . ARG B 1 72 ? -7.711 -12.727 -33 1 97.38 72 ARG B C 1
ATOM 6219 O O . ARG B 1 72 ? -6.793 -12.109 -32.469 1 97.38 72 ARG B O 1
ATOM 6226 N N . VAL B 1 73 ? -8.898 -13.016 -32.375 1 96.44 73 VAL B N 1
ATOM 6227 C CA . VAL B 1 73 ? -9.188 -12.359 -31.109 1 96.44 73 VAL B CA 1
ATOM 6228 C C . VAL B 1 73 ? -9.508 -13.414 -30.047 1 96.44 73 VAL B C 1
ATOM 6230 O O . VAL B 1 73 ? -10.352 -14.289 -30.266 1 96.44 73 VAL B O 1
ATOM 6233 N N . ILE B 1 74 ? -8.758 -13.422 -28.969 1 96.62 74 ILE B N 1
ATOM 6234 C CA . ILE B 1 74 ? -9.109 -14.086 -27.719 1 96.62 74 ILE B CA 1
ATOM 6235 C C . ILE B 1 74 ? -9.914 -13.125 -26.844 1 96.62 74 ILE B C 1
ATOM 6237 O O . ILE B 1 74 ? -9.594 -11.938 -26.734 1 96.62 74 ILE B O 1
ATOM 6241 N N . LEU B 1 75 ? -11 -13.578 -26.25 1 96.06 75 LEU B N 1
ATOM 6242 C CA . LEU B 1 75 ? -11.844 -12.672 -25.5 1 96.06 75 LEU B CA 1
ATOM 6243 C C . LEU B 1 75 ? -11.914 -13.086 -24.031 1 96.06 75 LEU B C 1
ATOM 6245 O O . LEU B 1 75 ? -12.352 -14.188 -23.703 1 96.06 75 LEU B O 1
ATOM 6249 N N . GLN B 1 76 ? -11.438 -12.266 -23.156 1 95.69 76 GLN B N 1
ATOM 6250 C CA . GLN B 1 76 ? -11.578 -12.43 -21.719 1 95.69 76 GLN B CA 1
ATOM 6251 C C . GLN B 1 76 ? -12.914 -11.883 -21.234 1 95.69 76 GLN B C 1
ATOM 6253 O O . GLN B 1 76 ? -13.266 -10.742 -21.516 1 95.69 76 GLN B O 1
ATOM 6258 N N . VAL B 1 77 ? -13.648 -12.672 -20.516 1 95.12 77 VAL B N 1
ATOM 6259 C CA . VAL B 1 77 ? -14.938 -12.273 -19.969 1 95.12 77 VAL B CA 1
ATOM 6260 C C . VAL B 1 77 ? -14.789 -12 -18.469 1 95.12 77 VAL B C 1
ATOM 6262 O O . VAL B 1 77 ? -14.344 -12.867 -17.719 1 95.12 77 VAL B O 1
ATOM 6265 N N . TYR B 1 78 ? -15.18 -10.836 -18.047 1 91.12 78 TYR B N 1
ATOM 6266 C CA . TYR B 1 78 ? -15.031 -10.461 -16.641 1 91.12 78 TYR B CA 1
ATOM 6267 C C . TYR B 1 78 ? -16.391 -10.227 -15.992 1 91.12 78 TYR B C 1
ATOM 6269 O O . TYR B 1 78 ? -16.891 -9.102 -15.984 1 91.12 78 TYR B O 1
ATOM 6277 N N . LEU B 1 79 ? -16.891 -11.188 -15.266 1 91.06 79 LEU B N 1
ATOM 6278 C CA . LEU B 1 79 ? -18.203 -11.133 -14.617 1 91.06 79 LEU B CA 1
ATOM 6279 C C . LEU B 1 79 ? -18.109 -10.375 -13.289 1 91.06 79 LEU B C 1
ATOM 6281 O O . LEU B 1 79 ? -19.125 -9.836 -12.82 1 91.06 79 LEU B O 1
ATOM 6285 N N . GLU B 1 80 ? -16.922 -10.375 -12.727 1 87.25 80 GLU B N 1
ATOM 6286 C CA . GLU B 1 80 ? -16.734 -9.812 -11.391 1 87.25 80 GLU B CA 1
ATOM 6287 C C . GLU B 1 80 ? -16.938 -8.305 -11.391 1 87.25 80 GLU B C 1
ATOM 6289 O O . GLU B 1 80 ? -17.234 -7.707 -10.352 1 87.25 80 GLU B O 1
ATOM 6294 N N . PHE B 1 81 ? -16.75 -7.703 -12.516 1 86.94 81 PHE B N 1
ATOM 6295 C CA . PHE B 1 81 ? -17.172 -6.316 -12.695 1 86.94 81 PHE B CA 1
ATOM 6296 C C . PHE B 1 81 ? -18.672 -6.238 -13 1 86.94 81 PHE B C 1
ATOM 6298 O O . PHE B 1 81 ? -19.062 -6.055 -14.156 1 86.94 81 PHE B O 1
ATOM 6305 N N . ALA B 1 82 ? -19.438 -6.332 -11.969 1 91.06 82 ALA B N 1
ATOM 6306 C CA . ALA B 1 82 ? -20.891 -6.398 -12.102 1 91.06 82 ALA B CA 1
ATOM 6307 C C . ALA B 1 82 ? -21.5 -5 -12.156 1 91.06 82 ALA B C 1
ATOM 6309 O O . ALA B 1 82 ? -20.922 -4.043 -11.633 1 91.06 82 ALA B O 1
ATOM 6310 N N . PRO B 1 83 ? -22.656 -4.906 -12.844 1 92.69 83 PRO B N 1
ATOM 6311 C CA . PRO B 1 83 ? -23.328 -3.605 -12.875 1 92.69 83 PRO B CA 1
ATOM 6312 C C . PRO B 1 83 ? -23.625 -3.051 -11.484 1 92.69 83 PRO B C 1
ATOM 6314 O O . PRO B 1 83 ? -24.031 -3.797 -10.594 1 92.69 83 PRO B O 1
ATOM 6317 N N . ASP B 1 84 ? -23.469 -1.738 -11.32 1 91.44 84 ASP B N 1
ATOM 6318 C CA . ASP B 1 84 ? -23.625 -1.09 -10.023 1 91.44 84 ASP B CA 1
ATOM 6319 C C . ASP B 1 84 ? -25.109 -0.958 -9.664 1 91.44 84 ASP B C 1
ATOM 6321 O O . ASP B 1 84 ? -25.453 -0.683 -8.508 1 91.44 84 ASP B O 1
ATOM 6325 N N . TRP B 1 85 ? -26 -1.176 -10.625 1 92.88 85 TRP B N 1
ATOM 6326 C CA . TRP B 1 85 ? -27.438 -1.083 -10.375 1 92.88 85 TRP B CA 1
ATOM 6327 C C . TRP B 1 85 ? -27.969 -2.373 -9.758 1 92.88 85 TRP B C 1
ATOM 6329 O O . TRP B 1 85 ? -29.094 -2.41 -9.242 1 92.88 85 TRP B O 1
ATOM 6339 N N . LEU B 1 86 ? -27.203 -3.49 -9.742 1 93.75 86 LEU B N 1
ATOM 6340 C CA . LEU B 1 86 ? -27.672 -4.816 -9.336 1 93.75 86 LEU B CA 1
ATOM 6341 C C . LEU B 1 86 ? -28.125 -4.812 -7.883 1 93.75 86 LEU B C 1
ATOM 6343 O O . LEU B 1 86 ? -29.156 -5.391 -7.555 1 93.75 86 LEU B O 1
ATOM 6347 N N . PRO B 1 87 ? -27.375 -4.184 -6.984 1 92.06 87 PRO B N 1
ATOM 6348 C CA . PRO B 1 87 ? -27.797 -4.215 -5.582 1 92.06 87 PRO B CA 1
ATOM 6349 C C . PRO B 1 87 ? -29.141 -3.531 -5.355 1 92.06 87 PRO B C 1
ATOM 6351 O O . PRO B 1 87 ? -29.844 -3.84 -4.387 1 92.06 87 PRO B O 1
ATOM 6354 N N . LYS B 1 88 ? -29.484 -2.572 -6.199 1 91.19 88 LYS B N 1
ATOM 6355 C CA . LYS B 1 88 ? -30.797 -1.945 -6.109 1 91.19 88 LYS B CA 1
ATOM 6356 C C . LYS B 1 88 ? -31.906 -2.951 -6.406 1 91.19 88 LYS B C 1
ATOM 6358 O O . LYS B 1 88 ? -32.938 -2.971 -5.727 1 91.19 88 LYS B O 1
ATOM 6363 N N . LEU B 1 89 ? -31.703 -3.754 -7.371 1 93.31 89 LEU B N 1
ATOM 6364 C CA . LEU B 1 89 ? -32.656 -4.777 -7.758 1 93.31 89 LEU B CA 1
ATOM 6365 C C . LEU B 1 89 ? -32.625 -5.965 -6.805 1 93.31 89 LEU B C 1
ATOM 6367 O O . LEU B 1 89 ? -33.625 -6.602 -6.543 1 93.31 89 LEU B O 1
ATOM 6371 N N . HIS B 1 90 ? -31.391 -6.281 -6.34 1 95.19 90 HIS B N 1
ATOM 6372 C CA . HIS B 1 90 ? -31.141 -7.406 -5.445 1 95.19 90 HIS B CA 1
ATOM 6373 C C . HIS B 1 90 ? -30.312 -6.973 -4.238 1 95.19 90 HIS B C 1
ATOM 6375 O O . HIS B 1 90 ? -29.156 -7.352 -4.109 1 95.19 90 HIS B O 1
ATOM 6381 N N . PRO B 1 91 ? -30.922 -6.375 -3.295 1 93.19 91 PRO B N 1
ATOM 6382 C CA . PRO B 1 91 ? -30.172 -5.82 -2.164 1 93.19 91 PRO B CA 1
ATOM 6383 C C . PRO B 1 91 ? -29.469 -6.891 -1.334 1 93.19 91 PRO B C 1
ATOM 6385 O O . PRO B 1 91 ? -28.484 -6.605 -0.653 1 93.19 91 PRO B O 1
ATOM 6388 N N . ASP B 1 92 ? -29.969 -8.102 -1.384 1 94.94 92 ASP B N 1
ATOM 6389 C CA . ASP B 1 92 ? -29.391 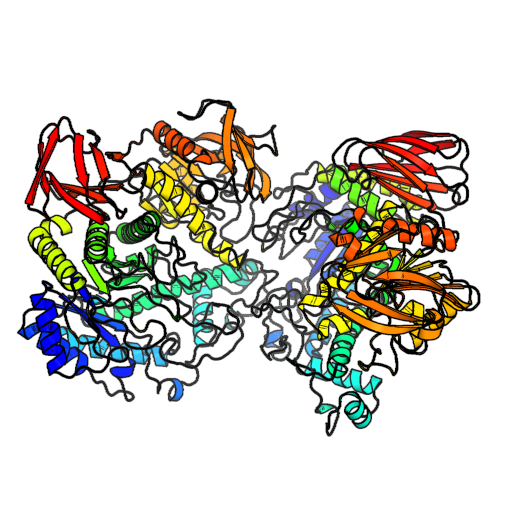-9.188 -0.603 1 94.94 92 ASP B CA 1
ATOM 6390 C C . ASP B 1 92 ? -28.297 -9.914 -1.389 1 94.94 92 ASP B C 1
ATOM 6392 O O . ASP B 1 92 ? -27.875 -11.008 -1.017 1 94.94 92 ASP B O 1
ATOM 6396 N N . SER B 1 93 ? -27.828 -9.281 -2.477 1 94.44 93 SER B N 1
ATOM 6397 C CA . SER B 1 93 ? -26.812 -9.906 -3.32 1 94.44 93 SER B CA 1
ATOM 6398 C C . SER B 1 93 ? -25.422 -9.461 -2.926 1 94.44 93 SER B C 1
ATOM 6400 O O . SER B 1 93 ? -24.422 -9.945 -3.48 1 94.44 93 SER B O 1
ATOM 6402 N N . LEU B 1 94 ? -25.281 -8.562 -2.033 1 91.81 94 LEU B N 1
ATOM 6403 C CA . LEU B 1 94 ? -23.984 -8.031 -1.635 1 91.81 94 LEU B CA 1
ATOM 6404 C C . LEU B 1 94 ? -23.172 -9.07 -0.865 1 91.81 94 LEU B C 1
ATOM 6406 O O . LEU B 1 94 ? -23.75 -9.883 -0.133 1 91.81 94 LEU B O 1
ATOM 6410 N N . TYR B 1 95 ? -21.828 -9.023 -1.035 1 90.31 95 TYR B N 1
ATOM 6411 C CA . TYR B 1 95 ? -20.953 -9.898 -0.268 1 90.31 95 TYR B CA 1
ATOM 6412 C C . TYR B 1 95 ? -21.031 -9.578 1.22 1 90.31 95 TYR B C 1
ATOM 6414 O O . TYR B 1 95 ? -21.25 -8.43 1.604 1 90.31 95 TYR B O 1
ATOM 6422 N N . VAL B 1 96 ? -20.906 -10.57 2.002 1 89.19 96 VAL B N 1
ATOM 6423 C CA . VAL B 1 96 ? -20.844 -10.422 3.451 1 89.19 96 VAL B CA 1
ATOM 6424 C C . VAL B 1 96 ? -19.531 -11 3.979 1 89.19 96 VAL B C 1
ATOM 6426 O O . VAL B 1 96 ? -19.156 -12.125 3.635 1 89.19 96 VAL B O 1
ATOM 6429 N N . SER B 1 97 ? -18.859 -10.242 4.773 1 83.75 97 SER B N 1
ATOM 6430 C CA . SER B 1 97 ? -17.578 -10.664 5.336 1 83.75 97 SER B CA 1
ATOM 6431 C C . SER B 1 97 ? -17.781 -11.648 6.48 1 83.75 97 SER B C 1
ATOM 6433 O O . SER B 1 97 ? -18.906 -11.898 6.902 1 83.75 97 SER B O 1
ATOM 6435 N N . GLU B 1 98 ? -16.672 -12.203 6.973 1 83.19 98 GLU B N 1
ATOM 6436 C CA . GLU B 1 98 ? -16.656 -13.125 8.102 1 83.19 98 GLU B CA 1
ATOM 6437 C C . GLU B 1 98 ? -17.266 -12.477 9.344 1 83.19 98 GLU B C 1
ATOM 6439 O O . GLU B 1 98 ? -17.922 -13.148 10.148 1 83.19 98 GLU B O 1
ATOM 6444 N N . SER B 1 99 ? -17.094 -11.172 9.469 1 78.38 99 SER B N 1
ATOM 6445 C CA . SER B 1 99 ? -17.578 -10.438 10.641 1 78.38 99 SER B CA 1
ATOM 6446 C C . SER B 1 99 ? -19.062 -10.086 10.492 1 78.38 99 SER B C 1
ATOM 6448 O O . SER B 1 99 ? -19.672 -9.578 11.43 1 78.38 99 SER B O 1
ATOM 6450 N N . GLY B 1 100 ? -19.547 -10.328 9.305 1 82.81 100 GLY B N 1
ATOM 6451 C CA . GLY B 1 100 ? -20.953 -9.992 9.055 1 82.81 100 GLY B CA 1
ATOM 6452 C C . GLY B 1 100 ? -21.125 -8.648 8.375 1 82.81 100 GLY B C 1
ATOM 6453 O O . GLY B 1 100 ? -22.25 -8.258 8.047 1 82.81 100 GLY B O 1
ATOM 6454 N N . SER B 1 101 ? -20.047 -8.047 8.07 1 80.38 101 SER B N 1
ATOM 6455 C CA . SER B 1 101 ? -20.125 -6.75 7.406 1 80.38 101 SER B CA 1
ATOM 6456 C C . SER B 1 101 ? -20.469 -6.902 5.93 1 80.38 101 SER B C 1
ATOM 6458 O O . SER B 1 101 ? -19.969 -7.812 5.258 1 80.38 101 SER B O 1
ATOM 6460 N N . VAL B 1 102 ? -21.328 -6.027 5.488 1 85.12 102 VAL B N 1
ATOM 6461 C CA . VAL B 1 102 ? -21.703 -6.027 4.078 1 85.12 102 VAL B CA 1
ATOM 6462 C C . VAL B 1 102 ? -20.625 -5.316 3.258 1 85.12 102 VAL B C 1
ATOM 6464 O O . VAL B 1 102 ? -20.172 -4.23 3.625 1 85.12 102 VAL B O 1
ATOM 6467 N N . ILE B 1 103 ? -20.203 -5.969 2.186 1 82.94 103 ILE B N 1
ATOM 6468 C CA . ILE B 1 103 ? -19.172 -5.422 1.305 1 82.94 103 ILE B CA 1
ATOM 6469 C C . ILE B 1 103 ? -19.828 -4.801 0.073 1 82.94 103 ILE B C 1
ATOM 6471 O O . ILE B 1 103 ? -20.516 -5.492 -0.692 1 82.94 103 ILE B O 1
ATOM 6475 N N . MET B 1 104 ? -19.594 -3.549 -0.124 1 80.25 104 MET B N 1
ATOM 6476 C CA . MET B 1 104 ? -20.188 -2.834 -1.259 1 80.25 104 MET B CA 1
ATOM 6477 C C . MET B 1 104 ? -19.344 -3.037 -2.516 1 80.25 104 MET B C 1
ATOM 6479 O O . MET B 1 104 ? -18.109 -3.102 -2.441 1 80.25 104 MET B O 1
ATOM 6483 N N . PRO B 1 105 ? -20.047 -3.072 -3.654 1 79.06 105 PRO B N 1
ATOM 6484 C CA . PRO B 1 105 ? -19.281 -3.238 -4.898 1 79.06 105 PRO B CA 1
ATOM 6485 C C . PRO B 1 105 ? -18.469 -2.004 -5.258 1 79.06 105 PRO B C 1
ATOM 6487 O O . PRO B 1 105 ? -18.922 -0.875 -5.051 1 79.06 105 PRO B O 1
ATOM 6490 N N . GLN B 1 106 ? -17.234 -2.104 -5.578 1 73.19 106 GLN B N 1
ATOM 6491 C CA . GLN B 1 106 ? -16.359 -1.033 -6.023 1 73.19 106 GLN B CA 1
ATOM 6492 C C . GLN B 1 106 ? -15.5 -1.483 -7.203 1 73.19 106 GLN B C 1
ATOM 6494 O O . GLN B 1 106 ? -14.289 -1.234 -7.23 1 73.19 106 GLN B O 1
ATOM 6499 N N . GLY B 1 107 ? -16.016 -2.049 -8.227 1 67.81 107 GLY B N 1
ATOM 6500 C CA . GLY B 1 107 ? -15.281 -2.758 -9.266 1 67.81 107 GLY B CA 1
ATOM 6501 C C . GLY B 1 107 ? -15.078 -4.227 -8.953 1 67.81 107 GLY B C 1
ATOM 6502 O O . GLY B 1 107 ? -16.031 -5.016 -9.023 1 67.81 107 GLY B O 1
ATOM 6503 N N . SER B 1 108 ? -13.945 -4.488 -8.367 1 66.31 108 SER B N 1
ATOM 6504 C CA . SER B 1 108 ? -13.742 -5.777 -7.711 1 66.31 108 SER B CA 1
ATOM 6505 C C . SER B 1 108 ? -13.562 -5.605 -6.207 1 66.31 108 SER B C 1
ATOM 6507 O O . SER B 1 108 ? -12.719 -4.832 -5.762 1 66.31 108 SER B O 1
ATOM 6509 N N . PRO B 1 109 ? -14.672 -6.129 -5.305 1 69.88 109 PRO B N 1
ATOM 6510 C CA . PRO B 1 109 ? -15.609 -7.156 -5.75 1 69.88 109 PRO B CA 1
ATOM 6511 C C . PRO B 1 109 ? -16.906 -6.57 -6.297 1 69.88 109 PRO B C 1
ATOM 6513 O O . PRO B 1 109 ? -17.25 -5.418 -6 1 69.88 109 PRO B O 1
ATOM 6516 N N . GLY B 1 110 ? -17.594 -7.246 -7.098 1 81.25 110 GLY B N 1
ATOM 6517 C CA . GLY B 1 110 ? -18.953 -6.953 -7.504 1 81.25 110 GLY B CA 1
ATOM 6518 C C . GLY B 1 110 ? -20 -7.449 -6.512 1 81.25 110 GLY B C 1
ATOM 6519 O O . GLY B 1 110 ? -19.969 -7.066 -5.34 1 81.25 110 GLY B O 1
ATOM 6520 N N . VAL B 1 111 ? -20.844 -8.344 -7.008 1 90.38 111 VAL B N 1
ATOM 6521 C CA . VAL B 1 111 ? -21.891 -8.914 -6.18 1 90.38 111 VAL B CA 1
ATOM 6522 C C . VAL B 1 111 ? -21.766 -10.438 -6.145 1 90.38 111 VAL B C 1
ATOM 6524 O O . VAL B 1 111 ? -21.016 -11.016 -6.934 1 90.38 111 VAL B O 1
ATOM 6527 N N . CYS B 1 112 ? -22.359 -11.039 -5.113 1 93.94 112 CYS B N 1
ATOM 6528 C CA . CYS B 1 112 ? -22.234 -12.477 -4.895 1 93.94 112 CYS B CA 1
ATOM 6529 C C . CYS B 1 112 ? -23 -13.258 -5.953 1 93.94 112 CYS B C 1
ATOM 6531 O O . CYS B 1 112 ? -24.219 -13.148 -6.059 1 93.94 112 CYS B O 1
ATOM 6533 N N . LEU B 1 113 ? -22.328 -14.156 -6.676 1 94.44 113 LEU B N 1
ATOM 6534 C CA . LEU B 1 113 ? -22.906 -14.938 -7.762 1 94.44 113 LEU B CA 1
ATOM 6535 C C . LEU B 1 113 ? -23.688 -16.125 -7.219 1 94.44 113 LEU B C 1
ATOM 6537 O O . LEU B 1 113 ? -24.359 -16.828 -7.973 1 94.44 113 LEU B O 1
ATOM 6541 N N . ASP B 1 114 ? -23.625 -16.359 -5.898 1 96.56 114 ASP B N 1
ATOM 6542 C CA . ASP B 1 114 ? -24.469 -17.406 -5.312 1 96.56 114 ASP B CA 1
ATOM 6543 C C . ASP B 1 114 ? -25.938 -16.984 -5.273 1 96.56 114 ASP B C 1
ATOM 6545 O O . ASP B 1 114 ? -26.812 -17.828 -5.105 1 96.56 114 ASP B O 1
ATOM 6549 N N . HIS B 1 115 ? -26.141 -15.688 -5.32 1 96.94 115 HIS B N 1
ATOM 6550 C CA . HIS B 1 115 ? -27.516 -15.203 -5.391 1 96.94 115 HIS B CA 1
ATOM 6551 C C . HIS B 1 115 ? -28.188 -15.641 -6.691 1 96.94 115 HIS B C 1
ATOM 6553 O O . HIS B 1 115 ? -27.703 -15.32 -7.781 1 96.94 115 HIS B O 1
ATOM 6559 N N . PRO B 1 116 ? -29.328 -16.281 -6.543 1 97.5 116 PRO B N 1
ATOM 6560 C CA . PRO B 1 116 ? -29.922 -16.844 -7.75 1 97.5 116 PRO B CA 1
ATOM 6561 C C . PRO B 1 116 ? -30.328 -15.789 -8.773 1 97.5 116 PRO B C 1
ATOM 6563 O O . PRO B 1 116 ? -30.203 -16 -9.977 1 97.5 116 PRO B O 1
ATOM 6566 N N . GLY B 1 117 ? -30.828 -14.664 -8.32 1 97.25 117 GLY B N 1
ATOM 6567 C CA . GLY B 1 117 ? -31.188 -13.586 -9.227 1 97.25 117 GLY B CA 1
ATOM 6568 C C . GLY B 1 117 ? -29.984 -13.031 -9.984 1 97.25 117 GLY B C 1
ATOM 6569 O O . GLY B 1 117 ? -30.078 -12.773 -11.188 1 97.25 117 GLY B O 1
ATOM 6570 N N . VAL B 1 118 ? -28.891 -12.836 -9.289 1 96.62 118 VAL B N 1
ATOM 6571 C CA . VAL B 1 118 ? -27.656 -12.336 -9.906 1 96.62 118 VAL B CA 1
ATOM 6572 C C . VAL B 1 118 ? -27.125 -13.367 -10.891 1 96.62 118 VAL B C 1
ATOM 6574 O O . VAL B 1 118 ? -26.719 -13.023 -12 1 96.62 118 VAL B O 1
ATOM 6577 N N . ARG B 1 119 ? -27.109 -14.625 -10.492 1 97.38 119 ARG B N 1
ATOM 6578 C CA . ARG B 1 119 ? -26.625 -15.703 -11.344 1 97.38 119 ARG B CA 1
ATOM 6579 C C . ARG B 1 119 ? -27.406 -15.789 -12.641 1 97.38 119 ARG B C 1
ATOM 6581 O O . ARG B 1 119 ? -26.844 -15.992 -13.711 1 97.38 119 ARG B O 1
ATOM 6588 N N . ALA B 1 120 ? -28.703 -15.633 -12.539 1 97.75 120 ALA B N 1
ATOM 6589 C CA . ALA B 1 120 ? -29.562 -15.664 -13.719 1 97.75 120 ALA B CA 1
ATOM 6590 C C . ALA B 1 120 ? -29.219 -14.531 -14.68 1 97.75 120 ALA B C 1
ATOM 6592 O O . ALA B 1 120 ? -29.188 -14.727 -15.898 1 97.75 120 ALA B O 1
ATOM 6593 N N . ARG B 1 121 ? -28.969 -13.414 -14.141 1 97.31 121 ARG B N 1
ATOM 6594 C CA . ARG B 1 121 ? -28.625 -12.266 -14.969 1 97.31 121 ARG B CA 1
ATOM 6595 C C . ARG B 1 121 ? -27.25 -12.438 -15.594 1 97.31 121 ARG B C 1
ATOM 6597 O O . ARG B 1 121 ? -27.047 -12.078 -16.75 1 97.31 121 ARG B O 1
ATOM 6604 N N . ALA B 1 122 ? -26.328 -12.938 -14.82 1 97.38 122 ALA B N 1
ATOM 6605 C CA . ALA B 1 122 ? -25 -13.211 -15.344 1 97.38 122 ALA B CA 1
ATOM 6606 C C . ALA B 1 122 ? -25.047 -14.219 -16.484 1 97.38 122 ALA B C 1
ATOM 6608 O O . ALA B 1 122 ? -24.344 -14.078 -17.484 1 97.38 122 ALA B O 1
ATOM 6609 N N . GLU B 1 123 ? -25.859 -15.227 -16.297 1 98.12 123 GLU B N 1
ATOM 6610 C CA . GLU B 1 123 ? -26.047 -16.234 -17.344 1 98.12 123 GLU B CA 1
ATOM 6611 C C . GLU B 1 123 ? -26.578 -15.594 -18.625 1 98.12 123 GLU B C 1
ATOM 6613 O O . GLU B 1 123 ? -26.094 -15.883 -19.719 1 98.12 123 GLU B O 1
ATOM 6618 N N . GLU B 1 124 ? -27.578 -14.742 -18.453 1 98 124 GLU B N 1
ATOM 6619 C CA . GLU B 1 124 ? -28.156 -14.07 -19.609 1 98 124 GLU B CA 1
ATOM 6620 C C . GLU B 1 124 ? -27.125 -13.188 -20.312 1 98 124 GLU B C 1
ATOM 6622 O O . GLU B 1 124 ? -27.062 -13.148 -21.547 1 98 124 GLU B O 1
ATOM 6627 N N . PHE B 1 125 ? -26.344 -12.477 -19.688 1 97.75 125 PHE B N 1
ATOM 6628 C CA . PHE B 1 125 ? -25.266 -11.664 -20.234 1 97.75 125 PHE B CA 1
ATOM 6629 C C . PHE B 1 125 ? -24.328 -12.516 -21.078 1 97.75 125 PHE B C 1
ATOM 6631 O O . PHE B 1 125 ? -24.031 -12.164 -22.219 1 97.75 125 PHE B O 1
ATOM 6638 N N . MET B 1 126 ? -23.859 -13.68 -20.422 1 98.38 126 MET B N 1
ATOM 6639 C CA . MET B 1 126 ? -22.922 -14.539 -21.125 1 98.38 126 MET B CA 1
ATOM 6640 C C . MET B 1 126 ? -23.562 -15.109 -22.391 1 98.38 126 MET B C 1
ATOM 6642 O O . MET B 1 126 ? -22.906 -15.211 -23.438 1 98.38 126 MET B O 1
ATOM 6646 N N . ARG B 1 127 ? -24.797 -15.453 -22.328 1 98.31 127 ARG B N 1
ATOM 6647 C CA . ARG B 1 127 ? -25.5 -15.977 -23.5 1 98.31 127 ARG B CA 1
ATOM 6648 C C . ARG B 1 127 ? -25.578 -14.938 -24.609 1 98.31 127 ARG B C 1
ATOM 6650 O O . ARG B 1 127 ? -25.281 -15.227 -25.766 1 98.31 127 ARG B O 1
ATOM 6657 N N . LYS B 1 128 ? -26.016 -13.727 -24.188 1 98.25 128 LYS B N 1
ATOM 6658 C CA . LYS B 1 128 ? -26.109 -12.641 -25.156 1 98.25 128 LYS B CA 1
ATOM 6659 C C . LYS B 1 128 ? -24.75 -12.328 -25.781 1 98.25 128 LYS B C 1
ATOM 6661 O O . LYS B 1 128 ? -24.656 -12.094 -26.984 1 98.25 128 LYS B O 1
ATOM 6666 N N . LEU B 1 129 ? -23.75 -12.289 -24.969 1 98 129 LEU B N 1
ATOM 6667 C CA . LEU B 1 129 ? -22.391 -12.039 -25.438 1 98 129 LEU B CA 1
ATOM 6668 C C . LEU B 1 129 ? -21.969 -13.102 -26.453 1 98 129 LEU B C 1
ATOM 6670 O O . LEU B 1 129 ? -21.438 -12.766 -27.516 1 98 129 LEU B O 1
ATOM 6674 N N . ALA B 1 130 ? -22.172 -14.398 -26.125 1 98.38 130 ALA B N 1
ATOM 6675 C CA . ALA B 1 130 ? -21.781 -15.5 -26.984 1 98.38 130 ALA B CA 1
ATOM 6676 C C . ALA B 1 130 ? -22.469 -15.406 -28.344 1 98.38 130 ALA B C 1
ATOM 6678 O O . ALA B 1 130 ? -21.859 -15.633 -29.391 1 98.38 130 ALA B O 1
ATOM 6679 N N . GLN B 1 131 ? -23.734 -14.992 -28.359 1 98.06 131 GLN B N 1
ATOM 6680 C CA . GLN B 1 131 ? -24.516 -14.875 -29.594 1 98.06 131 GLN B CA 1
ATOM 6681 C C . GLN B 1 131 ? -23.938 -13.82 -30.516 1 98.06 131 GLN B C 1
ATOM 6683 O O . GLN B 1 131 ? -24 -13.953 -31.75 1 98.06 131 GLN B O 1
ATOM 6688 N N . VAL B 1 132 ? -23.391 -12.859 -29.906 1 97.56 132 VAL B N 1
ATOM 6689 C CA . VAL B 1 132 ? -22.828 -11.758 -30.688 1 97.56 132 VAL B CA 1
ATOM 6690 C C . VAL B 1 132 ? -21.438 -12.117 -31.188 1 97.56 132 VAL B C 1
ATOM 6692 O O . VAL B 1 132 ? -21.125 -11.945 -32.375 1 97.56 132 VAL B O 1
ATOM 6695 N N . VAL B 1 133 ? -20.625 -12.625 -30.359 1 96.94 133 VAL B N 1
ATOM 6696 C CA . VAL B 1 133 ? -19.203 -12.805 -30.594 1 96.94 133 VAL B CA 1
ATOM 6697 C C . VAL B 1 133 ? -18.984 -13.906 -31.625 1 96.94 133 VAL B C 1
ATOM 6699 O O . VAL B 1 133 ? -18.078 -13.805 -32.469 1 96.94 133 VAL B O 1
ATOM 6702 N N . ILE B 1 134 ? -19.766 -14.953 -31.672 1 96.94 134 ILE B N 1
ATOM 6703 C CA . ILE B 1 134 ? -19.531 -16.125 -32.5 1 96.94 134 ILE B CA 1
ATOM 6704 C C . ILE B 1 134 ? -19.797 -15.773 -33.969 1 96.94 134 ILE B C 1
ATOM 6706 O O . ILE B 1 134 ? -19.469 -16.547 -34.875 1 96.94 134 ILE B O 1
ATOM 6710 N N . LYS B 1 135 ? -20.391 -14.609 -34.219 1 96.81 135 LYS B N 1
ATOM 6711 C CA . LYS B 1 135 ? -20.672 -14.172 -35.594 1 96.81 135 LYS B CA 1
ATOM 6712 C C . LYS B 1 135 ? -19.406 -13.734 -36.312 1 96.81 135 LYS B C 1
ATOM 6714 O O . LYS B 1 135 ? -19.391 -13.594 -37.531 1 96.81 135 LYS B O 1
ATOM 6719 N N . TYR B 1 136 ? -18.422 -13.5 -35.594 1 97.56 136 TYR B N 1
ATOM 6720 C CA . TYR B 1 136 ? -17.188 -13 -36.188 1 97.56 136 TYR B CA 1
ATOM 6721 C C . TYR B 1 136 ? -16.203 -14.141 -36.438 1 97.56 136 TYR B C 1
ATOM 6723 O O . TYR B 1 136 ? -15.797 -14.836 -35.5 1 97.56 136 TYR B O 1
ATOM 6731 N N . PRO B 1 137 ? -15.758 -14.312 -37.656 1 97.19 137 PRO B N 1
ATOM 6732 C CA . PRO B 1 137 ? -14.938 -15.477 -38 1 97.19 137 PRO B CA 1
ATOM 6733 C C . PRO B 1 137 ? -13.555 -15.445 -37.344 1 97.19 137 PRO B C 1
ATOM 6735 O O . PRO B 1 137 ? -12.898 -16.484 -37.25 1 97.19 137 PRO B O 1
ATOM 6738 N N . ASN B 1 138 ? -13.07 -14.258 -36.969 1 97.31 138 ASN B N 1
ATOM 6739 C CA . ASN B 1 138 ? -11.734 -14.164 -36.406 1 97.31 138 ASN B CA 1
ATOM 6740 C C . ASN B 1 138 ? -11.742 -14.406 -34.906 1 97.31 138 ASN B C 1
ATOM 6742 O O . ASN B 1 138 ? -10.68 -14.453 -34.281 1 97.31 138 ASN B O 1
ATOM 6746 N N . PHE B 1 139 ? -12.969 -14.547 -34.344 1 97.44 139 PHE B N 1
ATOM 6747 C CA . PHE B 1 139 ? -13.008 -14.938 -32.938 1 97.44 139 PHE B CA 1
ATOM 6748 C C . PHE B 1 139 ? -12.359 -16.297 -32.719 1 97.44 139 PHE B C 1
ATOM 6750 O O . PHE B 1 139 ? -12.617 -17.234 -33.5 1 97.44 139 PHE B O 1
ATOM 6757 N N . TYR B 1 140 ? -11.531 -16.438 -31.625 1 96.75 140 TYR B N 1
ATOM 6758 C CA . TYR B 1 140 ? -10.664 -17.609 -31.562 1 96.75 140 TYR B CA 1
ATOM 6759 C C . TYR B 1 140 ? -10.875 -18.391 -30.281 1 96.75 140 TYR B C 1
ATOM 6761 O O . TYR B 1 140 ? -11 -19.625 -30.297 1 96.75 140 TYR B O 1
ATOM 6769 N N . VAL B 1 141 ? -10.859 -17.766 -29.109 1 97.25 141 VAL B N 1
ATOM 6770 C CA . VAL B 1 141 ? -10.844 -18.453 -27.828 1 97.25 141 VAL B CA 1
ATOM 6771 C C . VAL B 1 141 ? -11.641 -17.656 -26.797 1 97.25 141 VAL B C 1
ATOM 6773 O O . VAL B 1 141 ? -11.57 -16.422 -26.781 1 97.25 141 VAL B O 1
ATOM 6776 N N . TRP B 1 142 ? -12.398 -18.391 -25.875 1 97.88 142 TRP B N 1
ATOM 6777 C CA . TRP B 1 142 ? -13.008 -17.812 -24.688 1 97.88 142 TRP B CA 1
ATOM 6778 C C . TRP B 1 142 ? -12.07 -17.922 -23.484 1 97.88 142 TRP B C 1
ATOM 6780 O O . TRP B 1 142 ? -11.625 -19.016 -23.141 1 97.88 142 TRP B O 1
ATOM 6790 N N . ASP B 1 143 ? -11.656 -16.859 -22.891 1 97.25 143 ASP B N 1
ATOM 6791 C CA . ASP B 1 143 ? -11.086 -16.844 -21.547 1 97.25 143 ASP B CA 1
ATOM 6792 C C . ASP B 1 143 ? -12.141 -16.469 -20.5 1 97.25 143 ASP B C 1
ATOM 6794 O O . ASP B 1 143 ? -12.469 -15.297 -20.328 1 97.25 143 ASP B O 1
ATOM 6798 N N . LEU B 1 144 ? -12.617 -17.438 -19.75 1 97.69 144 LEU B N 1
ATOM 6799 C CA . LEU B 1 144 ? -13.883 -17.266 -19.047 1 97.69 144 LEU B CA 1
ATOM 6800 C C . LEU B 1 144 ? -13.648 -16.891 -17.594 1 97.69 144 LEU B C 1
ATOM 6802 O O . LEU B 1 144 ? -14.594 -16.578 -16.875 1 97.69 144 LEU B O 1
ATOM 6806 N N . TRP B 1 145 ? -12.43 -16.906 -17.156 1 95.44 145 TRP B N 1
ATOM 6807 C CA . TRP B 1 145 ? -12.203 -16.547 -15.766 1 95.44 145 TRP B CA 1
ATOM 6808 C C . TRP B 1 145 ? -10.719 -16.281 -15.508 1 95.44 145 TRP B C 1
ATOM 6810 O O . TRP B 1 145 ? -9.945 -17.219 -15.344 1 95.44 145 TRP B O 1
ATOM 6820 N N . SER B 1 146 ? -10.398 -15.016 -15.414 1 92.25 146 SER B N 1
ATOM 6821 C CA . SER B 1 146 ? -9.039 -14.609 -15.07 1 92.25 146 SER B CA 1
ATOM 6822 C C . SER B 1 146 ? -8.82 -14.656 -13.562 1 92.25 146 SER B C 1
ATOM 6824 O O . SER B 1 146 ? -9.508 -13.969 -12.812 1 92.25 146 SER B O 1
ATOM 6826 N N . GLU B 1 147 ? -7.98 -15.523 -13.125 1 89.25 147 GLU B N 1
ATOM 6827 C CA . GLU B 1 147 ? -7.52 -15.586 -11.742 1 89.25 147 GLU B CA 1
ATOM 6828 C C . GLU B 1 147 ? -8.688 -15.758 -10.773 1 89.25 147 GLU B C 1
ATOM 6830 O O . GLU B 1 147 ? -8.852 -14.969 -9.844 1 89.25 147 GLU B O 1
ATOM 6835 N N . PRO B 1 148 ? -9.414 -16.828 -10.898 1 90.5 148 PRO B N 1
ATOM 6836 C CA . PRO B 1 148 ? -10.516 -17.094 -9.977 1 90.5 148 PRO B CA 1
ATOM 6837 C C . PRO B 1 148 ? -10.078 -17.094 -8.516 1 90.5 148 PRO B C 1
ATOM 6839 O O . PRO B 1 148 ? -9.039 -17.672 -8.18 1 90.5 148 PRO B O 1
ATOM 6842 N N . ASN B 1 149 ? -10.852 -16.391 -7.617 1 85.62 149 ASN B N 1
ATOM 6843 C CA . ASN B 1 149 ? -10.562 -16.359 -6.188 1 85.62 149 ASN B CA 1
ATOM 6844 C C . ASN B 1 149 ? -11.812 -16.062 -5.363 1 85.62 149 ASN B C 1
ATOM 6846 O O . ASN B 1 149 ? -12.766 -15.477 -5.871 1 85.62 149 ASN B O 1
ATOM 6850 N N . VAL B 1 150 ? -11.711 -16.406 -4.07 1 82.38 150 VAL B N 1
ATOM 6851 C CA . VAL B 1 150 ? -12.875 -16.25 -3.205 1 82.38 150 VAL B CA 1
ATOM 6852 C C . VAL B 1 150 ? -12.867 -14.875 -2.559 1 82.38 150 VAL B C 1
ATOM 6854 O O . VAL B 1 150 ? -13.906 -14.375 -2.115 1 82.38 150 VAL B O 1
ATOM 6857 N N . ILE B 1 151 ? -11.727 -14.172 -2.529 1 73.25 151 ILE B N 1
ATOM 6858 C CA . ILE B 1 151 ? -11.625 -12.914 -1.802 1 73.25 151 ILE B CA 1
ATOM 6859 C C . ILE B 1 151 ? -11.891 -11.742 -2.752 1 73.25 151 ILE B C 1
ATOM 6861 O O . ILE B 1 151 ? -11.984 -10.594 -2.32 1 73.25 151 ILE B O 1
ATOM 6865 N N . GLN B 1 152 ? -11.984 -11.969 -4.016 1 72.12 152 GLN B N 1
ATOM 6866 C CA . GLN B 1 152 ? -12.352 -11 -5.043 1 72.12 152 GLN B CA 1
ATOM 6867 C C . GLN B 1 152 ? -11.508 -9.734 -4.93 1 72.12 152 GLN B C 1
ATOM 6869 O O . GLN B 1 152 ? -12.016 -8.625 -5.055 1 72.12 152 GLN B O 1
ATOM 6874 N N . TRP B 1 153 ? -10.219 -9.844 -4.492 1 71.56 153 TRP B N 1
ATOM 6875 C CA . TRP B 1 153 ? -9.172 -8.828 -4.457 1 71.56 153 TRP B CA 1
ATOM 6876 C C . TRP B 1 153 ? -9.531 -7.699 -3.496 1 71.56 153 TRP B C 1
ATOM 6878 O O . TRP B 1 153 ? -9.25 -6.531 -3.768 1 71.56 153 TRP B O 1
ATOM 6888 N N . ILE B 1 154 ? -10.258 -8.008 -2.418 1 70.12 154 ILE B N 1
ATOM 6889 C CA . ILE B 1 154 ? -10.641 -6.957 -1.476 1 70.12 154 ILE B CA 1
ATOM 6890 C C . ILE B 1 154 ? -9.688 -6.969 -0.281 1 70.12 154 ILE B C 1
ATOM 6892 O O . ILE B 1 154 ? -9.258 -8.031 0.168 1 70.12 154 ILE B O 1
ATOM 6896 N N . TYR B 1 155 ? -9.266 -5.695 0.065 1 63.09 155 TYR B N 1
ATOM 6897 C CA . TYR B 1 155 ? -8.523 -5.508 1.307 1 63.09 155 TYR B CA 1
ATOM 6898 C C . TYR B 1 155 ? -9.453 -5.078 2.438 1 63.09 155 TYR B C 1
ATOM 6900 O O . TYR B 1 155 ? -10.234 -4.137 2.287 1 63.09 155 TYR B O 1
ATOM 6908 N N . GLN B 1 156 ? -9.523 -5.977 3.42 1 61.53 156 GLN B N 1
ATOM 6909 C CA . GLN B 1 156 ? -10.281 -5.586 4.605 1 61.53 156 GLN B CA 1
ATOM 6910 C C . GLN B 1 156 ? -9.359 -5.039 5.691 1 61.53 156 GLN B C 1
ATOM 6912 O O . GLN B 1 156 ? -8.234 -5.508 5.848 1 61.53 156 GLN B O 1
ATOM 6917 N N . PRO B 1 157 ? -9.664 -3.854 6.18 1 56.09 157 PRO B N 1
ATOM 6918 C CA . PRO B 1 157 ? -8.812 -3.201 7.176 1 56.09 157 PRO B CA 1
ATOM 6919 C C . PRO B 1 157 ? -8.406 -4.141 8.312 1 56.09 157 PRO B C 1
ATOM 6921 O O . PRO B 1 157 ? -7.527 -3.807 9.109 1 56.09 157 PRO B O 1
ATOM 6924 N N . THR B 1 158 ? -9.125 -5.176 8.383 1 52.47 158 THR B N 1
ATOM 6925 C CA . THR B 1 158 ? -8.766 -6.043 9.492 1 52.47 158 THR B CA 1
ATOM 6926 C C . THR B 1 158 ? -7.414 -6.711 9.25 1 52.47 158 THR B C 1
ATOM 6928 O O . THR B 1 158 ? -6.891 -7.41 10.117 1 52.47 158 THR B O 1
ATOM 6931 N N . GLY B 1 159 ? -6.875 -6.148 8.195 1 52.19 159 GLY B N 1
ATOM 6932 C CA . GLY B 1 159 ? -5.59 -6.738 7.859 1 52.19 159 GLY B CA 1
ATOM 6933 C C . GLY B 1 159 ? -5.703 -8.148 7.301 1 52.19 159 GLY B C 1
ATOM 6934 O O . GLY B 1 159 ? -4.727 -8.695 6.789 1 52.19 159 GLY B O 1
ATOM 6935 N N . TRP B 1 160 ? -6.918 -8.625 7.57 1 55.12 160 TRP B N 1
ATOM 6936 C CA . TRP B 1 160 ? -7.102 -10.016 7.191 1 55.12 160 TRP B CA 1
ATOM 6937 C C . TRP B 1 160 ? -7.934 -10.133 5.918 1 55.12 160 TRP B C 1
ATOM 6939 O O . TRP B 1 160 ? -8.93 -9.422 5.758 1 55.12 160 TRP B O 1
ATOM 6949 N N . ARG B 1 161 ? -7.344 -10.766 5.055 1 59.34 161 ARG B N 1
ATOM 6950 C CA . ARG B 1 161 ? -8.094 -11.133 3.855 1 59.34 161 ARG B CA 1
ATOM 6951 C C . ARG B 1 161 ? -8.945 -12.367 4.102 1 59.34 161 ARG B C 1
ATOM 6953 O O . ARG B 1 161 ? -8.508 -13.492 3.848 1 59.34 161 ARG B O 1
ATOM 6960 N N . GLY B 1 162 ? -10.117 -12.133 4.652 1 68.25 162 GLY B N 1
ATOM 6961 C CA . GLY B 1 162 ? -10.984 -13.234 5.027 1 68.25 162 GLY B CA 1
ATOM 6962 C C . GLY B 1 162 ? -11.711 -13.852 3.842 1 68.25 162 GLY B C 1
ATOM 6963 O O . GLY B 1 162 ? -11.922 -13.188 2.824 1 68.25 162 GLY B O 1
ATOM 6964 N N . LEU B 1 163 ? -11.969 -15.18 3.994 1 75.31 163 LEU B N 1
ATOM 6965 C CA . LEU B 1 163 ? -12.781 -15.891 3.014 1 75.31 163 LEU B CA 1
ATOM 6966 C C . LEU B 1 163 ? -14.227 -15.391 3.039 1 75.31 163 LEU B C 1
ATOM 6968 O O . LEU B 1 163 ? -14.773 -15.117 4.109 1 75.31 163 LEU B O 1
ATOM 6972 N N . PHE B 1 164 ? -14.633 -15.016 2.057 1 80.88 164 PHE B N 1
ATOM 6973 C CA . PHE B 1 164 ? -16.062 -14.758 1.908 1 80.88 164 PHE B CA 1
ATOM 6974 C C . PHE B 1 164 ? -16.609 -15.445 0.667 1 80.88 164 PHE B C 1
ATOM 6976 O O . PHE B 1 164 ? -15.852 -15.961 -0.155 1 80.88 164 PHE B O 1
ATOM 6983 N N . CYS B 1 165 ? -18 -15.781 0.706 1 90.31 165 CYS B N 1
ATOM 6984 C CA . CYS B 1 165 ? -19.094 -14.914 1.139 1 90.31 165 CYS B CA 1
ATOM 6985 C C . CYS B 1 165 ? -19.906 -15.57 2.242 1 90.31 165 CYS B C 1
ATOM 6987 O O . CYS B 1 165 ? -20.25 -16.75 2.148 1 90.31 165 CYS B O 1
ATOM 6989 N N . TYR B 1 166 ? -20.312 -14.844 3.248 1 92.81 166 TYR B N 1
ATOM 6990 C CA . TYR B 1 166 ? -21.141 -15.328 4.348 1 92.81 166 TYR B CA 1
ATOM 6991 C C . TYR B 1 166 ? -22.578 -14.859 4.195 1 92.81 166 TYR B C 1
ATOM 6993 O O . TYR B 1 166 ? -23.328 -14.781 5.176 1 92.81 166 TYR B O 1
ATOM 7001 N N . CYS B 1 167 ? -23.047 -14.453 3.033 1 94.94 167 CYS B N 1
ATOM 7002 C CA . CYS B 1 167 ? -24.438 -14.094 2.809 1 94.94 167 CYS B CA 1
ATOM 7003 C C . CYS B 1 167 ? -25.344 -15.32 2.9 1 94.94 167 CYS B C 1
ATOM 7005 O O . CYS B 1 167 ? -24.844 -16.453 2.949 1 94.94 167 CYS B O 1
ATOM 7007 N N . ASN B 1 168 ? -26.641 -15.109 2.885 1 96.12 168 ASN B N 1
ATOM 7008 C CA . ASN B 1 168 ? -27.594 -16.188 3.082 1 96.12 168 ASN B CA 1
ATOM 7009 C C . ASN B 1 168 ? -27.531 -17.203 1.949 1 96.12 168 ASN B C 1
ATOM 7011 O O . ASN B 1 168 ? -27.75 -18.406 2.17 1 96.12 168 ASN B O 1
ATOM 7015 N N . TYR B 1 169 ? -27.219 -16.781 0.842 1 97.25 169 TYR B N 1
ATOM 7016 C CA . TYR B 1 169 ? -27.203 -17.656 -0.317 1 97.25 169 TYR B CA 1
ATOM 7017 C C . TYR B 1 169 ? -25.938 -18.516 -0.336 1 97.25 169 TYR B C 1
ATOM 7019 O O . TYR B 1 169 ? -26 -19.703 -0.646 1 97.25 169 TYR B O 1
ATOM 7027 N N . SER B 1 170 ? -24.828 -17.938 -0.004 1 96.56 170 SER B N 1
ATOM 7028 C CA . SER B 1 170 ? -23.594 -18.703 0.092 1 96.56 170 SER B CA 1
ATOM 7029 C C . SER B 1 170 ? -23.672 -19.734 1.22 1 96.56 170 SER B C 1
ATOM 7031 O O . SER B 1 170 ? -23.203 -20.859 1.072 1 96.56 170 SER B O 1
ATOM 7033 N N . LYS B 1 171 ? -24.281 -19.344 2.371 1 96.38 171 LYS B N 1
ATOM 7034 C CA . LYS B 1 171 ? -24.516 -20.281 3.465 1 96.38 171 LYS B CA 1
ATOM 7035 C C . LYS B 1 171 ? -25.422 -21.422 3.025 1 96.38 171 LYS B C 1
ATOM 7037 O O . LYS B 1 171 ? -25.203 -22.578 3.393 1 96.38 171 LYS B O 1
ATOM 7042 N N . GLY B 1 172 ? -26.391 -21 2.285 1 97.81 172 GLY B N 1
ATOM 7043 C CA . GLY B 1 172 ? -27.281 -22.031 1.761 1 97.81 172 GLY B CA 1
ATOM 7044 C C . GLY B 1 172 ? -26.578 -23.031 0.874 1 97.81 172 GLY B C 1
ATOM 7045 O O . GLY B 1 172 ? -26.781 -24.234 1.009 1 97.81 172 GLY B O 1
ATOM 7046 N N . ARG B 1 173 ? -25.766 -22.547 -0.037 1 97.19 173 ARG B N 1
ATOM 7047 C CA . ARG B 1 173 ? -25 -23.422 -0.913 1 97.19 173 ARG B CA 1
ATOM 7048 C C . ARG B 1 173 ? -24.062 -24.328 -0.108 1 97.19 173 ARG B C 1
ATOM 7050 O O . ARG B 1 173 ? -23.875 -25.5 -0.444 1 97.19 173 ARG B O 1
ATOM 7057 N N . PHE B 1 174 ? -23.484 -23.812 0.979 1 97.5 174 PHE B N 1
ATOM 7058 C CA . PHE B 1 174 ? -22.625 -24.578 1.88 1 97.5 174 PHE B CA 1
ATOM 7059 C C . PHE B 1 174 ? -23.406 -25.719 2.533 1 97.5 174 PHE B C 1
ATOM 7061 O O . PHE B 1 174 ? -22.938 -26.859 2.57 1 97.5 174 PHE B O 1
ATOM 7068 N N . ARG B 1 175 ? -24.578 -25.406 2.99 1 98.12 175 ARG B N 1
ATOM 7069 C CA . ARG B 1 175 ? -25.422 -26.406 3.635 1 98.12 175 ARG B CA 1
ATOM 7070 C C . ARG B 1 175 ? -25.797 -27.516 2.656 1 98.12 175 ARG B C 1
ATOM 7072 O O . ARG B 1 175 ? -25.812 -28.688 3.014 1 98.12 175 ARG B O 1
ATOM 7079 N N . ASP B 1 176 ? -26.094 -27.078 1.442 1 98 176 ASP B N 1
ATOM 7080 C CA . ASP B 1 176 ? -26.406 -28.078 0.425 1 98 176 ASP B CA 1
ATOM 7081 C C . ASP B 1 176 ? -25.219 -28.984 0.15 1 98 176 ASP B C 1
ATOM 7083 O O . ASP B 1 176 ? -25.375 -30.203 -0.013 1 98 176 ASP B O 1
ATOM 7087 N N . TRP B 1 177 ? -24.047 -28.406 0.084 1 98 177 TRP B N 1
ATOM 7088 C CA . TRP B 1 177 ? -22.828 -29.172 -0.106 1 98 177 TRP B CA 1
ATOM 7089 C C . TRP B 1 177 ? -22.594 -30.125 1.064 1 98 177 TRP B C 1
ATOM 7091 O O . TRP B 1 177 ? -22.266 -31.297 0.865 1 98 177 TRP B O 1
ATOM 7101 N N . LEU B 1 178 ? -22.812 -29.672 2.285 1 98.19 178 LEU B N 1
ATOM 7102 C CA . LEU B 1 178 ? -22.656 -30.5 3.471 1 98.19 178 LEU B CA 1
ATOM 7103 C C . LEU B 1 178 ? -23.625 -31.688 3.434 1 98.19 178 LEU B C 1
ATOM 7105 O O . LEU B 1 178 ? -23.281 -32.781 3.887 1 98.19 178 LEU B O 1
ATOM 7109 N N . LYS B 1 179 ? -24.797 -31.484 2.918 1 98.06 179 LYS B N 1
ATOM 7110 C CA . LYS B 1 179 ? -25.75 -32.594 2.785 1 98.06 179 LYS B CA 1
ATOM 7111 C C . LYS B 1 179 ? -25.203 -33.688 1.888 1 98.06 179 LYS B C 1
ATOM 7113 O O . LYS B 1 179 ? -25.438 -34.875 2.146 1 98.06 179 LYS B O 1
ATOM 7118 N N . THR B 1 180 ? -24.547 -33.25 0.873 1 97.56 180 THR B N 1
ATOM 7119 C CA . THR B 1 180 ? -24 -34.25 -0.053 1 97.56 180 THR B CA 1
ATOM 7120 C C . THR B 1 180 ? -22.859 -35.031 0.597 1 97.56 180 THR B C 1
ATOM 7122 O O . THR B 1 180 ? -22.641 -36.188 0.277 1 97.56 180 THR B O 1
ATOM 7125 N N . ILE B 1 181 ? -22.156 -34.469 1.508 1 96.5 181 ILE B N 1
ATOM 7126 C CA . ILE B 1 181 ? -20.984 -35.062 2.119 1 96.5 181 ILE B CA 1
ATOM 7127 C C . ILE B 1 181 ? -21.406 -35.938 3.297 1 96.5 181 ILE B C 1
ATOM 7129 O O . ILE B 1 181 ? -20.906 -37.062 3.453 1 96.5 181 ILE B O 1
ATOM 7133 N N . TYR B 1 182 ? -22.391 -35.469 4.066 1 97.44 182 TYR B N 1
ATOM 7134 C CA . TYR B 1 182 ? -22.656 -36.125 5.34 1 97.44 182 TYR B CA 1
ATOM 7135 C C . TYR B 1 182 ? -23.984 -36.875 5.289 1 97.44 182 TYR B C 1
ATOM 7137 O O . TYR B 1 182 ? -24.25 -37.75 6.129 1 97.44 182 TYR B O 1
ATOM 7145 N N . GLY B 1 183 ? -24.812 -36.531 4.449 1 97.38 183 GLY B N 1
ATOM 7146 C CA . GLY B 1 183 ? -26.094 -37.188 4.289 1 97.38 183 GLY B CA 1
ATOM 7147 C C . GLY B 1 183 ? -27.156 -36.688 5.258 1 97.38 183 GLY B C 1
ATOM 7148 O O . GLY B 1 183 ? -28.266 -36.344 4.848 1 97.38 183 GLY B O 1
ATOM 7149 N N . ASN B 1 184 ? -26.812 -36.688 6.594 1 96.5 184 ASN B N 1
ATOM 7150 C CA . ASN B 1 184 ? -27.734 -36.188 7.602 1 96.5 184 ASN B CA 1
ATOM 7151 C C . ASN B 1 184 ? -27.016 -35.375 8.672 1 96.5 184 ASN B C 1
ATOM 7153 O O . ASN B 1 184 ? -25.797 -35.5 8.828 1 96.5 184 ASN B O 1
ATOM 7157 N N . VAL B 1 185 ? -27.844 -34.625 9.477 1 97.19 185 VAL B N 1
ATOM 7158 C CA . VAL B 1 185 ? -27.281 -33.656 10.406 1 97.19 185 VAL B CA 1
ATOM 7159 C C . VAL B 1 185 ? -26.609 -34.375 11.562 1 97.19 185 VAL B C 1
ATOM 7161 O O . VAL B 1 185 ? -25.641 -33.844 12.141 1 97.19 185 VAL B O 1
ATOM 7164 N N . ASN B 1 186 ? -27.016 -35.562 11.93 1 96.81 186 ASN B N 1
ATOM 7165 C CA . ASN B 1 186 ? -26.406 -36.312 13.023 1 96.81 186 ASN B CA 1
ATOM 7166 C C . ASN B 1 186 ? -24.969 -36.688 12.695 1 96.81 186 ASN B C 1
ATOM 7168 O O . ASN B 1 186 ? -24.078 -36.625 13.555 1 96.81 186 ASN B O 1
ATOM 7172 N N . THR B 1 187 ? -24.844 -37.156 11.539 1 97.62 187 THR B N 1
ATOM 7173 C CA . THR B 1 187 ? -23.484 -37.5 11.102 1 97.62 187 THR B CA 1
ATOM 7174 C C . THR B 1 187 ? -22.594 -36.25 11.102 1 97.62 187 THR B C 1
ATOM 7176 O O . THR B 1 187 ? -21.438 -36.312 11.516 1 97.62 187 THR B O 1
ATOM 7179 N N . LEU B 1 188 ? -23.141 -35.125 10.664 1 97.25 188 LEU B N 1
ATOM 7180 C CA . LEU B 1 188 ? -22.406 -33.875 10.703 1 97.25 188 LEU B CA 1
ATOM 7181 C C . LEU B 1 188 ? -22.062 -33.5 12.141 1 97.25 188 LEU B C 1
ATOM 7183 O O . LEU B 1 188 ? -20.938 -33.125 12.445 1 97.25 188 LEU B O 1
ATOM 7187 N N . ASN B 1 189 ? -23.031 -33.562 13.023 1 96.38 189 ASN B N 1
ATOM 7188 C CA . ASN B 1 189 ? -22.844 -33.219 14.43 1 96.38 189 ASN B CA 1
ATOM 7189 C C . ASN B 1 189 ? -21.719 -34.062 15.055 1 96.38 189 ASN B C 1
ATOM 7191 O O . ASN B 1 189 ? -20.922 -33.531 15.836 1 96.38 189 ASN B O 1
ATOM 7195 N N . LYS B 1 190 ? -21.672 -35.25 14.711 1 95.12 190 LYS B N 1
ATOM 7196 C CA . LYS B 1 190 ? -20.609 -36.125 15.227 1 95.12 190 LYS B CA 1
ATOM 7197 C C . LYS B 1 190 ? -19.234 -35.656 14.719 1 95.12 190 LYS B C 1
ATOM 7199 O O . LYS B 1 190 ? -18.281 -35.594 15.484 1 95.12 190 LYS B O 1
ATOM 7204 N N . ALA B 1 191 ? -19.234 -35.406 13.492 1 94.44 191 ALA B N 1
ATOM 7205 C CA . ALA B 1 191 ? -17.969 -35.031 12.883 1 94.44 191 ALA B CA 1
ATOM 7206 C C . ALA B 1 191 ? -17.484 -33.688 13.414 1 94.44 191 ALA B C 1
ATOM 7208 O O . ALA B 1 191 ? -16.297 -33.5 13.672 1 94.44 191 ALA B O 1
ATOM 7209 N N . TRP B 1 192 ? -18.422 -32.688 13.57 1 93.81 192 TRP B N 1
ATOM 7210 C CA . TRP B 1 192 ? -18.094 -31.312 13.953 1 93.81 192 TRP B CA 1
ATOM 7211 C C . TRP B 1 192 ? -18.109 -31.156 15.469 1 93.81 192 TRP B C 1
ATOM 7213 O O . TRP B 1 192 ? -17.672 -30.141 16 1 93.81 192 TRP B O 1
ATOM 7223 N N . HIS B 1 193 ? -18.562 -32.125 16.188 1 91.44 193 HIS B N 1
ATOM 7224 C CA . HIS B 1 193 ? -18.797 -32.062 17.625 1 91.44 193 HIS B CA 1
ATOM 7225 C C . HIS B 1 193 ? -19.797 -30.953 17.969 1 91.44 193 HIS B C 1
ATOM 7227 O O . HIS B 1 193 ? -19.5 -30.094 18.812 1 91.44 193 HIS B O 1
ATOM 7233 N N . ARG B 1 194 ? -20.953 -30.969 17.203 1 93.56 194 ARG B N 1
ATOM 7234 C CA . ARG B 1 194 ? -22.031 -30.016 17.391 1 93.56 194 ARG B CA 1
ATOM 7235 C C . ARG B 1 194 ? -23.344 -30.734 17.703 1 93.56 194 ARG B C 1
ATOM 7237 O O . ARG B 1 194 ? -23.375 -31.953 17.844 1 93.56 194 ARG B O 1
ATOM 7244 N N . SER B 1 195 ? -24.453 -29.922 17.984 1 96.19 195 SER B N 1
ATOM 7245 C CA . SER B 1 195 ? -25.781 -30.453 18.266 1 96.19 195 SER B CA 1
ATOM 7246 C C . SER B 1 195 ? -26.859 -29.688 17.5 1 96.19 195 SER B C 1
ATOM 7248 O O . SER B 1 195 ? -27.859 -29.266 18.094 1 96.19 195 SER B O 1
ATOM 7250 N N . TYR B 1 196 ? -26.672 -29.5 16.25 1 96.31 196 TYR B N 1
ATOM 7251 C CA . TYR B 1 196 ? -27.672 -28.859 15.414 1 96.31 196 TYR B CA 1
ATOM 7252 C C . TYR B 1 196 ? -28.922 -29.734 15.289 1 96.31 196 TYR B C 1
ATOM 7254 O O . TYR B 1 196 ? -28.828 -30.953 15.305 1 96.31 196 TYR B O 1
ATOM 7262 N N . LEU B 1 197 ? -30.141 -29.047 15.133 1 97.25 197 LEU B N 1
ATOM 7263 C CA . LEU B 1 197 ? -31.391 -29.781 14.977 1 97.25 197 LEU B CA 1
ATOM 7264 C C . LEU B 1 197 ? -31.609 -30.156 13.508 1 97.25 197 LEU B C 1
ATOM 7266 O O . LEU B 1 197 ? -32.188 -31.203 13.211 1 97.25 197 LEU B O 1
ATOM 7270 N N . GLU B 1 198 ? -31.219 -29.359 12.586 1 96.75 198 GLU B N 1
ATOM 7271 C CA . GLU B 1 198 ? -31.359 -29.547 11.141 1 96.75 198 GLU B CA 1
ATOM 7272 C C . GLU B 1 198 ? -30.266 -28.812 10.391 1 96.75 198 GLU B C 1
ATOM 7274 O O . GLU B 1 198 ? -29.547 -27.984 10.969 1 96.75 198 GLU B O 1
ATOM 7279 N N . PHE B 1 199 ? -30.109 -29.109 9.133 1 96.81 199 PHE B N 1
ATOM 7280 C CA . PHE B 1 199 ? -29.031 -28.531 8.328 1 96.81 199 PHE B CA 1
ATOM 7281 C C . PHE B 1 199 ? -29.172 -27.016 8.242 1 96.81 199 PHE B C 1
ATOM 7283 O O . PHE B 1 199 ? -28.172 -26.297 8.18 1 96.81 199 PHE B O 1
ATOM 7290 N N . ASN B 1 200 ? -30.359 -26.484 8.281 1 96 200 ASN B N 1
ATOM 7291 C CA . ASN B 1 200 ? -30.609 -25.047 8.141 1 96 200 ASN B CA 1
ATOM 7292 C C . ASN B 1 200 ? -30.016 -24.266 9.312 1 96 200 ASN B C 1
ATOM 7294 O O . ASN B 1 200 ? -29.844 -23.062 9.227 1 96 200 ASN B O 1
ATOM 7298 N N . ASP B 1 201 ? -29.656 -25.031 10.398 1 96.12 201 ASP B N 1
ATOM 7299 C CA . ASP B 1 201 ? -29.094 -24.391 11.578 1 96.12 201 ASP B CA 1
ATOM 7300 C C . ASP B 1 201 ? -27.578 -24.219 11.43 1 96.12 201 ASP B C 1
ATOM 7302 O O . ASP B 1 201 ? -26.953 -23.484 12.195 1 96.12 201 ASP B O 1
ATOM 7306 N N . VAL B 1 202 ? -27.031 -24.828 10.5 1 96.5 202 VAL B N 1
ATOM 7307 C CA . VAL B 1 202 ? -25.578 -24.906 10.398 1 96.5 202 VAL B CA 1
ATOM 7308 C C . VAL B 1 202 ? -25.016 -23.562 9.945 1 96.5 202 VAL B C 1
ATOM 7310 O O . VAL B 1 202 ? -25.531 -22.969 8.992 1 96.5 202 VAL B O 1
ATOM 7313 N N . GLU B 1 203 ? -23.953 -23.031 10.594 1 92.94 203 GLU B N 1
ATOM 7314 C CA . GLU B 1 203 ? -23.234 -21.797 10.273 1 92.94 203 GLU B CA 1
ATOM 7315 C C . GLU B 1 203 ? -21.781 -22.078 9.945 1 92.94 203 GLU B C 1
ATOM 7317 O O . GLU B 1 203 ? -21.125 -22.906 10.602 1 92.94 203 GLU B O 1
ATOM 7322 N N . PRO B 1 204 ? -21.312 -21.453 8.844 1 92 204 PRO B N 1
ATOM 7323 C CA . PRO B 1 204 ? -19.875 -21.578 8.641 1 92 204 PRO B CA 1
ATOM 7324 C C . PRO B 1 204 ? -19.062 -21.031 9.82 1 92 204 PRO B C 1
ATOM 7326 O O . PRO B 1 204 ? -19.484 -20.078 10.477 1 92 204 PRO B O 1
ATOM 7329 N N . PRO B 1 205 ? -17.891 -21.641 10.023 1 87.06 205 PRO B N 1
ATOM 7330 C CA . PRO B 1 205 ? -17.062 -21.188 11.148 1 87.06 205 PRO B CA 1
ATOM 7331 C C . PRO B 1 205 ? -16.5 -19.781 10.938 1 87.06 205 PRO B C 1
ATOM 7333 O O . PRO B 1 205 ? -16.203 -19.406 9.797 1 87.06 205 PRO B O 1
ATOM 7336 N N . ARG B 1 206 ? -16.453 -19.031 12.188 1 80.38 206 ARG B N 1
ATOM 7337 C CA . ARG B 1 206 ? -15.875 -17.688 12.219 1 80.38 206 ARG B CA 1
ATOM 7338 C C . ARG B 1 206 ? -14.922 -17.516 13.391 1 80.38 206 ARG B C 1
ATOM 7340 O O . ARG B 1 206 ? -15.188 -18 14.492 1 80.38 206 ARG B O 1
ATOM 7347 N N . PHE B 1 207 ? -13.906 -16.812 13.414 1 64 207 PHE B N 1
ATOM 7348 C CA . PHE B 1 207 ? -13.062 -16.266 14.477 1 64 207 PHE B CA 1
ATOM 7349 C C . PHE B 1 207 ? -12.781 -17.312 15.539 1 64 207 PHE B C 1
ATOM 7351 O O . PHE B 1 207 ? -13.031 -17.078 16.719 1 64 207 PHE B O 1
ATOM 7358 N N . VAL B 1 208 ? -12.523 -18.438 15.289 1 64.44 208 VAL B N 1
ATOM 7359 C CA . VAL B 1 208 ? -12.414 -19.422 16.359 1 64.44 208 VAL B CA 1
ATOM 7360 C C . VAL B 1 208 ? -10.945 -19.766 16.609 1 64.44 208 VAL B C 1
ATOM 7362 O O . VAL B 1 208 ? -10.18 -19.984 15.672 1 64.44 208 VAL B O 1
ATOM 7365 N N . SER B 1 209 ? -10.625 -19.594 17.953 1 63.78 209 SER B N 1
ATOM 7366 C CA . SER B 1 209 ? -9.273 -19.984 18.344 1 63.78 209 SER B CA 1
ATOM 7367 C C . SER B 1 209 ? -9.227 -21.438 18.781 1 63.78 209 SER B C 1
ATOM 7369 O O . SER B 1 209 ? -8.242 -22.141 18.516 1 63.78 209 SER B O 1
ATOM 7371 N N . LEU B 1 210 ? -10.266 -21.891 19.516 1 69.75 210 LEU B N 1
ATOM 7372 C CA . LEU B 1 210 ? -10.359 -23.297 19.906 1 69.75 210 LEU B CA 1
ATOM 7373 C C . LEU B 1 210 ? -11.312 -24.047 18.984 1 69.75 210 LEU B C 1
ATOM 7375 O O . LEU B 1 210 ? -12.531 -23.891 19.078 1 69.75 210 LEU B O 1
ATOM 7379 N N . HIS B 1 211 ? -10.773 -24.531 17.922 1 73.25 211 HIS B N 1
ATOM 7380 C CA . HIS B 1 211 ? -11.633 -25.188 16.953 1 73.25 211 HIS B CA 1
ATOM 7381 C C . HIS B 1 211 ? -11.328 -26.688 16.875 1 73.25 211 HIS B C 1
ATOM 7383 O O . HIS B 1 211 ? -10.266 -27.125 17.328 1 73.25 211 HIS B O 1
ATOM 7389 N N . PHE B 1 212 ? -12.391 -27.453 16.406 1 77.12 212 PHE B N 1
ATOM 7390 C CA . PHE B 1 212 ? -12.242 -28.891 16.203 1 77.12 212 PHE B CA 1
ATOM 7391 C C . PHE B 1 212 ? -11.758 -29.188 14.789 1 77.12 212 PHE B C 1
ATOM 7393 O O . PHE B 1 212 ? -11.781 -30.344 14.352 1 77.12 212 PHE B O 1
ATOM 7400 N N . ALA B 1 213 ? -11.359 -28.234 14.062 1 81.75 213 ALA B N 1
ATOM 7401 C CA . ALA B 1 213 ? -10.641 -28.25 12.789 1 81.75 213 ALA B CA 1
ATOM 7402 C C . ALA B 1 213 ? -11.57 -28.625 11.641 1 81.75 213 ALA B C 1
ATOM 7404 O O . ALA B 1 213 ? -11.523 -28.016 10.57 1 81.75 213 ALA B O 1
ATOM 7405 N N . ARG B 1 214 ? -12.516 -29.656 11.867 1 89.5 214 ARG B N 1
ATOM 7406 C CA . ARG B 1 214 ? -13.266 -30.234 10.758 1 89.5 214 ARG B CA 1
ATOM 7407 C C . ARG B 1 214 ? -14.203 -29.203 10.141 1 89.5 214 ARG B C 1
ATOM 7409 O O . ARG B 1 214 ? -14.383 -29.172 8.922 1 89.5 214 ARG B O 1
ATOM 7416 N N . ASP B 1 215 ? -14.867 -28.438 10.953 1 90.81 215 ASP B N 1
ATOM 7417 C CA . ASP B 1 215 ? -15.766 -27.406 10.438 1 90.81 215 ASP B CA 1
ATOM 7418 C C . ASP B 1 215 ? -15.016 -26.406 9.57 1 90.81 215 ASP B C 1
ATOM 7420 O O . ASP B 1 215 ? -15.484 -26.047 8.484 1 90.81 215 ASP B O 1
ATOM 7424 N N . ASN B 1 216 ? -13.789 -26.031 9.977 1 87.62 216 ASN B N 1
ATOM 7425 C CA . ASN B 1 216 ? -12.961 -25.125 9.203 1 87.62 216 ASN B CA 1
ATOM 7426 C C . ASN B 1 216 ? -12.469 -25.766 7.906 1 87.62 216 ASN B C 1
ATOM 7428 O O . ASN B 1 216 ? -12.43 -25.109 6.859 1 87.62 216 ASN B O 1
ATOM 7432 N N . ILE B 1 217 ? -12.102 -27 8 1 89.69 217 ILE B N 1
ATOM 7433 C CA . ILE B 1 217 ? -11.648 -27.734 6.828 1 89.69 217 ILE B CA 1
ATOM 7434 C C . ILE B 1 217 ? -12.781 -27.812 5.801 1 89.69 217 ILE B C 1
ATOM 7436 O O . ILE B 1 217 ? -12.555 -27.609 4.605 1 89.69 217 ILE B O 1
ATOM 7440 N N . ASP B 1 218 ? -13.977 -28.094 6.312 1 92.31 218 ASP B N 1
ATOM 7441 C CA . ASP B 1 218 ? -15.125 -28.188 5.414 1 92.31 218 ASP B CA 1
ATOM 7442 C C . ASP B 1 218 ? -15.398 -26.844 4.738 1 92.31 218 ASP B C 1
ATOM 7444 O O . ASP B 1 218 ? -15.688 -26.797 3.543 1 92.31 218 ASP B O 1
ATOM 7448 N N . TRP B 1 219 ? -15.375 -25.797 5.484 1 91.38 219 TRP B N 1
ATOM 7449 C CA . TRP B 1 219 ? -15.625 -24.469 4.934 1 91.38 219 TRP B CA 1
ATOM 7450 C C . TRP B 1 219 ? -14.594 -24.125 3.863 1 91.38 219 TRP B C 1
ATOM 7452 O O . TRP B 1 219 ? -14.945 -23.641 2.785 1 91.38 219 TRP B O 1
ATOM 7462 N N . LEU B 1 220 ? -13.359 -24.406 4.125 1 87.75 220 LEU B N 1
ATOM 7463 C CA . LEU B 1 220 ? -12.297 -24.156 3.162 1 87.75 220 LEU B CA 1
ATOM 7464 C C . LEU B 1 220 ? -12.477 -25.031 1.92 1 87.75 220 LEU B C 1
ATOM 7466 O O . LEU B 1 220 ? -12.344 -24.547 0.794 1 87.75 220 LEU B O 1
ATOM 7470 N N . THR B 1 221 ? -12.734 -26.281 2.168 1 91.5 221 THR B N 1
ATOM 7471 C CA . THR B 1 221 ? -12.922 -27.203 1.061 1 91.5 221 THR B CA 1
ATOM 7472 C C . THR B 1 221 ? -14.094 -26.781 0.19 1 91.5 221 THR B C 1
ATOM 7474 O O . THR B 1 221 ? -14.016 -26.812 -1.04 1 91.5 221 THR B O 1
ATOM 7477 N N . PHE B 1 222 ? -15.156 -26.438 0.855 1 94 222 PHE B N 1
ATOM 7478 C CA . PHE B 1 222 ? -16.328 -25.969 0.125 1 94 222 PHE B CA 1
ATOM 7479 C C . PHE B 1 222 ? -15.961 -24.797 -0.787 1 94 222 PHE B C 1
ATOM 7481 O O . PHE B 1 222 ? -16.375 -24.75 -1.948 1 94 222 PHE B O 1
ATOM 7488 N N . ASN B 1 223 ? -15.266 -23.812 -0.284 1 91.62 223 ASN B N 1
ATOM 7489 C CA . ASN B 1 223 ? -14.898 -22.641 -1.069 1 91.62 223 ASN B CA 1
ATOM 7490 C C . ASN B 1 223 ? -14.039 -23.031 -2.273 1 91.62 223 ASN B C 1
ATOM 7492 O O . ASN B 1 223 ? -14.156 -22.422 -3.34 1 91.62 223 ASN B O 1
ATOM 7496 N N . ILE B 1 224 ? -13.203 -23.984 -2.131 1 90.12 224 ILE B N 1
ATOM 7497 C CA . ILE B 1 224 ? -12.383 -24.469 -3.234 1 90.12 224 ILE B CA 1
ATOM 7498 C C . ILE B 1 224 ? -13.273 -25.141 -4.281 1 90.12 224 ILE B C 1
ATOM 7500 O O . ILE B 1 224 ? -13.156 -24.859 -5.477 1 90.12 224 ILE B O 1
ATOM 7504 N N . VAL B 1 225 ? -14.195 -25.969 -3.838 1 92.69 225 VAL B N 1
ATOM 7505 C CA . VAL B 1 225 ? -15.094 -26.688 -4.723 1 92.69 225 VAL B CA 1
ATOM 7506 C C . VAL B 1 225 ? -16.031 -25.719 -5.434 1 92.69 225 VAL B C 1
ATOM 7508 O O . VAL B 1 225 ? -16.344 -25.891 -6.609 1 92.69 225 VAL B O 1
ATOM 7511 N N . LYS B 1 226 ? -16.391 -24.766 -4.688 1 94.69 226 LYS B N 1
ATOM 7512 C CA . LYS B 1 226 ? -17.297 -23.75 -5.227 1 94.69 226 LYS B CA 1
ATOM 7513 C C . LYS B 1 226 ? -16.688 -23.062 -6.445 1 94.69 226 LYS B C 1
ATOM 7515 O O . LYS B 1 226 ? -17.375 -22.797 -7.426 1 94.69 226 LYS B O 1
ATOM 7520 N N . LEU B 1 227 ? -15.469 -22.766 -6.438 1 93.69 227 LEU B N 1
ATOM 7521 C CA . LEU B 1 227 ? -14.797 -22.125 -7.559 1 93.69 227 LEU B CA 1
ATOM 7522 C C . LEU B 1 227 ? -14.812 -23.016 -8.789 1 93.69 227 LEU B C 1
ATOM 7524 O O . LEU B 1 227 ? -15.055 -22.547 -9.906 1 93.69 227 LEU B O 1
ATOM 7528 N N . LYS B 1 228 ? -14.547 -24.25 -8.609 1 95.81 228 LYS B N 1
ATOM 7529 C CA . LYS B 1 228 ? -14.617 -25.203 -9.719 1 95.81 228 LYS B CA 1
ATOM 7530 C C . LYS B 1 228 ? -16.031 -25.25 -10.297 1 95.81 228 LYS B C 1
ATOM 7532 O O . LYS B 1 228 ? -16.203 -25.188 -11.516 1 95.81 228 LYS B O 1
ATOM 7537 N N . GLU B 1 229 ? -17 -25.344 -9.391 1 97.19 229 GLU B N 1
ATOM 7538 C CA . GLU B 1 229 ? -18.391 -25.422 -9.828 1 97.19 229 GLU B CA 1
ATOM 7539 C C . GLU B 1 229 ? -18.797 -24.172 -10.602 1 97.19 229 GLU B C 1
ATOM 7541 O O . GLU B 1 229 ? -19.547 -24.25 -11.578 1 97.19 229 GLU B O 1
ATOM 7546 N N . ASP B 1 230 ? -18.375 -23.094 -10.102 1 96.94 230 ASP B N 1
ATOM 7547 C CA . ASP B 1 230 ? -18.688 -21.844 -10.781 1 96.94 230 ASP B CA 1
ATOM 7548 C C . ASP B 1 230 ? -18.031 -21.781 -12.156 1 96.94 230 ASP B C 1
ATOM 7550 O O . ASP B 1 230 ? -18.609 -21.234 -13.102 1 96.94 230 ASP B O 1
ATOM 7554 N N . LEU B 1 231 ? -16.781 -22.234 -12.305 1 97.81 231 LEU B N 1
ATOM 7555 C CA . LEU B 1 231 ? -16.156 -22.312 -13.617 1 97.81 231 LEU B CA 1
ATOM 7556 C C . LEU B 1 231 ? -16.906 -23.266 -14.531 1 97.81 231 LEU B C 1
ATOM 7558 O O . LEU B 1 231 ? -17.125 -22.969 -15.711 1 97.81 231 LEU B O 1
ATOM 7562 N N . GLU B 1 232 ? -17.312 -24.453 -14.008 1 98.44 232 GLU B N 1
ATOM 7563 C CA . GLU B 1 232 ? -18.109 -25.391 -14.773 1 98.44 232 GLU B CA 1
ATOM 7564 C C . GLU B 1 232 ? -19.391 -24.75 -15.297 1 98.44 232 GLU B C 1
ATOM 7566 O O . GLU B 1 232 ? -19.781 -24.969 -16.438 1 98.44 232 GLU B O 1
ATOM 7571 N N . TRP B 1 233 ? -19.938 -24.016 -14.406 1 98.31 233 TRP B N 1
ATOM 7572 C CA . TRP B 1 233 ? -21.156 -23.312 -14.773 1 98.31 233 TRP B CA 1
ATOM 7573 C C . TRP B 1 233 ? -20.906 -22.344 -15.93 1 98.31 233 TRP B C 1
ATOM 7575 O O . TRP B 1 233 ? -21.656 -22.328 -16.906 1 98.31 233 TRP B O 1
ATOM 7585 N N . ARG B 1 234 ? -19.891 -21.531 -15.875 1 98.44 234 ARG B N 1
ATOM 7586 C CA . ARG B 1 234 ? -19.531 -20.609 -16.953 1 98.44 234 ARG B CA 1
ATOM 7587 C C . ARG B 1 234 ? -19.344 -21.344 -18.266 1 98.44 234 ARG B C 1
ATOM 7589 O O . ARG B 1 234 ? -19.859 -20.922 -19.297 1 98.44 234 ARG B O 1
ATOM 7596 N N . VAL B 1 235 ? -18.609 -22.422 -18.188 1 98.62 235 VAL B N 1
ATOM 7597 C CA . VAL B 1 235 ? -18.312 -23.219 -19.375 1 98.62 235 VAL B CA 1
ATOM 7598 C C . VAL B 1 235 ? -19.594 -23.781 -19.953 1 98.62 235 VAL B C 1
ATOM 7600 O O . VAL B 1 235 ? -19.828 -23.719 -21.172 1 98.62 235 VAL B O 1
ATOM 7603 N N . LYS B 1 236 ? -20.422 -24.281 -19.094 1 98.5 236 LYS B N 1
ATOM 7604 C CA . LYS B 1 236 ? -21.688 -24.859 -19.547 1 98.5 236 LYS B CA 1
ATOM 7605 C C . LYS B 1 236 ? -22.547 -23.828 -20.25 1 98.5 236 LYS B C 1
ATOM 7607 O O . LYS B 1 236 ? -23.172 -24.125 -21.281 1 98.5 236 LYS B O 1
ATOM 7612 N N . VAL B 1 237 ? -22.609 -22.656 -19.688 1 98.56 237 VAL B N 1
ATOM 7613 C CA . VAL B 1 237 ? -23.391 -21.578 -20.281 1 98.56 237 VAL B CA 1
ATOM 7614 C C . VAL B 1 237 ? -22.875 -21.281 -21.688 1 98.56 237 VAL B C 1
ATOM 7616 O O . VAL B 1 237 ? -23.656 -21.219 -22.641 1 98.56 237 VAL B O 1
ATOM 7619 N N . ILE B 1 238 ? -21.625 -21.078 -21.859 1 98.62 238 ILE B N 1
ATOM 7620 C CA . ILE B 1 238 ? -21.031 -20.734 -23.156 1 98.62 238 ILE B CA 1
ATOM 7621 C C . ILE B 1 238 ? -21.219 -21.891 -24.125 1 98.62 238 ILE B C 1
ATOM 7623 O O . ILE B 1 238 ? -21.578 -21.672 -25.281 1 98.62 238 ILE B O 1
ATOM 7627 N N . ARG B 1 239 ? -21.047 -23.188 -23.703 1 98.19 239 ARG B N 1
ATOM 7628 C CA . ARG B 1 239 ? -21.156 -24.375 -24.547 1 98.19 239 ARG B CA 1
ATOM 7629 C C . ARG B 1 239 ? -22.594 -24.578 -25.031 1 98.19 239 ARG B C 1
ATOM 7631 O O . ARG B 1 239 ? -22.812 -25.234 -26.047 1 98.19 239 ARG B O 1
ATOM 7638 N N . SER B 1 240 ? -23.5 -23.984 -24.328 1 98.06 240 SER B N 1
ATOM 7639 C CA . SER B 1 240 ? -24.891 -24.078 -24.781 1 98.06 240 SER B CA 1
ATOM 7640 C C . SER B 1 240 ? -25.094 -23.281 -26.078 1 98.06 240 SER B C 1
ATOM 7642 O O . SER B 1 240 ? -26.078 -23.5 -26.781 1 98.06 240 SER B O 1
ATOM 7644 N N . ILE B 1 241 ? -24.203 -22.406 -26.391 1 98.31 241 ILE B N 1
ATOM 7645 C CA . ILE B 1 241 ? -24.328 -21.562 -27.578 1 98.31 241 ILE B CA 1
ATOM 7646 C C . ILE B 1 241 ? -23.156 -21.812 -28.516 1 98.31 241 ILE B C 1
ATOM 7648 O O . ILE B 1 241 ? -23.344 -21.828 -29.75 1 98.31 241 ILE B O 1
ATOM 7652 N N . ASP B 1 242 ? -21.984 -22.047 -28 1 98 242 ASP B N 1
ATOM 7653 C CA . ASP B 1 242 ? -20.766 -22.156 -28.781 1 98 242 ASP B CA 1
ATOM 7654 C C . ASP B 1 242 ? -19.953 -23.391 -28.375 1 98 242 ASP B C 1
ATOM 7656 O O . ASP B 1 242 ? -19.25 -23.359 -27.375 1 98 242 ASP B O 1
ATOM 7660 N N . ASN B 1 243 ? -19.953 -24.375 -29.234 1 95.5 243 ASN B N 1
ATOM 7661 C CA . ASN B 1 243 ? -19.219 -25.609 -28.969 1 95.5 243 ASN B CA 1
ATOM 7662 C C . ASN B 1 243 ? -17.969 -25.703 -29.844 1 95.5 243 ASN B C 1
ATOM 7664 O O . ASN B 1 243 ? -17.25 -26.719 -29.797 1 95.5 243 ASN B O 1
ATOM 7668 N N . ASN B 1 244 ? -17.734 -24.75 -30.547 1 95.44 244 ASN B N 1
ATOM 7669 C CA . ASN B 1 244 ? -16.672 -24.844 -31.531 1 95.44 244 ASN B CA 1
ATOM 7670 C C . ASN B 1 244 ? -15.383 -24.203 -31.031 1 95.44 244 ASN B C 1
ATOM 7672 O O . ASN B 1 244 ? -14.289 -24.672 -31.344 1 95.44 244 ASN B O 1
ATOM 7676 N N . HIS B 1 245 ? -15.453 -23.109 -30.312 1 97.19 245 HIS B N 1
ATOM 7677 C CA . HIS B 1 245 ? -14.266 -22.391 -29.891 1 97.19 245 HIS B CA 1
ATOM 7678 C C . HIS B 1 245 ? -13.75 -22.906 -28.547 1 97.19 245 HIS B C 1
ATOM 7680 O O . HIS B 1 245 ? -14.539 -23.234 -27.656 1 97.19 245 HIS B O 1
ATOM 7686 N N . PRO B 1 246 ? -12.398 -23 -28.359 1 97.12 246 PRO B N 1
ATOM 7687 C CA . PRO B 1 246 ? -11.844 -23.438 -27.078 1 97.12 246 PRO B CA 1
ATOM 7688 C C . PRO B 1 246 ? -12.172 -22.484 -25.938 1 97.12 246 PRO B C 1
ATOM 7690 O O . PRO B 1 246 ? -12.391 -21.297 -26.156 1 97.12 246 PRO B O 1
ATOM 7693 N N . VAL B 1 247 ? -12.258 -23.062 -24.75 1 97.94 247 VAL B N 1
ATOM 7694 C CA . VAL B 1 247 ? -12.453 -22.328 -23.5 1 97.94 247 VAL B CA 1
ATOM 7695 C C . VAL B 1 247 ? -11.234 -22.484 -22.609 1 97.94 247 VAL B C 1
ATOM 7697 O O . VAL B 1 247 ? -10.789 -23.609 -22.344 1 97.94 247 VAL B O 1
ATOM 7700 N N . VAL B 1 248 ? -10.656 -21.328 -22.141 1 97.81 248 VAL B N 1
ATOM 7701 C CA . VAL B 1 248 ? -9.469 -21.391 -21.297 1 97.81 248 VAL B CA 1
ATOM 7702 C C . VAL B 1 248 ? -9.703 -20.594 -20.016 1 97.81 248 VAL B C 1
ATOM 7704 O O . VAL B 1 248 ? -10.695 -19.859 -19.906 1 97.81 248 VAL B O 1
ATOM 7707 N N . SER B 1 249 ? -8.93 -20.75 -19.062 1 96.62 249 SER B N 1
ATOM 7708 C CA . SER B 1 249 ? -8.797 -20 -17.812 1 96.62 249 SER B CA 1
ATOM 7709 C C . SER B 1 249 ? -7.387 -20.125 -17.234 1 96.62 249 SER B C 1
ATOM 7711 O O . SER B 1 249 ? -6.559 -20.875 -17.766 1 96.62 249 SER B O 1
ATOM 7713 N N . HIS B 1 250 ? -7.066 -19.266 -16.312 1 94.56 250 HIS B N 1
ATOM 7714 C CA . HIS B 1 250 ? -5.723 -19.359 -15.75 1 94.56 250 HIS B CA 1
ATOM 7715 C C . HIS B 1 250 ? -5.695 -18.844 -14.312 1 94.56 250 HIS B C 1
ATOM 7717 O O . HIS B 1 250 ? -6.559 -18.078 -13.906 1 94.56 250 HIS B O 1
ATOM 7723 N N . SER B 1 251 ? -4.727 -19.266 -13.617 1 90.62 251 SER B N 1
ATOM 7724 C CA . SER B 1 251 ? -4.562 -18.891 -12.219 1 90.62 251 SER B CA 1
ATOM 7725 C C . SER B 1 251 ? -3.648 -17.672 -12.078 1 90.62 251 SER B C 1
ATOM 7727 O O . SER B 1 251 ? -3.016 -17.25 -13.047 1 90.62 251 SER B O 1
ATOM 7729 N N . HIS B 1 252 ? -3.674 -16.781 -10.891 1 80.38 252 HIS B N 1
ATOM 7730 C CA . HIS B 1 252 ? -2.83 -15.633 -10.555 1 80.38 252 HIS B CA 1
ATOM 7731 C C . HIS B 1 252 ? -1.361 -16.047 -10.477 1 80.38 252 HIS B C 1
ATOM 7733 O O . HIS B 1 252 ? -0.471 -15.203 -10.656 1 80.38 252 HIS B O 1
ATOM 7739 N N . GLY B 1 253 ? -0.978 -17.031 -10.625 1 67.5 253 GLY B N 1
ATOM 7740 C CA . GLY B 1 253 ? 0.39 -17.516 -10.5 1 67.5 253 GLY B CA 1
ATOM 7741 C C . GLY B 1 253 ? 0.57 -18.516 -9.375 1 67.5 253 GLY B C 1
ATOM 7742 O O . GLY B 1 253 ? 0.14 -18.281 -8.242 1 67.5 253 GLY B O 1
ATOM 7743 N N . GLY B 1 254 ? 1.079 -19.531 -9.508 1 54.97 254 GLY B N 1
ATOM 7744 C CA . GLY B 1 254 ? 1.392 -20.828 -8.922 1 54.97 254 GLY B CA 1
ATOM 7745 C C . GLY B 1 254 ? 0.809 -21 -7.527 1 54.97 254 GLY B C 1
ATOM 7746 O O . GLY B 1 254 ? 1.449 -20.656 -6.535 1 54.97 254 GLY B O 1
ATOM 7747 N N . THR B 1 255 ? -0.587 -20.906 -7.438 1 45.38 255 THR B N 1
ATOM 7748 C CA . THR B 1 255 ? -1.295 -21.25 -6.207 1 45.38 255 THR B CA 1
ATOM 7749 C C . THR B 1 255 ? -0.391 -22.031 -5.258 1 45.38 255 THR B C 1
ATOM 7751 O O . THR B 1 255 ? -0.513 -21.906 -4.039 1 45.38 255 THR B O 1
ATOM 7754 N N . SER B 1 256 ? 0.388 -22.922 -5.801 1 45.59 256 SER B N 1
ATOM 7755 C CA . SER B 1 256 ? 1.211 -23.797 -4.973 1 45.59 256 SER B CA 1
ATOM 7756 C C . SER B 1 256 ? 2.334 -23.031 -4.293 1 45.59 256 SER B C 1
ATOM 7758 O O . SER B 1 256 ? 2.852 -23.453 -3.258 1 45.59 256 SER B O 1
ATOM 7760 N N . VAL B 1 257 ? 2.711 -21.859 -4.926 1 48.88 257 VAL B N 1
ATOM 7761 C CA . VAL B 1 257 ? 3.934 -21.25 -4.418 1 48.88 257 VAL B CA 1
ATOM 7762 C C . VAL B 1 257 ? 3.604 -19.906 -3.764 1 48.88 257 VAL B C 1
ATOM 7764 O O . VAL B 1 257 ? 4.145 -19.578 -2.705 1 48.88 257 VAL B O 1
ATOM 7767 N N . PHE B 1 258 ? 2.801 -19.094 -4.422 1 47.81 258 PHE B N 1
ATOM 7768 C CA . PHE B 1 258 ? 2.67 -17.75 -3.875 1 47.81 258 PHE B CA 1
ATOM 7769 C C . PHE B 1 258 ? 1.325 -17.578 -3.178 1 47.81 258 PHE B C 1
ATOM 7771 O O . PHE B 1 258 ? 1.218 -16.828 -2.197 1 47.81 258 PHE B O 1
ATOM 7778 N N . SER B 1 259 ? 0.302 -18 -3.953 1 48.19 259 SER B N 1
ATOM 7779 C CA . SER B 1 259 ? -1.005 -17.531 -3.502 1 48.19 259 SER B CA 1
ATOM 7780 C C . SER B 1 259 ? -1.615 -18.484 -2.484 1 48.19 259 SER B C 1
ATOM 7782 O O . SER B 1 259 ? -1.894 -19.641 -2.803 1 48.19 259 SER B O 1
ATOM 7784 N N . ASN B 1 260 ? -1.184 -18.344 -1.334 1 49.97 260 ASN B N 1
ATOM 7785 C CA . ASN B 1 260 ? -1.656 -19.062 -0.158 1 49.97 260 ASN B CA 1
ATOM 7786 C C . ASN B 1 260 ? -3.182 -19.078 -0.082 1 49.97 260 ASN B C 1
ATOM 7788 O O . ASN B 1 260 ? -3.84 -18.172 -0.604 1 49.97 260 ASN B O 1
ATOM 7792 N N . PRO B 1 261 ? -3.73 -20.312 -0.094 1 51.56 261 PRO B N 1
ATOM 7793 C CA . PRO B 1 261 ? -5.172 -20.328 0.169 1 51.56 261 PRO B CA 1
ATOM 7794 C C . PRO B 1 261 ? -5.637 -19.109 0.961 1 51.56 261 PRO B C 1
ATOM 7796 O O . PRO B 1 261 ? -6.824 -18.766 0.941 1 51.56 261 PRO B O 1
ATOM 7799 N N . LEU B 1 262 ? -4.629 -18.469 1.542 1 53.12 262 LEU B N 1
ATOM 7800 C CA . LEU B 1 262 ? -4.961 -17.219 2.238 1 53.12 262 LEU B CA 1
ATOM 7801 C C . LEU B 1 262 ? -5.5 -16.188 1.265 1 53.12 262 LEU B C 1
ATOM 7803 O O . LEU B 1 262 ? -6.258 -15.297 1.66 1 53.12 262 LEU B O 1
ATOM 7807 N N . PHE B 1 263 ? -5.23 -16.625 0.002 1 60.16 263 PHE B N 1
ATOM 7808 C CA . PHE B 1 263 ? -5.676 -15.641 -0.98 1 60.16 263 PHE B CA 1
ATOM 7809 C C . PHE B 1 263 ? -6.953 -16.109 -1.67 1 60.16 263 PHE B C 1
ATOM 7811 O O . PHE B 1 263 ? -7.332 -15.57 -2.713 1 60.16 263 PHE B O 1
ATOM 7818 N N . GLY B 1 264 ? -7.523 -17.141 -1.13 1 75.5 264 GLY B N 1
ATOM 7819 C CA . GLY B 1 264 ? -8.805 -17.562 -1.667 1 75.5 264 GLY B CA 1
ATOM 7820 C C . GLY B 1 264 ? -8.695 -18.203 -3.041 1 75.5 264 GLY B C 1
ATOM 7821 O O . GLY B 1 264 ? -9.602 -18.062 -3.867 1 75.5 264 GLY B O 1
ATOM 7822 N N . GLU B 1 265 ? -7.578 -18.984 -3.316 1 80.19 265 GLU B N 1
ATOM 7823 C CA . GLU B 1 265 ? -7.305 -19.531 -4.645 1 80.19 265 GLU B CA 1
ATOM 7824 C C . GLU B 1 265 ? -7.941 -20.906 -4.816 1 80.19 265 GLU B C 1
ATOM 7826 O O . GLU B 1 265 ? -8.219 -21.594 -3.836 1 80.19 265 GLU B O 1
ATOM 7831 N N . PRO B 1 266 ? -8.109 -21.297 -6.098 1 87.81 266 PRO B N 1
ATOM 7832 C CA . PRO B 1 266 ? -8.656 -22.625 -6.375 1 87.81 266 PRO B CA 1
ATOM 7833 C C . PRO B 1 266 ? -7.586 -23.719 -6.395 1 87.81 266 PRO B C 1
ATOM 7835 O O . PRO B 1 266 ? -6.41 -23.438 -6.141 1 87.81 266 PRO B O 1
ATOM 7838 N N . ASP B 1 267 ? -8.039 -24.969 -6.441 1 89.81 267 ASP B N 1
ATOM 7839 C CA . ASP B 1 267 ? -7.176 -26.094 -6.77 1 89.81 267 ASP B CA 1
ATOM 7840 C C . ASP B 1 267 ? -6.918 -26.172 -8.273 1 89.81 267 ASP B C 1
ATOM 7842 O O . ASP B 1 267 ? -7.797 -26.562 -9.039 1 89.81 267 ASP B O 1
ATOM 7846 N N . ASP B 1 268 ? -5.707 -25.922 -8.727 1 91.88 268 ASP B N 1
ATOM 7847 C CA . ASP B 1 268 ? -5.387 -25.828 -10.148 1 91.88 268 ASP B CA 1
ATOM 7848 C C . ASP B 1 268 ? -5.672 -27.141 -10.859 1 91.88 268 ASP B C 1
ATOM 7850 O O . ASP B 1 268 ? -6.07 -27.141 -12.031 1 91.88 268 ASP B O 1
ATOM 7854 N N . TRP B 1 269 ? -5.418 -28.266 -10.211 1 92.94 269 TRP B N 1
ATOM 7855 C CA . TRP B 1 269 ? -5.648 -29.578 -10.82 1 92.94 269 TRP B CA 1
ATOM 7856 C C . TRP B 1 269 ? -7.129 -29.781 -11.109 1 92.94 269 TRP B C 1
ATOM 7858 O O . TRP B 1 269 ? -7.492 -30.344 -12.148 1 92.94 269 TRP B O 1
ATOM 7868 N N . GLU B 1 270 ? -7.926 -29.312 -10.211 1 92.81 270 GLU B N 1
ATOM 7869 C CA . GLU B 1 270 ? -9.367 -29.438 -10.398 1 92.81 270 GLU B CA 1
ATOM 7870 C C . GLU B 1 270 ? -9.867 -28.469 -11.469 1 92.81 270 GLU B C 1
ATOM 7872 O O . GLU B 1 270 ? -10.703 -28.828 -12.305 1 92.81 270 GLU B O 1
ATOM 7877 N N . MET B 1 271 ? -9.383 -27.266 -11.414 1 94.75 271 MET B N 1
ATOM 7878 C CA . MET B 1 271 ? -9.797 -26.266 -12.383 1 94.75 271 MET B CA 1
ATOM 7879 C C . MET B 1 271 ? -9.414 -26.672 -13.797 1 94.75 271 MET B C 1
ATOM 7881 O O . MET B 1 271 ? -10.18 -26.453 -14.742 1 94.75 271 MET B O 1
ATOM 7885 N N . ALA B 1 272 ? -8.266 -27.297 -13.953 1 95.62 272 ALA B N 1
ATOM 7886 C CA . ALA B 1 272 ? -7.746 -27.703 -15.258 1 95.62 272 ALA B CA 1
ATOM 7887 C C . ALA B 1 272 ? -8.672 -28.703 -15.922 1 95.62 272 ALA B C 1
ATOM 7889 O O . ALA B 1 272 ? -8.797 -28.734 -17.156 1 95.62 272 ALA B O 1
ATOM 7890 N N . SER B 1 273 ? -9.305 -29.5 -15.188 1 96.06 273 SER B N 1
ATOM 7891 C CA . SER B 1 273 ? -10.156 -30.562 -15.727 1 96.06 273 SER B CA 1
ATOM 7892 C C . SER B 1 273 ? -11.406 -29.984 -16.375 1 96.06 273 SER B C 1
ATOM 7894 O O . SER B 1 273 ? -12.102 -30.688 -17.125 1 96.06 273 SER B O 1
ATOM 7896 N N . VAL B 1 274 ? -11.695 -28.703 -16.156 1 97.56 274 VAL B N 1
ATOM 7897 C CA . VAL B 1 274 ? -12.969 -28.094 -16.531 1 97.56 274 VAL B CA 1
ATOM 7898 C C . VAL B 1 274 ? -12.836 -27.422 -17.891 1 97.56 274 VAL B C 1
ATOM 7900 O O . VAL B 1 274 ? -13.82 -27.281 -18.609 1 97.56 274 VAL B O 1
ATOM 7903 N N . VAL B 1 275 ? -11.648 -27.031 -18.281 1 97.94 275 VAL B N 1
ATOM 7904 C CA . VAL B 1 275 ? -11.461 -26.188 -19.469 1 97.94 275 VAL B CA 1
ATOM 7905 C C . VAL B 1 275 ? -10.617 -26.938 -20.5 1 97.94 275 VAL B C 1
ATOM 7907 O O . VAL B 1 275 ? -10.141 -28.047 -20.234 1 97.94 275 VAL B O 1
ATOM 7910 N N . ASP B 1 276 ? -10.492 -26.297 -21.688 1 97.62 276 ASP B N 1
ATOM 7911 C CA . ASP B 1 276 ? -9.719 -26.906 -22.766 1 97.62 276 ASP B CA 1
ATOM 7912 C C . ASP B 1 276 ? -8.219 -26.688 -22.562 1 97.62 276 ASP B C 1
ATOM 7914 O O . ASP B 1 276 ? -7.398 -27.469 -23.062 1 97.62 276 ASP B O 1
ATOM 7918 N N . ALA B 1 277 ? -7.84 -25.656 -21.891 1 97.44 277 ALA B N 1
ATOM 7919 C CA . ALA B 1 277 ? -6.477 -25.375 -21.469 1 97.44 277 ALA B CA 1
ATOM 7920 C C . ALA B 1 277 ? -6.465 -24.578 -20.156 1 97.44 277 ALA B C 1
ATOM 7922 O O . ALA B 1 277 ? -7.312 -23.703 -19.953 1 97.44 277 ALA B O 1
ATOM 7923 N N . TRP B 1 278 ? -5.57 -24.891 -19.281 1 96.19 278 TRP B N 1
ATOM 7924 C CA . TRP B 1 278 ? -5.391 -24.203 -18.016 1 96.19 278 TRP B CA 1
ATOM 7925 C C . TRP B 1 278 ? -4.02 -23.531 -17.953 1 96.19 278 TRP B C 1
ATOM 7927 O O . TRP B 1 278 ? -3.025 -24.109 -18.406 1 96.19 278 TRP B O 1
ATOM 7937 N N . GLY B 1 279 ? -3.994 -22.281 -17.5 1 94.81 279 GLY B N 1
ATOM 7938 C CA . GLY B 1 279 ? -2.729 -21.562 -17.5 1 94.81 279 GLY B CA 1
ATOM 7939 C C . GLY B 1 279 ? -2.441 -20.844 -16.203 1 94.81 279 GLY B C 1
ATOM 7940 O O . GLY B 1 279 ? -3.025 -21.172 -15.164 1 94.81 279 GLY B O 1
ATOM 7941 N N . THR B 1 280 ? -1.414 -19.984 -16.219 1 94.25 280 THR B N 1
ATOM 7942 C CA . THR B 1 280 ? -0.986 -19.203 -15.07 1 94.25 280 THR B CA 1
ATOM 7943 C C . THR B 1 280 ? -0.587 -17.797 -15.5 1 94.25 280 THR B C 1
ATOM 7945 O O . THR B 1 280 ? -0.203 -17.578 -16.656 1 94.25 280 THR B O 1
ATOM 7948 N N . SER B 1 281 ? -0.823 -16.875 -14.602 1 93.88 281 SER B N 1
ATOM 7949 C CA . SER B 1 281 ? -0.138 -15.602 -14.734 1 93.88 281 SER B CA 1
ATOM 7950 C C . SER B 1 281 ? 1.349 -15.734 -14.422 1 93.88 281 SER B C 1
ATOM 7952 O O . SER B 1 281 ? 1.735 -16.484 -13.523 1 93.88 281 SER B O 1
ATOM 7954 N N . PHE B 1 282 ? 2.193 -15.047 -15.117 1 94.44 282 PHE B N 1
ATOM 7955 C CA . PHE B 1 282 ? 3.643 -15.141 -15 1 94.44 282 PHE B CA 1
ATOM 7956 C C . PHE B 1 282 ? 4.273 -13.758 -14.953 1 94.44 282 PHE B C 1
ATOM 7958 O O . PHE B 1 282 ? 4.465 -13.125 -15.992 1 94.44 282 PHE B O 1
ATOM 7965 N N . TYR B 1 283 ? 4.602 -13.273 -13.727 1 93.06 283 TYR B N 1
ATOM 7966 C CA . TYR B 1 283 ? 5.121 -11.93 -13.484 1 93.06 283 TYR B CA 1
ATOM 7967 C C . TYR B 1 283 ? 6.457 -11.984 -12.75 1 93.06 283 TYR B C 1
ATOM 7969 O O . TYR B 1 283 ? 6.516 -11.773 -11.539 1 93.06 283 TYR B O 1
ATOM 7977 N N . PRO B 1 284 ? 7.578 -12.125 -13.422 1 93.44 284 PRO B N 1
ATOM 7978 C CA . PRO B 1 284 ? 8.883 -12.289 -12.773 1 93.44 284 PRO B CA 1
ATOM 7979 C C . PRO B 1 284 ? 9.336 -11.023 -12.039 1 93.44 284 PRO B C 1
ATOM 7981 O O . PRO B 1 284 ? 10.109 -11.109 -11.086 1 93.44 284 PRO B O 1
ATOM 7984 N N . LYS B 1 285 ? 8.852 -9.875 -12.469 1 92.25 285 LYS B N 1
ATOM 7985 C CA . LYS B 1 285 ? 9.211 -8.617 -11.828 1 92.25 285 LYS B CA 1
ATOM 7986 C C . LYS B 1 285 ? 7.973 -7.887 -11.32 1 92.25 285 LYS B C 1
ATOM 7988 O O . LYS B 1 285 ? 7.824 -6.68 -11.523 1 92.25 285 LYS B O 1
ATOM 7993 N N . HIS B 1 286 ? 7.152 -8.633 -10.688 1 88.38 286 HIS B N 1
ATOM 7994 C CA . HIS B 1 286 ? 5.953 -8.055 -10.094 1 88.38 286 HIS B CA 1
ATOM 7995 C C . HIS B 1 286 ? 6.301 -7.191 -8.891 1 88.38 286 HIS B C 1
ATOM 7997 O O . HIS B 1 286 ? 7.223 -7.512 -8.133 1 88.38 286 HIS B O 1
ATOM 8003 N N . ALA B 1 287 ? 5.559 -6.199 -8.609 1 79.25 287 ALA B N 1
ATOM 8004 C CA . ALA B 1 287 ? 5.816 -5.258 -7.527 1 79.25 287 ALA B CA 1
ATOM 8005 C C . ALA B 1 287 ? 5.641 -5.926 -6.168 1 79.25 287 ALA B C 1
ATOM 8007 O O . ALA B 1 287 ? 6.203 -5.477 -5.168 1 79.25 287 ALA B O 1
ATOM 8008 N N . GLY B 1 288 ? 4.832 -6.91 -6.098 1 73.31 288 GLY B N 1
ATOM 8009 C CA . GLY B 1 288 ? 4.578 -7.605 -4.844 1 73.31 288 GLY B CA 1
ATOM 8010 C C . GLY B 1 288 ? 5.699 -8.547 -4.445 1 73.31 288 GLY B C 1
ATOM 8011 O O . GLY B 1 288 ? 5.707 -9.078 -3.334 1 73.31 288 GLY B O 1
ATOM 8012 N N . ARG B 1 289 ? 6.613 -8.703 -5.336 1 74.69 289 ARG B N 1
ATOM 8013 C CA . ARG B 1 289 ? 7.715 -9.609 -5.023 1 74.69 289 ARG B CA 1
ATOM 8014 C C . ARG B 1 289 ? 8.828 -8.891 -4.273 1 74.69 289 ARG B C 1
ATOM 8016 O O . ARG B 1 289 ? 9.094 -7.711 -4.531 1 74.69 289 ARG B O 1
ATOM 8023 N N . VAL B 1 290 ? 9.406 -9.602 -3.404 1 63.09 290 VAL B N 1
ATOM 8024 C CA . VAL B 1 290 ? 10.508 -9.039 -2.627 1 63.09 290 VAL B CA 1
ATOM 8025 C C . VAL B 1 290 ? 11.758 -8.953 -3.494 1 63.09 290 VAL B C 1
ATOM 8027 O O . VAL B 1 290 ? 12.508 -7.977 -3.416 1 63.09 290 VAL B O 1
ATOM 8030 N N . LYS B 1 291 ? 11.953 -10.047 -4.328 1 76.25 291 LYS B N 1
ATOM 8031 C CA . LYS B 1 291 ? 13.125 -10.094 -5.199 1 76.25 291 LYS B CA 1
ATOM 8032 C C . LYS B 1 291 ? 12.828 -10.883 -6.473 1 76.25 291 LYS B C 1
ATOM 8034 O O . LYS B 1 291 ? 11.938 -11.734 -6.492 1 76.25 291 LYS B O 1
ATOM 8039 N N . VAL B 1 292 ? 13.586 -10.602 -7.457 1 83.88 292 VAL B N 1
ATOM 8040 C CA . VAL B 1 292 ? 13.539 -11.406 -8.672 1 83.88 292 VAL B CA 1
ATOM 8041 C C . VAL B 1 292 ? 14.18 -12.773 -8.414 1 83.88 292 VAL B C 1
ATOM 8043 O O . VAL B 1 292 ? 15.273 -12.852 -7.852 1 83.88 292 VAL B O 1
ATOM 8046 N N . ASP B 1 293 ? 13.477 -13.859 -8.664 1 91.25 293 ASP B N 1
ATOM 8047 C CA . ASP B 1 293 ? 13.914 -15.234 -8.438 1 91.25 293 ASP B CA 1
ATOM 8048 C C . ASP B 1 293 ? 13.523 -16.125 -9.609 1 91.25 293 ASP B C 1
ATOM 8050 O O . ASP B 1 293 ? 12.398 -16.641 -9.664 1 91.25 293 ASP B O 1
ATOM 8054 N N . HIS B 1 294 ? 14.523 -16.391 -10.516 1 94.75 294 HIS B N 1
ATOM 8055 C CA . HIS B 1 294 ? 14.234 -17.141 -11.727 1 94.75 294 HIS B CA 1
ATOM 8056 C C . HIS B 1 294 ? 13.867 -18.578 -11.406 1 94.75 294 HIS B C 1
ATOM 8058 O O . HIS B 1 294 ? 13.203 -19.25 -12.195 1 94.75 294 HIS B O 1
ATOM 8064 N N . VAL B 1 295 ? 14.328 -19.109 -10.273 1 95.44 295 VAL B N 1
ATOM 8065 C CA . VAL B 1 295 ? 13.969 -20.469 -9.883 1 95.44 295 VAL B CA 1
ATOM 8066 C C . VAL B 1 295 ? 12.492 -20.531 -9.492 1 95.44 295 VAL B C 1
ATOM 8068 O O . VAL B 1 295 ? 11.781 -21.469 -9.859 1 95.44 295 VAL B O 1
ATOM 8071 N N . LEU B 1 296 ? 12.086 -19.516 -8.734 1 92.69 296 LEU B N 1
ATOM 8072 C CA . LEU B 1 296 ? 10.664 -19.406 -8.438 1 92.69 296 LEU B CA 1
ATOM 8073 C C . LEU B 1 296 ? 9.844 -19.312 -9.719 1 92.69 296 LEU B C 1
ATOM 8075 O O . LEU B 1 296 ? 8.766 -19.891 -9.82 1 92.69 296 LEU B O 1
ATOM 8079 N N . ASP B 1 297 ? 10.344 -18.594 -10.695 1 94.19 297 ASP B N 1
ATOM 8080 C CA . ASP B 1 297 ? 9.664 -18.484 -11.984 1 94.19 297 ASP B CA 1
ATOM 8081 C C . ASP B 1 297 ? 9.484 -19.859 -12.633 1 94.19 297 ASP B C 1
ATOM 8083 O O . ASP B 1 297 ? 8.391 -20.188 -13.086 1 94.19 297 ASP B O 1
ATOM 8087 N N . SER B 1 298 ? 10.508 -20.609 -12.625 1 96.12 298 SER B N 1
ATOM 8088 C CA . SER B 1 298 ? 10.453 -21.953 -13.203 1 96.12 298 SER B CA 1
ATOM 8089 C C . SER B 1 298 ? 9.469 -22.828 -12.445 1 96.12 298 SER B C 1
ATOM 8091 O O . SER B 1 298 ? 8.758 -23.641 -13.047 1 96.12 298 SER B O 1
ATOM 8093 N N . LEU B 1 299 ? 9.5 -22.703 -11.148 1 94.75 299 LEU B N 1
ATOM 8094 C CA . LEU B 1 299 ? 8.57 -23.469 -10.336 1 94.75 299 LEU B CA 1
ATOM 8095 C C . LEU B 1 299 ? 7.125 -23.141 -10.695 1 94.75 299 LEU B C 1
ATOM 8097 O O . LEU B 1 299 ? 6.293 -24.047 -10.828 1 94.75 299 LEU B O 1
ATOM 8101 N N . VAL B 1 300 ? 6.816 -21.891 -10.883 1 92.5 300 VAL B N 1
ATOM 8102 C CA . VAL B 1 300 ? 5.473 -21.438 -11.234 1 92.5 300 VAL B CA 1
ATOM 8103 C C . VAL B 1 300 ? 5.047 -22.078 -12.555 1 92.5 300 VAL B C 1
ATOM 8105 O O . VAL B 1 300 ? 3.932 -22.594 -12.68 1 92.5 300 VAL B O 1
ATOM 8108 N N . LEU B 1 301 ? 5.93 -22.094 -13.469 1 95.69 301 LEU B N 1
ATOM 8109 C CA . LEU B 1 301 ? 5.633 -22.641 -14.789 1 95.69 301 LEU B CA 1
ATOM 8110 C C . LEU B 1 301 ? 5.445 -24.156 -14.727 1 95.69 301 LEU B C 1
ATOM 8112 O O . LEU B 1 301 ? 4.488 -24.688 -15.289 1 95.69 301 LEU B O 1
ATOM 8116 N N . ASP B 1 302 ? 6.312 -24.828 -14 1 95.56 302 ASP B N 1
ATOM 8117 C CA . ASP B 1 302 ? 6.223 -26.281 -13.906 1 95.56 302 ASP B CA 1
ATOM 8118 C C . ASP B 1 302 ? 4.988 -26.703 -13.117 1 95.56 302 ASP B C 1
ATOM 8120 O O . ASP B 1 302 ? 4.383 -27.734 -13.406 1 95.56 302 ASP B O 1
ATOM 8124 N N . ALA B 1 303 ? 4.641 -25.906 -12.133 1 93.56 303 ALA B N 1
ATOM 8125 C CA . ALA B 1 303 ? 3.434 -26.203 -11.367 1 93.56 303 ALA B CA 1
ATOM 8126 C C . ALA B 1 303 ? 2.188 -26.094 -12.242 1 93.56 303 ALA B C 1
ATOM 8128 O O . ALA B 1 303 ? 1.331 -26.984 -12.219 1 93.56 303 ALA B O 1
ATOM 8129 N N . ALA B 1 304 ? 2.109 -25.031 -13 1 93.5 304 ALA B N 1
ATOM 8130 C CA . ALA B 1 304 ? 0.968 -24.859 -13.891 1 93.5 304 ALA B CA 1
ATOM 8131 C C . ALA B 1 304 ? 0.922 -25.953 -14.953 1 93.5 304 ALA B C 1
ATOM 8133 O O . ALA B 1 304 ? -0.143 -26.5 -15.242 1 93.5 304 ALA B O 1
ATOM 8134 N N . ARG B 1 305 ? 2.035 -26.234 -15.492 1 95.69 305 ARG B N 1
ATOM 8135 C CA . ARG B 1 305 ? 2.125 -27.312 -16.484 1 95.69 305 ARG B CA 1
ATOM 8136 C C . ARG B 1 305 ? 1.667 -28.641 -15.898 1 95.69 305 ARG B C 1
ATOM 8138 O O . ARG B 1 305 ? 0.858 -29.344 -16.5 1 95.69 305 ARG B O 1
ATOM 8145 N N . SER B 1 306 ? 2.191 -28.922 -14.703 1 95.81 306 SER B N 1
ATOM 8146 C CA . SER B 1 306 ? 1.87 -30.188 -14.055 1 95.81 306 SER B CA 1
ATOM 8147 C C . SER B 1 306 ? 0.374 -30.312 -13.781 1 95.81 306 SER B C 1
ATOM 8149 O O . SER B 1 306 ? -0.219 -31.375 -14.008 1 95.81 306 SER B O 1
ATOM 8151 N N . ALA B 1 307 ? -0.206 -29.266 -13.375 1 94.56 307 ALA B N 1
ATOM 8152 C CA . ALA B 1 307 ? -1.639 -29.266 -13.086 1 94.56 307 ALA B CA 1
ATOM 8153 C C . ALA B 1 307 ? -2.451 -29.5 -14.359 1 94.56 307 ALA B C 1
ATOM 8155 O O . ALA B 1 307 ? -3.381 -30.312 -14.367 1 94.56 307 ALA B O 1
ATOM 8156 N N . ALA B 1 308 ? -2.141 -28.812 -15.398 1 96.12 308 ALA B N 1
ATOM 8157 C CA . ALA B 1 308 ? -2.867 -28.953 -16.656 1 96.12 308 ALA B CA 1
ATOM 8158 C C . ALA B 1 308 ? -2.701 -30.344 -17.234 1 96.12 308 ALA B C 1
ATOM 8160 O O . ALA B 1 308 ? -3.686 -30.984 -17.625 1 96.12 308 ALA B O 1
ATOM 8161 N N . LEU B 1 309 ? -1.499 -30.859 -17.219 1 95.5 309 LEU B N 1
ATOM 8162 C CA . LEU B 1 309 ? -1.19 -32.125 -17.844 1 95.5 309 LEU B CA 1
ATOM 8163 C C . LEU B 1 309 ? -1.848 -33.281 -17.078 1 95.5 309 LEU B C 1
ATOM 8165 O O . LEU B 1 309 ? -2.148 -34.344 -17.672 1 95.5 309 LEU B O 1
ATOM 8169 N N . ALA B 1 310 ? -2.01 -33.094 -15.828 1 95.19 310 ALA B N 1
ATOM 8170 C CA . ALA B 1 310 ? -2.65 -34.125 -15.023 1 95.19 310 ALA B CA 1
ATOM 8171 C C . ALA B 1 310 ? -4.035 -34.469 -15.57 1 95.19 310 ALA B C 1
ATOM 8173 O O . ALA B 1 310 ? -4.52 -35.562 -15.391 1 95.19 310 ALA B O 1
ATOM 8174 N N . SER B 1 311 ? -4.664 -33.531 -16.203 1 95.25 311 SER B N 1
ATOM 8175 C CA . SER B 1 311 ? -5.969 -33.75 -16.812 1 95.25 311 SER B CA 1
ATOM 8176 C C . SER B 1 311 ? -5.859 -33.938 -18.328 1 95.25 311 SER B C 1
ATOM 8178 O O . SER B 1 311 ? -6.863 -33.844 -19.047 1 95.25 311 SER B O 1
ATOM 8180 N N . GLY B 1 312 ? -4.688 -34.062 -18.797 1 95.69 312 GLY B N 1
ATOM 8181 C CA . GLY B 1 312 ? -4.469 -34.25 -20.219 1 95.69 312 GLY B CA 1
ATOM 8182 C C . GLY B 1 312 ? -4.684 -32.969 -21.031 1 95.69 312 GLY B C 1
ATOM 8183 O O . GLY B 1 312 ? -4.969 -33.031 -22.234 1 95.69 312 GLY B O 1
ATOM 8184 N N . LYS B 1 313 ? -4.641 -31.875 -20.406 1 96.19 313 LYS B N 1
ATOM 8185 C CA . LYS B 1 313 ? -4.863 -30.594 -21.078 1 96.19 313 LYS B CA 1
ATOM 8186 C C . LYS B 1 313 ? -3.543 -29.891 -21.344 1 96.19 313 LYS B C 1
ATOM 8188 O O . LYS B 1 313 ? -2.574 -30.062 -20.609 1 96.19 313 LYS B O 1
ATOM 8193 N N . PRO B 1 314 ? -3.459 -29.109 -22.438 1 96 314 PRO B N 1
ATOM 8194 C CA . PRO B 1 314 ? -2.299 -28.219 -22.578 1 96 314 PRO B CA 1
ATOM 8195 C C . PRO B 1 314 ? -2.299 -27.078 -21.578 1 96 314 PRO B C 1
ATOM 8197 O O . PRO B 1 314 ? -3.338 -26.766 -21 1 96 314 PRO B O 1
ATOM 8200 N N . TYR B 1 315 ? -1.104 -26.578 -21.344 1 94.56 315 TYR B N 1
ATOM 8201 C CA . TYR B 1 315 ? -0.974 -25.438 -20.453 1 94.56 315 TYR B CA 1
ATOM 8202 C C . TYR B 1 315 ? -0.568 -24.188 -21.219 1 94.56 315 TYR B C 1
ATOM 8204 O O . TYR B 1 315 ? 0.084 -24.266 -22.25 1 94.56 315 TYR B O 1
ATOM 8212 N N . TRP B 1 316 ? -0.968 -22.953 -20.719 1 96.94 316 TRP B N 1
ATOM 8213 C CA . TRP B 1 316 ? -0.66 -21.703 -21.391 1 96.94 316 TRP B CA 1
ATOM 8214 C C . TRP B 1 316 ? -0.371 -20.594 -20.391 1 96.94 316 TRP B C 1
ATOM 8216 O O . TRP B 1 316 ? -0.549 -20.766 -19.188 1 96.94 316 TRP B O 1
ATOM 8226 N N . ILE B 1 317 ? 0.211 -19.516 -20.891 1 97.38 317 ILE B N 1
ATOM 8227 C CA . ILE B 1 317 ? 0.421 -18.328 -20.078 1 97.38 317 ILE B CA 1
ATOM 8228 C C . ILE B 1 317 ? -0.725 -17.344 -20.297 1 97.38 317 ILE B C 1
ATOM 8230 O O . ILE B 1 317 ? -0.842 -16.75 -21.375 1 97.38 317 ILE B O 1
ATOM 8234 N N . GLY B 1 318 ? -1.541 -17.219 -19.219 1 96.44 318 GLY B N 1
ATOM 8235 C CA . GLY B 1 318 ? -2.689 -16.344 -19.344 1 96.44 318 GLY B CA 1
ATOM 8236 C C . GLY B 1 318 ? -2.316 -14.867 -19.297 1 96.44 318 GLY B C 1
ATOM 8237 O O . GLY B 1 318 ? -2.959 -14.047 -19.953 1 96.44 318 GLY B O 1
ATOM 8238 N N . GLU B 1 319 ? -1.342 -14.57 -18.531 1 95.25 319 GLU B N 1
ATOM 8239 C CA . GLU B 1 319 ? -0.79 -13.227 -18.438 1 95.25 319 GLU B CA 1
ATOM 8240 C C . GLU B 1 319 ? 0.727 -13.258 -18.281 1 95.25 319 GLU B C 1
ATOM 8242 O O . GLU B 1 319 ? 1.24 -13.766 -17.281 1 95.25 319 GLU B O 1
ATOM 8247 N N . LEU B 1 320 ? 1.409 -12.727 -19.234 1 96.75 320 LEU B N 1
ATOM 8248 C CA . LEU B 1 320 ? 2.857 -12.57 -19.141 1 96.75 320 LEU B CA 1
ATOM 8249 C C . LEU B 1 320 ? 3.234 -11.109 -18.938 1 96.75 320 LEU B C 1
ATOM 8251 O O . LEU B 1 320 ? 2.812 -10.242 -19.719 1 96.75 320 LEU B O 1
ATOM 8255 N N . GLN B 1 321 ? 4 -10.875 -18 1 94.94 321 GLN B N 1
ATOM 8256 C CA . GLN B 1 321 ? 4.426 -9.508 -17.703 1 94.94 321 GLN B CA 1
ATOM 8257 C C . GLN B 1 321 ? 5.125 -8.883 -18.922 1 94.94 321 GLN B C 1
ATOM 8259 O O . GLN B 1 321 ? 5.977 -9.516 -19.547 1 94.94 321 GLN B O 1
ATOM 8264 N N . ALA B 1 322 ? 4.828 -7.621 -19.188 1 94.19 322 ALA B N 1
ATOM 8265 C CA . ALA B 1 322 ? 5.395 -6.922 -20.344 1 94.19 322 ALA B CA 1
ATOM 8266 C C . ALA B 1 322 ? 6.199 -5.703 -19.906 1 94.19 322 ALA B C 1
ATOM 8268 O O . ALA B 1 322 ? 7.16 -5.309 -20.578 1 94.19 322 ALA B O 1
ATOM 8269 N N . GLY B 1 323 ? 5.703 -5.008 -18.953 1 94.12 323 GLY B N 1
ATOM 8270 C CA . GLY B 1 323 ? 6.355 -3.795 -18.484 1 94.12 323 GLY B CA 1
ATOM 8271 C C . GLY B 1 323 ? 6.73 -3.855 -17.016 1 94.12 323 GLY B C 1
ATOM 8272 O O . GLY B 1 323 ? 6.598 -4.902 -16.375 1 94.12 323 GLY B O 1
ATOM 8273 N N . GLN B 1 324 ? 7.25 -2.723 -16.547 1 93.38 324 GLN B N 1
ATOM 8274 C CA . GLN B 1 324 ? 7.754 -2.596 -15.18 1 93.38 324 GLN B CA 1
ATOM 8275 C C . GLN B 1 324 ? 6.648 -2.848 -14.156 1 93.38 324 GLN B C 1
ATOM 8277 O O . GLN B 1 324 ? 5.516 -2.404 -14.344 1 93.38 324 GLN B O 1
ATOM 8282 N N . GLY B 1 325 ? 7.023 -3.648 -13.133 1 92.38 325 GLY B N 1
ATOM 8283 C CA . GLY B 1 325 ? 6.082 -3.84 -12.039 1 92.38 325 GLY B CA 1
ATOM 8284 C C . GLY B 1 325 ? 5.918 -2.607 -11.172 1 92.38 325 GLY B C 1
ATOM 8285 O O . GLY B 1 325 ? 6.891 -2.115 -10.594 1 92.38 325 GLY B O 1
ATOM 8286 N N . VAL B 1 326 ? 4.645 -2.143 -11.117 1 89.62 326 VAL B N 1
ATOM 8287 C CA . VAL B 1 326 ? 4.324 -0.979 -10.297 1 89.62 326 VAL B CA 1
ATOM 8288 C C . VAL B 1 326 ? 3.117 -1.284 -9.414 1 89.62 326 VAL B C 1
ATOM 8290 O O . VAL B 1 326 ? 2.162 -1.928 -9.859 1 89.62 326 VAL B O 1
ATOM 8293 N N . GLY B 1 327 ? 3.145 -0.979 -8.164 1 84.31 327 GLY B N 1
ATOM 8294 C CA . GLY B 1 327 ? 2.064 -1.052 -7.191 1 84.31 327 GLY B CA 1
ATOM 8295 C C . GLY B 1 327 ? 2.148 0.021 -6.121 1 84.31 327 GLY B C 1
ATOM 8296 O O . GLY B 1 327 ? 3.066 0.014 -5.301 1 84.31 327 GLY B O 1
ATOM 8297 N N . GLY B 1 328 ? 1.132 0.901 -6.156 1 79.06 328 GLY B N 1
ATOM 8298 C CA . GLY B 1 328 ? 1.226 2.037 -5.254 1 79.06 328 GLY B CA 1
ATOM 8299 C C . GLY B 1 328 ? 2.436 2.912 -5.52 1 79.06 328 GLY B C 1
ATOM 8300 O O . GLY B 1 328 ? 2.617 3.408 -6.637 1 79.06 328 GLY B O 1
ATOM 8301 N N . LEU B 1 329 ? 3.27 2.971 -4.523 1 77.88 329 LEU B N 1
ATOM 8302 C CA . LEU B 1 329 ? 4.465 3.801 -4.648 1 77.88 329 LEU B CA 1
ATOM 8303 C C . LEU B 1 329 ? 5.688 2.947 -4.969 1 77.88 329 LEU B C 1
ATOM 8305 O O . LEU B 1 329 ? 6.777 3.477 -5.199 1 77.88 329 LEU B O 1
ATOM 8309 N N . LYS B 1 330 ? 5.418 1.697 -5.055 1 86 330 LYS B N 1
ATOM 8310 C CA . LYS B 1 330 ? 6.539 0.799 -5.316 1 86 330 LYS B CA 1
ATOM 8311 C C . LYS B 1 330 ? 6.73 0.579 -6.812 1 86 330 LYS B C 1
ATOM 8313 O O . LYS B 1 330 ? 5.754 0.396 -7.547 1 86 330 LYS B O 1
ATOM 8318 N N . ALA B 1 331 ? 7.906 0.691 -7.266 1 90 331 ALA B N 1
ATOM 8319 C CA . ALA B 1 331 ? 8.32 0.37 -8.633 1 90 331 ALA B CA 1
ATOM 8320 C C . ALA B 1 331 ? 9.586 -0.483 -8.633 1 90 331 ALA B C 1
ATOM 8322 O O . ALA B 1 331 ? 10.617 -0.071 -8.109 1 90 331 ALA B O 1
ATOM 8323 N N . VAL B 1 332 ? 9.484 -1.625 -9.203 1 91.5 332 VAL B N 1
ATOM 8324 C CA . VAL B 1 332 ? 10.648 -2.508 -9.242 1 91.5 332 VAL B CA 1
ATOM 8325 C C . VAL B 1 332 ? 11.547 -2.131 -10.414 1 91.5 332 VAL B C 1
ATOM 8327 O O . VAL B 1 332 ? 11.32 -1.119 -11.078 1 91.5 332 VAL B O 1
ATOM 8330 N N . GLU B 1 333 ? 12.586 -2.896 -10.641 1 89.62 333 GLU B N 1
ATOM 8331 C CA . GLU B 1 333 ? 13.508 -2.619 -11.734 1 89.62 333 GLU B CA 1
ATOM 8332 C C . GLU B 1 333 ? 12.797 -2.664 -13.086 1 89.62 333 GLU B C 1
ATOM 8334 O O . GLU B 1 333 ? 11.906 -3.492 -13.289 1 89.62 333 GLU B O 1
ATOM 8339 N N . PRO B 1 334 ? 13.172 -1.809 -13.977 1 91.06 334 PRO B N 1
ATOM 8340 C CA . PRO B 1 334 ? 12.539 -1.785 -15.297 1 91.06 334 PRO B CA 1
ATOM 8341 C C . PRO B 1 334 ? 12.688 -3.107 -16.047 1 91.06 334 PRO B C 1
ATOM 8343 O O . PRO B 1 334 ? 13.68 -3.816 -15.867 1 91.06 334 PRO B O 1
ATOM 8346 N N . VAL B 1 335 ? 11.75 -3.443 -16.812 1 94.75 335 VAL B N 1
ATOM 8347 C CA . VAL B 1 335 ? 11.766 -4.617 -17.688 1 94.75 335 VAL B CA 1
ATOM 8348 C C . VAL B 1 335 ? 12.453 -4.273 -19 1 94.75 335 VAL B C 1
ATOM 8350 O O . VAL B 1 335 ? 12.109 -3.281 -19.656 1 94.75 335 VAL B O 1
ATOM 8353 N N . THR B 1 336 ? 13.438 -5.016 -19.422 1 94.38 336 THR B N 1
ATOM 8354 C CA . THR B 1 336 ? 14.164 -4.805 -20.672 1 94.38 336 THR B CA 1
ATOM 8355 C C . THR B 1 336 ? 13.578 -5.656 -21.797 1 94.38 336 THR B C 1
ATOM 8357 O O . THR B 1 336 ? 12.789 -6.57 -21.547 1 94.38 336 THR B O 1
ATOM 8360 N N . PRO B 1 337 ? 13.898 -5.293 -23.047 1 96.62 337 PRO B N 1
ATOM 8361 C CA . PRO B 1 337 ? 13.469 -6.145 -24.156 1 96.62 337 PRO B CA 1
ATOM 8362 C C . PRO B 1 337 ? 13.914 -7.598 -24 1 96.62 337 PRO B C 1
ATOM 8364 O O . PRO B 1 337 ? 13.141 -8.516 -24.281 1 96.62 337 PRO B O 1
ATOM 8367 N N . ASP B 1 338 ? 15.086 -7.824 -23.484 1 97 338 ASP B N 1
ATOM 8368 C CA . ASP B 1 338 ? 15.617 -9.172 -23.328 1 97 338 ASP B CA 1
ATOM 8369 C C . ASP B 1 338 ? 14.867 -9.93 -22.234 1 97 338 ASP B C 1
ATOM 8371 O O . ASP B 1 338 ? 14.719 -11.148 -22.312 1 97 338 ASP B O 1
ATOM 8375 N N . ASP B 1 339 ? 14.398 -9.219 -21.234 1 96.81 339 ASP B N 1
ATOM 8376 C CA . ASP B 1 339 ? 13.578 -9.852 -20.203 1 96.81 339 ASP B CA 1
ATOM 8377 C C . ASP B 1 339 ? 12.336 -10.492 -20.812 1 96.81 339 ASP B C 1
ATOM 8379 O O . ASP B 1 339 ? 12.047 -11.664 -20.547 1 96.81 339 ASP B O 1
ATOM 8383 N N . VAL B 1 340 ? 11.648 -9.734 -21.625 1 97.5 340 VAL B N 1
ATOM 8384 C CA . VAL B 1 340 ? 10.391 -10.195 -22.188 1 97.5 340 VAL B CA 1
ATOM 8385 C C . VAL B 1 340 ? 10.633 -11.398 -23.094 1 97.5 340 VAL B C 1
ATOM 8387 O O . VAL B 1 340 ? 9.922 -12.406 -23 1 97.5 340 VAL B O 1
ATOM 8390 N N . ALA B 1 341 ? 11.633 -11.273 -23.953 1 98.12 341 ALA B N 1
ATOM 8391 C CA . ALA B 1 341 ? 11.953 -12.383 -24.844 1 98.12 341 ALA B CA 1
ATOM 8392 C C . ALA B 1 341 ? 12.312 -13.633 -24.047 1 98.12 341 ALA B C 1
ATOM 8394 O O . ALA B 1 341 ? 11.844 -14.734 -24.359 1 98.12 341 ALA B O 1
ATOM 8395 N N . LEU B 1 342 ? 13.156 -13.438 -23.062 1 98.31 342 LEU B N 1
ATOM 8396 C CA . LEU B 1 342 ? 13.555 -14.562 -22.234 1 98.31 342 LEU B CA 1
ATOM 8397 C C . LEU B 1 342 ? 12.336 -15.227 -21.594 1 98.31 342 LEU B C 1
ATOM 8399 O O . LEU B 1 342 ? 12.211 -16.453 -21.609 1 98.31 342 LEU B O 1
ATOM 8403 N N . TRP B 1 343 ? 11.445 -14.453 -21.047 1 97.88 343 TRP B N 1
ATOM 8404 C CA . TRP B 1 343 ? 10.281 -15 -20.359 1 97.88 343 TRP B CA 1
ATOM 8405 C C . TRP B 1 343 ? 9.375 -15.742 -21.328 1 97.88 343 TRP B C 1
ATOM 8407 O O . TRP B 1 343 ? 8.766 -16.75 -20.969 1 97.88 343 TRP B O 1
ATOM 8417 N N . MET B 1 344 ? 9.211 -15.25 -22.531 1 98.44 344 MET B N 1
ATOM 8418 C CA . MET B 1 344 ? 8.445 -15.953 -23.562 1 98.44 344 MET B CA 1
ATOM 8419 C C . MET B 1 344 ? 9.07 -17.312 -23.875 1 98.44 344 MET B C 1
ATOM 8421 O O . MET B 1 344 ? 8.375 -18.328 -23.875 1 98.44 344 MET B O 1
ATOM 8425 N N . TRP B 1 345 ? 10.352 -17.312 -24.094 1 98.62 345 TRP B N 1
ATOM 8426 C CA . TRP B 1 345 ? 11.047 -18.562 -24.406 1 98.62 345 TRP B CA 1
ATOM 8427 C C . TRP B 1 345 ? 11.031 -19.516 -23.203 1 98.62 345 TRP B C 1
ATOM 8429 O O . TRP B 1 345 ? 10.914 -20.719 -23.375 1 98.62 345 TRP B O 1
ATOM 8439 N N . GLN B 1 346 ? 11.227 -18.922 -22.016 1 98.38 346 GLN B N 1
ATOM 8440 C CA . GLN B 1 346 ? 11.172 -19.75 -20.828 1 98.38 346 GLN B CA 1
ATOM 8441 C C . GLN B 1 346 ? 9.828 -20.469 -20.703 1 98.38 346 GLN B C 1
ATOM 8443 O O . GLN B 1 346 ? 9.773 -21.656 -20.359 1 98.38 346 GLN B O 1
ATOM 8448 N N . ALA B 1 347 ? 8.766 -19.75 -20.984 1 97.94 347 ALA B N 1
ATOM 8449 C CA . ALA B 1 347 ? 7.441 -20.344 -20.953 1 97.94 347 ALA B CA 1
ATOM 8450 C C . ALA B 1 347 ? 7.355 -21.531 -21.922 1 97.94 347 ALA B C 1
ATOM 8452 O O . ALA B 1 347 ? 6.859 -22.594 -21.562 1 97.94 347 ALA B O 1
ATOM 8453 N N . ILE B 1 348 ? 7.863 -21.344 -23.094 1 98.31 348 ILE B N 1
ATOM 8454 C CA . ILE B 1 348 ? 7.84 -22.406 -24.094 1 98.31 348 ILE B CA 1
ATOM 8455 C C . ILE B 1 348 ? 8.75 -23.562 -23.656 1 98.31 348 ILE B C 1
ATOM 8457 O O . ILE B 1 348 ? 8.398 -24.734 -23.812 1 98.31 348 ILE B O 1
ATOM 8461 N N . ALA B 1 349 ? 9.883 -23.203 -23.078 1 98.06 349 ALA B N 1
ATOM 8462 C CA . ALA B 1 349 ? 10.812 -24.219 -22.578 1 98.06 349 ALA B CA 1
ATOM 8463 C C . ALA B 1 349 ? 10.172 -25.062 -21.484 1 98.06 349 ALA B C 1
ATOM 8465 O O . ALA B 1 349 ? 10.656 -26.141 -21.172 1 98.06 349 ALA B O 1
ATOM 8466 N N . HIS B 1 350 ? 9.156 -24.578 -20.922 1 97.44 350 HIS B N 1
ATOM 8467 C CA . HIS B 1 350 ? 8.391 -25.312 -19.922 1 97.44 350 HIS B CA 1
ATOM 8468 C C . HIS B 1 350 ? 7.082 -25.844 -20.516 1 97.44 350 HIS B C 1
ATOM 8470 O O . HIS B 1 350 ? 6.129 -26.109 -19.781 1 97.44 350 HIS B O 1
ATOM 8476 N N . GLU B 1 351 ? 6.984 -25.844 -21.828 1 97.31 351 GLU B N 1
ATOM 8477 C CA . GLU B 1 351 ? 5.992 -26.562 -22.609 1 97.31 351 GLU B CA 1
ATOM 8478 C C . GLU B 1 351 ? 4.719 -25.75 -22.781 1 97.31 351 GLU B C 1
ATOM 8480 O O . GLU B 1 351 ? 3.641 -26.312 -23 1 97.31 351 GLU B O 1
ATOM 8485 N N . ALA B 1 352 ? 4.723 -24.469 -22.578 1 97.88 352 ALA B N 1
ATOM 8486 C CA . ALA B 1 352 ? 3.549 -23.641 -22.859 1 97.88 352 ALA B CA 1
ATOM 8487 C C . ALA B 1 352 ? 3.113 -23.781 -24.312 1 97.88 352 ALA B C 1
ATOM 8489 O O . ALA B 1 352 ? 3.951 -23.844 -25.219 1 97.88 352 ALA B O 1
ATOM 8490 N N . LYS B 1 353 ? 1.789 -23.812 -24.516 1 98.12 353 LYS B N 1
ATOM 8491 C CA . LYS B 1 353 ? 1.261 -23.984 -25.875 1 98.12 353 LYS B CA 1
ATOM 8492 C C . LYS B 1 353 ? 0.607 -22.688 -26.359 1 98.12 353 LYS B C 1
ATOM 8494 O O . LYS B 1 353 ? 0.104 -22.641 -27.484 1 98.12 353 LYS B O 1
ATOM 8499 N N . ALA B 1 354 ? 0.573 -21.703 -25.562 1 98.12 354 ALA B N 1
ATOM 8500 C CA . ALA B 1 354 ? 0.139 -20.359 -25.906 1 98.12 354 ALA B CA 1
ATOM 8501 C C . ALA B 1 354 ? 0.674 -19.328 -24.906 1 98.12 354 ALA B C 1
ATOM 8503 O O . ALA B 1 354 ? 0.988 -19.672 -23.766 1 98.12 354 ALA B O 1
ATOM 8504 N N . ILE B 1 355 ? 0.845 -18.109 -25.328 1 98.12 355 ILE B N 1
ATOM 8505 C CA . ILE B 1 355 ? 1.311 -17.031 -24.484 1 98.12 355 ILE B CA 1
ATOM 8506 C C . ILE B 1 355 ? 0.454 -15.781 -24.719 1 98.12 355 ILE B C 1
ATOM 8508 O O . ILE B 1 355 ? 0.262 -15.359 -25.859 1 98.12 355 ILE B O 1
ATOM 8512 N N . ASN B 1 356 ? -0.075 -15.273 -23.688 1 97.62 356 ASN B N 1
ATOM 8513 C CA . ASN B 1 356 ? -0.697 -13.961 -23.734 1 97.62 356 ASN B CA 1
ATOM 8514 C C . ASN B 1 356 ? 0.104 -12.93 -22.953 1 97.62 356 ASN B C 1
ATOM 8516 O O . ASN B 1 356 ? 0.272 -13.062 -21.734 1 97.62 356 ASN B O 1
ATOM 8520 N N . ILE B 1 357 ? 0.553 -11.914 -23.672 1 97.06 357 ILE B N 1
ATOM 8521 C CA . ILE B 1 357 ? 1.312 -10.844 -23.047 1 97.06 357 ILE B CA 1
ATOM 8522 C C . ILE B 1 357 ? 0.354 -9.828 -22.406 1 97.06 357 ILE B C 1
ATOM 8524 O O . ILE B 1 357 ? -0.618 -9.414 -23.047 1 97.06 357 ILE B O 1
ATOM 8528 N N . TYR B 1 358 ? 0.539 -9.594 -21.125 1 92.44 358 TYR B N 1
ATOM 8529 C CA . TYR B 1 358 ? -0.231 -8.594 -20.391 1 92.44 358 TYR B CA 1
ATOM 8530 C C . TYR B 1 358 ? 0.648 -7.414 -19.984 1 92.44 358 TYR B C 1
ATOM 8532 O O . TYR B 1 358 ? 1.559 -7.562 -19.172 1 92.44 358 TYR B O 1
ATOM 8540 N N . HIS B 1 359 ? 0.354 -6.055 -20.562 1 91.12 359 HIS B N 1
ATOM 8541 C CA . HIS B 1 359 ? -0.626 -5.652 -21.562 1 91.12 359 HIS B CA 1
ATOM 8542 C C . HIS B 1 359 ? -0.047 -4.609 -22.516 1 91.12 359 HIS B C 1
ATOM 8544 O O . HIS B 1 359 ? 1.134 -4.27 -22.422 1 91.12 359 HIS B O 1
ATOM 8550 N N . TRP B 1 360 ? -0.746 -4.277 -23.516 1 94.44 360 TRP B N 1
ATOM 8551 C CA . TRP B 1 360 ? -0.237 -3.408 -24.578 1 94.44 360 TRP B CA 1
ATOM 8552 C C . TRP B 1 360 ? 0.117 -2.031 -24.016 1 94.44 360 TRP B C 1
ATOM 8554 O O . TRP B 1 360 ? 1.273 -1.607 -24.094 1 94.44 360 TRP B O 1
ATOM 8564 N N . TYR B 1 361 ? -0.801 -1.356 -23.375 1 91.25 361 TYR B N 1
ATOM 8565 C CA . TYR B 1 361 ? -0.561 -0.08 -22.719 1 91.25 361 TYR B CA 1
ATOM 8566 C C . TYR B 1 361 ? -0.226 -0.285 -21.234 1 91.25 361 TYR B C 1
ATOM 8568 O O . TYR B 1 361 ? -0.644 -1.274 -20.625 1 91.25 361 TYR B O 1
ATOM 8576 N N . PRO B 1 362 ? 0.516 0.636 -20.609 1 90.56 362 PRO B N 1
ATOM 8577 C CA . PRO B 1 362 ? 0.579 0.582 -19.156 1 90.56 362 PRO B CA 1
ATOM 8578 C C . PRO B 1 362 ? -0.781 0.811 -18.5 1 90.56 362 PRO B C 1
ATOM 8580 O O . PRO B 1 362 ? -1.697 1.339 -19.125 1 90.56 362 PRO B O 1
ATOM 8583 N N . MET B 1 363 ? -0.921 0.24 -17.297 1 88 363 MET B N 1
ATOM 8584 C CA . MET B 1 363 ? -2.121 0.589 -16.547 1 88 363 MET B CA 1
ATOM 8585 C C . MET B 1 363 ? -2.26 2.102 -16.406 1 88 363 MET B C 1
ATOM 8587 O O . MET B 1 363 ? -1.357 2.768 -15.891 1 88 363 MET B O 1
ATOM 8591 N N . MET B 1 364 ? -3.369 2.623 -16.828 1 85.06 364 MET B N 1
ATOM 8592 C CA . MET B 1 364 ? -3.488 4.07 -16.969 1 85.06 364 MET B CA 1
ATOM 8593 C C . MET B 1 364 ? -4.035 4.688 -15.68 1 85.06 364 MET B C 1
ATOM 8595 O O . MET B 1 364 ? -3.957 5.902 -15.484 1 85.06 364 MET B O 1
ATOM 8599 N N . LEU B 1 365 ? -4.586 3.877 -14.82 1 82.12 365 LEU B N 1
ATOM 8600 C CA . LEU B 1 365 ? -5.219 4.395 -13.609 1 82.12 365 LEU B CA 1
ATOM 8601 C C . LEU B 1 365 ? -5.105 3.393 -12.469 1 82.12 365 LEU B C 1
ATOM 8603 O O . LEU B 1 365 ? -4.93 2.193 -12.703 1 82.12 365 LEU B O 1
ATOM 8607 N N . GLY B 1 366 ? -5.219 3.973 -11.258 1 79.75 366 GLY B N 1
ATOM 8608 C CA . GLY B 1 366 ? -5.383 3.123 -10.086 1 79.75 366 GLY B CA 1
ATOM 8609 C C . GLY B 1 366 ? -4.066 2.721 -9.453 1 79.75 366 GLY B C 1
ATOM 8610 O O . GLY B 1 366 ? -3.047 3.381 -9.656 1 79.75 366 GLY B O 1
ATOM 8611 N N . PHE B 1 367 ? -4.066 1.665 -8.633 1 79 367 PHE B N 1
ATOM 8612 C CA . PHE B 1 367 ? -2.982 1.201 -7.777 1 79 367 PHE B CA 1
ATOM 8613 C C . PHE B 1 367 ? -1.774 0.789 -8.609 1 79 367 PHE B C 1
ATOM 8615 O O . PHE B 1 367 ? -0.632 0.932 -8.172 1 79 367 PHE B O 1
ATOM 8622 N N . GLU B 1 368 ? -2.004 0.354 -9.844 1 85.5 368 GLU B N 1
ATOM 8623 C CA . GLU B 1 368 ? -0.927 -0.142 -10.695 1 85.5 368 GLU B CA 1
ATOM 8624 C C . GLU B 1 368 ? -0.627 0.831 -11.828 1 85.5 368 GLU B C 1
ATOM 8626 O O . GLU B 1 368 ? -0.016 0.455 -12.828 1 85.5 368 GLU B O 1
ATOM 8631 N N . SER B 1 369 ? -0.988 2.09 -11.641 1 84.12 369 SER B N 1
ATOM 8632 C CA . SER B 1 369 ? -0.831 3.113 -12.672 1 84.12 369 SER B CA 1
ATOM 8633 C C . SER B 1 369 ? 0.625 3.24 -13.102 1 84.12 369 SER B C 1
ATOM 8635 O O . SER B 1 369 ? 1.52 3.371 -12.266 1 84.12 369 SER B O 1
ATOM 8637 N N . GLY B 1 370 ? 0.75 3.121 -14.461 1 86.62 370 GLY B N 1
ATOM 8638 C CA . GLY B 1 370 ? 2.064 3.318 -15.047 1 86.62 370 GLY B CA 1
ATOM 8639 C C . GLY B 1 370 ? 2.807 2.021 -15.305 1 86.62 370 GLY B C 1
ATOM 8640 O O . GLY B 1 370 ? 3.838 2.012 -15.977 1 86.62 370 GLY B O 1
ATOM 8641 N N . GLY B 1 371 ? 2.258 0.916 -14.875 1 90.31 371 GLY B N 1
ATOM 8642 C CA . GLY B 1 371 ? 3.041 -0.308 -14.914 1 90.31 371 GLY B CA 1
ATOM 8643 C C . GLY B 1 371 ? 2.52 -1.318 -15.922 1 90.31 371 GLY B C 1
ATOM 8644 O O . GLY B 1 371 ? 1.462 -1.115 -16.516 1 90.31 371 GLY B O 1
ATOM 8645 N N . TYR B 1 372 ? 3.416 -2.311 -16.266 1 92.38 372 TYR B N 1
ATOM 8646 C CA . TYR B 1 372 ? 3.133 -3.621 -16.844 1 92.38 372 TYR B CA 1
ATOM 8647 C C . TYR B 1 372 ? 2.9 -3.518 -18.344 1 92.38 372 TYR B C 1
ATOM 8649 O O . TYR B 1 372 ? 2.693 -4.531 -19.016 1 92.38 372 TYR B O 1
ATOM 8657 N N . GLY B 1 373 ? 2.943 -2.338 -18.938 1 92.88 373 GLY B N 1
ATOM 8658 C CA . GLY B 1 373 ? 2.635 -2.205 -20.359 1 92.88 373 GLY B CA 1
ATOM 8659 C C . GLY B 1 373 ? 3.834 -2.443 -21.25 1 92.88 373 GLY B C 1
ATOM 8660 O O . GLY B 1 373 ? 4.977 -2.211 -20.844 1 92.88 373 GLY B O 1
ATOM 8661 N N . LEU B 1 374 ? 3.551 -2.846 -22.484 1 95.19 374 LEU B N 1
ATOM 8662 C CA . LEU B 1 374 ? 4.574 -3.098 -23.5 1 95.19 374 LEU B CA 1
ATOM 8663 C C . LEU B 1 374 ? 5.016 -1.798 -24.156 1 95.19 374 LEU B C 1
ATOM 8665 O O . LEU B 1 374 ? 6.16 -1.68 -24.609 1 95.19 374 LEU B O 1
ATOM 8669 N N . ILE B 1 375 ? 4.086 -0.851 -24.281 1 93.5 375 ILE B N 1
ATOM 8670 C CA . ILE B 1 375 ? 4.41 0.37 -25 1 93.5 375 ILE B CA 1
ATOM 8671 C C . ILE B 1 375 ? 4.336 1.569 -24.062 1 93.5 375 ILE B C 1
ATOM 8673 O O . ILE B 1 375 ? 4.066 1.414 -22.875 1 93.5 375 ILE B O 1
ATOM 8677 N N . ASN B 1 376 ? 4.66 2.734 -24.594 1 90.19 376 ASN B N 1
ATOM 8678 C CA . ASN B 1 376 ? 4.566 3.963 -23.812 1 90.19 376 ASN B CA 1
ATOM 8679 C C . ASN B 1 376 ? 3.125 4.449 -23.703 1 90.19 376 ASN B C 1
ATOM 8681 O O . ASN B 1 376 ? 2.289 4.117 -24.547 1 90.19 376 ASN B O 1
ATOM 8685 N N . PRO B 1 377 ? 2.82 5.223 -22.734 1 86.94 377 PRO B N 1
ATOM 8686 C CA . PRO B 1 377 ? 1.454 5.719 -22.547 1 86.94 377 PRO B CA 1
ATOM 8687 C C . PRO B 1 377 ? 0.959 6.531 -23.75 1 86.94 377 PRO B C 1
ATOM 8689 O O . PRO B 1 377 ? -0.25 6.641 -23.969 1 86.94 377 PRO B O 1
ATOM 8692 N N . ASP B 1 378 ? 1.855 7.078 -24.594 1 84.62 378 ASP B N 1
ATOM 8693 C CA . ASP B 1 378 ? 1.453 7.918 -25.719 1 84.62 378 ASP B CA 1
ATOM 8694 C C . ASP B 1 378 ? 1.183 7.074 -26.953 1 84.62 378 ASP B C 1
ATOM 8696 O O . ASP B 1 378 ? 0.891 7.613 -28.031 1 84.62 378 ASP B O 1
ATOM 8700 N N . GLY B 1 379 ? 1.324 5.812 -26.812 1 87.06 379 GLY B N 1
ATOM 8701 C CA . GLY B 1 379 ? 1.04 4.914 -27.922 1 87.06 379 GLY B CA 1
ATOM 8702 C C . GLY B 1 379 ? 2.266 4.582 -28.75 1 87.06 379 GLY B C 1
ATOM 8703 O O . GLY B 1 379 ? 2.211 3.721 -29.641 1 87.06 379 GLY B O 1
ATOM 8704 N N . SER B 1 380 ? 3.381 5.211 -28.453 1 89.94 380 SER B N 1
ATOM 8705 C CA . SER B 1 380 ? 4.59 4.918 -29.219 1 89.94 380 SER B CA 1
ATOM 8706 C C . SER B 1 380 ? 5.172 3.562 -28.828 1 89.94 380 SER B C 1
ATOM 8708 O O . SER B 1 380 ? 5.117 3.166 -27.656 1 89.94 380 SER B O 1
ATOM 8710 N N . LEU B 1 381 ? 5.762 2.916 -29.797 1 93.56 381 LEU B N 1
ATOM 8711 C CA . LEU B 1 381 ? 6.336 1.592 -29.578 1 93.56 381 LEU B CA 1
ATOM 8712 C C . LEU B 1 381 ? 7.66 1.687 -28.828 1 93.56 381 LEU B C 1
ATOM 8714 O O . LEU B 1 381 ? 8.445 2.609 -29.062 1 93.56 381 LEU B O 1
ATOM 8718 N N . THR B 1 382 ? 7.887 0.791 -27.984 1 93.56 382 THR B N 1
ATOM 8719 C CA . THR B 1 382 ? 9.156 0.65 -27.281 1 93.56 382 THR B CA 1
ATOM 8720 C C . THR B 1 382 ? 10 -0.464 -27.906 1 93.56 382 THR B C 1
ATOM 8722 O O . THR B 1 382 ? 9.508 -1.224 -28.75 1 93.56 382 THR B O 1
ATOM 8725 N N . ASP B 1 383 ? 11.266 -0.535 -27.453 1 95.12 383 ASP B N 1
ATOM 8726 C CA . ASP B 1 383 ? 12.109 -1.651 -27.859 1 95.12 383 ASP B CA 1
ATOM 8727 C C . ASP B 1 383 ? 11.586 -2.973 -27.297 1 95.12 383 ASP B C 1
ATOM 8729 O O . ASP B 1 383 ? 11.734 -4.023 -27.922 1 95.12 383 ASP B O 1
ATOM 8733 N N . ARG B 1 384 ? 10.938 -2.939 -26.188 1 95.5 384 ARG B N 1
ATOM 8734 C CA . ARG B 1 384 ? 10.336 -4.133 -25.594 1 95.5 384 ARG B CA 1
ATOM 8735 C C . ARG B 1 384 ? 9.242 -4.695 -26.5 1 95.5 384 ARG B C 1
ATOM 8737 O O . ARG B 1 384 ? 9.18 -5.906 -26.734 1 95.5 384 ARG B O 1
ATOM 8744 N N . ALA B 1 385 ? 8.453 -3.756 -27 1 96.56 385 ALA B N 1
ATOM 8745 C CA . ALA B 1 385 ? 7.363 -4.168 -27.891 1 96.56 385 ALA B CA 1
ATOM 8746 C C . ALA B 1 385 ? 7.902 -4.773 -29.188 1 96.56 385 ALA B C 1
ATOM 8748 O O . ALA B 1 385 ? 7.398 -5.793 -29.656 1 96.56 385 ALA B O 1
ATOM 8749 N N . ARG B 1 386 ? 8.883 -4.145 -29.719 1 97 386 ARG B N 1
ATOM 8750 C CA . ARG B 1 386 ? 9.484 -4.641 -30.953 1 97 386 ARG B CA 1
ATOM 8751 C C . ARG B 1 386 ? 10.094 -6.023 -30.734 1 97 386 ARG B C 1
ATOM 8753 O O . ARG B 1 386 ? 9.891 -6.93 -31.547 1 97 386 ARG B O 1
ATOM 8760 N N . LYS B 1 387 ? 10.82 -6.148 -29.625 1 97.62 387 LYS B N 1
ATOM 8761 C CA . LYS B 1 387 ? 11.461 -7.426 -29.328 1 97.62 387 LYS B CA 1
ATOM 8762 C C . LYS B 1 387 ? 10.422 -8.523 -29.094 1 97.62 387 LYS B C 1
ATOM 8764 O O . LYS B 1 387 ? 10.602 -9.656 -29.547 1 97.62 387 LYS B O 1
ATOM 8769 N N . ALA B 1 388 ? 9.406 -8.211 -28.391 1 97.88 388 ALA B N 1
ATOM 8770 C CA . ALA B 1 388 ? 8.32 -9.164 -28.172 1 97.88 388 ALA B CA 1
ATOM 8771 C C . ALA B 1 388 ? 7.715 -9.617 -29.5 1 97.88 388 ALA B C 1
ATOM 8773 O O . ALA B 1 388 ? 7.461 -10.812 -29.703 1 97.88 388 ALA B O 1
ATOM 8774 N N . GLY B 1 389 ? 7.496 -8.641 -30.406 1 97.56 389 GLY B N 1
ATOM 8775 C CA . GLY B 1 389 ? 6.977 -8.961 -31.719 1 97.56 389 GLY B CA 1
ATOM 8776 C C . GLY B 1 389 ? 7.918 -9.828 -32.531 1 97.56 389 GLY B C 1
ATOM 8777 O O . GLY B 1 389 ? 7.48 -10.773 -33.219 1 97.56 389 GLY B O 1
ATOM 8778 N N . GLU B 1 390 ? 9.164 -9.484 -32.5 1 97.5 390 GLU B N 1
ATOM 8779 C CA . GLU B 1 390 ? 10.172 -10.297 -33.156 1 97.5 390 GLU B CA 1
ATOM 8780 C C . GLU B 1 390 ? 10.18 -11.727 -32.656 1 97.5 390 GLU B C 1
ATOM 8782 O O . GLU B 1 390 ? 10.273 -12.68 -33.406 1 97.5 390 GLU B O 1
ATOM 8787 N N . THR B 1 391 ? 10.125 -11.828 -31.359 1 98.25 391 THR B N 1
ATOM 8788 C CA . THR B 1 391 ? 10.078 -13.148 -30.734 1 98.25 391 THR B CA 1
ATOM 8789 C C . THR B 1 391 ? 8.828 -13.906 -31.156 1 98.25 391 THR B C 1
ATOM 8791 O O . THR B 1 391 ? 8.898 -15.094 -31.469 1 98.25 391 THR B O 1
ATOM 8794 N N . ALA B 1 392 ? 7.715 -13.242 -31.219 1 98.19 392 ALA B N 1
ATOM 8795 C CA . ALA B 1 392 ? 6.465 -13.852 -31.656 1 98.19 392 ALA B CA 1
ATOM 8796 C C . ALA B 1 392 ? 6.582 -14.383 -33.062 1 98.19 392 ALA B C 1
ATOM 8798 O O . ALA B 1 392 ? 6.094 -15.469 -33.375 1 98.19 392 ALA B O 1
ATOM 8799 N N . ARG B 1 393 ? 7.23 -13.656 -33.938 1 97.25 393 ARG B N 1
ATOM 8800 C CA . ARG B 1 393 ? 7.406 -14.07 -35.344 1 97.25 393 ARG B CA 1
ATOM 8801 C C . ARG B 1 393 ? 8.172 -15.383 -35.406 1 97.25 393 ARG B C 1
ATOM 8803 O O . ARG B 1 393 ? 7.809 -16.281 -36.188 1 97.25 393 ARG B O 1
ATOM 8810 N N . VAL B 1 394 ? 9.227 -15.461 -34.625 1 97.75 394 VAL B N 1
ATOM 8811 C CA . VAL B 1 394 ? 10.008 -16.688 -34.625 1 97.75 394 VAL B CA 1
ATOM 8812 C C . VAL B 1 394 ? 9.125 -17.859 -34.156 1 97.75 394 VAL B C 1
ATOM 8814 O O . VAL B 1 394 ? 9.188 -18.953 -34.719 1 97.75 394 VAL B O 1
ATOM 8817 N N . ILE B 1 395 ? 8.336 -17.625 -33.156 1 98.25 395 ILE B N 1
ATOM 8818 C CA . ILE B 1 395 ? 7.438 -18.641 -32.625 1 98.25 395 ILE B CA 1
ATOM 8819 C C . ILE B 1 395 ? 6.438 -19.062 -33.719 1 98.25 395 ILE B C 1
ATOM 8821 O O . ILE B 1 395 ? 6.207 -20.25 -33.938 1 98.25 395 ILE B O 1
ATOM 8825 N N . TYR B 1 396 ? 5.887 -18.062 -34.5 1 97.38 396 TYR B N 1
ATOM 8826 C CA . TYR B 1 396 ? 4.934 -18.344 -35.562 1 97.38 396 TYR B CA 1
ATOM 8827 C C . TYR B 1 396 ? 5.578 -19.172 -36.656 1 97.38 396 TYR B C 1
ATOM 8829 O O . TYR B 1 396 ? 4.969 -20.109 -37.188 1 97.38 396 TYR B O 1
ATOM 8837 N N . GLU B 1 397 ? 6.715 -18.859 -36.969 1 96.62 397 GLU B N 1
ATOM 8838 C CA . GLU B 1 397 ? 7.422 -19.531 -38.031 1 96.62 397 GLU B CA 1
ATOM 8839 C C . GLU B 1 397 ? 7.695 -21 -37.688 1 96.62 397 GLU B C 1
ATOM 8841 O O . GLU B 1 397 ? 7.898 -21.828 -38.594 1 96.62 397 GLU B O 1
ATOM 8846 N N . ASN B 1 398 ? 7.734 -21.266 -36.438 1 96.5 398 ASN B N 1
ATOM 8847 C CA . ASN B 1 398 ? 8.023 -22.609 -35.969 1 96.5 398 ASN B CA 1
ATOM 8848 C C . ASN B 1 398 ? 6.875 -23.172 -35.156 1 96.5 398 ASN B C 1
ATOM 8850 O O . ASN B 1 398 ? 7.098 -23.938 -34.188 1 96.5 398 ASN B O 1
ATOM 8854 N N . SER B 1 399 ? 5.68 -22.766 -35.406 1 96.56 399 SER B N 1
ATOM 8855 C CA . SER B 1 399 ? 4.488 -23.078 -34.625 1 96.56 399 SER B CA 1
ATOM 8856 C C . SER B 1 399 ? 4.297 -24.594 -34.5 1 96.56 399 SER B C 1
ATOM 8858 O O . SER B 1 399 ? 4.074 -25.094 -33.375 1 96.56 399 SER B O 1
ATOM 8860 N N . ASP B 1 400 ? 4.34 -25.344 -35.562 1 95.5 400 ASP B N 1
ATOM 8861 C CA . ASP B 1 400 ? 4.113 -26.781 -35.531 1 95.5 400 ASP B CA 1
ATOM 8862 C C . ASP B 1 400 ? 5.113 -27.469 -34.594 1 95.5 400 ASP B C 1
ATOM 8864 O O . ASP B 1 400 ? 4.746 -28.375 -33.844 1 95.5 400 ASP B O 1
ATOM 8868 N N . LEU B 1 401 ? 6.34 -27.047 -34.719 1 95.06 401 LEU B N 1
ATOM 8869 C CA . LEU B 1 401 ? 7.398 -27.594 -33.875 1 95.06 401 LEU B CA 1
ATOM 8870 C C . LEU B 1 401 ? 7.086 -27.375 -32.406 1 95.06 401 LEU B C 1
ATOM 8872 O O . LEU B 1 401 ? 7.141 -28.328 -31.609 1 95.06 401 LEU B O 1
ATOM 8876 N N . PHE B 1 402 ? 6.738 -26.172 -32 1 96.81 402 PHE B N 1
ATOM 8877 C CA . PHE B 1 402 ? 6.531 -25.844 -30.609 1 96.81 402 PHE B CA 1
ATOM 8878 C C . PHE B 1 402 ? 5.23 -26.438 -30.094 1 96.81 402 PHE B C 1
ATOM 8880 O O . PHE B 1 402 ? 5.137 -26.812 -28.922 1 96.81 402 PHE B O 1
ATOM 8887 N N . LEU B 1 403 ? 4.172 -26.562 -30.906 1 96.31 403 LEU B N 1
ATOM 8888 C CA . LEU B 1 403 ? 2.896 -27.141 -30.5 1 96.31 403 LEU B CA 1
ATOM 8889 C C . LEU B 1 403 ? 3.049 -28.641 -30.219 1 96.31 403 LEU B C 1
ATOM 8891 O O . LEU B 1 403 ? 2.377 -29.172 -29.344 1 96.31 403 LEU B O 1
ATOM 8895 N N . LYS B 1 404 ? 3.959 -29.281 -30.906 1 95.5 404 LYS B N 1
ATOM 8896 C CA . LYS B 1 404 ? 4.16 -30.719 -30.75 1 95.5 404 LYS B CA 1
ATOM 8897 C C . LYS B 1 404 ? 5.191 -31.016 -29.672 1 95.5 404 LYS B C 1
ATOM 8899 O O . LYS B 1 404 ? 5.293 -32.156 -29.188 1 95.5 404 LYS B O 1
ATOM 8904 N N . ALA B 1 405 ? 5.938 -30.031 -29.312 1 95.94 405 ALA B N 1
ATOM 8905 C CA . ALA B 1 405 ? 7.062 -30.234 -28.406 1 95.94 405 ALA B CA 1
ATOM 8906 C C . ALA B 1 405 ? 6.582 -30.609 -27 1 95.94 405 ALA B C 1
ATOM 8908 O O . ALA B 1 405 ? 5.645 -30 -26.484 1 95.94 405 ALA B O 1
ATOM 8909 N N . LYS B 1 406 ? 7.168 -31.594 -26.422 1 95.69 406 LYS B N 1
ATOM 8910 C CA . LYS B 1 406 ? 6.918 -32.031 -25.047 1 95.69 406 LYS B CA 1
ATOM 8911 C C . LYS B 1 406 ? 8.219 -32.188 -24.266 1 95.69 406 LYS B C 1
ATOM 8913 O O . LYS B 1 406 ? 9.227 -32.656 -24.812 1 95.69 406 LYS B O 1
ATOM 8918 N N . LEU B 1 407 ? 8.172 -31.719 -23.109 1 95.31 407 LEU B N 1
ATOM 8919 C CA . LEU B 1 407 ? 9.336 -31.938 -22.25 1 95.31 407 LEU B CA 1
ATOM 8920 C C . LEU B 1 407 ? 9.617 -33.438 -22.078 1 95.31 407 LEU B C 1
ATOM 8922 O O . LEU B 1 407 ? 8.695 -34.219 -22 1 95.31 407 LEU B O 1
ATOM 8926 N N . ILE B 1 408 ? 10.859 -33.719 -22.047 1 92.62 408 ILE B N 1
ATOM 8927 C CA . ILE B 1 408 ? 11.211 -35.094 -21.719 1 92.62 408 ILE B CA 1
ATOM 8928 C C . ILE B 1 408 ? 10.617 -35.469 -20.359 1 92.62 408 ILE B C 1
ATOM 8930 O O . ILE B 1 408 ? 10.5 -34.594 -19.469 1 92.62 408 ILE B O 1
ATOM 8934 N N . ASP B 1 409 ? 10.297 -36.688 -20.188 1 90.31 409 ASP B N 1
ATOM 8935 C CA . ASP B 1 409 ? 9.602 -37.156 -18.984 1 90.31 409 ASP B CA 1
ATOM 8936 C C . ASP B 1 409 ? 10.453 -36.938 -17.734 1 90.31 409 ASP B C 1
ATOM 8938 O O . ASP B 1 409 ? 11.672 -37.125 -17.766 1 90.31 409 ASP B O 1
ATOM 8942 N N . SER B 1 410 ? 9.797 -36.562 -16.75 1 92.44 410 SER B N 1
ATOM 8943 C CA . SER B 1 410 ? 10.453 -36.438 -15.453 1 92.44 410 SER B CA 1
ATOM 8944 C C . SER B 1 410 ? 10.367 -37.75 -14.656 1 92.44 410 SER B C 1
ATOM 8946 O O . SER B 1 410 ? 9.328 -38.406 -14.648 1 92.44 410 SER B O 1
ATOM 8948 N N . SER B 1 411 ? 11.461 -38.094 -14.031 1 95.69 411 SER B N 1
ATOM 8949 C CA . SER B 1 411 ? 11.492 -39.219 -13.117 1 95.69 411 SER B CA 1
ATOM 8950 C C . SER B 1 411 ? 11.297 -38.781 -11.672 1 95.69 411 SER B C 1
ATOM 8952 O O . SER B 1 411 ? 11.148 -39.625 -10.781 1 95.69 411 SER B O 1
ATOM 8954 N N . VAL B 1 412 ? 11.273 -37.5 -11.484 1 97.94 412 VAL B N 1
ATOM 8955 C CA . VAL B 1 412 ? 11.195 -36.938 -10.141 1 97.94 412 VAL B CA 1
ATOM 8956 C C . VAL B 1 412 ? 9.953 -36.062 -10.016 1 97.94 412 VAL B C 1
ATOM 8958 O O . VAL B 1 412 ? 9.625 -35.312 -10.938 1 97.94 412 VAL B O 1
ATOM 8961 N N . ALA B 1 413 ? 9.219 -36.188 -8.922 1 98.25 413 ALA B N 1
ATOM 8962 C CA . ALA B 1 413 ? 8.055 -35.375 -8.664 1 98.25 413 ALA B CA 1
ATOM 8963 C C . ALA B 1 413 ? 8.07 -34.812 -7.234 1 98.25 413 ALA B C 1
ATOM 8965 O O . ALA B 1 413 ? 8.633 -35.438 -6.336 1 98.25 413 ALA B O 1
ATOM 8966 N N . ILE B 1 414 ? 7.555 -33.656 -7.062 1 97.5 414 ILE B N 1
ATOM 8967 C CA . ILE B 1 414 ? 7.293 -33.062 -5.754 1 97.5 414 ILE B CA 1
ATOM 8968 C C . ILE B 1 414 ? 5.797 -33.125 -5.457 1 97.5 414 ILE B C 1
ATOM 8970 O O . ILE B 1 414 ? 4.973 -32.75 -6.301 1 97.5 414 ILE B O 1
ATOM 8974 N N . LEU B 1 415 ? 5.422 -33.562 -4.297 1 96.88 415 LEU B N 1
ATOM 8975 C CA . LEU B 1 415 ? 4.02 -33.656 -3.906 1 96.88 415 LEU B CA 1
ATOM 8976 C C . LEU B 1 415 ? 3.488 -32.312 -3.467 1 96.88 415 LEU B C 1
ATOM 8978 O O . LEU B 1 415 ? 4.043 -31.688 -2.557 1 96.88 415 LEU B O 1
ATOM 8982 N N . TYR B 1 416 ? 2.527 -31.844 -4.168 1 92.12 416 TYR B N 1
ATOM 8983 C CA . TYR B 1 416 ? 1.715 -30.734 -3.672 1 92.12 416 TYR B CA 1
ATOM 8984 C C . TYR B 1 416 ? 0.54 -31.25 -2.85 1 92.12 416 TYR B C 1
ATOM 8986 O O . TYR B 1 416 ? -0.441 -31.75 -3.402 1 92.12 416 TYR B O 1
ATOM 8994 N N . ASN B 1 417 ? 0.658 -31.062 -1.544 1 92.25 417 ASN B N 1
ATOM 8995 C CA . ASN B 1 417 ? -0.338 -31.578 -0.613 1 92.25 417 ASN B CA 1
ATOM 8996 C C . ASN B 1 417 ? -1.28 -30.484 -0.129 1 92.25 417 ASN B C 1
ATOM 8998 O O . ASN B 1 417 ? -1.036 -29.859 0.907 1 92.25 417 ASN B O 1
ATOM 9002 N N . ILE B 1 418 ? -2.424 -30.297 -0.794 1 89.19 418 ILE B N 1
ATOM 9003 C CA . ILE B 1 418 ? -3.371 -29.234 -0.504 1 89.19 418 ILE B CA 1
ATOM 9004 C C . ILE B 1 418 ? -3.998 -29.453 0.87 1 89.19 418 ILE B C 1
ATOM 9006 O O . ILE B 1 418 ? -4.473 -28.516 1.507 1 89.19 418 ILE B O 1
ATOM 9010 N N . GLU B 1 419 ? -4.043 -30.734 1.354 1 90.69 419 GLU B N 1
ATOM 9011 C CA . GLU B 1 419 ? -4.578 -31 2.684 1 90.69 419 GLU B CA 1
ATOM 9012 C C . GLU B 1 419 ? -3.721 -30.359 3.768 1 90.69 419 GLU B C 1
ATOM 9014 O O . GLU B 1 419 ? -4.246 -29.844 4.754 1 90.69 419 GLU B O 1
ATOM 9019 N N . SER B 1 420 ? -2.439 -30.453 3.572 1 89.12 420 SER B N 1
ATOM 9020 C CA . SER B 1 420 ? -1.534 -29.797 4.508 1 89.12 420 SER B CA 1
ATOM 9021 C C . SER B 1 420 ? -1.698 -28.281 4.465 1 89.12 420 SER B C 1
ATOM 9023 O O . SER B 1 420 ? -1.59 -27.609 5.492 1 89.12 420 SER B O 1
ATOM 9025 N N . TYR B 1 421 ? -1.979 -27.859 3.316 1 82.94 421 TYR B N 1
ATOM 9026 C CA . TYR B 1 421 ? -2.219 -26.438 3.154 1 82.94 421 TYR B CA 1
ATOM 9027 C C . TYR B 1 421 ? -3.461 -26 3.922 1 82.94 421 TYR B C 1
ATOM 9029 O O . TYR B 1 421 ? -3.457 -24.953 4.586 1 82.94 421 TYR B O 1
ATOM 9037 N N . LYS B 1 422 ? -4.484 -26.672 3.828 1 83.81 422 LYS B N 1
ATOM 9038 C CA . LYS B 1 422 ? -5.727 -26.359 4.531 1 83.81 422 LYS B CA 1
ATOM 9039 C C . LYS B 1 422 ? -5.512 -26.328 6.043 1 83.81 422 LYS B C 1
ATOM 9041 O O . LYS B 1 422 ? -6.031 -25.438 6.727 1 83.81 422 LYS B O 1
ATOM 9046 N N . TRP B 1 423 ? -4.766 -27.266 6.473 1 83.94 423 TRP B N 1
ATOM 9047 C CA . TRP B 1 423 ? -4.496 -27.328 7.906 1 83.94 423 TRP B CA 1
ATOM 9048 C C . TRP B 1 423 ? -3.68 -26.141 8.367 1 83.94 423 TRP B C 1
ATOM 9050 O O . TRP B 1 423 ? -3.916 -25.594 9.453 1 83.94 423 TRP B O 1
ATOM 9060 N N . LEU B 1 424 ? -2.727 -25.797 7.574 1 80.44 424 LEU B N 1
ATOM 9061 C CA . LEU B 1 424 ? -1.869 -24.672 7.926 1 80.44 424 LEU B CA 1
ATOM 9062 C C . LEU B 1 424 ? -2.672 -23.375 7.977 1 80.44 424 LEU B C 1
ATOM 9064 O O . LEU B 1 424 ? -2.385 -22.5 8.789 1 80.44 424 LEU B O 1
ATOM 9068 N N . TRP B 1 425 ? -3.658 -23.25 7.18 1 76.81 425 TRP B N 1
ATOM 9069 C CA . TRP B 1 425 ? -4.539 -22.094 7.191 1 76.81 425 TRP B CA 1
ATOM 9070 C C . TRP B 1 425 ? -5.297 -22 8.516 1 76.81 425 TRP B C 1
ATOM 9072 O O . TRP B 1 425 ? -5.531 -20.891 9.023 1 76.81 425 TRP B O 1
ATOM 9082 N N . ILE B 1 426 ? -5.633 -23.094 9.062 1 76.75 426 ILE B N 1
ATOM 9083 C CA . ILE B 1 426 ? -6.418 -23.141 10.289 1 76.75 426 ILE B CA 1
ATOM 9084 C C . ILE B 1 426 ? -5.512 -22.891 11.492 1 76.75 426 ILE B C 1
ATOM 9086 O O . ILE B 1 426 ? -5.895 -22.203 12.438 1 76.75 426 ILE B O 1
ATOM 9090 N N . ALA B 1 427 ? -4.387 -23.594 11.57 1 71.81 427 ALA B N 1
ATOM 9091 C CA . ALA B 1 427 ? -3.502 -23.531 12.727 1 71.81 427 ALA B CA 1
ATOM 9092 C C . ALA B 1 427 ? -2.924 -22.125 12.898 1 71.81 427 ALA B C 1
ATOM 9094 O O . ALA B 1 427 ? -2.744 -21.656 14.031 1 71.81 427 ALA B O 1
ATOM 9095 N N . GLN B 1 428 ? -2.33 -21.391 11.945 1 61.59 428 GLN B N 1
ATOM 9096 C CA . GLN B 1 428 ? -1.877 -20 12.07 1 61.59 428 GLN B CA 1
ATOM 9097 C C . GLN B 1 428 ? -1.786 -19.328 10.703 1 61.59 428 GLN B C 1
ATOM 9099 O O . GLN B 1 428 ? -1.127 -19.844 9.797 1 61.59 428 GLN B O 1
ATOM 9104 N N . ARG B 1 429 ? -2.525 -18.344 10.703 1 52.75 429 ARG B N 1
ATOM 9105 C CA . ARG B 1 429 ? -2.646 -17.594 9.461 1 52.75 429 ARG B CA 1
ATOM 9106 C C . ARG B 1 429 ? -1.273 -17.188 8.922 1 52.75 429 ARG B C 1
ATOM 9108 O O . ARG B 1 429 ? -1.073 -17.125 7.711 1 52.75 429 ARG B O 1
ATOM 9115 N N . HIS B 1 430 ? -0.284 -17.031 9.852 1 51.75 430 HIS B N 1
ATOM 9116 C CA . HIS B 1 430 ? 1.038 -16.594 9.414 1 51.75 430 HIS B CA 1
ATOM 9117 C C . HIS B 1 430 ? 1.832 -17.75 8.82 1 51.75 430 HIS B C 1
ATOM 9119 O O . HIS B 1 430 ? 2.93 -17.547 8.297 1 51.75 430 HIS B O 1
ATOM 9125 N N . SER B 1 431 ? 1.146 -19 8.758 1 57.31 431 SER B N 1
ATOM 9126 C CA . SER B 1 431 ? 1.886 -20.219 8.477 1 57.31 431 SER B CA 1
ATOM 9127 C C . SER B 1 431 ? 1.762 -20.609 7.008 1 57.31 431 SER B C 1
ATOM 9129 O O . SER B 1 431 ? 2.498 -21.484 6.527 1 57.31 431 SER B O 1
ATOM 9131 N N . SER B 1 432 ? 1.059 -19.859 6.273 1 57.56 432 SER B N 1
ATOM 9132 C CA . SER B 1 432 ? 0.729 -20.438 4.977 1 57.56 432 SER B CA 1
ATOM 9133 C C . SER B 1 432 ? 1.889 -20.297 3.998 1 57.56 432 SER B C 1
ATOM 9135 O O . SER B 1 432 ? 2.057 -21.141 3.107 1 57.56 432 SER B O 1
ATOM 9137 N N . ASP B 1 433 ? 2.887 -19.453 4.359 1 73.5 433 ASP B N 1
ATOM 9138 C CA . ASP B 1 433 ? 3.949 -19.344 3.361 1 73.5 433 ASP B CA 1
ATOM 9139 C C . ASP B 1 433 ? 5.051 -20.375 3.629 1 73.5 433 ASP B C 1
ATOM 9141 O O . ASP B 1 433 ? 5.961 -20.547 2.814 1 73.5 433 ASP B O 1
ATOM 9145 N N . VAL B 1 434 ? 4.828 -21.219 4.617 1 82.56 434 VAL B N 1
ATOM 9146 C CA . VAL B 1 434 ? 5.859 -22.172 5 1 82.56 434 VAL B CA 1
ATOM 9147 C C . VAL B 1 434 ? 5.891 -23.328 4.004 1 82.56 434 VAL B C 1
ATOM 9149 O O . VAL B 1 434 ? 6.965 -23.797 3.625 1 82.56 434 VAL B O 1
ATOM 9152 N N . LEU B 1 435 ? 4.758 -23.781 3.574 1 85.94 435 LEU B N 1
ATOM 9153 C CA . LEU B 1 435 ? 4.703 -24.891 2.631 1 85.94 435 LEU B CA 1
ATOM 9154 C C . LEU B 1 435 ? 5.273 -24.484 1.277 1 85.94 435 LEU B C 1
ATOM 9156 O O . LEU B 1 435 ? 6.055 -25.234 0.678 1 85.94 435 LEU B O 1
ATOM 9160 N N . SER B 1 436 ? 4.852 -23.297 0.804 1 86.31 436 SER B N 1
ATOM 9161 C CA . SER B 1 436 ? 5.344 -22.828 -0.489 1 86.31 436 SER B CA 1
ATOM 9162 C C . SER B 1 436 ? 6.859 -22.641 -0.467 1 86.31 436 SER B C 1
ATOM 9164 O O . SER B 1 436 ? 7.543 -22.969 -1.439 1 86.31 436 SER B O 1
ATOM 9166 N N . ARG B 1 437 ? 7.375 -22.188 0.632 1 89.62 437 ARG B N 1
ATOM 9167 C CA . ARG B 1 437 ? 8.82 -22 0.774 1 89.62 437 ARG B CA 1
ATOM 9168 C C . ARG B 1 437 ? 9.539 -23.344 0.82 1 89.62 437 ARG B C 1
ATOM 9170 O O . ARG B 1 437 ? 10.648 -23.484 0.31 1 89.62 437 ARG B O 1
ATOM 9177 N N . SER B 1 438 ? 8.867 -24.297 1.438 1 92.12 438 SER B N 1
ATOM 9178 C CA . SER B 1 438 ? 9.445 -25.641 1.496 1 92.12 438 SER B CA 1
ATOM 9179 C C . SER B 1 438 ? 9.516 -26.266 0.109 1 92.12 438 SER B C 1
ATOM 9181 O O . SER B 1 438 ? 10.531 -26.859 -0.259 1 92.12 438 SER B O 1
ATOM 9183 N N . ILE B 1 439 ? 8.492 -26.141 -0.624 1 93.44 439 ILE B N 1
ATOM 9184 C CA . ILE B 1 439 ? 8.461 -26.672 -1.981 1 93.44 439 ILE B CA 1
ATOM 9185 C C . ILE B 1 439 ? 9.508 -25.969 -2.836 1 93.44 439 ILE B C 1
ATOM 9187 O O . ILE B 1 439 ? 10.25 -26.609 -3.584 1 93.44 439 ILE B O 1
ATOM 9191 N N . LEU B 1 440 ? 9.578 -24.672 -2.678 1 93.5 440 LEU B N 1
ATOM 9192 C CA . LEU B 1 440 ? 10.547 -23.891 -3.445 1 93.5 440 LEU B CA 1
ATOM 9193 C C . LEU B 1 440 ? 11.977 -24.344 -3.133 1 93.5 440 LEU B C 1
ATOM 9195 O O . LEU B 1 440 ? 12.805 -24.453 -4.035 1 93.5 440 LEU B O 1
ATOM 9199 N N . GLY B 1 441 ? 12.234 -24.578 -1.883 1 95.25 441 GLY B N 1
ATOM 9200 C CA . GLY B 1 441 ? 13.57 -25.016 -1.505 1 95.25 441 GLY B CA 1
ATOM 9201 C C . GLY B 1 441 ? 13.961 -26.344 -2.15 1 95.25 441 GLY B C 1
ATOM 9202 O O . GLY B 1 441 ? 15.07 -26.469 -2.676 1 95.25 441 GLY B O 1
ATOM 9203 N N . VAL B 1 442 ? 13.062 -27.312 -2.141 1 96.88 442 VAL B N 1
ATOM 9204 C CA . VAL B 1 442 ? 13.328 -28.609 -2.768 1 96.88 442 VAL B CA 1
ATOM 9205 C C . VAL B 1 442 ? 13.484 -28.422 -4.277 1 96.88 442 VAL B C 1
ATOM 9207 O O . VAL B 1 442 ? 14.406 -28.969 -4.879 1 96.88 442 VAL B O 1
ATOM 9210 N N . TYR B 1 443 ? 12.594 -27.641 -4.816 1 96.81 443 TYR B N 1
ATOM 9211 C CA . TYR B 1 443 ? 12.648 -27.375 -6.25 1 96.81 443 TYR B CA 1
ATOM 9212 C C . TYR B 1 443 ? 13.969 -26.719 -6.637 1 96.81 443 TYR B C 1
ATOM 9214 O O . TYR B 1 443 ? 14.555 -27.047 -7.672 1 96.81 443 TYR B O 1
ATOM 9222 N N . ARG B 1 444 ? 14.375 -25.797 -5.84 1 96.81 444 ARG B N 1
ATOM 9223 C CA . ARG B 1 444 ? 15.617 -25.078 -6.121 1 96.81 444 ARG B CA 1
ATOM 9224 C C . ARG B 1 444 ? 16.812 -26.031 -6.164 1 96.81 444 ARG B C 1
ATOM 9226 O O . ARG B 1 444 ? 17.688 -25.891 -7.02 1 96.81 444 ARG B O 1
ATOM 9233 N N . VAL B 1 445 ? 16.875 -27 -5.301 1 97.44 445 VAL B N 1
ATOM 9234 C CA . VAL B 1 445 ? 17.938 -28 -5.316 1 97.44 445 VAL B CA 1
ATOM 9235 C C . VAL B 1 445 ? 17.891 -28.781 -6.625 1 97.44 445 VAL B C 1
ATOM 9237 O O . VAL B 1 445 ? 18.922 -28.969 -7.277 1 97.44 445 VAL B O 1
ATOM 9240 N N . LEU B 1 446 ? 16.719 -29.203 -6.957 1 97.88 446 LEU B N 1
ATOM 9241 C CA . LEU B 1 446 ? 16.547 -30.016 -8.156 1 97.88 446 LEU B CA 1
ATOM 9242 C C . LEU B 1 446 ? 16.844 -29.188 -9.414 1 97.88 446 LEU B C 1
ATOM 9244 O O . LEU B 1 446 ? 17.469 -29.688 -10.352 1 97.88 446 LEU B O 1
ATOM 9248 N N . PHE B 1 447 ? 16.359 -27.938 -9.398 1 97.06 447 PHE B N 1
ATOM 9249 C CA . PHE B 1 447 ? 16.609 -27.016 -10.5 1 97.06 447 PHE B CA 1
ATOM 9250 C C . PHE B 1 447 ? 18.109 -26.828 -10.711 1 97.06 447 PHE B C 1
ATOM 9252 O O . PHE B 1 447 ? 18.594 -26.922 -11.836 1 97.06 447 PHE B O 1
ATOM 9259 N N . ASN B 1 448 ? 18.812 -26.609 -9.641 1 96.06 448 ASN B N 1
ATOM 9260 C CA . ASN B 1 448 ? 20.25 -26.359 -9.711 1 96.06 448 ASN B CA 1
ATOM 9261 C C . ASN B 1 448 ? 21 -27.594 -10.195 1 96.06 448 ASN B C 1
ATOM 9263 O O . ASN B 1 448 ? 22.094 -27.484 -10.742 1 96.06 448 ASN B O 1
ATOM 9267 N N . SER B 1 449 ? 20.391 -28.734 -9.992 1 95.44 449 SER B N 1
ATOM 9268 C CA . SER B 1 449 ? 20.984 -29.984 -10.445 1 95.44 449 SER B CA 1
ATOM 9269 C C . SER B 1 449 ? 20.453 -30.391 -11.812 1 95.44 449 SER B C 1
ATOM 9271 O O . SER B 1 449 ? 20.734 -31.5 -12.289 1 95.44 449 SER B O 1
ATOM 9273 N N . ASN B 1 450 ? 19.594 -29.641 -12.43 1 96.06 450 ASN B N 1
ATOM 9274 C CA . ASN B 1 450 ? 19.125 -29.734 -13.812 1 96.06 450 ASN B CA 1
ATOM 9275 C C . ASN B 1 450 ? 18.125 -30.875 -13.984 1 96.06 450 ASN B C 1
ATOM 9277 O O . ASN B 1 450 ? 18.047 -31.484 -15.062 1 96.06 450 ASN B O 1
ATOM 9281 N N . TYR B 1 451 ? 17.5 -31.25 -12.93 1 96 451 TYR B N 1
ATOM 9282 C CA . TYR B 1 451 ? 16.438 -32.25 -13.055 1 96 451 TYR B CA 1
ATOM 9283 C C . TYR B 1 451 ? 15.164 -31.625 -13.617 1 96 451 TYR B C 1
ATOM 9285 O O . TYR B 1 451 ? 14.836 -30.484 -13.297 1 96 451 TYR B O 1
ATOM 9293 N N . ASN B 1 452 ? 14.477 -32.375 -14.461 1 94.81 452 ASN B N 1
ATOM 9294 C CA . ASN B 1 452 ? 13.07 -32.031 -14.719 1 94.81 452 ASN B CA 1
ATOM 9295 C C . ASN B 1 452 ? 12.18 -32.438 -13.547 1 94.81 452 ASN B C 1
ATOM 9297 O O . ASN B 1 452 ? 12.352 -33.531 -12.977 1 94.81 452 ASN B O 1
ATOM 9301 N N . VAL B 1 453 ? 11.352 -31.547 -13.234 1 96.44 453 VAL B N 1
ATOM 9302 C CA . VAL B 1 453 ? 10.547 -31.812 -12.039 1 96.44 453 VAL B CA 1
ATOM 9303 C C . VAL B 1 453 ? 9.07 -31.594 -12.352 1 96.44 453 VAL B C 1
ATOM 9305 O O . VAL B 1 453 ? 8.695 -30.641 -13.023 1 96.44 453 VAL B O 1
ATOM 9308 N N . ASP B 1 454 ? 8.266 -32.562 -12.008 1 96.69 454 ASP B N 1
ATOM 9309 C CA . ASP B 1 454 ? 6.816 -32.375 -12 1 96.69 454 ASP B CA 1
ATOM 9310 C C . ASP B 1 454 ? 6.293 -32.188 -10.578 1 96.69 454 ASP B C 1
ATOM 9312 O O . ASP B 1 454 ? 6.918 -32.625 -9.617 1 96.69 454 ASP B O 1
ATOM 9316 N N . LEU B 1 455 ? 5.262 -31.453 -10.508 1 95.75 455 LEU B N 1
ATOM 9317 C CA . LEU B 1 455 ? 4.48 -31.469 -9.273 1 95.75 455 LEU B CA 1
ATOM 9318 C C . LEU B 1 455 ? 3.283 -32.406 -9.406 1 95.75 455 LEU B C 1
ATOM 9320 O O . LEU B 1 455 ? 2.656 -32.469 -10.469 1 95.75 455 LEU B O 1
ATOM 9324 N N . VAL B 1 456 ? 3.037 -33.188 -8.336 1 96.69 456 VAL B N 1
ATOM 9325 C CA . VAL B 1 456 ? 1.88 -34.094 -8.336 1 96.69 456 VAL B CA 1
ATOM 9326 C C . VAL B 1 456 ? 0.973 -33.75 -7.156 1 96.69 456 VAL B C 1
ATOM 9328 O O . VAL B 1 456 ? 1.455 -33.469 -6.059 1 96.69 456 VAL B O 1
ATOM 9331 N N . SER B 1 457 ? -0.314 -33.688 -7.398 1 94.94 457 SER B N 1
ATOM 9332 C CA . SER B 1 457 ? -1.274 -33.406 -6.336 1 94.94 457 SER B CA 1
ATOM 9333 C C . SER B 1 457 ? -1.534 -34.656 -5.48 1 94.94 457 SER B C 1
ATOM 9335 O O . SER B 1 457 ? -1.344 -35.781 -5.941 1 94.94 457 SER B O 1
ATOM 9337 N N . ILE B 1 458 ? -1.951 -34.438 -4.277 1 95.44 458 ILE B N 1
ATOM 9338 C CA . ILE B 1 458 ? -2.281 -35.562 -3.385 1 95.44 458 ILE B CA 1
ATOM 9339 C C . ILE B 1 458 ? -3.391 -36.406 -4.004 1 95.44 458 ILE B C 1
ATOM 9341 O O . ILE B 1 458 ? -3.443 -37.625 -3.793 1 95.44 458 ILE B O 1
ATOM 9345 N N . ARG B 1 459 ? -4.215 -35.812 -4.84 1 93.31 459 ARG B N 1
ATOM 9346 C CA . ARG B 1 459 ? -5.277 -36.562 -5.508 1 93.31 459 ARG B CA 1
ATOM 9347 C C . ARG B 1 459 ? -4.699 -37.562 -6.5 1 93.31 459 ARG B C 1
ATOM 9349 O O . ARG B 1 459 ? -5.25 -38.656 -6.684 1 93.31 459 ARG B O 1
ATOM 9356 N N . GLN B 1 460 ? -3.703 -37.188 -7.129 1 96.94 460 GLN B N 1
ATOM 9357 C CA . GLN B 1 460 ? -3.033 -38.125 -8.031 1 96.94 460 GLN B CA 1
ATOM 9358 C C . GLN B 1 460 ? -2.443 -39.312 -7.262 1 96.94 460 GLN B C 1
ATOM 9360 O O . GLN B 1 460 ? -2.463 -40.438 -7.742 1 96.94 460 GLN B O 1
ATOM 9365 N N . VAL B 1 461 ? -1.938 -39.031 -6.09 1 98 461 VAL B N 1
ATOM 9366 C CA . VAL B 1 461 ? -1.437 -40.094 -5.227 1 98 461 VAL B CA 1
ATOM 9367 C C . VAL B 1 461 ? -2.588 -41 -4.816 1 98 461 VAL B C 1
ATOM 9369 O O . VAL B 1 461 ? -2.469 -42.219 -4.887 1 98 461 VAL B O 1
ATOM 9372 N N . GLU B 1 462 ? -3.658 -40.406 -4.477 1 97.25 462 GLU B N 1
ATOM 9373 C CA . GLU B 1 462 ? -4.844 -41.156 -4.078 1 97.25 462 GLU B CA 1
ATOM 9374 C C . GLU B 1 462 ? -5.324 -42.094 -5.203 1 97.25 462 GLU B C 1
ATOM 9376 O O . GLU B 1 462 ? -5.828 -43.188 -4.945 1 97.25 462 GLU B O 1
ATOM 9381 N N . GLY B 1 463 ? -5.16 -41.594 -6.387 1 95.94 463 GLY B N 1
ATOM 9382 C CA . GLY B 1 463 ? -5.633 -42.344 -7.535 1 95.94 463 GLY B CA 1
ATOM 9383 C C . GLY B 1 463 ? -4.582 -43.281 -8.117 1 95.94 463 GLY B C 1
ATOM 9384 O O . GLY B 1 463 ? -4.797 -43.906 -9.164 1 95.94 463 GLY B O 1
ATOM 9385 N N . ASN B 1 464 ? -3.482 -43.406 -7.52 1 95.94 464 ASN B N 1
ATOM 9386 C CA . ASN B 1 464 ? -2.373 -44.219 -7.973 1 95.94 464 ASN B CA 1
ATOM 9387 C C . ASN B 1 464 ? -1.901 -43.812 -9.367 1 95.94 464 ASN B C 1
ATOM 9389 O O . ASN B 1 464 ? -1.682 -44.688 -10.227 1 95.94 464 ASN B O 1
ATOM 9393 N N . LEU B 1 465 ? -1.83 -42.562 -9.594 1 95.75 465 LEU B N 1
ATOM 9394 C CA . LEU B 1 465 ? -1.468 -42.031 -10.898 1 95.75 465 LEU B CA 1
ATOM 9395 C C . LEU B 1 465 ? -0.044 -41.5 -10.891 1 95.75 465 LEU B C 1
ATOM 9397 O O . LEU B 1 465 ? 0.254 -40.531 -11.578 1 95.75 465 LEU B O 1
ATOM 9401 N N . ILE B 1 466 ? 0.85 -42.094 -10.047 1 97.5 466 ILE B N 1
ATOM 9402 C CA . ILE B 1 466 ? 2.195 -41.531 -9.93 1 97.5 466 ILE B CA 1
ATOM 9403 C C . ILE B 1 466 ? 3.227 -42.625 -10.227 1 97.5 466 ILE B C 1
ATOM 9405 O O . ILE B 1 466 ? 4.402 -42.5 -9.883 1 97.5 466 ILE B O 1
ATOM 9409 N N . SER B 1 467 ? 2.832 -43.656 -10.883 1 96.75 467 SER B N 1
ATOM 9410 C CA . SER B 1 467 ? 3.678 -44.812 -11.078 1 96.75 467 SER B CA 1
ATOM 9411 C C . SER B 1 467 ? 4.82 -44.531 -12.039 1 96.75 467 SER B C 1
ATOM 9413 O O . SER B 1 467 ? 5.824 -45.25 -12.062 1 96.75 467 SER B O 1
ATOM 9415 N N . LYS B 1 468 ? 4.703 -43.562 -12.852 1 95.94 468 LYS B N 1
ATOM 9416 C CA . LYS B 1 468 ? 5.734 -43.281 -13.844 1 95.94 468 LYS B CA 1
ATOM 9417 C C . LYS B 1 468 ? 6.969 -42.656 -13.188 1 95.94 468 LYS B C 1
ATOM 9419 O O . LYS B 1 468 ? 8.047 -42.625 -13.789 1 95.94 468 LYS B O 1
ATOM 9424 N N . TYR B 1 469 ? 6.852 -42.188 -12 1 98 469 TYR B N 1
ATOM 9425 C CA . TYR B 1 469 ? 7.969 -41.531 -11.336 1 98 469 TYR B CA 1
ATOM 9426 C C . TYR B 1 469 ? 8.812 -42.531 -10.562 1 98 469 TYR B C 1
ATOM 9428 O O . TYR B 1 469 ? 8.281 -43.531 -10.039 1 98 469 TYR B O 1
ATOM 9436 N N . LYS B 1 470 ? 10.078 -42.25 -10.453 1 98.31 470 LYS B N 1
ATOM 9437 C CA . LYS B 1 470 ? 11 -43.062 -9.664 1 98.31 470 LYS B CA 1
ATOM 9438 C C . LYS B 1 470 ? 11.195 -42.5 -8.266 1 98.31 470 LYS B C 1
ATOM 9440 O O . LYS B 1 470 ? 11.438 -43.219 -7.312 1 98.31 470 LYS B O 1
ATOM 9445 N N . VAL B 1 471 ? 11.117 -41.188 -8.156 1 98.69 471 VAL B N 1
ATOM 9446 C CA . VAL B 1 471 ? 11.312 -40.531 -6.875 1 98.69 471 VAL B CA 1
ATOM 9447 C C . VAL B 1 471 ? 10.156 -39.562 -6.613 1 98.69 471 VAL B C 1
ATOM 9449 O O . VAL B 1 471 ? 9.789 -38.75 -7.484 1 98.69 471 VAL B O 1
ATOM 9452 N N . LEU B 1 472 ? 9.57 -39.656 -5.477 1 98.75 472 LEU B N 1
ATOM 9453 C CA . LEU B 1 472 ? 8.586 -38.688 -4.988 1 98.75 472 LEU B CA 1
ATOM 9454 C C . LEU B 1 472 ? 9.078 -38.031 -3.715 1 98.75 472 LEU B C 1
ATOM 9456 O O . LEU B 1 472 ? 9.43 -38.688 -2.742 1 98.75 472 LEU B O 1
ATOM 9460 N N . ILE B 1 473 ? 9.195 -36.719 -3.76 1 98.62 473 ILE B N 1
ATOM 9461 C CA . ILE B 1 473 ? 9.555 -35.906 -2.588 1 98.62 473 ILE B CA 1
ATOM 9462 C C . ILE B 1 473 ? 8.312 -35.219 -2.025 1 98.62 473 ILE B C 1
ATOM 9464 O O . ILE B 1 473 ? 7.562 -34.594 -2.764 1 98.62 473 ILE B O 1
ATOM 9468 N N . ALA B 1 474 ? 8.031 -35.406 -0.745 1 98 474 ALA B N 1
ATOM 9469 C CA . ALA B 1 474 ? 6.828 -34.844 -0.121 1 98 474 ALA B CA 1
ATOM 9470 C C . ALA B 1 474 ? 7.18 -33.875 0.987 1 98 474 ALA B C 1
ATOM 9472 O O . ALA B 1 474 ? 7.035 -34.188 2.172 1 98 474 ALA B O 1
ATOM 9473 N N . PRO B 1 475 ? 7.5 -32.656 0.592 1 95.38 475 PRO B N 1
ATOM 9474 C CA . PRO B 1 475 ? 7.906 -31.688 1.612 1 95.38 475 PRO B CA 1
ATOM 9475 C C . PRO B 1 475 ? 6.746 -31.25 2.5 1 95.38 475 PRO B C 1
ATOM 9477 O O . PRO B 1 475 ? 5.672 -30.906 1.996 1 95.38 475 PRO B O 1
ATOM 9480 N N . LEU B 1 476 ? 6.977 -31.25 3.764 1 91.75 476 LEU B N 1
ATOM 9481 C CA . LEU B 1 476 ? 6.062 -30.75 4.789 1 91.75 476 LEU B CA 1
ATOM 9482 C C . LEU B 1 476 ? 4.652 -31.281 4.57 1 91.75 476 LEU B C 1
ATOM 9484 O O . LEU B 1 476 ? 3.689 -30.516 4.535 1 91.75 476 LEU B O 1
ATOM 9488 N N . SER B 1 477 ? 4.559 -32.531 4.305 1 95.75 477 SER B N 1
ATOM 9489 C CA . SER B 1 477 ? 3.275 -33.188 4.141 1 95.75 477 SER B CA 1
ATOM 9490 C C . SER B 1 477 ? 2.707 -33.656 5.48 1 95.75 477 SER B C 1
ATOM 9492 O O . SER B 1 477 ? 2.6 -34.844 5.75 1 95.75 477 SER B O 1
ATOM 9494 N N . LEU B 1 478 ? 2.164 -32.688 6.215 1 93.38 478 LEU B N 1
ATOM 9495 C CA . LEU B 1 478 ? 1.702 -32.812 7.59 1 93.38 478 LEU B CA 1
ATOM 9496 C C . LEU B 1 478 ? 0.415 -33.625 7.652 1 93.38 478 LEU B C 1
ATOM 9498 O O . LEU B 1 478 ? 0.188 -34.375 8.609 1 93.38 478 LEU B O 1
ATOM 9502 N N . VAL B 1 479 ? -0.415 -33.406 6.672 1 94 479 VAL B N 1
ATOM 9503 C CA . VAL B 1 479 ? -1.732 -34.031 6.66 1 94 479 VAL B CA 1
ATOM 9504 C C . VAL B 1 479 ? -1.778 -35.125 5.594 1 94 479 VAL B C 1
ATOM 9506 O O . VAL B 1 479 ? -1.199 -34.969 4.516 1 94 479 VAL B O 1
ATOM 9509 N N . MET B 1 480 ? -2.447 -36.25 5.969 1 96.56 480 MET B N 1
ATOM 9510 C CA . MET B 1 480 ? -2.555 -37.375 5.023 1 96.56 480 MET B CA 1
ATOM 9511 C C . MET B 1 480 ? -3.965 -37.938 5.023 1 96.56 480 MET B C 1
ATOM 9513 O O . MET B 1 480 ? -4.637 -37.969 6.055 1 96.56 480 MET B O 1
ATOM 9517 N N . THR B 1 481 ? -4.422 -38.312 3.859 1 96.38 481 THR B N 1
ATOM 9518 C CA . THR B 1 481 ? -5.645 -39.094 3.766 1 96.38 481 THR B CA 1
ATOM 9519 C C . THR B 1 481 ? -5.32 -40.594 3.732 1 96.38 481 THR B C 1
ATOM 9521 O O . THR B 1 481 ? -4.203 -40.969 3.389 1 96.38 481 THR B O 1
ATOM 9524 N N . LEU B 1 482 ? -6.336 -41.344 4.105 1 96.31 482 LEU B N 1
ATOM 9525 C CA . LEU B 1 482 ? -6.148 -42.812 4.02 1 96.31 482 LEU B CA 1
ATOM 9526 C C . LEU B 1 482 ? -5.832 -43.219 2.588 1 96.31 482 LEU B C 1
ATOM 9528 O O . LEU B 1 482 ? -4.93 -44.031 2.361 1 96.31 482 LEU B O 1
ATOM 9532 N N . LYS B 1 483 ? -6.516 -42.656 1.668 1 97.75 483 LYS B N 1
ATOM 9533 C CA . LYS B 1 483 ? -6.305 -43 0.265 1 97.75 483 LYS B CA 1
ATOM 9534 C C . LYS B 1 483 ? -4.898 -42.625 -0.191 1 97.75 483 LYS B C 1
ATOM 9536 O O . LYS B 1 483 ? -4.258 -43.375 -0.927 1 97.75 483 LYS B O 1
ATOM 9541 N N . ALA B 1 484 ? -4.461 -41.531 0.208 1 98.12 484 ALA B N 1
ATOM 9542 C CA . ALA B 1 484 ? -3.117 -41.094 -0.177 1 98.12 484 ALA B CA 1
ATOM 9543 C C . ALA B 1 484 ? -2.059 -41.969 0.483 1 98.12 484 ALA B C 1
ATOM 9545 O O . ALA B 1 484 ? -1.029 -42.281 -0.123 1 98.12 484 ALA B O 1
ATOM 9546 N N . ALA B 1 485 ? -2.316 -42.312 1.752 1 98.06 485 ALA B N 1
ATOM 9547 C CA . ALA B 1 485 ? -1.398 -43.219 2.434 1 98.06 485 ALA B CA 1
ATOM 9548 C C . ALA B 1 485 ? -1.278 -44.531 1.684 1 98.06 485 ALA B C 1
ATOM 9550 O O . ALA B 1 485 ? -0.175 -45.062 1.502 1 98.06 485 ALA B O 1
ATOM 9551 N N . LEU B 1 486 ? -2.369 -45.031 1.259 1 98 486 LEU B N 1
ATOM 9552 C CA . LEU B 1 486 ? -2.373 -46.281 0.482 1 98 486 LEU B CA 1
ATOM 9553 C C . LEU B 1 486 ? -1.661 -46.094 -0.853 1 98 486 LEU B C 1
ATOM 9555 O O . LEU B 1 486 ? -0.934 -46.969 -1.309 1 98 486 LEU B O 1
ATOM 9559 N N . GLY B 1 487 ? -1.892 -44.969 -1.42 1 98.56 487 GLY B N 1
ATOM 9560 C CA . GLY B 1 487 ? -1.197 -44.656 -2.658 1 98.56 487 GLY B CA 1
ATOM 9561 C C . GLY B 1 487 ? 0.31 -44.594 -2.498 1 98.56 487 GLY B C 1
ATOM 9562 O O . GLY B 1 487 ? 1.05 -45.062 -3.352 1 98.56 487 GLY B O 1
ATOM 9563 N N . LEU B 1 488 ? 0.782 -44 -1.42 1 98.69 488 LEU B N 1
ATOM 9564 C CA . LEU B 1 488 ? 2.215 -43.906 -1.149 1 98.69 488 LEU B CA 1
ATOM 9565 C C . LEU B 1 488 ? 2.789 -45.312 -0.891 1 98.69 488 LEU B C 1
ATOM 9567 O O . LEU B 1 488 ? 3.891 -45.625 -1.347 1 98.69 488 LEU B O 1
ATOM 9571 N N . ARG B 1 489 ? 2.033 -46.094 -0.128 1 98.12 489 ARG B N 1
ATOM 9572 C CA . ARG B 1 489 ? 2.439 -47.469 0.114 1 98.12 489 ARG B CA 1
ATOM 9573 C C . ARG B 1 489 ? 2.611 -48.219 -1.197 1 98.12 489 ARG B C 1
ATOM 9575 O O . ARG B 1 489 ? 3.611 -48.938 -1.392 1 98.12 489 ARG B O 1
ATOM 9582 N N . ASN B 1 490 ? 1.662 -48.062 -1.99 1 98.38 490 ASN B N 1
ATOM 9583 C CA . ASN B 1 490 ? 1.708 -48.719 -3.293 1 98.38 490 ASN B CA 1
ATOM 9584 C C . ASN B 1 490 ? 2.895 -48.219 -4.121 1 98.38 490 ASN B C 1
ATOM 9586 O O . ASN B 1 490 ? 3.574 -49.031 -4.766 1 98.38 490 ASN B O 1
ATOM 9590 N N . PHE B 1 491 ? 3.143 -47 -4.188 1 98.44 491 PHE B N 1
ATOM 9591 C CA . PHE B 1 491 ? 4.238 -46.406 -4.945 1 98.44 491 PHE B CA 1
ATOM 9592 C C . PHE B 1 491 ? 5.578 -47 -4.512 1 98.44 491 PHE B C 1
ATOM 9594 O O . PHE B 1 491 ? 6.371 -47.438 -5.348 1 98.44 491 PHE B O 1
ATOM 9601 N N . VAL B 1 492 ? 5.84 -47.031 -3.148 1 98.69 492 VAL B N 1
ATOM 9602 C CA . VAL B 1 492 ? 7.117 -47.5 -2.629 1 98.69 492 VAL B CA 1
ATOM 9603 C C . VAL B 1 492 ? 7.219 -49.031 -2.801 1 98.69 492 VAL B C 1
ATOM 9605 O O . VAL B 1 492 ? 8.242 -49.531 -3.26 1 98.69 492 VAL B O 1
ATOM 9608 N N . SER B 1 493 ? 6.125 -49.719 -2.555 1 98.31 493 SER B N 1
ATOM 9609 C CA . SER B 1 493 ? 6.156 -51.188 -2.648 1 98.31 493 SER B CA 1
ATOM 9610 C C . SER B 1 493 ? 6.457 -51.625 -4.074 1 98.31 493 SER B C 1
ATOM 9612 O O . SER B 1 493 ? 6.996 -52.719 -4.281 1 98.31 493 SER B O 1
ATOM 9614 N N . ASN B 1 494 ? 6.188 -50.812 -5.02 1 98.38 494 ASN B N 1
ATOM 9615 C CA . ASN B 1 494 ? 6.379 -51.156 -6.418 1 98.38 494 ASN B CA 1
ATOM 9616 C C . ASN B 1 494 ? 7.668 -50.562 -6.98 1 98.38 494 ASN B C 1
ATOM 9618 O O . ASN B 1 494 ? 7.844 -50.5 -8.195 1 98.38 494 ASN B O 1
ATOM 9622 N N . GLY B 1 495 ? 8.438 -50.125 -6.137 1 98.31 495 GLY B N 1
ATOM 9623 C CA . GLY B 1 495 ? 9.781 -49.812 -6.582 1 98.31 495 GLY B CA 1
ATOM 9624 C C . GLY B 1 495 ? 10.109 -48.312 -6.484 1 98.31 495 GLY B C 1
ATOM 9625 O O . GLY B 1 495 ? 11.25 -47.906 -6.734 1 98.31 495 GLY B O 1
ATOM 9626 N N . GLY B 1 496 ? 9.141 -47.469 -6.094 1 98.56 496 GLY B N 1
ATOM 9627 C CA . GLY B 1 496 ? 9.383 -46.062 -5.973 1 98.56 496 GLY B CA 1
ATOM 9628 C C . GLY B 1 496 ? 10.203 -45.688 -4.754 1 98.56 496 GLY B C 1
ATOM 9629 O O . GLY B 1 496 ? 10.25 -46.438 -3.775 1 98.56 496 GLY B O 1
ATOM 9630 N N . LEU B 1 497 ? 10.93 -44.594 -4.816 1 98.81 497 LEU B N 1
ATOM 9631 C CA . LEU B 1 497 ? 11.625 -44.031 -3.67 1 98.81 497 LEU B CA 1
ATOM 9632 C C . LEU B 1 497 ? 10.891 -42.812 -3.135 1 98.81 497 LEU B C 1
ATOM 9634 O O . LEU B 1 497 ? 10.656 -41.844 -3.875 1 98.81 497 LEU B O 1
ATOM 9638 N N . LEU B 1 498 ? 10.531 -42.844 -1.882 1 98.81 498 LEU B N 1
ATOM 9639 C CA . LEU B 1 498 ? 9.805 -41.781 -1.226 1 98.81 498 LEU B CA 1
ATOM 9640 C C . LEU B 1 498 ? 10.703 -41.031 -0.25 1 98.81 498 LEU B C 1
ATOM 9642 O O . LEU B 1 498 ? 11.312 -41.625 0.63 1 98.81 498 LEU B O 1
ATOM 9646 N N . LEU B 1 499 ? 10.867 -39.719 -0.448 1 98.75 499 LEU B N 1
ATOM 9647 C CA . LEU B 1 499 ? 11.555 -38.844 0.505 1 98.75 499 LEU B CA 1
ATOM 9648 C C . LEU B 1 499 ? 10.562 -37.969 1.251 1 98.75 499 LEU B C 1
ATOM 9650 O O . LEU B 1 499 ? 9.844 -37.188 0.634 1 98.75 499 LEU B O 1
ATOM 9654 N N . VAL B 1 500 ? 10.508 -38.125 2.574 1 98.44 500 VAL B N 1
ATOM 9655 C CA . VAL B 1 500 ? 9.625 -37.312 3.398 1 98.44 500 VAL B CA 1
ATOM 9656 C C . VAL B 1 500 ? 10.43 -36.594 4.484 1 98.44 500 VAL B C 1
ATOM 9658 O O . VAL B 1 500 ? 11.57 -36.969 4.766 1 98.44 500 VAL B O 1
ATOM 9661 N N . ASP B 1 501 ? 9.828 -35.531 4.988 1 96.88 501 ASP B N 1
ATOM 9662 C CA . ASP B 1 501 ? 10.57 -34.781 6.023 1 96.88 501 ASP B CA 1
ATOM 9663 C C . ASP B 1 501 ? 9.727 -34.625 7.285 1 96.88 501 ASP B C 1
ATOM 9665 O O . ASP B 1 501 ? 8.766 -35.375 7.5 1 96.88 501 ASP B O 1
ATOM 9669 N N . SER B 1 502 ? 10.102 -33.75 8.18 1 93.06 502 SER B N 1
ATOM 9670 C CA . SER B 1 502 ? 9.633 -33.719 9.562 1 93.06 502 SER B CA 1
ATOM 9671 C C . SER B 1 502 ? 8.109 -33.656 9.625 1 93.06 502 SER B C 1
ATOM 9673 O O . SER B 1 502 ? 7.473 -33 8.789 1 93.06 502 SER B O 1
ATOM 9675 N N . ARG B 1 503 ? 7.52 -34.344 10.594 1 93.94 503 ARG B N 1
ATOM 9676 C CA . ARG B 1 503 ? 6.102 -34.344 10.945 1 93.94 503 ARG B CA 1
ATOM 9677 C C . ARG B 1 503 ? 5.258 -34.938 9.82 1 93.94 503 ARG B C 1
ATOM 9679 O O . ARG B 1 503 ? 4.117 -34.531 9.609 1 93.94 503 ARG B O 1
ATOM 9686 N N . PHE B 1 504 ? 5.863 -35.875 9.07 1 96.81 504 PHE B N 1
ATOM 9687 C CA . PHE B 1 504 ? 5.211 -36.531 7.953 1 96.81 504 PHE B CA 1
ATOM 9688 C C . PHE B 1 504 ? 3.967 -37.281 8.422 1 96.81 504 PHE B C 1
ATOM 9690 O O . PHE B 1 504 ? 4.043 -38.156 9.305 1 96.81 504 PHE B O 1
ATOM 9697 N N . ALA B 1 505 ? 2.787 -36.906 7.836 1 97.62 505 ALA B N 1
ATOM 9698 C CA . ALA B 1 505 ? 1.499 -37.531 8.125 1 97.62 505 ALA B CA 1
ATOM 9699 C C . ALA B 1 505 ? 1.192 -37.469 9.617 1 97.62 505 ALA B C 1
ATOM 9701 O O . ALA B 1 505 ? 0.747 -38.469 10.195 1 97.62 505 ALA B O 1
ATOM 9702 N N . ALA B 1 506 ? 1.434 -36.375 10.219 1 95.5 506 ALA B N 1
ATOM 9703 C CA . ALA B 1 506 ? 1.216 -36.188 11.656 1 95.5 506 ALA B CA 1
ATOM 9704 C C . ALA B 1 506 ? -0.271 -36.062 11.969 1 95.5 506 ALA B C 1
ATOM 9706 O O . ALA B 1 506 ? -0.702 -36.344 13.086 1 95.5 506 ALA B O 1
ATOM 9707 N N . ILE B 1 507 ? -1.003 -35.562 10.984 1 93.56 507 ILE B N 1
ATOM 9708 C CA . ILE B 1 507 ? -2.418 -35.281 11.195 1 93.56 507 ILE B CA 1
ATOM 9709 C C . ILE B 1 507 ? -3.25 -36 10.133 1 93.56 507 ILE B C 1
ATOM 9711 O O . ILE B 1 507 ? -2.879 -36.031 8.961 1 93.56 507 ILE B O 1
ATOM 9715 N N . ARG B 1 508 ? -4.355 -36.562 10.594 1 92.81 508 ARG B N 1
ATOM 9716 C CA . ARG B 1 508 ? -5.309 -37.156 9.648 1 92.81 508 ARG B CA 1
ATOM 9717 C C . ARG B 1 508 ? -6.105 -36.062 8.945 1 92.81 508 ARG B C 1
ATOM 9719 O O . ARG B 1 508 ? -6.234 -34.938 9.469 1 92.81 508 ARG B O 1
ATOM 9726 N N . SER B 1 509 ? -6.641 -36.406 7.785 1 88.38 509 SER B N 1
ATOM 9727 C CA . SER B 1 509 ? -7.371 -35.406 6.992 1 88.38 509 SER B CA 1
ATOM 9728 C C . SER B 1 509 ? -8.641 -34.969 7.703 1 88.38 509 SER B C 1
ATOM 9730 O O . SER B 1 509 ? -9.234 -33.938 7.344 1 88.38 509 SER B O 1
ATOM 9732 N N . ASP B 1 510 ? -9.062 -35.625 8.688 1 85.69 510 ASP B N 1
ATOM 9733 C CA . ASP B 1 510 ? -10.234 -35.25 9.461 1 85.69 510 ASP B CA 1
ATOM 9734 C C . ASP B 1 510 ? -9.836 -34.406 10.664 1 85.69 510 ASP B C 1
ATOM 9736 O O . ASP B 1 510 ? -10.688 -34 11.461 1 85.69 510 ASP B O 1
ATOM 9740 N N . GLY B 1 511 ? -8.586 -34.188 10.859 1 85.94 511 GLY B N 1
ATOM 9741 C CA . GLY B 1 511 ? -8.117 -33.25 11.883 1 85.94 511 GLY B CA 1
ATOM 9742 C C . GLY B 1 511 ? -7.609 -33.969 13.133 1 85.94 511 GLY B C 1
ATOM 9743 O O . GLY B 1 511 ? -7.023 -33.312 14.008 1 85.94 511 GLY B O 1
ATOM 9744 N N . TYR B 1 512 ? -7.777 -35.281 13.242 1 89.19 512 TYR B N 1
ATOM 9745 C CA . TYR B 1 512 ? -7.336 -36.031 14.406 1 89.19 512 TYR B CA 1
ATOM 9746 C C . TYR B 1 512 ? -5.891 -36.5 14.25 1 89.19 512 TYR B C 1
ATOM 9748 O O . TYR B 1 512 ? -5.383 -36.594 13.125 1 89.19 512 TYR B O 1
ATOM 9756 N N . ILE B 1 513 ? -5.297 -36.781 15.328 1 89.69 513 ILE B N 1
ATOM 9757 C CA . ILE B 1 513 ? -4.031 -37.5 15.312 1 89.69 513 ILE B CA 1
ATOM 9758 C C . ILE B 1 513 ? -4.293 -39 15.398 1 89.69 513 ILE B C 1
ATOM 9760 O O . ILE B 1 513 ? -5.336 -39.438 15.898 1 89.69 513 ILE B O 1
ATOM 9764 N N . ASP B 1 514 ? -3.377 -39.719 14.82 1 90.44 514 ASP B N 1
ATOM 9765 C CA . ASP B 1 514 ? -3.467 -41.156 14.906 1 90.44 514 ASP B CA 1
ATOM 9766 C C . ASP B 1 514 ? -2.691 -41.688 16.109 1 90.44 514 ASP B C 1
ATOM 9768 O O . ASP B 1 514 ? -2.127 -40.938 16.875 1 90.44 514 ASP B O 1
ATOM 9772 N N . SER B 1 515 ? -2.828 -43.062 16.391 1 87.88 515 SER B N 1
ATOM 9773 C CA . SER B 1 515 ? -2.125 -43.719 17.5 1 87.88 515 SER B CA 1
ATOM 9774 C C . SER B 1 515 ? -0.616 -43.531 17.375 1 87.88 515 SER B C 1
ATOM 9776 O O . SER B 1 515 ? 0.117 -43.656 18.344 1 87.88 515 SER B O 1
ATOM 9778 N N . GLY B 1 516 ? -0.251 -43.188 16.234 1 89.75 516 GLY B N 1
ATOM 9779 C CA . GLY B 1 516 ? 1.154 -42.938 15.969 1 89.75 516 GLY B CA 1
ATOM 9780 C C . GLY B 1 516 ? 1.371 -42 14.781 1 89.75 516 GLY B C 1
ATOM 9781 O O . GLY B 1 516 ? 0.463 -41.781 13.977 1 89.75 516 GLY B O 1
ATOM 9782 N N . THR B 1 517 ? 2.57 -41.406 14.812 1 93.81 517 THR B N 1
ATOM 9783 C CA . THR B 1 517 ? 3.023 -40.594 13.695 1 93.81 517 THR B CA 1
ATOM 9784 C C . THR B 1 517 ? 4.199 -41.25 12.984 1 93.81 517 THR B C 1
ATOM 9786 O O . THR B 1 517 ? 5.219 -41.562 13.609 1 93.81 517 THR B O 1
ATOM 9789 N N . PRO B 1 518 ? 3.99 -41.469 11.594 1 96.5 518 PRO B N 1
ATOM 9790 C CA . PRO B 1 518 ? 2.939 -41.031 10.68 1 96.5 518 PRO B CA 1
ATOM 9791 C C . PRO B 1 518 ? 1.659 -41.844 10.805 1 96.5 518 PRO B C 1
ATOM 9793 O O . PRO B 1 518 ? 1.682 -42.938 11.367 1 96.5 518 PRO B O 1
ATOM 9796 N N . ALA B 1 519 ? 0.665 -41.312 10.273 1 95.5 519 ALA B N 1
ATOM 9797 C CA . ALA B 1 519 ? -0.662 -41.938 10.352 1 95.5 519 ALA B CA 1
ATOM 9798 C C . ALA B 1 519 ? -0.837 -43 9.273 1 95.5 519 ALA B C 1
ATOM 9800 O O . ALA B 1 519 ? 0.011 -43.156 8.391 1 95.5 519 ALA B O 1
ATOM 9801 N N . TYR B 1 520 ? -1.907 -43.844 9.461 1 95.5 520 TYR B N 1
ATOM 9802 C CA . TYR B 1 520 ? -2.465 -44.781 8.477 1 95.5 520 TYR B CA 1
ATOM 9803 C C . TYR B 1 520 ? -1.447 -45.844 8.086 1 95.5 520 TYR B C 1
ATOM 9805 O O . TYR B 1 520 ? -1.362 -46.219 6.914 1 95.5 520 TYR B O 1
ATOM 9813 N N . GLY B 1 521 ? -0.633 -46.219 9.023 1 92.94 521 GLY B N 1
ATOM 9814 C CA . GLY B 1 521 ? 0.27 -47.312 8.805 1 92.94 521 GLY B CA 1
ATOM 9815 C C . GLY B 1 521 ? 1.51 -46.938 8.016 1 92.94 521 GLY B C 1
ATOM 9816 O O . GLY B 1 521 ? 2.322 -47.812 7.672 1 92.94 521 GLY B O 1
ATOM 9817 N N . LEU B 1 522 ? 1.72 -45.688 7.766 1 97.44 522 LEU B N 1
ATOM 9818 C CA . LEU B 1 522 ? 2.875 -45.25 7 1 97.44 522 LEU B CA 1
ATOM 9819 C C . LEU B 1 522 ? 4.164 -45.438 7.789 1 97.44 522 LEU B C 1
ATOM 9821 O O . LEU B 1 522 ? 5.262 -45.344 7.234 1 97.44 522 LEU B O 1
ATOM 9825 N N . SER B 1 523 ? 4.008 -45.812 9.055 1 96.38 523 SER B N 1
ATOM 9826 C CA . SER B 1 523 ? 5.176 -46.156 9.867 1 96.38 523 SER B CA 1
ATOM 9827 C C . SER B 1 523 ? 5.906 -47.375 9.312 1 96.38 523 SER B C 1
ATOM 9829 O O . SER B 1 523 ? 7.129 -47.469 9.438 1 96.38 523 SER B O 1
ATOM 9831 N N . GLU B 1 524 ? 5.188 -48.219 8.672 1 96.69 524 GLU B N 1
ATOM 9832 C CA . GLU B 1 524 ? 5.816 -49.375 8.047 1 96.69 524 GLU B CA 1
ATOM 9833 C C . GLU B 1 524 ? 6.637 -48.969 6.824 1 96.69 524 GLU B C 1
ATOM 9835 O O . GLU B 1 524 ? 7.684 -49.562 6.551 1 96.69 524 GLU B O 1
ATOM 9840 N N . VAL B 1 525 ? 6.156 -48 6.168 1 97.88 525 VAL B N 1
ATOM 9841 C CA . VAL B 1 525 ? 6.812 -47.531 4.949 1 97.88 525 VAL B CA 1
ATOM 9842 C C . VAL B 1 525 ? 8.117 -46.844 5.301 1 97.88 525 VAL B C 1
ATOM 9844 O O . VAL B 1 525 ? 9.164 -47.125 4.711 1 97.88 525 VAL B O 1
ATOM 9847 N N . ILE B 1 526 ? 8.102 -46 6.34 1 97.19 526 ILE B N 1
ATOM 9848 C CA . ILE B 1 526 ? 9.297 -45.219 6.656 1 97.19 526 ILE B CA 1
ATOM 9849 C C . ILE B 1 526 ? 10.148 -45.969 7.668 1 97.19 526 ILE B C 1
ATOM 9851 O O . ILE B 1 526 ? 11.281 -45.594 7.953 1 97.19 526 ILE B O 1
ATOM 9855 N N . GLY B 1 527 ? 9.586 -47 8.289 1 96.69 527 GLY B N 1
ATOM 9856 C CA . GLY B 1 527 ? 10.336 -47.875 9.164 1 96.69 527 GLY B CA 1
ATOM 9857 C C . GLY B 1 527 ? 10.367 -47.406 10.602 1 96.69 527 GLY B C 1
ATOM 9858 O O . GLY B 1 527 ? 11.328 -47.656 11.328 1 96.69 527 GLY B O 1
ATOM 9859 N N . GLY B 1 528 ? 9.312 -46.656 10.992 1 96 528 GLY B N 1
ATOM 9860 C CA . GLY B 1 528 ? 9.32 -46.188 12.375 1 96 528 GLY B CA 1
ATOM 9861 C C . GLY B 1 528 ? 8.219 -45.188 12.68 1 96 528 GLY B C 1
ATOM 9862 O O . GLY B 1 528 ? 7.449 -44.812 11.789 1 96 528 GLY B O 1
ATOM 9863 N N . TYR B 1 529 ? 8.203 -44.844 14.039 1 96.06 529 TYR B N 1
ATOM 9864 C CA . TYR B 1 529 ? 7.277 -43.844 14.555 1 96.06 529 TYR B CA 1
ATOM 9865 C C . TYR B 1 529 ? 8.031 -42.656 15.18 1 96.06 529 TYR B C 1
ATOM 9867 O O . TYR B 1 529 ? 9.086 -42.844 15.789 1 96.06 529 TYR B O 1
ATOM 9875 N N . GLU B 1 530 ? 7.379 -41.5 15 1 95.69 530 GLU B N 1
ATOM 9876 C CA . GLU B 1 530 ? 7.945 -40.344 15.664 1 95.69 530 GLU B CA 1
ATOM 9877 C C . GLU B 1 530 ? 7.949 -40.5 17.188 1 95.69 530 GLU B C 1
ATOM 9879 O O . GLU B 1 530 ? 6.914 -40.812 17.781 1 95.69 530 GLU B O 1
ATOM 9884 N N . ASP B 1 531 ? 9.047 -40.375 17.797 1 95.62 531 ASP B N 1
ATOM 9885 C CA . ASP B 1 531 ? 9.211 -40.5 19.25 1 95.62 531 ASP B CA 1
ATOM 9886 C C . ASP B 1 531 ? 9.164 -39.125 19.906 1 95.62 531 ASP B C 1
ATOM 9888 O O . ASP B 1 531 ? 8.766 -39 21.078 1 95.62 531 ASP B O 1
ATOM 9892 N N . GLY B 1 532 ? 9.719 -38.188 19.203 1 95.5 532 GLY B N 1
ATOM 9893 C CA . GLY B 1 532 ? 9.742 -36.812 19.688 1 95.5 532 GLY B CA 1
ATOM 9894 C C . GLY B 1 532 ? 10.008 -35.781 18.609 1 95.5 532 GLY B C 1
ATOM 9895 O O . GLY B 1 532 ? 10.438 -36.125 17.516 1 95.5 532 GLY B O 1
ATOM 9896 N N . TYR B 1 533 ? 9.672 -34.562 18.891 1 95.31 533 TYR B N 1
ATOM 9897 C CA . TYR B 1 533 ? 9.898 -33.469 17.969 1 95.31 533 TYR B CA 1
ATOM 9898 C C . TYR B 1 533 ? 9.914 -32.125 18.703 1 95.31 533 TYR B C 1
ATOM 9900 O O . TYR B 1 533 ? 9.453 -32.031 19.844 1 95.31 533 TYR B O 1
ATOM 9908 N N . MET B 1 534 ? 10.453 -31.062 18.234 1 94.12 534 MET B N 1
ATOM 9909 C CA . MET B 1 534 ? 10.367 -29.688 18.734 1 94.12 534 MET B CA 1
ATOM 9910 C C . MET B 1 534 ? 10.594 -28.688 17.609 1 94.12 534 MET B C 1
ATOM 9912 O O . MET B 1 534 ? 11.18 -29.031 16.578 1 94.12 534 MET B O 1
ATOM 9916 N N . SER B 1 535 ? 10.055 -27.484 17.734 1 91.69 535 SER B N 1
ATOM 9917 C CA . SER B 1 535 ? 10.312 -26.391 16.797 1 91.69 535 SER B CA 1
ATOM 9918 C C . SER B 1 535 ? 11.695 -25.781 17.031 1 91.69 535 SER B C 1
ATOM 9920 O O . SER B 1 535 ? 12.125 -25.625 18.172 1 91.69 535 SER B O 1
ATOM 9922 N N . VAL B 1 536 ? 12.375 -25.547 15.883 1 92.12 536 VAL B N 1
ATOM 9923 C CA . VAL B 1 536 ? 13.703 -24.953 15.953 1 92.12 536 VAL B CA 1
ATOM 9924 C C . VAL B 1 536 ? 13.898 -23.984 14.781 1 92.12 536 VAL B C 1
ATOM 9926 O O . VAL B 1 536 ? 13.297 -24.156 13.719 1 92.12 536 VAL B O 1
ATOM 9929 N N . ASP B 1 537 ? 14.766 -22.922 15.031 1 89.38 537 ASP B N 1
ATOM 9930 C CA . ASP B 1 537 ? 15.172 -22.078 13.914 1 89.38 537 ASP B CA 1
ATOM 9931 C C . ASP B 1 537 ? 16.219 -22.781 13.055 1 89.38 537 ASP B C 1
ATOM 9933 O O . ASP B 1 537 ? 16.141 -22.766 11.82 1 89.38 537 ASP B O 1
ATOM 9937 N N . LYS B 1 538 ? 17.219 -23.344 13.695 1 94.25 538 LYS B N 1
ATOM 9938 C CA . LYS B 1 538 ? 18.328 -24.031 13.047 1 94.25 538 LYS B CA 1
ATOM 9939 C C . LYS B 1 538 ? 18.797 -25.234 13.883 1 94.25 538 LYS B C 1
ATOM 9941 O O . LYS B 1 538 ? 18.812 -25.156 15.109 1 94.25 538 LYS B O 1
ATOM 9946 N N . VAL B 1 539 ? 19.094 -26.406 13.219 1 96.12 539 VAL B N 1
ATOM 9947 C CA . VAL B 1 539 ? 19.562 -27.594 13.914 1 96.12 539 VAL B CA 1
ATOM 9948 C C . VAL B 1 539 ? 20.547 -28.359 13.039 1 96.12 539 VAL B C 1
ATOM 9950 O O . VAL B 1 539 ? 20.422 -28.375 11.812 1 96.12 539 VAL B O 1
ATOM 9953 N N . ASN B 1 540 ? 21.5 -29 13.68 1 97.12 540 ASN B N 1
ATOM 9954 C CA . ASN B 1 540 ? 22.453 -29.844 12.961 1 97.12 540 ASN B CA 1
ATOM 9955 C C . ASN B 1 540 ? 22.062 -31.312 13.07 1 97.12 540 ASN B C 1
ATOM 9957 O O . ASN B 1 540 ? 21.812 -31.828 14.164 1 97.12 540 ASN B O 1
ATOM 9961 N N . LEU B 1 541 ? 21.906 -32 11.945 1 97.94 541 LEU B N 1
ATOM 9962 C CA . LEU B 1 541 ? 21.812 -33.438 11.867 1 97.94 541 LEU B CA 1
ATOM 9963 C C . LEU B 1 541 ? 23.141 -34.062 11.398 1 97.94 541 LEU B C 1
ATOM 9965 O O . LEU B 1 541 ? 23.609 -33.75 10.297 1 97.94 541 LEU B O 1
ATOM 9969 N N . ARG B 1 542 ? 23.688 -34.906 12.211 1 97.94 542 ARG B N 1
ATOM 9970 C CA . ARG B 1 542 ? 24.969 -35.5 11.906 1 97.94 542 ARG B CA 1
ATOM 9971 C C . ARG B 1 542 ? 24.781 -36.875 11.25 1 97.94 542 ARG B C 1
ATOM 9973 O O . ARG B 1 542 ? 24.078 -37.75 11.781 1 97.94 542 ARG B O 1
ATOM 9980 N N . ILE B 1 543 ? 25.469 -37.062 10.094 1 98.06 543 ILE B N 1
ATOM 9981 C CA . ILE B 1 543 ? 25.406 -38.312 9.367 1 98.06 543 ILE B CA 1
ATOM 9982 C C . ILE B 1 543 ? 26.219 -39.375 10.117 1 98.06 543 ILE B C 1
ATOM 9984 O O . ILE B 1 543 ? 27.359 -39.125 10.531 1 98.06 543 ILE B O 1
ATOM 9988 N N . THR B 1 544 ? 25.641 -40.531 10.242 1 97.81 544 THR B N 1
ATOM 9989 C CA . THR B 1 544 ? 26.266 -41.594 11.062 1 97.81 544 THR B CA 1
ATOM 9990 C C . THR B 1 544 ? 26.562 -42.812 10.227 1 97.81 544 THR B C 1
ATOM 9992 O O . THR B 1 544 ? 27.062 -43.812 10.75 1 97.81 544 THR B O 1
ATOM 9995 N N . SER B 1 545 ? 26.188 -42.844 8.945 1 96.69 545 SER B N 1
ATOM 9996 C CA . SER B 1 545 ? 26.422 -44 8.07 1 96.69 545 SER B CA 1
ATOM 9997 C C . SER B 1 545 ? 26.75 -43.531 6.648 1 96.69 545 SER B C 1
ATOM 9999 O O . SER B 1 545 ? 26.672 -42.344 6.34 1 96.69 545 SER B O 1
ATOM 10001 N N . ASN B 1 546 ? 27.094 -44.531 5.828 1 96.62 546 ASN B N 1
ATOM 10002 C CA . ASN B 1 546 ? 27.406 -44.25 4.434 1 96.62 546 ASN B CA 1
ATOM 10003 C C . ASN B 1 546 ? 26.359 -44.844 3.492 1 96.62 546 ASN B C 1
ATOM 10005 O O . ASN B 1 546 ? 26.688 -45.281 2.393 1 96.62 546 ASN B O 1
ATOM 10009 N N . LEU B 1 547 ? 25.141 -44.844 3.996 1 96.31 547 LEU B N 1
ATOM 10010 C CA . LEU B 1 547 ? 24.078 -45.531 3.281 1 96.31 547 LEU B CA 1
ATOM 10011 C C . LEU B 1 547 ? 23.578 -44.719 2.107 1 96.31 547 LEU B C 1
ATOM 10013 O O . LEU B 1 547 ? 23 -45.25 1.16 1 96.31 547 LEU B O 1
ATOM 10017 N N . ILE B 1 548 ? 23.734 -43.406 2.141 1 96.81 548 ILE B N 1
ATOM 10018 C CA . ILE B 1 548 ? 23.359 -42.531 1.046 1 96.81 548 ILE B CA 1
ATOM 10019 C C . ILE B 1 548 ? 24.609 -42.062 0.307 1 96.81 548 ILE B C 1
ATOM 10021 O O . ILE B 1 548 ? 25.484 -41.406 0.895 1 96.81 548 ILE B O 1
ATOM 10025 N N . PRO B 1 549 ? 24.672 -42.406 -0.964 1 97.12 549 PRO B N 1
ATOM 10026 C CA . PRO B 1 549 ? 25.844 -42.031 -1.73 1 97.12 549 PRO B CA 1
ATOM 10027 C C . PRO B 1 549 ? 26.141 -40.531 -1.642 1 97.12 549 PRO B C 1
ATOM 10029 O O . PRO B 1 549 ? 25.203 -39.719 -1.701 1 97.12 549 PRO B O 1
ATOM 10032 N N . GLY B 1 550 ? 27.406 -40.188 -1.45 1 94.88 550 GLY B N 1
ATOM 10033 C CA . GLY B 1 550 ? 27.812 -38.812 -1.404 1 94.88 550 GLY B CA 1
ATOM 10034 C C . GLY B 1 550 ? 27.859 -38.25 0.004 1 94.88 550 GLY B C 1
ATOM 10035 O O . GLY B 1 550 ? 28.453 -37.188 0.242 1 94.88 550 GLY B O 1
ATOM 10036 N N . LEU B 1 551 ? 27.141 -38.969 0.924 1 96.38 551 LEU B N 1
ATOM 10037 C CA . LEU B 1 551 ? 27.188 -38.562 2.33 1 96.38 551 LEU B CA 1
ATOM 10038 C C . LEU B 1 551 ? 28.094 -39.5 3.123 1 96.38 551 LEU B C 1
ATOM 10040 O O . LEU B 1 551 ? 28.031 -40.719 2.945 1 96.38 551 LEU B O 1
ATOM 10044 N N . LYS B 1 552 ? 28.969 -38.844 3.961 1 96.75 552 LYS B N 1
ATOM 10045 C CA . LYS B 1 552 ? 29.875 -39.594 4.809 1 96.75 552 LYS B CA 1
ATOM 10046 C C . LYS B 1 552 ? 29.594 -39.344 6.285 1 96.75 552 LYS B C 1
ATOM 10048 O O . LYS B 1 552 ? 29.078 -38.281 6.652 1 96.75 552 LYS B O 1
ATOM 10053 N N . THR B 1 553 ? 30.047 -40.406 6.941 1 97.06 553 THR B N 1
ATOM 10054 C CA . THR B 1 553 ? 29.938 -40.25 8.391 1 97.06 553 THR B CA 1
ATOM 10055 C C . THR B 1 553 ? 30.625 -38.969 8.836 1 97.06 553 THR B C 1
ATOM 10057 O O . THR B 1 553 ? 31.766 -38.688 8.453 1 97.06 553 THR B O 1
ATOM 10060 N N . GLY B 1 554 ? 29.922 -38.156 9.578 1 96.31 554 GLY B N 1
ATOM 10061 C CA . GLY B 1 554 ? 30.469 -36.906 10.062 1 96.31 554 GLY B CA 1
ATOM 10062 C C . GLY B 1 554 ? 29.938 -35.688 9.328 1 96.31 554 GLY B C 1
ATOM 10063 O O . GLY B 1 554 ? 30.016 -34.562 9.828 1 96.31 554 GLY B O 1
ATOM 10064 N N . ASP B 1 555 ? 29.391 -35.906 8.156 1 97.19 555 ASP B N 1
ATOM 10065 C CA . ASP B 1 555 ? 28.766 -34.812 7.43 1 97.19 555 ASP B CA 1
ATOM 10066 C C . ASP B 1 555 ? 27.594 -34.219 8.211 1 97.19 555 ASP B C 1
ATOM 10068 O O . ASP B 1 555 ? 27.031 -34.875 9.086 1 97.19 555 ASP B O 1
ATOM 10072 N N . LEU B 1 556 ? 27.328 -32.969 7.934 1 96.94 556 LEU B N 1
ATOM 10073 C CA . LEU B 1 556 ? 26.219 -32.281 8.609 1 96.94 556 LEU B CA 1
ATOM 10074 C C . LEU B 1 556 ? 25.141 -31.906 7.609 1 96.94 556 LEU B C 1
ATOM 10076 O O . LEU B 1 556 ? 25.438 -31.453 6.504 1 96.94 556 LEU B O 1
ATOM 10080 N N . ILE B 1 557 ? 23.922 -32.156 7.969 1 97.31 557 ILE B N 1
ATOM 10081 C CA . ILE B 1 557 ? 22.75 -31.562 7.336 1 97.31 557 ILE B CA 1
ATOM 10082 C C . ILE B 1 557 ? 22.141 -30.516 8.273 1 97.31 557 ILE B C 1
ATOM 10084 O O . ILE B 1 557 ? 21.797 -30.828 9.414 1 97.31 557 ILE B O 1
ATOM 10088 N N . ILE B 1 558 ? 22.047 -29.297 7.801 1 97.56 558 ILE B N 1
ATOM 10089 C CA . ILE B 1 558 ? 21.438 -28.25 8.602 1 97.56 558 ILE B CA 1
ATOM 10090 C C . ILE B 1 558 ? 19.906 -28.297 8.445 1 97.56 558 ILE B C 1
ATOM 10092 O O . ILE B 1 558 ? 19.406 -28.344 7.324 1 97.56 558 ILE B O 1
ATOM 10096 N N . GLY B 1 559 ? 19.25 -28.359 9.609 1 95.75 559 GLY B N 1
ATOM 10097 C CA . GLY B 1 559 ? 17.797 -28.406 9.609 1 95.75 559 GLY B CA 1
ATOM 10098 C C . GLY B 1 559 ? 17.141 -27.109 10.016 1 95.75 559 GLY B C 1
ATOM 10099 O O . GLY B 1 559 ? 17.812 -26.219 10.547 1 95.75 559 GLY B O 1
ATOM 10100 N N . SER B 1 560 ? 15.844 -26.938 9.641 1 93.81 560 SER B N 1
ATOM 10101 C CA . SER B 1 560 ? 15.047 -25.766 9.984 1 93.81 560 SER B CA 1
ATOM 10102 C C . SER B 1 560 ? 13.617 -26.156 10.336 1 93.81 560 SER B C 1
ATOM 10104 O O . SER B 1 560 ? 13.18 -27.266 10.047 1 93.81 560 SER B O 1
ATOM 10106 N N . ASN B 1 561 ? 12.867 -25.266 11.055 1 90.31 561 ASN B N 1
ATOM 10107 C CA . ASN B 1 561 ? 11.445 -25.344 11.383 1 90.31 561 ASN B CA 1
ATOM 10108 C C . ASN B 1 561 ? 11.172 -26.375 12.461 1 90.31 561 ASN B C 1
ATOM 10110 O O . ASN B 1 561 ? 10.562 -26.062 13.492 1 90.31 561 ASN B O 1
ATOM 10114 N N . TYR B 1 562 ? 11.586 -27.703 12.203 1 92.38 562 TYR B N 1
ATOM 10115 C CA . TYR B 1 562 ? 11.422 -28.781 13.18 1 92.38 562 TYR B CA 1
ATOM 10116 C C . TYR B 1 562 ? 12.648 -29.672 13.219 1 92.38 562 TYR B C 1
ATOM 10118 O O . TYR B 1 562 ? 13.398 -29.766 12.242 1 92.38 562 TYR B O 1
ATOM 10126 N N . VAL B 1 563 ? 12.82 -30.281 14.375 1 96.25 563 VAL B N 1
ATOM 10127 C CA . VAL B 1 563 ? 13.641 -31.484 14.484 1 96.25 563 VAL B CA 1
ATOM 10128 C C . VAL B 1 563 ? 12.828 -32.625 15.117 1 96.25 563 VAL B C 1
ATOM 10130 O O . VAL B 1 563 ? 12.07 -32.375 16.062 1 96.25 563 VAL B O 1
ATOM 10133 N N . SER B 1 564 ? 12.875 -33.75 14.445 1 96.62 564 SER B N 1
ATOM 10134 C CA . SER B 1 564 ? 12.203 -34.938 14.969 1 96.62 564 SER B CA 1
ATOM 10135 C C . SER B 1 564 ? 13.102 -36.188 14.898 1 96.62 564 SER B C 1
ATOM 10137 O O . SER B 1 564 ? 14.062 -36.188 14.125 1 96.62 564 SER B O 1
ATOM 10139 N N . TRP B 1 565 ? 12.852 -37.125 15.82 1 97.06 565 TRP B N 1
ATOM 10140 C CA . TRP B 1 565 ? 13.578 -38.406 15.82 1 97.06 565 TRP B CA 1
ATOM 10141 C C . TRP B 1 565 ? 12.625 -39.562 15.992 1 97.06 565 TRP B C 1
ATOM 10143 O O . TRP B 1 565 ? 11.516 -39.406 16.516 1 97.06 565 TRP B O 1
ATOM 10153 N N . LEU B 1 566 ? 13.047 -40.75 15.43 1 97.19 566 LEU B N 1
ATOM 10154 C CA . LEU B 1 566 ? 12.141 -41.906 15.297 1 97.19 566 LEU B CA 1
ATOM 10155 C C . LEU B 1 566 ? 12.539 -43.031 16.25 1 97.19 566 LEU B C 1
ATOM 10157 O O . LEU B 1 566 ? 13.734 -43.219 16.5 1 97.19 566 LEU B O 1
ATOM 10161 N N . ASN B 1 567 ? 11.461 -43.625 16.828 1 96.25 567 ASN B N 1
ATOM 10162 C CA . ASN B 1 567 ? 11.625 -45.031 17.188 1 96.25 567 ASN B CA 1
ATOM 10163 C C . ASN B 1 567 ? 11.594 -45.906 15.953 1 96.25 567 ASN B C 1
ATOM 10165 O O . ASN B 1 567 ? 10.531 -46.188 15.398 1 96.25 567 ASN B O 1
ATOM 10169 N N . SER B 1 568 ? 12.797 -46.406 15.461 1 93.94 568 SER B N 1
ATOM 10170 C CA . SER B 1 568 ? 12.875 -46.906 14.094 1 93.94 568 SER B CA 1
ATOM 10171 C C . SER B 1 568 ? 13.477 -48.312 14.062 1 93.94 568 SER B C 1
ATOM 10173 O O . SER B 1 568 ? 14.375 -48.625 14.852 1 93.94 568 SER B O 1
ATOM 10175 N N . LYS B 1 569 ? 12.93 -49.125 13.18 1 93.06 569 LYS B N 1
ATOM 10176 C CA . LYS B 1 569 ? 13.547 -50.406 12.805 1 93.06 569 LYS B CA 1
ATOM 10177 C C . LYS B 1 569 ? 14.289 -50.281 11.477 1 93.06 569 LYS B C 1
ATOM 10179 O O . LYS B 1 569 ? 14.914 -51.25 11.016 1 93.06 569 LYS B O 1
ATOM 10184 N N . ALA B 1 570 ? 14.234 -49.125 10.914 1 93.56 570 ALA B N 1
ATOM 10185 C CA . ALA B 1 570 ? 14.898 -48.844 9.648 1 93.56 570 ALA B CA 1
ATOM 10186 C C . ALA B 1 570 ? 16.391 -48.594 9.852 1 93.56 570 ALA B C 1
ATOM 10188 O O . ALA B 1 570 ? 16.875 -48.562 10.992 1 93.56 570 ALA B O 1
ATOM 10189 N N . ASN B 1 571 ? 17.109 -48.5 8.742 1 95.06 571 ASN B N 1
ATOM 10190 C CA . ASN B 1 571 ? 18.531 -48.188 8.805 1 95.06 571 ASN B CA 1
ATOM 10191 C C . ASN B 1 571 ? 18.766 -46.719 9.156 1 95.06 571 ASN B C 1
ATOM 10193 O O . ASN B 1 571 ? 18.219 -45.812 8.516 1 95.06 571 ASN B O 1
ATOM 10197 N N . GLU B 1 572 ? 19.594 -46.562 10.141 1 94.56 572 GLU B N 1
ATOM 10198 C CA . GLU B 1 572 ? 19.938 -45.219 10.578 1 94.56 572 GLU B CA 1
ATOM 10199 C C . GLU B 1 572 ? 20.906 -44.531 9.594 1 94.56 572 GLU B C 1
ATOM 10201 O O . GLU B 1 572 ? 21.906 -45.156 9.203 1 94.56 572 GLU B O 1
ATOM 10206 N N . VAL B 1 573 ? 20.625 -43.344 9.305 1 97.25 573 VAL B N 1
ATOM 10207 C CA . VAL B 1 573 ? 21.484 -42.562 8.414 1 97.25 573 VAL B CA 1
ATOM 10208 C C . VAL B 1 573 ? 22.078 -41.375 9.172 1 97.25 573 VAL B C 1
ATOM 10210 O O . VAL B 1 573 ? 23.203 -40.938 8.883 1 97.25 573 VAL B O 1
ATOM 10213 N N . GLY B 1 574 ? 21.297 -40.844 10.172 1 97.62 574 GLY B N 1
ATOM 10214 C CA . GLY B 1 574 ? 21.797 -39.688 10.914 1 97.62 574 GLY B CA 1
ATOM 10215 C C . GLY B 1 574 ? 21.016 -39.406 12.18 1 97.62 574 GLY B C 1
ATOM 10216 O O . GLY B 1 574 ? 19.891 -39.906 12.344 1 97.62 574 GLY B O 1
ATOM 10217 N N . VAL B 1 575 ? 21.656 -38.562 13.062 1 97.75 575 VAL B N 1
ATOM 10218 C CA . VAL B 1 575 ? 21.047 -38.156 14.336 1 97.75 575 VAL B CA 1
ATOM 10219 C C . VAL B 1 575 ? 21.109 -36.656 14.484 1 97.75 575 VAL B C 1
ATOM 10221 O O . VAL B 1 575 ? 21.953 -36 13.883 1 97.75 575 VAL B O 1
ATOM 10224 N N . SER B 1 576 ? 20.141 -36.125 15.234 1 96.94 576 SER B N 1
ATOM 10225 C CA . SER B 1 576 ? 20.156 -34.688 15.523 1 96.94 576 SER B CA 1
ATOM 10226 C C . SER B 1 576 ? 20.969 -34.406 16.781 1 96.94 576 SER B C 1
ATOM 10228 O O . SER B 1 576 ? 21.156 -35.281 17.625 1 96.94 576 SER B O 1
ATOM 10230 N N . GLU B 1 577 ? 21.359 -33.188 16.906 1 95.75 577 GLU B N 1
ATOM 10231 C CA . GLU B 1 577 ? 22.125 -32.75 18.078 1 95.75 577 GLU B CA 1
ATOM 10232 C C . GLU B 1 577 ? 21.25 -32.781 19.344 1 95.75 577 GLU B C 1
ATOM 10234 O O . GLU B 1 577 ? 21.766 -32.812 20.453 1 95.75 577 GLU B O 1
ATOM 10239 N N . PHE B 1 578 ? 20 -32.844 19.141 1 93.31 578 PHE B N 1
ATOM 10240 C CA . PHE B 1 578 ? 19.109 -32.812 20.281 1 93.31 578 PHE B CA 1
ATOM 10241 C C . PHE B 1 578 ? 18.812 -34.219 20.797 1 93.31 578 PHE B C 1
ATOM 10243 O O . PHE B 1 578 ? 18.328 -34.406 21.906 1 93.31 578 PHE B O 1
ATOM 10250 N N . ASN B 1 579 ? 19.031 -35.25 19.969 1 93.5 579 ASN B N 1
ATOM 10251 C CA . ASN B 1 579 ? 18.844 -36.625 20.359 1 93.5 579 ASN B CA 1
ATOM 10252 C C . ASN B 1 579 ? 19.844 -37.531 19.656 1 93.5 579 ASN B C 1
ATOM 10254 O O . ASN B 1 579 ? 19.625 -37.938 18.5 1 93.5 579 ASN B O 1
ATOM 10258 N N . LEU B 1 580 ? 20.766 -38.062 20.391 1 91.88 580 LEU B N 1
ATOM 10259 C CA . LEU B 1 580 ? 21.828 -38.875 19.812 1 91.88 580 LEU B CA 1
ATOM 10260 C C . LEU B 1 580 ? 21.5 -40.344 19.844 1 91.88 580 LEU B C 1
ATOM 10262 O O . LEU B 1 580 ? 22.172 -41.156 19.188 1 91.88 580 LEU B O 1
ATOM 10266 N N . SER B 1 581 ? 20.469 -40.719 20.469 1 94.44 581 SER B N 1
ATOM 10267 C CA . SER B 1 581 ? 20.141 -42.125 20.688 1 94.44 581 SER B CA 1
ATOM 10268 C C . SER B 1 581 ? 19.141 -42.625 19.656 1 94.44 581 SER B C 1
ATOM 10270 O O . SER B 1 581 ? 19 -43.844 19.453 1 94.44 581 SER B O 1
ATOM 10272 N N . LYS B 1 582 ? 18.469 -41.719 19.047 1 96.56 582 LYS B N 1
ATOM 10273 C CA . LYS B 1 582 ? 17.453 -42.094 18.062 1 96.56 582 LYS B CA 1
ATOM 10274 C C . LYS B 1 582 ? 17.688 -41.344 16.734 1 96.56 582 LYS B C 1
ATOM 10276 O O . LYS B 1 582 ? 18.094 -40.188 16.719 1 96.56 582 LYS B O 1
ATOM 10281 N N . PRO B 1 583 ? 17.406 -42.062 15.719 1 97.94 583 PRO B N 1
ATOM 10282 C CA . PRO B 1 583 ? 17.75 -41.5 14.422 1 97.94 583 PRO B CA 1
ATOM 10283 C C . PRO B 1 583 ? 16.781 -40.375 13.992 1 97.94 583 PRO B C 1
ATOM 10285 O O . PRO B 1 583 ? 15.578 -40.469 14.242 1 97.94 583 PRO B O 1
ATOM 10288 N N . SER B 1 584 ? 17.344 -39.375 13.328 1 98.19 584 SER B N 1
ATOM 10289 C CA . SER B 1 584 ? 16.562 -38.312 12.703 1 98.19 584 SER B CA 1
ATOM 10290 C C . SER B 1 584 ? 16.562 -38.438 11.188 1 98.19 584 SER B C 1
ATOM 10292 O O . SER B 1 584 ? 15.828 -37.75 10.5 1 98.19 584 SER B O 1
ATOM 10294 N N . ILE B 1 585 ? 17.406 -39.25 10.633 1 98.38 585 ILE B N 1
ATOM 10295 C CA . ILE B 1 585 ? 17.406 -39.625 9.227 1 98.38 585 ILE B CA 1
ATOM 10296 C C . ILE B 1 585 ? 17.469 -41.125 9.094 1 98.38 585 ILE B C 1
ATOM 10298 O O . ILE B 1 585 ? 18.328 -41.781 9.688 1 98.38 585 ILE B O 1
ATOM 10302 N N . THR B 1 586 ? 16.531 -41.688 8.391 1 98.06 586 THR B N 1
ATOM 10303 C CA . THR B 1 586 ? 16.484 -43.125 8.227 1 98.06 586 THR B CA 1
ATOM 10304 C C . THR B 1 586 ? 16.219 -43.5 6.773 1 98.06 586 THR B C 1
ATOM 10306 O O . THR B 1 586 ? 15.727 -42.688 5.996 1 98.06 586 THR B O 1
ATOM 10309 N N . ILE B 1 587 ? 16.625 -44.625 6.34 1 98.5 587 ILE B N 1
ATOM 10310 C CA . ILE B 1 587 ? 16.281 -45.25 5.062 1 98.5 587 ILE B CA 1
ATOM 10311 C C . ILE B 1 587 ? 15.703 -46.656 5.297 1 98.5 587 ILE B C 1
ATOM 10313 O O . ILE B 1 587 ? 16.312 -47.469 5.996 1 98.5 587 ILE B O 1
ATOM 10317 N N . ASN B 1 588 ? 14.516 -46.875 4.789 1 98.56 588 ASN B N 1
ATOM 10318 C CA . ASN B 1 588 ? 13.805 -48.125 4.988 1 98.56 588 ASN B CA 1
ATOM 10319 C C . ASN B 1 588 ? 13.477 -48.812 3.658 1 98.56 588 ASN B C 1
ATOM 10321 O O . ASN B 1 588 ? 13.047 -48.156 2.713 1 98.56 588 ASN B O 1
ATOM 10325 N N . ASP B 1 589 ? 13.695 -50.125 3.619 1 98.06 589 ASP B N 1
ATOM 10326 C CA . ASP B 1 589 ? 13.211 -50.906 2.494 1 98.06 589 ASP B CA 1
ATOM 10327 C C . ASP B 1 589 ? 11.75 -51.312 2.689 1 98.06 589 ASP B C 1
ATOM 10329 O O . ASP B 1 589 ? 11.367 -51.781 3.766 1 98.06 589 ASP B O 1
ATOM 10333 N N . TYR B 1 590 ? 11 -51.156 1.705 1 98.06 590 TYR B N 1
ATOM 10334 C CA . TYR B 1 590 ? 9.594 -51.531 1.724 1 98.06 590 TYR B CA 1
ATOM 10335 C C . TYR B 1 590 ? 9.156 -52.062 0.362 1 98.06 590 TYR B C 1
ATOM 10337 O O . TYR B 1 590 ? 9.031 -51.281 -0.596 1 98.06 590 TYR B O 1
ATOM 10345 N N . GLY B 1 591 ? 8.805 -53.375 0.264 1 98 591 GLY B N 1
ATOM 10346 C CA . GLY B 1 591 ? 8.594 -54 -1.042 1 98 591 GLY B CA 1
ATOM 10347 C C . GLY B 1 591 ? 9.797 -53.875 -1.957 1 98 591 GLY B C 1
ATOM 10348 O O . GLY B 1 591 ? 10.906 -54.25 -1.583 1 98 591 GLY B O 1
ATOM 10349 N N . LYS B 1 592 ? 9.547 -53.312 -3.105 1 98.38 592 LYS B N 1
ATOM 10350 C CA . LYS B 1 592 ? 10.625 -53.188 -4.09 1 98.38 592 LYS B CA 1
ATOM 10351 C C . LYS B 1 592 ? 11.281 -51.812 -4.023 1 98.38 592 LYS B C 1
ATOM 10353 O O . LYS B 1 592 ? 12.242 -51.531 -4.742 1 98.38 592 LYS B O 1
ATOM 10358 N N . GLY B 1 593 ? 10.727 -50.969 -3.145 1 98.44 593 GLY B N 1
ATOM 10359 C CA . GLY B 1 593 ? 11.234 -49.625 -3.115 1 98.44 593 GLY B CA 1
ATOM 10360 C C . GLY B 1 593 ? 11.828 -49.219 -1.775 1 98.44 593 GLY B C 1
ATOM 10361 O O . GLY B 1 593 ? 12.273 -50.094 -1.015 1 98.44 593 GLY B O 1
ATOM 10362 N N . LYS B 1 594 ? 12.039 -47.875 -1.561 1 98.56 594 LYS B N 1
ATOM 10363 C CA . LYS B 1 594 ? 12.656 -47.344 -0.346 1 98.56 594 LYS B CA 1
ATOM 10364 C C . LYS B 1 594 ? 11.961 -46.062 0.112 1 98.56 594 LYS B C 1
ATOM 10366 O O . LYS B 1 594 ? 11.367 -45.344 -0.698 1 98.56 594 LYS B O 1
ATOM 10371 N N . ALA B 1 595 ? 12.039 -45.875 1.387 1 98.69 595 ALA B N 1
ATOM 10372 C CA . ALA B 1 595 ? 11.578 -44.625 1.97 1 98.69 595 ALA B CA 1
ATOM 10373 C C . ALA B 1 595 ? 12.664 -44 2.85 1 98.69 595 ALA B C 1
ATOM 10375 O O . ALA B 1 595 ? 13.312 -44.688 3.633 1 98.69 595 ALA B O 1
ATOM 10376 N N . ILE B 1 596 ? 12.875 -42.719 2.631 1 98.56 596 ILE B N 1
ATOM 10377 C CA . ILE B 1 596 ? 13.836 -41.969 3.426 1 98.56 596 ILE B CA 1
ATOM 10378 C C . ILE B 1 596 ? 13.109 -40.906 4.242 1 98.56 596 ILE B C 1
ATOM 10380 O O . ILE B 1 596 ? 12.305 -40.156 3.705 1 98.56 596 ILE B O 1
ATOM 10384 N N . TYR B 1 597 ? 13.367 -40.906 5.496 1 98.25 597 TYR B N 1
ATOM 10385 C CA . TYR B 1 597 ? 12.812 -39.906 6.414 1 98.25 597 TYR B CA 1
ATOM 10386 C C . TYR B 1 597 ? 13.898 -38.969 6.906 1 98.25 597 TYR B C 1
ATOM 10388 O O . TYR B 1 597 ? 14.977 -39.375 7.309 1 98.25 597 TYR B O 1
ATOM 10396 N N . VAL B 1 598 ? 13.633 -37.719 6.805 1 98.38 598 VAL B N 1
ATOM 10397 C CA . VAL B 1 598 ? 14.516 -36.688 7.352 1 98.38 598 VAL B CA 1
ATOM 10398 C C . VAL B 1 598 ? 13.773 -35.844 8.398 1 98.38 598 VAL B C 1
ATOM 10400 O O . VAL B 1 598 ? 12.82 -35.156 8.078 1 98.38 598 VAL B O 1
ATOM 10403 N N . GLY B 1 599 ? 14.258 -35.906 9.664 1 97.62 599 GLY B N 1
ATOM 10404 C CA . GLY B 1 599 ? 13.562 -35.344 10.812 1 97.62 599 GLY B CA 1
ATOM 10405 C C . GLY B 1 599 ? 13.672 -33.844 10.891 1 97.62 599 GLY B C 1
ATOM 10406 O O . GLY B 1 599 ? 13.852 -33.281 11.977 1 97.62 599 GLY B O 1
ATOM 10407 N N . THR B 1 600 ? 13.719 -33.125 9.742 1 97.12 600 THR B N 1
ATOM 10408 C CA . THR B 1 600 ? 13.656 -31.672 9.641 1 97.12 600 THR B CA 1
ATOM 10409 C C . THR B 1 600 ? 13.031 -31.25 8.312 1 97.12 600 THR B C 1
ATOM 10411 O O . THR B 1 600 ? 12.758 -32.094 7.453 1 97.12 600 THR B O 1
ATOM 10414 N N . SER B 1 601 ? 12.719 -29.953 8.141 1 95.81 601 SER B N 1
ATOM 10415 C CA . SER B 1 601 ? 12.172 -29.469 6.883 1 95.81 601 SER B CA 1
ATOM 10416 C C . SER B 1 601 ? 13.281 -29.109 5.895 1 95.81 601 SER B C 1
ATOM 10418 O O . SER B 1 601 ? 13.82 -28.016 5.918 1 95.81 601 SER B O 1
ATOM 10420 N N . ILE B 1 602 ? 13.492 -29.969 5.004 1 95.94 602 ILE B N 1
ATOM 10421 C CA . ILE B 1 602 ? 14.68 -29.875 4.164 1 95.94 602 ILE B CA 1
ATOM 10422 C C . ILE B 1 602 ? 14.531 -28.703 3.197 1 95.94 602 ILE B C 1
ATOM 10424 O O . ILE B 1 602 ? 15.492 -27.969 2.938 1 95.94 602 ILE B O 1
ATOM 10428 N N . GLY B 1 603 ? 13.328 -28.438 2.658 1 95.94 603 GLY B N 1
ATOM 10429 C CA . GLY B 1 603 ? 13.125 -27.312 1.766 1 95.94 603 GLY B CA 1
ATOM 10430 C C . GLY B 1 603 ? 13.328 -25.969 2.445 1 95.94 603 GLY B C 1
ATOM 10431 O O . GLY B 1 603 ? 14.023 -25.109 1.916 1 95.94 603 GLY B O 1
ATOM 10432 N N . LEU B 1 604 ? 12.75 -25.828 3.643 1 94.25 604 LEU B N 1
ATOM 10433 C CA . LEU B 1 604 ? 12.891 -24.594 4.406 1 94.25 604 LEU B CA 1
ATOM 10434 C C . LEU B 1 604 ? 14.352 -24.344 4.77 1 94.25 604 LEU B C 1
ATOM 10436 O O . LEU B 1 604 ? 14.812 -23.203 4.766 1 94.25 604 LEU B O 1
ATOM 10440 N N . SER B 1 605 ? 15 -25.406 5.039 1 96.5 605 SER B N 1
ATOM 10441 C CA . SER B 1 605 ? 16.406 -25.297 5.395 1 96.5 605 SER B CA 1
ATOM 10442 C C . SER B 1 605 ? 17.234 -24.781 4.223 1 96.5 605 SER B C 1
ATOM 10444 O O . SER B 1 605 ? 18.094 -23.922 4.398 1 96.5 605 SER B O 1
ATOM 10446 N N . TYR B 1 606 ? 16.969 -25.344 3.121 1 96.81 606 TYR B N 1
ATOM 10447 C CA . TYR B 1 606 ? 17.719 -24.906 1.958 1 96.81 606 TYR B CA 1
ATOM 10448 C C . TYR B 1 606 ? 17.453 -23.438 1.661 1 96.81 606 TYR B C 1
ATOM 10450 O O . TYR B 1 606 ? 18.375 -22.688 1.294 1 96.81 606 TYR B O 1
ATOM 10458 N N . GLU B 1 607 ? 16.25 -22.953 1.762 1 93.44 607 GLU B N 1
ATOM 10459 C CA . GLU B 1 607 ? 15.906 -21.562 1.533 1 93.44 607 GLU B CA 1
ATOM 10460 C C . GLU B 1 607 ? 16.594 -20.641 2.551 1 93.44 607 GLU B C 1
ATOM 10462 O O . GLU B 1 607 ? 17.031 -19.547 2.211 1 93.44 607 GLU B O 1
ATOM 10467 N N . ALA B 1 608 ? 16.719 -21.109 3.721 1 93.62 608 ALA B N 1
ATOM 10468 C CA . ALA B 1 608 ? 17.266 -20.297 4.805 1 93.62 608 ALA B CA 1
ATOM 10469 C C . ALA B 1 608 ? 18.797 -20.297 4.777 1 93.62 608 ALA B C 1
ATOM 10471 O O . ALA B 1 608 ? 19.422 -19.297 5.07 1 93.62 608 ALA B O 1
ATOM 10472 N N . ASN B 1 609 ? 19.391 -21.516 4.379 1 94.5 609 ASN B N 1
ATOM 10473 C CA . ASN B 1 609 ? 20.812 -21.688 4.605 1 94.5 609 ASN B CA 1
ATOM 10474 C C . ASN B 1 609 ? 21.562 -21.922 3.297 1 94.5 609 ASN B C 1
ATOM 10476 O O . ASN B 1 609 ? 22.797 -21.953 3.281 1 94.5 609 ASN B O 1
ATOM 10480 N N . GLY B 1 610 ? 20.922 -22.141 2.24 1 93.5 610 GLY B N 1
ATOM 10481 C CA . GLY B 1 610 ? 21.531 -22.281 0.93 1 93.5 610 GLY B CA 1
ATOM 10482 C C . GLY B 1 610 ? 22.281 -23.594 0.758 1 93.5 610 GLY B C 1
ATOM 10483 O O . GLY B 1 610 ? 21.969 -24.578 1.421 1 93.5 610 GLY B O 1
ATOM 10484 N N . PRO B 1 611 ? 23.281 -23.578 -0.131 1 91.81 611 PRO B N 1
ATOM 10485 C CA . PRO B 1 611 ? 24.016 -24.797 -0.444 1 91.81 611 PRO B CA 1
ATOM 10486 C C . PRO B 1 611 ? 24.797 -25.344 0.754 1 91.81 611 PRO B C 1
ATOM 10488 O O . PRO B 1 611 ? 25.062 -26.547 0.824 1 91.81 611 PRO B O 1
ATOM 10491 N N . GLY B 1 612 ? 25.062 -24.469 1.677 1 94.25 612 GLY B N 1
ATOM 10492 C CA . GLY B 1 612 ? 25.797 -24.875 2.861 1 94.25 612 GLY B CA 1
ATOM 10493 C C . GLY B 1 612 ? 24.984 -25.734 3.811 1 94.25 612 GLY B C 1
ATOM 10494 O O . GLY B 1 612 ? 25.516 -26.312 4.758 1 94.25 612 GLY B O 1
ATOM 10495 N N . SER B 1 613 ? 23.719 -26.031 3.49 1 96.12 613 SER B N 1
ATOM 10496 C CA . SER B 1 613 ? 22.828 -26.781 4.387 1 96.12 613 SER B CA 1
ATOM 10497 C C . SER B 1 613 ? 23.094 -28.281 4.312 1 96.12 613 SER B C 1
ATOM 10499 O O . SER B 1 613 ? 22.672 -29.031 5.188 1 96.12 613 SER B O 1
ATOM 10501 N N . GLY B 1 614 ? 23.703 -28.719 3.225 1 97.06 614 GLY B N 1
ATOM 10502 C CA . GLY B 1 614 ? 23.922 -30.156 3.016 1 97.06 614 GLY B CA 1
ATOM 10503 C C . GLY B 1 614 ? 22.734 -30.844 2.354 1 97.06 614 GLY B C 1
ATOM 10504 O O . GLY B 1 614 ? 22.828 -32 1.976 1 97.06 614 GLY B O 1
ATOM 10505 N N . VAL B 1 615 ? 21.656 -30.141 2.129 1 97.38 615 VAL B N 1
ATOM 10506 C CA . VAL B 1 615 ? 20.453 -30.703 1.552 1 97.38 615 VAL B CA 1
ATOM 10507 C C . VAL B 1 615 ? 20.703 -31.109 0.101 1 97.38 615 VAL B C 1
ATOM 10509 O O . VAL B 1 615 ? 20.188 -32.125 -0.368 1 97.38 615 VAL B O 1
ATOM 10512 N N . GLY B 1 616 ? 21.484 -30.297 -0.603 1 96.88 616 GLY B N 1
ATOM 10513 C CA . GLY B 1 616 ? 21.844 -30.641 -1.972 1 96.88 616 GLY B CA 1
ATOM 10514 C C . GLY B 1 616 ? 22.516 -31.984 -2.096 1 96.88 616 GLY B C 1
ATOM 10515 O O . GLY B 1 616 ? 22.156 -32.812 -2.951 1 96.88 616 GLY B O 1
ATOM 10516 N N . LYS B 1 617 ? 23.438 -32.281 -1.206 1 96.62 617 LYS B N 1
ATOM 10517 C CA . LYS B 1 617 ? 24.141 -33.531 -1.194 1 96.62 617 LYS B CA 1
ATOM 10518 C C . LYS B 1 617 ? 23.203 -34.688 -0.857 1 96.62 617 LYS B C 1
ATOM 10520 O O . LYS B 1 617 ? 23.328 -35.781 -1.424 1 96.62 617 LYS B O 1
ATOM 10525 N N . LEU B 1 618 ? 22.391 -34.438 0.039 1 97.62 618 LEU B N 1
ATOM 10526 C CA . LEU B 1 618 ? 21.391 -35.438 0.423 1 97.62 618 LEU B CA 1
ATOM 10527 C C . LEU B 1 618 ? 20.531 -35.812 -0.769 1 97.62 618 LEU B C 1
ATOM 10529 O O . LEU B 1 618 ? 20.375 -37 -1.066 1 97.62 618 LEU B O 1
ATOM 10533 N N . ILE B 1 619 ? 20 -34.906 -1.468 1 97.62 619 ILE B N 1
ATOM 10534 C CA . ILE B 1 619 ? 19.094 -35.156 -2.58 1 97.62 619 ILE B CA 1
ATOM 10535 C C . ILE B 1 619 ? 19.859 -35.812 -3.725 1 97.62 619 ILE B C 1
ATOM 10537 O O . ILE B 1 619 ? 19.359 -36.75 -4.359 1 97.62 619 ILE B O 1
ATOM 10541 N N . GLU B 1 620 ? 21.062 -35.375 -3.955 1 96.5 620 GLU B N 1
ATOM 10542 C CA . GLU B 1 620 ? 21.891 -36.031 -4.969 1 96.5 620 GLU B CA 1
ATOM 10543 C C . GLU B 1 620 ? 22.109 -37.5 -4.641 1 96.5 620 GLU B C 1
ATOM 10545 O O . GLU B 1 620 ? 22.047 -38.344 -5.527 1 96.5 620 GLU B O 1
ATOM 10550 N N . GLY B 1 621 ? 22.422 -37.75 -3.398 1 97.62 621 GLY B N 1
ATOM 10551 C CA . GLY B 1 621 ? 22.578 -39.125 -2.959 1 97.62 621 GLY B CA 1
ATOM 10552 C C . GLY B 1 621 ? 21.328 -39.969 -3.17 1 97.62 621 GLY B C 1
ATOM 10553 O O . GLY B 1 621 ? 21.422 -41.125 -3.59 1 97.62 621 GLY B O 1
ATOM 10554 N N . ILE B 1 622 ? 20.234 -39.375 -2.91 1 97.5 622 ILE B N 1
ATOM 10555 C CA . ILE B 1 622 ? 18.953 -40.062 -3.055 1 97.5 622 ILE B CA 1
ATOM 10556 C C . ILE B 1 622 ? 18.688 -40.344 -4.531 1 97.5 622 ILE B C 1
ATOM 10558 O O . ILE B 1 622 ? 18.219 -41.406 -4.883 1 97.5 622 ILE B O 1
ATOM 10562 N N . MET B 1 623 ? 18.984 -39.406 -5.414 1 97.62 623 MET B N 1
ATOM 10563 C CA . MET B 1 623 ? 18.844 -39.625 -6.852 1 97.62 623 MET B CA 1
ATOM 10564 C C . MET B 1 623 ? 19.719 -40.781 -7.32 1 97.62 623 MET B C 1
ATOM 10566 O O . MET B 1 623 ? 19.312 -41.594 -8.164 1 97.62 623 MET B O 1
ATOM 10570 N N . ASN B 1 624 ? 20.891 -40.906 -6.715 1 97.12 624 ASN B N 1
ATOM 10571 C CA . ASN B 1 624 ? 21.797 -42 -7.055 1 97.12 624 ASN B CA 1
ATOM 10572 C C . ASN B 1 624 ? 21.234 -43.344 -6.625 1 97.12 624 ASN B C 1
ATOM 10574 O O . ASN B 1 624 ? 21.328 -44.312 -7.363 1 97.12 624 ASN B O 1
ATOM 10578 N N . ILE B 1 625 ? 20.656 -43.375 -5.488 1 97.88 625 ILE B N 1
ATOM 10579 C CA . ILE B 1 625 ? 20.031 -44.594 -5.016 1 97.88 625 ILE B CA 1
ATOM 10580 C C . ILE B 1 625 ? 18.922 -45.031 -5.977 1 97.88 625 ILE B C 1
ATOM 10582 O O . ILE B 1 625 ? 18.797 -46.188 -6.309 1 97.88 625 ILE B O 1
ATOM 10586 N N . ALA B 1 626 ? 18.188 -44.094 -6.426 1 97.62 626 ALA B N 1
ATOM 10587 C CA . ALA B 1 626 ? 17.047 -44.344 -7.309 1 97.62 626 ALA B CA 1
ATOM 10588 C C . ALA B 1 626 ? 17.516 -44.531 -8.75 1 97.62 626 ALA B C 1
ATOM 10590 O O . ALA B 1 626 ? 16.703 -44.812 -9.641 1 97.62 626 ALA B O 1
ATOM 10591 N N . MET B 1 627 ? 18.766 -44.281 -9.047 1 95.62 627 MET B N 1
ATOM 10592 C CA . MET B 1 627 ? 19.359 -44.406 -10.375 1 95.62 627 MET B CA 1
ATOM 10593 C C . MET B 1 627 ? 18.703 -43.406 -11.344 1 95.62 627 MET B C 1
ATOM 10595 O O . MET B 1 627 ? 18.359 -43.781 -12.469 1 95.62 627 MET B O 1
ATOM 10599 N N . VAL B 1 628 ? 18.438 -42.312 -10.828 1 96.06 628 VAL B N 1
ATOM 10600 C CA . VAL B 1 628 ? 17.891 -41.219 -11.641 1 96.06 628 VAL B CA 1
ATOM 10601 C C . VAL B 1 628 ? 19 -40.219 -11.969 1 96.06 628 VAL B C 1
ATOM 10603 O O . VAL B 1 628 ? 19.734 -39.781 -11.078 1 96.06 628 VAL B O 1
ATOM 10606 N N . GLN B 1 629 ? 19.156 -39.906 -13.227 1 94.88 629 GLN B N 1
ATOM 10607 C CA . GLN B 1 629 ? 20.125 -38.938 -13.688 1 94.88 629 GLN B CA 1
ATOM 10608 C C . GLN B 1 629 ? 19.453 -37.75 -14.383 1 94.88 629 GLN B C 1
ATOM 10610 O O . GLN B 1 629 ? 18.391 -37.938 -15 1 94.88 629 GLN B O 1
ATOM 10615 N N . PRO B 1 630 ? 20.031 -36.594 -14.164 1 95.62 630 PRO B N 1
ATOM 10616 C CA . PRO B 1 630 ? 19.469 -35.469 -14.906 1 95.62 630 PRO B CA 1
ATOM 10617 C C . PRO B 1 630 ? 19.703 -35.562 -16.406 1 95.62 630 PRO B C 1
ATOM 10619 O O . PRO B 1 630 ? 20.609 -36.281 -16.844 1 95.62 630 PRO B O 1
ATOM 10622 N N . PRO B 1 631 ? 18.891 -34.875 -17.172 1 95.5 631 PRO B N 1
ATOM 10623 C CA . PRO B 1 631 ? 19.031 -34.969 -18.625 1 95.5 631 PRO B CA 1
ATOM 10624 C C . PRO B 1 631 ? 20.312 -34.281 -19.125 1 95.5 631 PRO B C 1
ATOM 10626 O O . PRO B 1 631 ? 20.781 -34.562 -20.234 1 95.5 631 PRO B O 1
ATOM 10629 N N . VAL B 1 632 ? 20.812 -33.312 -18.344 1 96.19 632 VAL B N 1
ATOM 10630 C CA . VAL B 1 632 ? 22.031 -32.594 -18.734 1 96.19 632 VAL B CA 1
ATOM 10631 C C . VAL B 1 632 ? 22.875 -32.312 -17.5 1 96.19 632 VAL B C 1
ATOM 10633 O O . VAL B 1 632 ? 22.375 -32.344 -16.375 1 96.19 632 VAL B O 1
ATOM 10636 N N . GLU B 1 633 ? 24.141 -32.094 -17.703 1 96.12 633 GLU B N 1
ATOM 10637 C CA . GLU B 1 633 ? 25.062 -31.469 -16.75 1 96.12 633 GLU B CA 1
ATOM 10638 C C . GLU B 1 633 ? 25.531 -30.109 -17.281 1 96.12 633 GLU B C 1
ATOM 10640 O O . GLU B 1 633 ? 25.891 -29.984 -18.453 1 96.12 633 GLU B O 1
ATOM 10645 N N . VAL B 1 634 ? 25.5 -29.109 -16.422 1 97.44 634 VAL B N 1
ATOM 10646 C CA . VAL B 1 634 ? 25.797 -27.75 -16.859 1 97.44 634 VAL B CA 1
ATOM 10647 C C . VAL B 1 634 ? 26.891 -27.141 -15.977 1 97.44 634 VAL B C 1
ATOM 10649 O O . VAL B 1 634 ? 26.828 -27.25 -14.75 1 97.44 634 VAL B O 1
ATOM 10652 N N . LYS B 1 635 ? 27.922 -26.562 -16.531 1 96.75 635 LYS B N 1
ATOM 10653 C CA . LYS B 1 635 ? 28.922 -25.734 -15.867 1 96.75 635 LYS B CA 1
ATOM 10654 C C . LYS B 1 635 ? 28.922 -24.328 -16.469 1 96.75 635 LYS B C 1
ATOM 10656 O O . LYS B 1 635 ? 28.781 -24.156 -17.672 1 96.75 635 LYS B O 1
ATOM 10661 N N . SER B 1 636 ? 28.938 -23.344 -15.633 1 96.5 636 SER B N 1
ATOM 10662 C CA . SER B 1 636 ? 28.953 -21.953 -16.094 1 96.5 636 SER B CA 1
ATOM 10663 C C . SER B 1 636 ? 29.797 -21.062 -15.172 1 96.5 636 SER B C 1
ATOM 10665 O O . SER B 1 636 ? 30.203 -21.5 -14.094 1 96.5 636 SER B O 1
ATOM 10667 N N . THR B 1 637 ? 30.078 -19.797 -15.578 1 94.69 637 THR B N 1
ATOM 10668 C CA . THR B 1 637 ? 30.875 -18.844 -14.805 1 94.69 637 THR B CA 1
ATOM 10669 C C . THR B 1 637 ? 30.125 -18.406 -13.547 1 94.69 637 THR B C 1
ATOM 10671 O O . THR B 1 637 ? 30.75 -18.125 -12.516 1 94.69 637 THR B O 1
ATOM 10674 N N . ARG B 1 638 ? 28.844 -18.297 -13.656 1 90.38 638 ARG B N 1
ATOM 10675 C CA . ARG B 1 638 ? 27.984 -18.047 -12.5 1 90.38 638 ARG B CA 1
ATOM 10676 C C . ARG B 1 638 ? 26.953 -19.172 -12.328 1 90.38 638 ARG B C 1
ATOM 10678 O O . ARG B 1 638 ? 25.891 -19.141 -12.953 1 90.38 638 ARG B O 1
ATOM 10685 N N . GLU B 1 639 ? 27.234 -19.938 -11.398 1 89.25 639 GLU B N 1
ATOM 10686 C CA . GLU B 1 639 ? 26.422 -21.141 -11.195 1 89.25 639 GLU B CA 1
ATOM 10687 C C . GLU B 1 639 ? 25 -20.766 -10.75 1 89.25 639 GLU B C 1
ATOM 10689 O O . GLU B 1 639 ? 24.797 -19.75 -10.086 1 89.25 639 GLU B O 1
ATOM 10694 N N . GLY B 1 640 ? 24.125 -21.578 -11.203 1 92.12 640 GLY B N 1
ATOM 10695 C CA . GLY B 1 640 ? 22.75 -21.438 -10.734 1 92.12 640 GLY B CA 1
ATOM 10696 C C . GLY B 1 640 ? 21.906 -20.531 -11.609 1 92.12 640 GLY B C 1
ATOM 10697 O O . GLY B 1 640 ? 20.703 -20.406 -11.398 1 92.12 640 GLY B O 1
ATOM 10698 N N . TYR B 1 641 ? 22.469 -19.969 -12.664 1 96.25 641 TYR B N 1
ATOM 10699 C CA . TYR B 1 641 ? 21.719 -18.984 -13.445 1 96.25 641 TYR B CA 1
ATOM 10700 C C . TYR B 1 641 ? 21.469 -19.484 -14.859 1 96.25 641 TYR B C 1
ATOM 10702 O O . TYR B 1 641 ? 20.906 -18.766 -15.688 1 96.25 641 TYR B O 1
ATOM 10710 N N . ILE B 1 642 ? 21.938 -20.719 -15.172 1 98 642 ILE B N 1
ATOM 10711 C CA . ILE B 1 642 ? 21.703 -21.312 -16.484 1 98 642 ILE B CA 1
ATOM 10712 C C . ILE B 1 642 ? 20.625 -22.391 -16.375 1 98 642 ILE B C 1
ATOM 10714 O O . ILE B 1 642 ? 20.734 -23.297 -15.539 1 98 642 ILE B O 1
ATOM 10718 N N . GLU B 1 643 ? 19.609 -22.281 -17.109 1 98.31 643 GLU B N 1
ATOM 10719 C CA . GLU B 1 643 ? 18.562 -23.297 -17.219 1 98.31 643 GLU B CA 1
ATOM 10720 C C . GLU B 1 643 ? 18.609 -24 -18.578 1 98.31 643 GLU B C 1
ATOM 10722 O O . GLU B 1 643 ? 18.594 -23.344 -19.625 1 98.31 643 GLU B O 1
ATOM 10727 N N . VAL B 1 644 ? 18.703 -25.281 -18.562 1 97.25 644 VAL B N 1
ATOM 10728 C CA . VAL B 1 644 ? 18.703 -26.062 -19.797 1 97.25 644 VAL B CA 1
ATOM 10729 C C . VAL B 1 644 ? 17.5 -27.016 -19.797 1 97.25 644 VAL B C 1
ATOM 10731 O O . VAL B 1 644 ? 17.281 -27.75 -18.828 1 97.25 644 VAL B O 1
ATOM 10734 N N . ARG B 1 645 ? 16.75 -27 -20.875 1 97.06 645 ARG B N 1
ATOM 10735 C CA . ARG B 1 645 ? 15.586 -27.875 -21.047 1 97.06 645 ARG B CA 1
ATOM 10736 C C . ARG B 1 645 ? 15.648 -28.594 -22.391 1 97.06 645 ARG B C 1
ATOM 10738 O O . ARG B 1 645 ? 16.062 -28.016 -23.391 1 97.06 645 ARG B O 1
ATOM 10745 N N . ILE B 1 646 ? 15.25 -29.828 -22.375 1 95.56 646 ILE B N 1
ATOM 10746 C CA . ILE B 1 646 ? 15.195 -30.625 -23.609 1 95.56 646 ILE B CA 1
ATOM 10747 C C . ILE B 1 646 ? 13.75 -31.062 -23.859 1 95.56 646 ILE B C 1
ATOM 10749 O O . ILE B 1 646 ? 13.078 -31.578 -22.969 1 95.56 646 ILE B O 1
ATOM 10753 N N . MET B 1 647 ? 13.289 -30.812 -25.047 1 95.88 647 MET B N 1
ATOM 10754 C CA . MET B 1 647 ? 11.961 -31.234 -25.469 1 95.88 647 MET B CA 1
ATOM 10755 C C . MET B 1 647 ? 12.047 -32.125 -26.703 1 95.88 647 MET B C 1
ATOM 10757 O O . MET B 1 647 ? 12.977 -32 -27.5 1 95.88 647 MET B O 1
ATOM 10761 N N . ARG B 1 648 ? 11.078 -33 -26.766 1 93.38 648 ARG B N 1
ATOM 10762 C CA . ARG B 1 648 ? 10.914 -33.844 -27.969 1 93.38 648 ARG B CA 1
ATOM 10763 C C . ARG B 1 648 ? 9.742 -33.344 -28.812 1 93.38 648 ARG B C 1
ATOM 10765 O O . ARG B 1 648 ? 8.664 -33.062 -28.281 1 93.38 648 ARG B O 1
ATOM 10772 N N . SER B 1 649 ? 10 -33.156 -30.016 1 91.88 649 SER B N 1
ATOM 10773 C CA . SER B 1 649 ? 8.969 -32.781 -31 1 91.88 649 SER B CA 1
ATOM 10774 C C . SER B 1 649 ? 9.016 -33.719 -32.219 1 91.88 649 SER B C 1
ATOM 10776 O O . SER B 1 649 ? 9.68 -33.406 -33.188 1 91.88 649 SER B O 1
ATOM 10778 N N . GLY B 1 650 ? 8.219 -34.781 -32.25 1 87.19 650 GLY B N 1
ATOM 10779 C CA . GLY B 1 650 ? 8.344 -35.812 -33.25 1 87.19 650 GLY B CA 1
ATOM 10780 C C . GLY B 1 650 ? 9.711 -36.469 -33.281 1 87.19 650 GLY B C 1
ATOM 10781 O O . GLY B 1 650 ? 10.141 -37.031 -32.25 1 87.19 650 GLY B O 1
ATOM 10782 N N . ALA B 1 651 ? 10.375 -36.344 -34.375 1 85.56 651 ALA B N 1
ATOM 10783 C CA . ALA B 1 651 ? 11.703 -36.938 -34.531 1 85.56 651 ALA B CA 1
ATOM 10784 C C . ALA B 1 651 ? 12.789 -35.969 -34.094 1 85.56 651 ALA B C 1
ATOM 10786 O O . ALA B 1 651 ? 13.953 -36.344 -33.938 1 85.56 651 ALA B O 1
ATOM 10787 N N . ASP B 1 652 ? 12.328 -34.781 -33.844 1 87.69 652 ASP B N 1
ATOM 10788 C CA . ASP B 1 652 ? 13.273 -33.719 -33.5 1 87.69 652 ASP B CA 1
ATOM 10789 C C . ASP B 1 652 ? 13.32 -33.469 -32 1 87.69 652 ASP B C 1
ATOM 10791 O O . ASP B 1 652 ? 12.445 -33.938 -31.266 1 87.69 652 ASP B O 1
ATOM 10795 N N . TYR B 1 653 ? 14.461 -32.906 -31.609 1 91.56 653 TYR B N 1
ATOM 10796 C CA . TYR B 1 653 ? 14.602 -32.438 -30.234 1 91.56 653 TYR B CA 1
ATOM 10797 C C . TYR B 1 653 ? 14.867 -30.938 -30.203 1 91.56 653 TYR B C 1
ATOM 10799 O O . TYR B 1 653 ? 15.43 -30.375 -31.156 1 91.56 653 TYR B O 1
ATOM 10807 N N . LEU B 1 654 ? 14.328 -30.297 -29.25 1 94.94 654 LEU B N 1
ATOM 10808 C CA . LEU B 1 654 ? 14.625 -28.906 -28.969 1 94.94 654 LEU B CA 1
ATOM 10809 C C . LEU B 1 654 ? 15.461 -28.781 -27.703 1 94.94 654 LEU B C 1
ATOM 10811 O O . LEU B 1 654 ? 15.195 -29.453 -26.703 1 94.94 654 LEU B O 1
ATOM 10815 N N . LEU B 1 655 ? 16.547 -28.062 -27.781 1 95.56 655 LEU B N 1
ATOM 10816 C CA . LEU B 1 655 ? 17.422 -27.734 -26.656 1 95.56 655 LEU B CA 1
ATOM 10817 C C . LEU B 1 655 ? 17.328 -26.25 -26.312 1 95.56 655 LEU B C 1
ATOM 10819 O O . LEU B 1 655 ? 17.703 -25.391 -27.141 1 95.56 655 LEU B O 1
ATOM 10823 N N . PHE B 1 656 ? 16.797 -25.891 -25.141 1 97.94 656 PHE B N 1
ATOM 10824 C CA . PHE B 1 656 ? 16.781 -24.516 -24.672 1 97.94 656 PHE B CA 1
ATOM 10825 C C . PHE B 1 656 ? 17.922 -24.266 -23.688 1 97.94 656 PHE B C 1
ATOM 10827 O O . PHE B 1 656 ? 18.094 -25.031 -22.734 1 97.94 656 PHE B O 1
ATOM 10834 N N . ILE B 1 657 ? 18.734 -23.297 -23.859 1 98.19 657 ILE B N 1
ATOM 10835 C CA . ILE B 1 657 ? 19.75 -22.828 -22.922 1 98.19 657 ILE B CA 1
ATOM 10836 C C . ILE B 1 657 ? 19.469 -21.375 -22.547 1 98.19 657 ILE B C 1
ATOM 10838 O O . ILE B 1 657 ? 19.609 -20.484 -23.391 1 98.19 657 ILE B O 1
ATOM 10842 N N . ILE B 1 658 ? 19.141 -21.109 -21.312 1 98.5 658 ILE B N 1
ATOM 10843 C CA . ILE B 1 658 ? 18.641 -19.812 -20.875 1 98.5 658 ILE B CA 1
ATOM 10844 C C . ILE B 1 658 ? 19.609 -19.219 -19.844 1 98.5 658 ILE B C 1
ATOM 10846 O O . ILE B 1 658 ? 19.891 -19.844 -18.812 1 98.5 658 ILE B O 1
ATOM 10850 N N . ASN B 1 659 ? 20.141 -18.016 -20.062 1 98.5 659 ASN B N 1
ATOM 10851 C CA . ASN B 1 659 ? 20.938 -17.266 -19.109 1 98.5 659 ASN B CA 1
ATOM 10852 C C . ASN B 1 659 ? 20.078 -16.281 -18.312 1 98.5 659 ASN B C 1
ATOM 10854 O O . ASN B 1 659 ? 19.781 -15.188 -18.797 1 98.5 659 ASN B O 1
ATOM 10858 N N . HIS B 1 660 ? 19.828 -16.562 -17.047 1 97.81 660 HIS B N 1
ATOM 10859 C CA . HIS B 1 660 ? 18.938 -15.742 -16.219 1 97.81 660 HIS B CA 1
ATOM 10860 C C . HIS B 1 660 ? 19.688 -14.555 -15.625 1 97.81 660 HIS B C 1
ATOM 10862 O O . HIS B 1 660 ? 19.078 -13.672 -15.031 1 97.81 660 HIS B O 1
ATOM 10868 N N . SER B 1 661 ? 21.031 -14.531 -15.789 1 96 661 SER B N 1
ATOM 10869 C CA . SER B 1 661 ? 21.812 -13.406 -15.273 1 96 661 SER B CA 1
ATOM 10870 C C . SER B 1 661 ? 21.875 -12.273 -16.297 1 96 661 SER B C 1
ATOM 10872 O O . SER B 1 661 ? 21.469 -12.438 -17.438 1 96 661 SER B O 1
ATOM 10874 N N . TYR B 1 662 ? 22.391 -11.117 -15.898 1 92.56 662 TYR B N 1
ATOM 10875 C CA . TYR B 1 662 ? 22.469 -9.945 -16.766 1 92.56 662 TYR B CA 1
ATOM 10876 C C . TYR B 1 662 ? 23.875 -9.797 -17.344 1 92.56 662 TYR B C 1
ATOM 10878 O O . TYR B 1 662 ? 24.109 -8.906 -18.156 1 92.56 662 TYR B O 1
ATOM 10886 N N . GLY B 1 663 ? 24.734 -10.734 -16.984 1 94.56 663 GLY B N 1
ATOM 10887 C CA . GLY B 1 663 ? 26.094 -10.711 -17.516 1 94.56 663 GLY B CA 1
ATOM 10888 C C . GLY B 1 663 ? 26.391 -11.875 -18.438 1 94.56 663 GLY B C 1
ATOM 10889 O O . GLY B 1 663 ? 25.672 -12.875 -18.438 1 94.56 663 GLY B O 1
ATOM 10890 N N . ASP B 1 664 ? 27.422 -11.766 -19.172 1 97.25 664 ASP B N 1
ATOM 10891 C CA . ASP B 1 664 ? 27.859 -12.844 -20.062 1 97.25 664 ASP B CA 1
ATOM 10892 C C . ASP B 1 664 ? 28.359 -14.047 -19.266 1 97.25 664 ASP B C 1
ATOM 10894 O O . ASP B 1 664 ? 28.953 -13.875 -18.188 1 97.25 664 ASP B O 1
ATOM 10898 N N . GLN B 1 665 ? 28.094 -15.258 -19.812 1 97.44 665 GLN B N 1
ATOM 10899 C CA . GLN B 1 665 ? 28.547 -16.469 -19.156 1 97.44 665 GLN B CA 1
ATOM 10900 C C . GLN B 1 665 ? 29.125 -17.469 -20.156 1 97.44 665 GLN B C 1
ATOM 10902 O O . GLN B 1 665 ? 28.547 -17.656 -21.234 1 97.44 665 GLN B O 1
ATOM 10907 N N . LEU B 1 666 ? 30.203 -18.047 -19.766 1 97.88 666 LEU B N 1
ATOM 10908 C CA . LEU B 1 666 ? 30.672 -19.25 -20.453 1 97.88 666 LEU B CA 1
ATOM 10909 C C . LEU B 1 666 ? 29.953 -20.484 -19.922 1 97.88 666 LEU B C 1
ATOM 10911 O O . LEU B 1 666 ? 29.906 -20.719 -18.719 1 97.88 666 LEU B O 1
ATOM 10915 N N . VAL B 1 667 ? 29.328 -21.281 -20.891 1 97.81 667 VAL B N 1
ATOM 10916 C CA . VAL B 1 667 ? 28.469 -22.391 -20.5 1 97.81 667 VAL B CA 1
ATOM 10917 C C . VAL B 1 667 ? 28.938 -23.672 -21.188 1 97.81 667 VAL B C 1
ATOM 10919 O O . VAL B 1 667 ? 29.188 -23.672 -22.391 1 97.81 667 VAL B O 1
ATOM 10922 N N . ASN B 1 668 ? 29.109 -24.688 -20.422 1 97.62 668 ASN B N 1
ATOM 10923 C CA . ASN B 1 668 ? 29.312 -26.047 -20.906 1 97.62 668 ASN B CA 1
ATOM 10924 C C . ASN B 1 668 ? 28.141 -26.953 -20.578 1 97.62 668 ASN B C 1
ATOM 10926 O O . ASN B 1 668 ? 27.75 -27.062 -19.406 1 97.62 668 ASN B O 1
ATOM 10930 N N . VAL B 1 669 ? 27.578 -27.547 -21.625 1 96.94 669 VAL B N 1
ATOM 10931 C CA . VAL B 1 669 ? 26.438 -28.453 -21.438 1 96.94 669 VAL B CA 1
ATOM 10932 C C . VAL B 1 669 ? 26.797 -29.844 -21.938 1 96.94 669 VAL B C 1
ATOM 10934 O O . VAL B 1 669 ? 27.172 -30.016 -23.094 1 96.94 669 VAL B O 1
ATOM 10937 N N . ARG B 1 670 ? 26.688 -30.844 -21.109 1 97 670 ARG B N 1
ATOM 10938 C CA . ARG B 1 670 ? 26.797 -32.25 -21.484 1 97 670 ARG B CA 1
ATOM 10939 C C . ARG B 1 670 ? 25.422 -32.938 -21.469 1 97 670 ARG B C 1
ATOM 10941 O O . ARG B 1 670 ? 24.766 -33 -20.422 1 97 670 ARG B O 1
ATOM 10948 N N . ILE B 1 671 ? 25.016 -33.438 -22.562 1 95.19 671 ILE B N 1
ATOM 10949 C CA . ILE B 1 671 ? 23.719 -34.094 -22.688 1 95.19 671 ILE B CA 1
ATOM 10950 C C . ILE B 1 671 ? 23.859 -35.562 -22.281 1 95.19 671 ILE B C 1
ATOM 10952 O O . ILE B 1 671 ? 24.75 -36.25 -22.75 1 95.19 671 ILE B O 1
ATOM 10956 N N . ASN B 1 672 ? 23.031 -35.938 -21.406 1 94 672 ASN B N 1
ATOM 10957 C CA . ASN B 1 672 ? 22.984 -37.344 -21.016 1 94 672 ASN B CA 1
ATOM 10958 C C . ASN B 1 672 ? 22.609 -38.25 -22.188 1 94 672 ASN B C 1
ATOM 10960 O O . ASN B 1 672 ? 21.5 -38.125 -22.734 1 94 672 ASN B O 1
ATOM 10964 N N . GLU B 1 673 ? 23.375 -39.25 -22.5 1 91.44 673 GLU B N 1
ATOM 10965 C CA . GLU B 1 673 ? 23.219 -40.062 -23.688 1 91.44 673 GLU B CA 1
ATOM 10966 C C . GLU B 1 673 ? 21.984 -40.969 -23.578 1 91.44 673 GLU B C 1
ATOM 10968 O O . GLU B 1 673 ? 21.453 -41.438 -24.578 1 91.44 673 GLU B O 1
ATOM 10973 N N . ASN B 1 674 ? 21.656 -41.156 -22.328 1 86.12 674 ASN B N 1
ATOM 10974 C CA . ASN B 1 674 ? 20.469 -41.969 -22.125 1 86.12 674 ASN B CA 1
ATOM 10975 C C . ASN B 1 674 ? 19.188 -41.219 -22.469 1 86.12 674 ASN B C 1
ATOM 10977 O O . ASN B 1 674 ? 18.125 -41.812 -22.625 1 86.12 674 ASN B O 1
ATOM 10981 N N . VAL B 1 675 ? 19.281 -39.938 -22.453 1 81.38 675 VAL B N 1
ATOM 10982 C CA . VAL B 1 675 ? 18.156 -39.094 -22.844 1 81.38 675 VAL B CA 1
ATOM 10983 C C . VAL B 1 675 ? 18.172 -38.875 -24.359 1 81.38 675 VAL B C 1
ATOM 10985 O O . VAL B 1 675 ? 17.203 -39.219 -25.047 1 81.38 675 VAL B O 1
ATOM 10988 N N . ILE B 1 676 ? 19.203 -38.281 -24.797 1 81.31 676 ILE B N 1
ATOM 10989 C CA . ILE B 1 676 ? 19.453 -38.062 -26.219 1 81.31 676 ILE B CA 1
ATOM 10990 C C . ILE B 1 676 ? 20.922 -38.375 -26.531 1 81.31 676 ILE B C 1
ATOM 10992 O O . ILE B 1 676 ? 21.812 -37.812 -25.891 1 81.31 676 ILE B O 1
ATOM 10996 N N . ASN B 1 677 ? 21.062 -39.312 -27.391 1 87.25 677 ASN B N 1
ATOM 10997 C CA . ASN B 1 677 ? 22.406 -39.531 -27.875 1 87.25 677 ASN B CA 1
ATOM 10998 C C . ASN B 1 677 ? 22.625 -38.906 -29.25 1 87.25 677 ASN B C 1
ATOM 11000 O O . ASN B 1 677 ? 22.359 -39.5 -30.281 1 87.25 677 ASN B O 1
ATOM 11004 N N . VAL B 1 678 ? 23.156 -37.75 -29.188 1 82.19 678 VAL B N 1
ATOM 11005 C CA . VAL B 1 678 ? 23.328 -37 -30.422 1 82.19 678 VAL B CA 1
ATOM 11006 C C . VAL B 1 678 ? 24.734 -37.219 -30.969 1 82.19 678 VAL B C 1
ATOM 11008 O O . VAL B 1 678 ? 25 -36.969 -32.156 1 82.19 678 VAL B O 1
ATOM 11011 N N . GLY B 1 679 ? 25.625 -37.719 -30.203 1 86.38 679 GLY B N 1
ATOM 11012 C CA . GLY B 1 679 ? 27.016 -37.875 -30.625 1 86.38 679 GLY B CA 1
ATOM 11013 C C . GLY B 1 679 ? 27.641 -36.562 -31.094 1 86.38 679 GLY B C 1
ATOM 11014 O O . GLY B 1 679 ? 27.703 -35.594 -30.344 1 86.38 679 GLY B O 1
ATOM 11015 N N . ASN B 1 680 ? 28.125 -36.531 -32.344 1 88.19 680 ASN B N 1
ATOM 11016 C CA . ASN B 1 680 ? 28.578 -35.312 -33 1 88.19 680 ASN B CA 1
ATOM 11017 C C . ASN B 1 680 ? 27.5 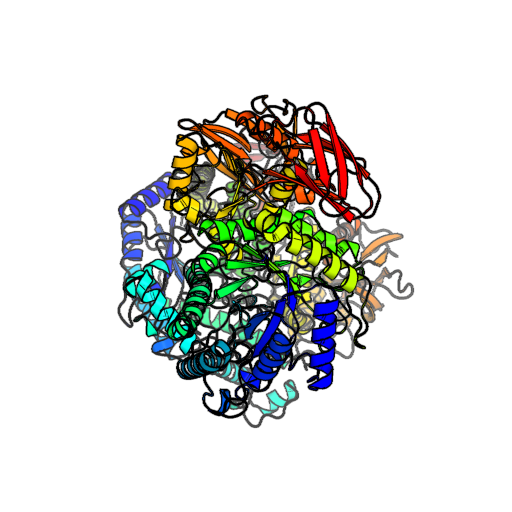-34.75 -33.938 1 88.19 680 ASN B C 1
ATOM 11019 O O . ASN B 1 680 ? 27 -35.438 -34.812 1 88.19 680 ASN B O 1
ATOM 11023 N N . ALA B 1 681 ? 27.109 -33.594 -33.531 1 85.88 681 ALA B N 1
ATOM 11024 C CA . ALA B 1 681 ? 26.016 -33 -34.312 1 85.88 681 ALA B CA 1
ATOM 11025 C C . ALA B 1 681 ? 26.125 -31.484 -34.344 1 85.88 681 ALA B C 1
ATOM 11027 O O . ALA B 1 681 ? 27.094 -30.906 -33.812 1 85.88 681 ALA B O 1
ATOM 11028 N N . SER B 1 682 ? 25.281 -30.906 -35.188 1 88.94 682 SER B N 1
ATOM 11029 C CA . SER B 1 682 ? 25.141 -29.453 -35.219 1 88.94 682 SER B CA 1
ATOM 11030 C C . SER B 1 682 ? 23.719 -29.047 -34.875 1 88.94 682 SER B C 1
ATOM 11032 O O . SER B 1 682 ? 22.75 -29.641 -35.375 1 88.94 682 SER B O 1
ATOM 11034 N N . ILE B 1 683 ? 23.625 -28.141 -33.969 1 89.69 683 ILE B N 1
ATOM 11035 C CA . ILE B 1 683 ? 22.344 -27.594 -33.531 1 89.69 683 ILE B CA 1
ATOM 11036 C C . ILE B 1 683 ? 22.125 -26.219 -34.156 1 89.69 683 ILE B C 1
ATOM 11038 O O . ILE B 1 683 ? 23.047 -25.406 -34.219 1 89.69 683 ILE B O 1
ATOM 11042 N N . LYS B 1 684 ? 20.938 -26 -34.656 1 94.62 684 LYS B N 1
ATOM 11043 C CA . LYS B 1 684 ? 20.578 -24.688 -35.219 1 94.62 684 LYS B CA 1
ATOM 11044 C C . LYS B 1 684 ? 19.797 -23.859 -34.219 1 94.62 684 LYS B C 1
ATOM 11046 O O . LYS B 1 684 ? 18.75 -24.281 -33.75 1 94.62 684 LYS B O 1
ATOM 11051 N N . ASP B 1 685 ? 20.312 -22.719 -33.938 1 96.5 685 ASP B N 1
ATOM 11052 C CA . ASP B 1 685 ? 19.578 -21.781 -33.094 1 96.5 685 ASP B CA 1
ATOM 11053 C C . ASP B 1 685 ? 18.453 -21.109 -33.875 1 96.5 685 ASP B C 1
ATOM 11055 O O . ASP B 1 685 ? 18.719 -20.328 -34.812 1 96.5 685 ASP B O 1
ATOM 11059 N N . LEU B 1 686 ? 17.25 -21.312 -33.5 1 97.06 686 LEU B N 1
ATOM 11060 C CA . LEU B 1 686 ? 16.094 -20.844 -34.281 1 97.06 686 LEU B CA 1
ATOM 11061 C C . LEU B 1 686 ? 15.938 -19.328 -34.156 1 97.06 686 LEU B C 1
ATOM 11063 O O . LEU B 1 686 ? 15.227 -18.703 -34.938 1 97.06 686 LEU B O 1
ATOM 11067 N N . VAL B 1 687 ? 16.562 -18.734 -33.125 1 96.25 687 VAL B N 1
ATOM 11068 C CA . VAL B 1 687 ? 16.438 -17.297 -32.906 1 96.25 687 VAL B CA 1
ATOM 11069 C C . VAL B 1 687 ? 17.422 -16.531 -33.781 1 96.25 687 VAL B C 1
ATOM 11071 O O . VAL B 1 687 ? 17.047 -15.586 -34.469 1 96.25 687 VAL B O 1
ATOM 11074 N N . THR B 1 688 ? 18.656 -16.984 -33.875 1 94.5 688 THR B N 1
ATOM 11075 C CA . THR B 1 688 ? 19.719 -16.25 -34.562 1 94.5 688 THR B CA 1
ATOM 11076 C C . THR B 1 688 ? 20.031 -16.891 -35.906 1 94.5 688 THR B C 1
ATOM 11078 O O . THR B 1 688 ? 20.656 -16.266 -36.75 1 94.5 688 THR B O 1
ATOM 11081 N N . GLY B 1 689 ? 19.703 -18.125 -36.094 1 94.06 689 GLY B N 1
ATOM 11082 C CA . GLY B 1 689 ? 20.094 -18.859 -37.281 1 94.06 689 GLY B CA 1
ATOM 11083 C C . GLY B 1 689 ? 21.484 -19.453 -37.156 1 94.06 689 GLY B C 1
ATOM 11084 O O . GLY B 1 689 ? 21.906 -20.219 -38.031 1 94.06 689 GLY B O 1
ATOM 11085 N N . ALA B 1 690 ? 22.125 -19.266 -36.094 1 93.5 690 ALA B N 1
ATOM 11086 C CA . ALA B 1 690 ? 23.5 -19.719 -35.938 1 93.5 690 ALA B CA 1
ATOM 11087 C C . ALA B 1 690 ? 23.562 -21.234 -35.688 1 93.5 690 ALA B C 1
ATOM 11089 O O . ALA B 1 690 ? 22.609 -21.812 -35.156 1 93.5 690 ALA B O 1
ATOM 11090 N N . SER B 1 691 ? 24.703 -21.828 -36.125 1 93.69 691 SER B N 1
ATOM 11091 C CA . SER B 1 691 ? 24.953 -23.234 -35.875 1 93.69 691 SER B CA 1
ATOM 11092 C C . SER B 1 691 ? 25.875 -23.438 -34.656 1 93.69 691 SER B C 1
ATOM 11094 O O . SER B 1 691 ? 26.875 -22.734 -34.531 1 93.69 691 SER B O 1
ATOM 11096 N N . ILE B 1 692 ? 25.5 -24.344 -33.812 1 93.12 692 ILE B N 1
ATOM 11097 C CA . ILE B 1 692 ? 26.297 -24.688 -32.625 1 93.12 692 ILE B CA 1
ATOM 11098 C C . ILE B 1 692 ? 26.766 -26.141 -32.719 1 93.12 692 ILE B C 1
ATOM 11100 O O . ILE B 1 692 ? 25.938 -27.047 -32.875 1 93.12 692 ILE B O 1
ATOM 11104 N N . SER B 1 693 ? 28.016 -26.359 -32.531 1 92.12 693 SER B N 1
ATOM 11105 C CA . SER B 1 693 ? 28.562 -27.719 -32.656 1 92.12 693 SER B CA 1
ATOM 11106 C C . SER B 1 693 ? 28.438 -28.484 -31.344 1 92.12 693 SER B C 1
ATOM 11108 O O . SER B 1 693 ? 28.656 -27.922 -30.266 1 92.12 693 SER B O 1
ATOM 11110 N N . ILE B 1 694 ? 28.047 -29.703 -31.406 1 91.81 694 ILE B N 1
ATOM 11111 C CA . ILE B 1 694 ? 28.078 -30.656 -30.312 1 91.81 694 ILE B CA 1
ATOM 11112 C C . ILE B 1 694 ? 29.109 -31.734 -30.594 1 91.81 694 ILE B C 1
ATOM 11114 O O . ILE B 1 694 ? 29.125 -32.312 -31.688 1 91.81 694 ILE B O 1
ATOM 11118 N N . THR B 1 695 ? 29.984 -31.969 -29.734 1 93 695 THR B N 1
ATOM 11119 C CA . THR B 1 695 ? 30.984 -33.031 -29.828 1 93 695 THR B CA 1
ATOM 11120 C C . THR B 1 695 ? 30.844 -34 -28.656 1 93 695 THR B C 1
ATOM 11122 O O . THR B 1 695 ? 30.969 -33.594 -27.484 1 93 695 THR B O 1
ATOM 11125 N N . ASN B 1 696 ? 30.672 -35.281 -29 1 93.31 696 ASN B N 1
ATOM 11126 C CA . ASN B 1 696 ? 30.531 -36.312 -27.969 1 93.31 696 ASN B CA 1
ATOM 11127 C C . ASN B 1 696 ? 29.484 -35.906 -26.938 1 93.31 696 ASN B C 1
ATOM 11129 O O . ASN B 1 696 ? 29.75 -35.906 -25.734 1 93.31 696 ASN B O 1
ATOM 11133 N N . ASN B 1 697 ? 28.312 -35.344 -27.359 1 94.31 697 ASN B N 1
ATOM 11134 C CA . ASN B 1 697 ? 27.156 -34.969 -26.562 1 94.31 697 ASN B CA 1
ATOM 11135 C C . ASN B 1 697 ? 27.438 -33.75 -25.703 1 94.31 697 ASN B C 1
ATOM 11137 O O . ASN B 1 697 ? 26.75 -33.5 -24.703 1 94.31 697 ASN B O 1
ATOM 11141 N N . GLU B 1 698 ? 28.531 -33 -26.031 1 95 698 GLU B N 1
ATOM 11142 C CA . GLU B 1 698 ? 28.891 -31.797 -25.266 1 95 698 GLU B CA 1
ATOM 11143 C C . GLU B 1 698 ? 28.938 -30.562 -26.156 1 95 698 GLU B C 1
ATOM 11145 O O . GLU B 1 698 ? 29.391 -30.625 -27.297 1 95 698 GLU B O 1
ATOM 11150 N N . LEU B 1 699 ? 28.484 -29.484 -25.656 1 94.69 699 LEU B N 1
ATOM 11151 C CA . LEU B 1 699 ? 28.609 -28.219 -26.359 1 94.69 699 LEU B CA 1
ATOM 11152 C C . LEU B 1 699 ? 29.094 -27.125 -25.406 1 94.69 699 LEU B C 1
ATOM 11154 O O . LEU B 1 699 ? 28.875 -27.203 -24.203 1 94.69 699 LEU B O 1
ATOM 11158 N N . GLN B 1 700 ? 29.859 -26.203 -25.875 1 95.69 700 GLN B N 1
ATOM 11159 C CA . GLN B 1 700 ? 30.359 -25.031 -25.172 1 95.69 700 GLN B CA 1
ATOM 11160 C C . GLN B 1 700 ? 30.016 -23.75 -25.922 1 95.69 700 GLN B C 1
ATOM 11162 O O . GLN B 1 700 ? 30.172 -23.672 -27.141 1 95.69 700 GLN B O 1
ATOM 11167 N N . LEU B 1 701 ? 29.516 -22.766 -25.234 1 95.5 701 LEU B N 1
ATOM 11168 C CA . LEU B 1 701 ? 29.188 -21.5 -25.875 1 95.5 701 LEU B CA 1
ATOM 11169 C C . LEU B 1 701 ? 29.219 -20.359 -24.859 1 95.5 701 LEU B C 1
ATOM 11171 O O . LEU B 1 701 ? 29.203 -20.609 -23.641 1 95.5 701 LEU B O 1
ATOM 11175 N N . THR B 1 702 ? 29.328 -19.188 -25.312 1 96.69 702 THR B N 1
ATOM 11176 C CA . THR B 1 702 ? 29.172 -17.984 -24.5 1 96.69 702 THR B CA 1
ATOM 11177 C C . THR B 1 702 ? 27.797 -17.375 -24.703 1 96.69 702 THR B C 1
ATOM 11179 O O . THR B 1 702 ? 27.406 -17.094 -25.844 1 96.69 702 THR B O 1
ATOM 11182 N N . LEU B 1 703 ? 27.062 -17.234 -23.594 1 97.06 703 LEU B N 1
ATOM 11183 C CA . LEU B 1 703 ? 25.75 -16.578 -23.641 1 97.06 703 LEU B CA 1
ATOM 11184 C C . LEU B 1 703 ? 25.844 -15.148 -23.094 1 97.06 703 LEU B C 1
ATOM 11186 O O . LEU B 1 703 ? 26.484 -14.906 -22.078 1 97.06 703 LEU B O 1
ATOM 11190 N N . ARG B 1 704 ? 25.312 -14.195 -23.844 1 95.56 704 ARG B N 1
ATOM 11191 C CA . ARG B 1 704 ? 25.141 -12.852 -23.312 1 95.56 704 ARG B CA 1
ATOM 11192 C C . ARG B 1 704 ? 24.125 -12.828 -22.172 1 95.56 704 ARG B C 1
ATOM 11194 O O . ARG B 1 704 ? 23.391 -13.797 -21.984 1 95.56 704 ARG B O 1
ATOM 11201 N N . GLY B 1 705 ? 24.125 -11.734 -21.438 1 97.12 705 GLY B N 1
ATOM 11202 C CA . GLY B 1 705 ? 23.109 -11.57 -20.406 1 97.12 705 GLY B CA 1
ATOM 11203 C C . GLY B 1 705 ? 21.688 -11.703 -20.953 1 97.12 705 GLY B C 1
ATOM 11204 O O . GLY B 1 705 ? 21.328 -11.055 -21.938 1 97.12 705 GLY B O 1
ATOM 11205 N N . ARG B 1 706 ? 20.891 -12.562 -20.312 1 97.38 706 ARG B N 1
ATOM 11206 C CA . ARG B 1 706 ? 19.469 -12.781 -20.594 1 97.38 706 ARG B CA 1
ATOM 11207 C C . ARG B 1 706 ? 19.281 -13.469 -21.938 1 97.38 706 ARG B C 1
ATOM 11209 O O . ARG B 1 706 ? 18.156 -13.539 -22.453 1 97.38 706 ARG B O 1
ATOM 11216 N N . GLN B 1 707 ? 20.297 -13.977 -22.562 1 97.62 707 GLN B N 1
ATOM 11217 C CA . GLN B 1 707 ? 20.172 -14.633 -23.859 1 97.62 707 GLN B CA 1
ATOM 11218 C C . GLN B 1 707 ? 19.578 -16.031 -23.719 1 97.62 707 GLN B C 1
ATOM 11220 O O . GLN B 1 707 ? 19.844 -16.734 -22.734 1 97.62 707 GLN B O 1
ATOM 11225 N N . VAL B 1 708 ? 18.797 -16.438 -24.703 1 98.38 708 VAL B N 1
ATOM 11226 C CA . VAL B 1 708 ? 18.234 -17.781 -24.781 1 98.38 708 VAL B CA 1
ATOM 11227 C C . VAL B 1 708 ? 18.609 -18.422 -26.125 1 98.38 708 VAL B C 1
ATOM 11229 O O . VAL B 1 708 ? 18.406 -17.812 -27.188 1 98.38 708 VAL B O 1
ATOM 11232 N N . VAL B 1 709 ? 19.172 -19.547 -26.062 1 97.81 709 VAL B N 1
ATOM 11233 C CA . VAL B 1 709 ? 19.359 -20.359 -27.25 1 97.81 709 VAL B CA 1
ATOM 11234 C C . VAL B 1 709 ? 18.203 -21.344 -27.406 1 97.81 709 VAL B C 1
ATOM 11236 O O . VAL B 1 709 ? 17.844 -22.047 -26.469 1 97.81 709 VAL B O 1
ATOM 11239 N N . VAL B 1 710 ? 17.594 -21.281 -28.578 1 98.12 710 VAL B N 1
ATOM 11240 C CA . VAL B 1 710 ? 16.562 -22.234 -28.969 1 98.12 710 VAL B CA 1
ATOM 11241 C C . VAL B 1 710 ? 17.094 -23.141 -30.078 1 98.12 710 VAL B C 1
ATOM 11243 O O . VAL B 1 710 ? 16.938 -22.844 -31.25 1 98.12 710 VAL B O 1
ATOM 11246 N N . GLY B 1 711 ? 17.641 -24.25 -29.609 1 95.75 711 GLY B N 1
ATOM 11247 C CA . GLY B 1 711 ? 18.375 -25.094 -30.547 1 95.75 711 GLY B CA 1
ATOM 11248 C C . GLY B 1 711 ? 17.547 -26.25 -31.078 1 95.75 711 GLY B C 1
ATOM 11249 O O . GLY B 1 711 ? 17.031 -27.047 -30.312 1 95.75 711 GLY B O 1
ATOM 11250 N N . LEU B 1 712 ? 17.438 -26.312 -32.344 1 94.69 712 LEU B N 1
ATOM 11251 C CA . LEU B 1 712 ? 16.859 -27.469 -33.031 1 94.69 712 LEU B CA 1
ATOM 11252 C C . LEU B 1 712 ? 17.922 -28.531 -33.281 1 94.69 712 LEU B C 1
ATOM 11254 O O . LEU B 1 712 ? 18.922 -28.281 -33.938 1 94.69 712 LEU B O 1
ATOM 11258 N N . VAL B 1 713 ? 17.719 -29.656 -32.625 1 87.12 713 VAL B N 1
ATOM 11259 C CA . VAL B 1 713 ? 18.609 -30.797 -32.781 1 87.12 713 VAL B CA 1
ATOM 11260 C C . VAL B 1 713 ? 18 -31.797 -33.75 1 87.12 713 VAL B C 1
ATOM 11262 O O . VAL B 1 713 ? 16.969 -32.406 -33.469 1 87.12 713 VAL B O 1
ATOM 11265 N N . SER B 1 714 ? 18.516 -31.812 -34.969 1 74.12 714 SER B N 1
ATOM 11266 C CA . SER B 1 714 ? 17.984 -32.781 -35.969 1 74.12 714 SER B CA 1
ATOM 11267 C C . SER B 1 714 ? 18.781 -34.062 -35.938 1 74.12 714 SER B C 1
ATOM 11269 O O . SER B 1 714 ? 20.016 -34.062 -36.062 1 74.12 714 SER B O 1
ATOM 11271 N N . ILE B 1 715 ? 18.234 -35.094 -35.406 1 64.44 715 ILE B N 1
ATOM 11272 C CA . ILE B 1 715 ? 18.906 -36.406 -35.438 1 64.44 715 ILE B CA 1
ATOM 11273 C C . ILE B 1 715 ? 18.594 -37.125 -36.719 1 64.44 715 ILE B C 1
ATOM 11275 O O . ILE B 1 715 ? 17.453 -37.094 -37.219 1 64.44 715 ILE B O 1
#

pLDDT: mean 91.45, std 10.24, range [45.38, 98.88]